Protein 4DJK (pdb70)

Organism: Escherichia coli (strain K12) (NCBI:txid83333)

Nearest PDB structures (foldseek):
  4djk-assembly3_A  TM=1.002E+00  e=6.702E-62  Escherichia coli K-12
  4djk-assembly3_B  TM=9.937E-01  e=9.110E-53  Escherichia coli K-12
  4dji-assembly3_A  TM=9.880E-01  e=6.728E-50  Escherichia coli K-12
  4dji-assembly3_B  TM=9.810E-01  e=1.676E-48  Escherichia coli K-12
  7o82-assembly1_B  TM=6.705E-01  e=9.237E-10  Escherichia coli O157:H7

Secondary structure (DSSP, 8-state):
---HHHHHHHTGGGG--GGGHHHHHTTTTHHHHHHHIIIIIIIHHHHHHHHHHHTTS---HHHHHHHHH-HHHHHHHHHHHHHHHHHHTHHHHHHHHHHHHTTTT-GGGTS-SSHHHHHHHHHHHHHHHHHHT-SSSHHHHTHHHHIIIIIHHHHHHHHHHHHHT------TTSTTTTTTHHHHHHHHTTGGGGTGGGSSSS--TTTHHHHHHHHHHHHHHHHHHHHHHHHTTS-TTS--SSSTHHHHHHHHHSSS-SS-TTHHHHHHHHHHHHHHHHHHHHTTHHHHHT-HHHHGGG-SSS-----SSS---HHHHHHHHHHHHHHHHHHSSSSHHHHHHHHHHHHHHHHHHHHHHHHHHHHHHHHHH--S---S---SSTTHHHHHHHHHHHHHHHHHHHHTT---S-STT-----HHHHHHHHHHHHHHHHHHHHH--TTS-TTT---/---HHHHHHHS-TTS--TTTHHHHHTTTTHHHHHHHHHIIIIIHHHHHHHHHHHTTS---HHHHHHHHT-SHHHHHHHHHHHHHHHHHHHHHHHHHHHHHHHHTT-GGGTS-HHHHHHHHHHHHHHHHHHHHT-TTTHHHHHHHHHIIIIIHHHHHHHHHHHHHTT--------STTSSTTHHHHHHHHTT-STTSGGGSSS---STTHHHHHHHHHHHHHHHHHHHHHHHHTSS-STT--TTTHHHHHHHHHHTTT-SSSTTHHHHHHHHHHHHHHHHHHHHTTHHHHHTTHHHHGGGS------SSS--HHHHHHHHHHHHHHHHHHHHTSSS-TTHHHHHHHHHHHHHHHHHHHHHHHHHHHHHHHS-----SS--SSTTHHHHHHHHHHHHHHHHHHHHTT---S-BTTB----HHHHHHHHHHHHHHHHHHHHTT---TTS-GGG---

Structure (mmCIF, N/CA/C/O backbone):
data_4DJK
#
_entry.id   4DJK
#
_cell.length_a   71.962
_cell.length_b   106.408
_cell.length_c   185.982
_cell.angle_alpha   90.00
_cell.angle_beta   90.00
_cell.angle_gamma   90.00
#
_symmetry.space_group_name_H-M   'P 21 21 21'
#
loop_
_atom_site.group_PDB
_atom_site.id
_atom_site.type_symbol
_atom_site.label_atom_id
_atom_site.label_alt_id
_atom_site.label_comp_id
_atom_site.label_asym_id
_atom_site.label_entity_id
_atom_site.label_seq_id
_atom_site.pdbx_PDB_ins_code
_atom_site.Cartn_x
_atom_site.Cartn_y
_atom_site.Cartn_z
_atom_site.occupancy
_atom_site.B_iso_or_equiv
_atom_site.auth_seq_id
_atom_site.auth_comp_id
_atom_site.auth_asym_id
_atom_site.auth_atom_id
_atom_site.pdbx_PDB_model_num
ATOM 1 N N . GLN A 1 12 ? 27.494 19.849 41.895 1.00 215.26 12 GLN A N 1
ATOM 2 C CA . GLN A 1 12 ? 28.794 20.503 41.753 1.00 218.04 12 GLN A CA 1
ATOM 3 C C . GLN A 1 12 ? 28.865 21.574 40.645 1.00 214.40 12 GLN A C 1
ATOM 4 O O . GLN A 1 12 ? 28.343 21.402 39.540 1.00 213.92 12 GLN A O 1
ATOM 10 N N . LEU A 1 13 ? 29.541 22.671 40.981 1.00 203.35 13 LEU A N 1
ATOM 11 C CA . LEU A 1 13 ? 29.822 23.800 40.099 1.00 182.71 13 LEU A CA 1
ATOM 12 C C . LEU A 1 13 ? 31.128 24.352 40.659 1.00 174.35 13 LEU A C 1
ATOM 13 O O . LEU A 1 13 ? 31.240 24.560 41.867 1.00 173.23 13 LEU A O 1
ATOM 18 N N . THR A 1 14 ? 32.128 24.557 39.810 1.00 174.05 14 THR A N 1
ATOM 19 C CA . THR A 1 14 ? 33.472 24.868 40.310 1.00 182.00 14 THR A CA 1
ATOM 20 C C . THR A 1 14 ? 33.714 26.342 40.664 1.00 180.40 14 THR A C 1
ATOM 21 O O . THR A 1 14 ? 32.914 27.211 40.319 1.00 173.01 14 THR A O 1
ATOM 25 N N . LEU A 1 15 ? 34.826 26.604 41.355 1.00 185.74 15 LEU A N 1
ATOM 26 C CA . LEU A 1 15 ? 35.210 27.961 41.759 1.00 181.72 15 LEU A CA 1
ATOM 27 C C . LEU A 1 15 ? 35.083 28.955 40.604 1.00 188.54 15 LEU A C 1
ATOM 28 O O . LEU A 1 15 ? 34.533 30.047 40.771 1.00 184.53 15 LEU A O 1
ATOM 33 N N . LEU A 1 16 ? 35.586 28.570 39.434 1.00 202.16 16 LEU A N 1
ATOM 34 C CA . LEU A 1 16 ? 35.414 29.372 38.228 1.00 203.41 16 LEU A CA 1
ATOM 35 C C . LEU A 1 16 ? 33.931 29.613 37.996 1.00 196.73 16 LEU A C 1
ATOM 36 O O . LEU A 1 16 ? 33.523 30.700 37.590 1.00 195.77 16 LEU A O 1
ATOM 41 N N . GLY A 1 17 ? 33.129 28.587 38.267 1.00 186.41 17 GLY A N 1
ATOM 42 C CA . GLY A 1 17 ? 31.696 28.663 38.062 1.00 170.13 17 GLY A CA 1
ATOM 43 C C . GLY A 1 17 ? 31.099 29.809 38.840 1.00 147.22 17 GLY A C 1
ATOM 44 O O . GLY A 1 17 ? 30.437 30.684 38.287 1.00 143.90 17 GLY A O 1
ATOM 45 N N . PHE A 1 18 ? 31.354 29.827 40.135 1.00 141.95 18 PHE A N 1
ATOM 46 C CA . PHE A 1 18 ? 30.872 30.928 40.934 1.00 142.04 18 PHE A CA 1
ATOM 47 C C . PHE A 1 18 ? 31.446 32.249 40.414 1.00 148.36 18 PHE A C 1
ATOM 48 O O . PHE A 1 18 ? 30.713 33.221 40.225 1.00 144.06 18 PHE A O 1
ATOM 56 N N . PHE A 1 19 ? 32.750 32.275 40.153 1.00 155.75 19 PHE A N 1
ATOM 57 C CA . PHE A 1 19 ? 33.399 33.503 39.701 1.00 149.31 19 PHE A CA 1
ATOM 58 C C . PHE A 1 19 ? 32.867 33.963 38.361 1.00 138.87 19 PHE A C 1
ATOM 59 O O . PHE A 1 19 ? 33.276 35.007 37.856 1.00 130.86 19 PHE A O 1
ATOM 67 N N . ALA A 1 20 ? 31.979 33.167 37.772 1.00 146.47 20 ALA A N 1
ATOM 68 C CA . ALA A 1 20 ? 31.329 33.540 36.518 1.00 145.42 20 ALA A CA 1
ATOM 69 C C . ALA A 1 20 ? 29.895 33.944 36.805 1.00 149.50 20 ALA A C 1
ATOM 70 O O . ALA A 1 20 ? 29.561 35.135 36.832 1.00 160.55 20 ALA A O 1
ATOM 72 N N . ILE A 1 21 ? 29.055 32.944 37.042 1.00 132.87 21 ILE A N 1
ATOM 73 C CA . ILE A 1 21 ? 27.652 33.176 37.352 1.00 124.82 21 ILE A CA 1
ATOM 74 C C . ILE A 1 21 ? 27.404 34.472 38.166 1.00 136.64 21 ILE A C 1
ATOM 75 O O . ILE A 1 21 ? 26.367 35.114 38.016 1.00 136.53 21 ILE A O 1
ATOM 80 N N . THR A 1 22 ? 28.355 34.878 39.003 1.00 134.46 22 THR A N 1
ATOM 81 C CA . THR A 1 22 ? 28.210 36.155 39.707 1.00 146.35 22 THR A CA 1
ATOM 82 C C . THR A 1 22 ? 29.122 37.263 39.160 1.00 146.24 22 THR A C 1
ATOM 83 O O . THR A 1 22 ? 28.989 38.421 39.555 1.00 152.53 22 THR A O 1
ATOM 87 N N . ALA A 1 23 ? 30.033 36.921 38.250 1.00 133.31 23 ALA A N 1
ATOM 88 C CA . ALA A 1 23 ? 31.057 37.870 37.821 1.00 129.79 23 ALA A CA 1
ATOM 89 C C . ALA A 1 23 ? 30.407 39.106 37.253 1.00 117.71 23 ALA A C 1
ATOM 90 O O . ALA A 1 23 ? 31.058 40.139 37.079 1.00 93.07 23 ALA A O 1
ATOM 92 N N . SER A 1 24 ? 29.112 38.992 36.981 1.00 128.56 24 SER A N 1
ATOM 93 C CA . SER A 1 24 ? 28.341 40.094 36.430 1.00 137.89 24 SER A CA 1
ATOM 94 C C . SER A 1 24 ? 28.801 41.463 36.942 1.00 120.61 24 SER A C 1
ATOM 95 O O . SER A 1 24 ? 28.804 42.431 36.175 1.00 92.37 24 SER A O 1
ATOM 98 N N . MET A 1 25 ? 29.220 41.523 38.213 1.00 119.85 25 MET A N 1
ATOM 99 C CA . MET A 1 25 ? 29.433 42.794 38.925 1.00 120.98 25 MET A CA 1
ATOM 100 C C . MET A 1 25 ? 30.874 43.287 39.058 1.00 124.83 25 MET A C 1
ATOM 101 O O . MET A 1 25 ? 31.130 44.213 39.819 1.00 123.93 25 MET A O 1
ATOM 106 N N . VAL A 1 26 ? 31.805 42.676 38.335 1.00 132.35 26 VAL A N 1
ATOM 107 C CA . VAL A 1 26 ? 33.186 43.151 38.326 1.00 137.36 26 VAL A CA 1
ATOM 108 C C . VAL A 1 26 ? 33.347 44.487 37.579 1.00 132.95 26 VAL A C 1
ATOM 109 O O . VAL A 1 26 ? 34.320 45.203 37.792 1.00 143.50 26 VAL A O 1
ATOM 113 N N . MET A 1 27 ? 32.412 44.817 36.694 1.00 117.25 27 MET A N 1
ATOM 114 C CA . MET A 1 27 ? 32.452 46.108 36.003 1.00 122.44 27 MET A CA 1
ATOM 115 C C . MET A 1 27 ? 31.642 47.152 36.766 1.00 118.17 27 MET A C 1
ATOM 116 O O . MET A 1 27 ? 30.485 46.910 37.106 1.00 121.68 27 MET A O 1
ATOM 121 N N . ALA A 1 28 ? 32.234 48.321 37.003 1.00 108.63 28 ALA A N 1
ATOM 122 C CA . ALA A 1 28 ? 31.599 49.337 37.837 1.00 117.80 28 ALA A CA 1
ATOM 123 C C . ALA A 1 28 ? 31.565 50.717 37.206 1.00 123.19 28 ALA A C 1
ATOM 124 O O . ALA A 1 28 ? 31.651 51.720 37.904 1.00 128.45 28 ALA A O 1
ATOM 126 N N . VAL A 1 29 ? 31.420 50.780 35.892 1.00 129.06 29 VAL A N 1
ATOM 127 C CA . VAL A 1 29 ? 31.635 52.041 35.183 1.00 128.91 29 VAL A CA 1
ATOM 128 C C . VAL A 1 29 ? 30.953 53.262 35.829 1.00 131.50 29 VAL A C 1
ATOM 129 O O . VAL A 1 29 ? 31.628 54.150 36.332 1.00 130.30 29 VAL A O 1
ATOM 133 N N . TYR A 1 30 ? 29.627 53.282 35.855 1.00 137.77 30 TYR A N 1
ATOM 134 C CA . TYR A 1 30 ? 28.880 54.453 36.305 1.00 140.42 30 TYR A CA 1
ATOM 135 C C . TYR A 1 30 ? 29.592 55.078 37.465 1.00 130.11 30 TYR A C 1
ATOM 136 O O . TYR A 1 30 ? 29.509 56.287 37.693 1.00 127.32 30 TYR A O 1
ATOM 145 N N . GLU A 1 31 ? 30.309 54.231 38.190 1.00 132.72 31 GLU A N 1
ATOM 146 C CA . GLU A 1 31 ? 31.027 54.648 39.386 1.00 144.40 31 GLU A CA 1
ATOM 147 C C . GLU A 1 31 ? 32.431 55.165 39.044 1.00 143.75 31 GLU A C 1
ATOM 148 O O . GLU A 1 31 ? 32.998 55.957 39.795 1.00 143.13 31 GLU A O 1
ATOM 154 N N . TYR A 1 32 ? 32.977 54.735 37.906 1.00 147.29 32 TYR A N 1
ATOM 155 C CA . TYR A 1 32 ? 34.342 55.113 37.508 1.00 151.19 32 TYR A CA 1
ATOM 156 C C . TYR A 1 32 ? 34.679 56.610 37.627 1.00 152.83 32 TYR A C 1
ATOM 157 O O . TYR A 1 32 ? 35.738 56.963 38.145 1.00 160.23 32 TYR A O 1
ATOM 166 N N . PRO A 1 33 ? 33.783 57.493 37.158 1.00 142.55 33 PRO A N 1
ATOM 167 C CA . PRO A 1 33 ? 34.033 58.929 37.309 1.00 150.69 33 PRO A CA 1
ATOM 168 C C . PRO A 1 33 ? 34.460 59.325 38.728 1.00 151.86 33 PRO A C 1
ATOM 169 O O . PRO A 1 33 ? 35.515 59.934 38.899 1.00 161.10 33 PRO A O 1
ATOM 173 N N . THR A 1 34 ? 33.658 58.979 39.727 1.00 134.32 34 THR A N 1
ATOM 174 C CA . THR A 1 34 ? 33.925 59.409 41.096 1.00 137.69 34 THR A CA 1
ATOM 175 C C . THR A 1 34 ? 35.159 58.753 41.746 1.00 139.20 34 THR A C 1
ATOM 176 O O . THR A 1 34 ? 35.858 59.391 42.537 1.00 132.45 34 THR A O 1
ATOM 180 N N . PHE A 1 35 ? 35.451 57.505 41.389 1.00 140.38 35 PHE A N 1
ATOM 181 C CA . PHE A 1 35 ? 36.627 56.828 41.935 1.00 145.13 35 PHE A CA 1
ATOM 182 C C . PHE A 1 35 ? 37.903 57.662 41.784 1.00 148.54 35 PHE A C 1
ATOM 183 O O . PHE A 1 35 ? 38.783 57.626 42.638 1.00 151.77 35 PHE A O 1
ATOM 191 N N . ALA A 1 36 ? 38.009 58.406 40.692 1.00 146.37 36 ALA A N 1
ATOM 192 C CA . ALA A 1 36 ? 39.202 59.212 40.445 1.00 147.59 36 ALA A CA 1
ATOM 193 C C . ALA A 1 36 ? 39.393 60.346 41.465 1.00 146.65 36 ALA A C 1
ATOM 194 O O . ALA A 1 36 ? 40.522 60.700 41.821 1.00 149.86 36 ALA A O 1
ATOM 196 N N . THR A 1 37 ? 38.287 60.913 41.930 1.00 128.87 37 THR A N 1
ATOM 197 C CA . THR A 1 37 ? 38.347 62.082 42.782 1.00 124.65 37 THR A CA 1
ATOM 198 C C . THR A 1 37 ? 39.096 61.747 44.061 1.00 128.19 37 THR A C 1
ATOM 199 O O . THR A 1 37 ? 39.416 62.620 44.863 1.00 133.42 37 THR A O 1
ATOM 203 N N . SER A 1 38 ? 39.377 60.468 44.252 1.00 128.85 38 SER A N 1
ATOM 204 C CA . SER A 1 38 ? 40.188 60.051 45.382 1.00 134.48 38 SER A CA 1
ATOM 205 C C . SER A 1 38 ? 41.662 60.188 45.031 1.00 136.87 38 SER A C 1
ATOM 206 O O . SER A 1 38 ? 42.514 60.286 45.909 1.00 133.78 38 SER A O 1
ATOM 209 N N . GLY A 1 39 ? 41.959 60.228 43.739 1.00 148.17 39 GLY A N 1
ATOM 210 C CA . GLY A 1 39 ? 43.341 60.211 43.302 1.00 153.16 39 GLY A CA 1
ATOM 211 C C . GLY A 1 39 ? 43.884 58.824 43.576 1.00 144.37 39 GLY A C 1
ATOM 212 O O . GLY A 1 39 ? 43.105 57.887 43.735 1.00 133.75 39 GLY A O 1
ATOM 213 N N . PHE A 1 40 ? 45.205 58.686 43.649 1.00 141.27 40 PHE A N 1
ATOM 214 C CA . PHE A 1 40 ? 45.809 57.367 43.802 1.00 143.58 40 PHE A CA 1
ATOM 215 C C . PHE A 1 40 ? 45.189 56.597 44.959 1.00 142.33 40 PHE A C 1
ATOM 216 O O . PHE A 1 40 ? 45.223 55.370 44.971 1.00 141.47 40 PHE A O 1
ATOM 224 N N . SER A 1 41 ? 44.608 57.317 45.918 1.00 141.71 41 SER A N 1
ATOM 225 C CA . SER A 1 41 ? 44.007 56.685 47.090 1.00 148.52 41 SER A CA 1
ATOM 226 C C . SER A 1 41 ? 42.784 55.820 46.753 1.00 137.01 41 SER A C 1
ATOM 227 O O . SER A 1 41 ? 42.145 55.257 47.644 1.00 120.71 41 SER A O 1
ATOM 230 N N . LEU A 1 42 ? 42.463 55.705 45.468 1.00 139.48 42 LEU A N 1
ATOM 231 C CA . LEU A 1 42 ? 41.320 54.893 45.054 1.00 134.80 42 LEU A CA 1
ATOM 232 C C . LEU A 1 42 ? 41.632 53.404 44.963 1.00 134.77 42 LEU A C 1
ATOM 233 O O . LEU A 1 42 ? 40.717 52.586 45.023 1.00 141.66 42 LEU A O 1
ATOM 238 N N . VAL A 1 43 ? 42.902 53.048 44.788 1.00 127.67 43 VAL A N 1
ATOM 239 C CA . VAL A 1 43 ? 43.301 51.665 45.000 1.00 136.07 43 VAL A CA 1
ATOM 240 C C . VAL A 1 43 ? 42.957 51.333 46.450 1.00 163.86 43 VAL A C 1
ATOM 241 O O . VAL A 1 43 ? 42.456 50.248 46.753 1.00 183.22 43 VAL A O 1
ATOM 245 N N . PHE A 1 44 ? 43.233 52.279 47.347 1.00 154.11 44 PHE A N 1
ATOM 246 C CA . PHE A 1 44 ? 43.022 52.066 48.767 1.00 143.85 44 PHE A CA 1
ATOM 247 C C . PHE A 1 44 ? 41.590 51.656 49.044 1.00 146.75 44 PHE A C 1
ATOM 248 O O . PHE A 1 44 ? 41.335 50.514 49.431 1.00 152.38 44 PHE A O 1
ATOM 256 N N . PHE A 1 45 ? 40.655 52.577 48.826 1.00 138.22 45 PHE A N 1
ATOM 257 C CA . PHE A 1 45 ? 39.267 52.327 49.189 1.00 132.16 45 PHE A CA 1
ATOM 258 C C . PHE A 1 45 ? 38.786 50.977 48.670 1.00 146.32 45 PHE A C 1
ATOM 259 O O . PHE A 1 45 ? 37.913 50.356 49.270 1.00 157.02 45 PHE A O 1
ATOM 267 N N . LEU A 1 46 ? 39.367 50.522 47.563 1.00 141.04 46 LEU A N 1
ATOM 268 C CA . LEU A 1 46 ? 38.992 49.242 46.965 1.00 130.11 46 LEU A CA 1
ATOM 269 C C . LEU A 1 46 ? 39.423 48.027 47.774 1.00 133.26 46 LEU A C 1
ATOM 270 O O . LEU A 1 46 ? 38.692 47.041 47.825 1.00 143.10 46 LEU A O 1
ATOM 275 N N . LEU A 1 47 ? 40.615 48.081 48.372 1.00 124.49 47 LEU A N 1
ATOM 276 C CA . LEU A 1 47 ? 41.079 47.000 49.240 1.00 128.76 47 LEU A CA 1
ATOM 277 C C . LEU A 1 47 ? 40.272 47.029 50.522 1.00 137.75 47 LEU A C 1
ATOM 278 O O . LEU A 1 47 ? 39.888 45.993 51.063 1.00 143.56 47 LEU A O 1
ATOM 283 N N . LEU A 1 48 ? 40.024 48.241 51.001 1.00 133.40 48 LEU A N 1
ATOM 284 C CA . LEU A 1 48 ? 39.167 48.453 52.147 1.00 133.95 48 LEU A CA 1
ATOM 285 C C . LEU A 1 48 ? 37.849 47.715 51.911 1.00 131.79 48 LEU A C 1
ATOM 286 O O . LEU A 1 48 ? 37.544 46.738 52.601 1.00 130.85 48 LEU A O 1
ATOM 291 N N . GLY A 1 49 ? 37.092 48.161 50.911 1.00 123.65 49 GLY A N 1
ATOM 292 C CA . GLY A 1 49 ? 35.771 47.613 50.639 1.00 121.73 49 GLY A CA 1
ATOM 293 C C . GLY A 1 49 ? 35.752 46.110 50.438 1.00 126.71 49 GLY A C 1
ATOM 294 O O . GLY A 1 49 ? 34.770 45.428 50.743 1.00 125.45 49 GLY A O 1
ATOM 295 N N . GLY A 1 50 ? 36.856 45.592 49.921 1.00 129.12 50 GLY A N 1
ATOM 296 C CA . GLY A 1 50 ? 36.939 44.197 49.552 1.00 124.16 50 GLY A CA 1
ATOM 297 C C . GLY A 1 50 ? 37.240 43.301 50.721 1.00 128.58 50 GLY A C 1
ATOM 298 O O . GLY A 1 50 ? 36.570 42.285 50.907 1.00 144.47 50 GLY A O 1
ATOM 299 N N . ILE A 1 51 ? 38.254 43.669 51.502 1.00 120.64 51 ILE A N 1
ATOM 300 C CA . ILE A 1 51 ? 38.656 42.874 52.664 1.00 114.30 51 ILE A CA 1
ATOM 301 C C . ILE A 1 51 ? 37.664 43.048 53.792 1.00 119.31 51 ILE A C 1
ATOM 302 O O . ILE A 1 51 ? 37.201 42.079 54.381 1.00 129.47 51 ILE A O 1
ATOM 307 N N . LEU A 1 52 ? 37.336 44.297 54.086 1.00 119.20 52 LEU A N 1
ATOM 308 C CA . LEU A 1 52 ? 36.577 44.603 55.284 1.00 125.39 52 LEU A CA 1
ATOM 309 C C . LEU A 1 52 ? 35.072 44.544 55.106 1.00 122.22 52 LEU A C 1
ATOM 310 O O . LEU A 1 52 ? 34.339 44.432 56.092 1.00 117.13 52 LEU A O 1
ATOM 315 N N . TRP A 1 53 ? 34.603 44.607 53.864 1.00 112.29 53 TRP A N 1
ATOM 316 C CA . TRP A 1 53 ? 33.165 44.540 53.640 1.00 109.63 53 TRP A CA 1
ATOM 317 C C . TRP A 1 53 ? 32.717 43.457 52.659 1.00 126.70 53 TRP A C 1
ATOM 318 O O . TRP A 1 53 ? 31.939 42.570 53.017 1.00 128.19 53 TRP A O 1
ATOM 329 N N . PHE A 1 54 ? 33.206 43.530 51.427 1.00 132.84 54 PHE A N 1
ATOM 330 C CA . PHE A 1 54 ? 32.866 42.543 50.411 1.00 123.28 54 PHE A CA 1
ATOM 331 C C . PHE A 1 54 ? 32.994 41.098 50.916 1.00 120.05 54 PHE A C 1
ATOM 332 O O . PHE A 1 54 ? 32.001 40.382 51.021 1.00 120.39 54 PHE A O 1
ATOM 340 N N . ILE A 1 55 ? 34.215 40.679 51.231 1.00 104.43 55 ILE A N 1
ATOM 341 C CA . ILE A 1 55 ? 34.455 39.320 51.689 1.00 112.09 55 ILE A CA 1
ATOM 342 C C . ILE A 1 55 ? 33.638 38.955 52.923 1.00 127.23 55 ILE A C 1
ATOM 343 O O . ILE A 1 55 ? 33.187 37.819 53.042 1.00 137.35 55 ILE A O 1
ATOM 348 N N . PRO A 1 56 ? 33.469 39.898 53.865 1.00 126.35 56 PRO A N 1
ATOM 349 C CA . PRO A 1 56 ? 32.660 39.550 55.040 1.00 128.97 56 PRO A CA 1
ATOM 350 C C . PRO A 1 56 ? 31.191 39.372 54.686 1.00 120.38 56 PRO A C 1
ATOM 351 O O . PRO A 1 56 ? 30.601 38.365 55.076 1.00 114.96 56 PRO A O 1
ATOM 355 N N . VAL A 1 57 ? 30.616 40.318 53.947 1.00 116.69 57 VAL A N 1
ATOM 356 C CA . VAL A 1 57 ? 29.230 40.191 53.496 1.00 117.78 57 VAL A CA 1
ATOM 357 C C . VAL A 1 57 ? 28.999 38.882 52.761 1.00 128.85 57 VAL A C 1
ATOM 358 O O . VAL A 1 57 ? 28.028 38.163 53.035 1.00 131.85 57 VAL A O 1
ATOM 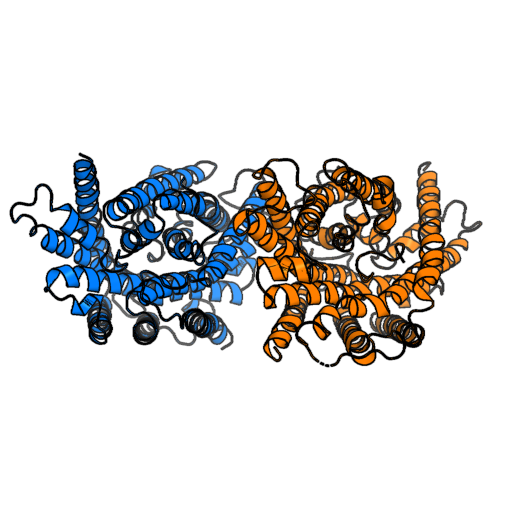362 N N . GLY A 1 58 ? 29.888 38.585 51.818 1.00 125.61 58 GLY A N 1
ATOM 363 C CA . GLY A 1 58 ? 29.928 37.270 51.208 1.00 125.67 58 GLY A CA 1
ATOM 364 C C . GLY A 1 58 ? 29.916 36.164 52.258 1.00 110.29 58 GLY A C 1
ATOM 365 O O . GLY A 1 58 ? 28.862 35.589 52.552 1.00 96.72 58 GLY A O 1
ATOM 366 N N . LEU A 1 59 ? 31.076 35.882 52.847 1.00 102.84 59 LEU A N 1
ATOM 367 C CA . LEU A 1 59 ? 31.198 34.795 53.818 1.00 113.97 59 LEU A CA 1
ATOM 368 C C . LEU A 1 59 ? 29.953 34.578 54.701 1.00 121.55 59 LEU A C 1
ATOM 369 O O . LEU A 1 59 ? 29.405 33.467 54.757 1.00 133.84 59 LEU A O 1
ATOM 374 N N . CYS A 1 60 ? 29.483 35.624 55.372 1.00 115.34 60 CYS A N 1
ATOM 375 C CA . CYS A 1 60 ? 28.282 35.463 56.191 1.00 110.08 60 CYS A CA 1
ATOM 376 C C . CYS A 1 60 ? 27.064 35.053 55.351 1.00 112.03 60 CYS A C 1
ATOM 377 O O . CYS A 1 60 ? 26.486 33.981 55.561 1.00 116.88 60 CYS A O 1
ATOM 380 N N . ALA A 1 6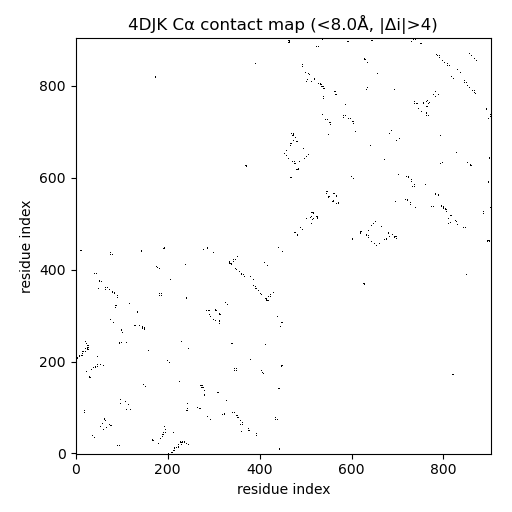1 ? 26.677 35.886 54.386 1.00 115.25 61 ALA A N 1
ATOM 381 C CA . ALA A 1 61 ? 25.415 35.643 53.684 1.00 112.80 61 ALA A CA 1
ATOM 382 C C . ALA A 1 61 ? 25.420 34.249 53.111 1.00 119.62 61 ALA A C 1
ATOM 383 O O . ALA A 1 61 ? 24.367 33.627 52.927 1.00 128.65 61 ALA A O 1
ATOM 385 N N . ALA A 1 62 ? 26.625 33.760 52.849 1.00 127.26 62 ALA A N 1
ATOM 386 C CA . ALA A 1 62 ? 26.813 32.385 52.414 1.00 142.06 62 ALA A CA 1
ATOM 387 C C . ALA A 1 62 ? 26.438 31.413 53.536 1.00 132.13 62 ALA A C 1
ATOM 388 O O . ALA A 1 62 ? 25.409 30.743 53.458 1.00 129.98 62 ALA A O 1
ATOM 390 N N . GLU A 1 63 ? 27.244 31.352 54.592 1.00 128.58 63 GLU A N 1
ATOM 391 C CA . GLU A 1 63 ? 26.961 30.380 55.652 1.00 141.59 63 GLU A CA 1
ATOM 392 C C . GLU A 1 63 ? 25.482 30.378 56.042 1.00 141.84 63 GLU A C 1
ATOM 393 O O . GLU A 1 63 ? 24.967 29.386 56.554 1.00 141.66 63 GLU A O 1
ATOM 399 N N . MET A 1 64 ? 24.796 31.490 55.804 1.00 146.81 64 MET A N 1
ATOM 400 C CA . MET A 1 64 ? 23.375 31.548 56.137 1.00 153.46 64 MET A CA 1
ATOM 401 C C . MET A 1 64 ? 22.486 30.960 55.045 1.00 155.64 64 MET A C 1
ATOM 402 O O . MET A 1 64 ? 21.496 30.289 55.344 1.00 164.23 64 MET A O 1
ATOM 407 N N . ALA A 1 65 ? 22.836 31.219 53.785 1.00 150.70 65 ALA A N 1
ATOM 408 C CA . ALA A 1 65 ? 22.064 30.693 52.652 1.00 152.60 65 ALA A CA 1
ATOM 409 C C . ALA A 1 65 ? 22.102 29.161 52.511 1.00 163.25 65 ALA A C 1
ATOM 410 O O . ALA A 1 65 ? 21.481 28.604 51.598 1.00 170.00 65 ALA A O 1
ATOM 412 N N . THR A 1 66 ? 22.812 28.479 53.409 1.00 148.61 66 THR A N 1
ATOM 413 C CA . THR A 1 66 ? 23.007 27.046 53.247 1.00 157.13 66 THR A CA 1
ATOM 414 C C . THR A 1 66 ? 22.505 26.150 54.384 1.00 174.48 66 THR A C 1
ATOM 415 O O . THR A 1 66 ? 23.281 25.380 54.949 1.00 184.43 66 THR A O 1
ATOM 419 N N . VAL A 1 67 ? 21.216 26.255 54.708 1.00 170.06 67 VAL A N 1
ATOM 420 C CA . VAL A 1 67 ? 20.500 25.163 55.384 1.00 168.60 67 VAL A CA 1
ATOM 421 C C . VAL A 1 67 ? 19.185 25.546 56.058 1.00 174.63 67 VAL A C 1
ATOM 422 O O . VAL A 1 67 ? 18.321 24.678 56.260 1.00 156.55 67 VAL A O 1
ATOM 426 N N . ASP A 1 68 ? 19.032 26.825 56.409 1.00 201.42 68 ASP A N 1
ATOM 427 C CA . ASP A 1 68 ? 17.834 27.268 57.136 1.00 221.94 68 ASP A CA 1
ATOM 428 C C . ASP A 1 68 ? 16.547 26.756 56.465 1.00 236.92 68 ASP A C 1
ATOM 429 O O . ASP A 1 68 ? 15.885 25.862 57.000 1.00 245.21 68 ASP A O 1
ATOM 434 N N . GLY A 1 69 ? 16.208 27.271 55.286 1.00 227.42 69 GLY A N 1
ATOM 435 C CA . GLY A 1 69 ? 16.994 28.266 54.588 1.00 206.98 69 GLY A CA 1
ATOM 436 C C . GLY A 1 69 ? 16.378 28.451 53.225 1.00 198.60 69 GLY A C 1
ATOM 437 O O . GLY A 1 69 ? 15.366 27.820 52.923 1.00 198.59 69 GLY A O 1
ATOM 438 N N . TRP A 1 70 ? 16.984 29.316 52.414 1.00 196.55 70 TRP A N 1
ATOM 439 C CA . TRP A 1 70 ? 16.571 29.540 51.026 1.00 192.07 70 TRP A CA 1
ATOM 440 C C . TRP A 1 70 ? 15.227 30.266 50.914 1.00 185.45 70 TRP A C 1
ATOM 441 O O . TRP A 1 70 ? 14.441 30.009 50.000 1.00 180.10 70 TRP A O 1
ATOM 452 N N . GLY A 1 74 ? 15.813 34.216 49.922 1.00 156.90 74 GLY A N 1
ATOM 453 C CA . GLY A 1 74 ? 16.820 35.260 49.819 1.00 157.07 74 GLY A CA 1
ATOM 454 C C . GLY A 1 74 ? 17.343 35.752 51.163 1.00 150.64 74 GLY A C 1
ATOM 455 O O . GLY A 1 74 ? 17.569 34.967 52.082 1.00 132.30 74 GLY A O 1
ATOM 456 N N . VAL A 1 75 ? 17.569 37.058 51.272 1.00 160.30 75 VAL A N 1
ATOM 457 C CA . VAL A 1 75 ? 17.923 37.655 52.558 1.00 158.12 75 VAL A CA 1
ATOM 458 C C . VAL A 1 75 ? 16.671 37.716 53.435 1.00 148.00 75 VAL A C 1
ATOM 459 O O . VAL A 1 75 ? 16.755 37.647 54.665 1.00 131.21 75 VAL A O 1
ATOM 463 N N . PHE A 1 76 ? 15.508 37.829 52.794 1.00 145.38 76 PHE A N 1
ATOM 464 C CA . PHE A 1 76 ? 14.245 37.789 53.515 1.00 129.19 76 PHE A CA 1
ATOM 465 C C . PHE A 1 76 ? 14.277 36.561 54.389 1.00 119.50 76 PHE A C 1
ATOM 466 O O . PHE A 1 76 ? 14.015 36.615 55.582 1.00 103.33 76 PHE A O 1
ATOM 474 N N . ALA A 1 77 ? 14.633 35.441 53.781 1.00 134.72 77 ALA A N 1
ATOM 475 C CA . ALA A 1 77 ? 14.663 34.187 54.505 1.00 129.46 77 ALA A CA 1
ATOM 476 C C . ALA A 1 77 ? 15.624 34.267 55.671 1.00 104.56 77 ALA A C 1
ATOM 477 O O . ALA A 1 77 ? 15.229 34.005 56.780 1.00 115.08 77 ALA A O 1
ATOM 479 N N . TRP A 1 78 ? 16.869 34.653 55.433 1.00 91.02 78 TRP A N 1
ATOM 480 C CA . TRP A 1 78 ? 17.895 34.592 56.476 1.00 107.00 78 TRP A CA 1
ATOM 481 C C . TRP A 1 78 ? 17.634 35.519 57.676 1.00 109.14 78 TRP A C 1
ATOM 482 O O . TRP A 1 78 ? 17.713 35.106 58.847 1.00 109.25 78 TRP A O 1
ATOM 493 N N . VAL A 1 79 ? 17.324 36.779 57.392 1.00 118.76 79 VAL A N 1
ATOM 494 C CA . VAL A 1 79 ? 16.997 37.712 58.465 1.00 117.96 79 VAL A CA 1
ATOM 495 C C . VAL A 1 79 ? 15.698 37.308 59.149 1.00 126.16 79 VAL A C 1
ATOM 496 O O . VAL A 1 79 ? 15.602 37.359 60.361 1.00 127.45 79 VAL A O 1
ATOM 500 N N . SER A 1 80 ? 14.708 36.881 58.373 1.00 131.31 80 SER A N 1
ATOM 501 C CA . SER A 1 80 ? 13.451 36.403 58.949 1.00 129.88 80 SER A CA 1
ATOM 502 C C . SER A 1 80 ? 13.683 35.257 59.945 1.00 126.95 80 SER A C 1
ATOM 503 O O . SER A 1 80 ? 13.254 35.334 61.092 1.00 110.67 80 SER A O 1
ATOM 506 N N . ASN A 1 81 ? 14.369 34.204 59.499 1.00 139.11 81 ASN A N 1
ATOM 507 C CA . ASN A 1 81 ? 14.758 33.085 60.357 1.00 143.37 81 ASN A CA 1
ATOM 508 C C . ASN A 1 81 ? 15.413 33.581 61.646 1.00 145.08 81 ASN A C 1
ATOM 509 O O . ASN A 1 81 ? 15.046 33.127 62.734 1.00 158.43 81 ASN A O 1
ATOM 514 N N . THR A 1 82 ? 16.364 34.516 61.547 1.00 136.24 82 THR A N 1
ATOM 515 C CA . THR A 1 82 ? 17.085 34.911 62.774 1.00 128.04 82 THR A CA 1
ATOM 516 C C . THR A 1 82 ? 16.535 36.016 63.689 1.00 117.88 82 THR A C 1
ATOM 517 O O . THR A 1 82 ? 16.893 36.041 64.855 1.00 105.74 82 THR A O 1
ATOM 521 N N . LEU A 1 83 ? 15.691 36.912 63.194 1.00 121.55 83 LEU A N 1
ATOM 522 C CA . LEU A 1 83 ? 15.148 37.946 64.050 1.00 76.16 83 LEU A CA 1
ATOM 523 C C . LEU A 1 83 ? 13.696 38.271 63.796 1.00 133.81 83 LEU A C 1
ATOM 524 O O . LEU A 1 83 ? 13.252 39.357 64.110 1.00 132.08 83 LEU A O 1
ATOM 529 N N . GLY A 1 84 ? 12.955 37.333 63.225 1.00 141.76 84 GLY A N 1
ATOM 530 C CA . GLY A 1 84 ? 11.516 37.499 63.079 1.00 141.02 84 GLY A CA 1
ATOM 531 C C . GLY A 1 84 ? 10.997 37.819 61.686 1.00 130.31 84 GLY A C 1
ATOM 532 O O . GLY A 1 84 ? 11.764 37.916 60.740 1.00 124.33 84 GLY A O 1
ATOM 533 N N . PRO A 1 85 ? 9.673 37.984 61.552 1.00 142.37 85 PRO A N 1
ATOM 534 C CA . PRO A 1 85 ? 9.059 38.260 60.248 1.00 145.37 85 PRO A CA 1
ATOM 535 C C . PRO A 1 85 ? 9.253 39.716 59.847 1.00 144.88 85 PRO A C 1
ATOM 536 O O . PRO A 1 85 ? 9.654 40.000 58.712 1.00 157.60 85 PRO A O 1
ATOM 540 N N . ARG A 1 86 ? 8.980 40.621 60.783 1.00 137.45 86 ARG A N 1
ATOM 541 C CA . ARG A 1 86 ? 9.088 42.059 60.548 1.00 140.92 86 ARG A CA 1
ATOM 542 C C . ARG A 1 86 ? 10.478 42.439 60.063 1.00 127.79 86 ARG A C 1
ATOM 543 O O . ARG A 1 86 ? 10.648 43.075 59.019 1.00 125.95 86 ARG A O 1
ATOM 551 N N . TRP A 1 87 ? 11.485 42.037 60.820 1.00 129.60 87 TRP A N 1
ATOM 552 C CA . TRP A 1 87 ? 12.825 42.503 60.519 1.00 140.95 87 TRP A CA 1
ATOM 553 C C . TRP A 1 87 ? 13.316 41.971 59.143 1.00 124.04 87 TRP A C 1
ATOM 554 O O . TRP A 1 87 ? 13.902 42.720 58.337 1.00 126.06 87 TRP A O 1
ATOM 565 N N . GLY A 1 88 ? 13.012 40.712 58.843 1.00 109.83 88 GLY A N 1
ATOM 566 C CA . GLY A 1 88 ? 13.323 40.163 57.536 1.00 102.68 88 GLY A CA 1
ATOM 567 C C . GLY A 1 88 ? 12.635 40.941 56.429 1.00 124.38 88 GLY A C 1
ATOM 568 O O . GLY A 1 88 ? 13.279 41.468 55.508 1.00 145.94 88 GLY A O 1
ATOM 569 N N . PHE A 1 89 ? 11.315 41.029 56.525 1.00 120.37 89 PHE A N 1
ATOM 570 C CA . PHE A 1 89 ? 10.538 41.765 55.541 1.00 120.48 89 PHE A CA 1
ATOM 571 C C . PHE A 1 89 ? 11.141 43.130 55.223 1.00 133.85 89 PHE A C 1
ATOM 572 O O . PHE A 1 89 ? 11.385 43.472 54.055 1.00 150.42 89 PHE A O 1
ATOM 580 N N . ALA A 1 90 ? 11.384 43.921 56.259 1.00 126.55 90 ALA A N 1
ATOM 581 C CA . ALA A 1 90 ? 12.011 45.210 56.021 1.00 137.05 90 ALA A CA 1
ATOM 582 C C . ALA A 1 90 ? 13.311 45.005 55.254 1.00 129.55 90 ALA A C 1
ATOM 583 O O . ALA A 1 90 ? 13.588 45.712 54.280 1.00 120.30 90 ALA A O 1
ATOM 585 N N . ALA A 1 91 ? 14.098 44.022 55.687 1.00 127.83 91 ALA A N 1
ATOM 586 C CA . ALA A 1 91 ? 15.399 43.768 55.074 1.00 127.48 91 ALA A CA 1
ATOM 587 C C . ALA A 1 91 ? 15.274 43.703 53.567 1.00 115.19 91 ALA A C 1
ATOM 588 O O . ALA A 1 91 ? 16.009 44.381 52.830 1.00 125.07 91 ALA A O 1
ATOM 590 N N . ILE A 1 92 ? 14.324 42.900 53.107 1.00 113.41 92 ILE A N 1
ATOM 591 C CA . ILE A 1 92 ? 14.081 42.792 51.664 1.00 127.85 92 ILE A CA 1
ATOM 592 C C . ILE A 1 92 ? 13.641 44.140 51.066 1.00 115.29 92 ILE A C 1
ATOM 593 O O . ILE A 1 92 ? 14.181 44.580 50.043 1.00 115.75 92 ILE A O 1
ATOM 598 N N . SER A 1 93 ? 12.700 44.812 51.729 1.00 111.06 93 SER A N 1
ATOM 599 C CA . SER A 1 93 ? 12.197 46.092 51.236 1.00 121.39 93 SER A CA 1
ATOM 600 C C . SER A 1 93 ? 13.299 47.141 51.027 1.00 123.15 93 SER A C 1
ATOM 601 O O . SER A 1 93 ? 13.196 48.027 50.178 1.00 110.79 93 SER A O 1
ATOM 604 N N . PHE A 1 94 ? 14.359 47.049 51.806 1.00 128.67 94 PHE A N 1
ATOM 605 C CA . PHE A 1 94 ? 15.490 47.913 51.556 1.00 126.12 94 PHE A CA 1
ATOM 606 C C . PHE A 1 94 ? 16.291 47.365 50.391 1.00 122.70 94 PHE A C 1
ATOM 607 O O . PHE A 1 94 ? 16.686 48.124 49.508 1.00 130.88 94 PHE A O 1
ATOM 615 N N . GLY A 1 95 ? 16.515 46.050 50.381 1.00 109.27 95 GLY A N 1
ATOM 616 C CA . GLY A 1 95 ? 17.126 45.401 49.226 1.00 124.30 95 GLY A CA 1
ATOM 617 C C . GLY A 1 95 ? 16.319 45.476 47.920 1.00 127.10 95 GLY A C 1
ATOM 618 O O . GLY A 1 95 ? 16.576 44.737 46.948 1.00 126.87 95 GLY A O 1
ATOM 619 N N . TYR A 1 96 ? 15.330 46.366 47.914 1.00 107.84 96 TYR A N 1
ATOM 620 C CA . TYR A 1 96 ? 14.477 46.596 46.761 1.00 93.75 96 TYR A CA 1
ATOM 621 C C . TYR A 1 96 ? 14.394 48.090 46.493 1.00 108.54 96 TYR A C 1
ATOM 622 O O . TYR A 1 96 ? 14.612 48.555 45.367 1.00 127.41 96 TYR A O 1
ATOM 631 N N . LEU A 1 97 ? 14.085 48.851 47.533 1.00 106.59 97 LEU A N 1
ATOM 632 C CA . LEU A 1 97 ? 14.064 50.300 47.416 1.00 103.28 97 LEU A CA 1
ATOM 633 C C . LEU A 1 97 ? 15.431 50.813 46.977 1.00 92.17 97 LEU A C 1
ATOM 634 O O . LEU A 1 97 ? 15.538 51.766 46.198 1.00 83.96 97 LEU A O 1
ATOM 639 N N . GLN A 1 98 ? 16.477 50.161 47.460 1.00 76.18 98 GLN A N 1
ATOM 640 C CA . GLN A 1 98 ? 17.828 50.565 47.139 1.00 81.54 98 GLN A CA 1
ATOM 641 C C . GLN A 1 98 ? 18.073 50.477 45.650 1.00 104.23 98 GLN A C 1
ATOM 642 O O . GLN A 1 98 ? 19.044 51.024 45.140 1.00 118.29 98 GLN A O 1
ATOM 648 N N . ILE A 1 99 ? 17.193 49.755 44.962 1.00 116.41 99 ILE A N 1
ATOM 649 C CA . ILE A 1 99 ? 17.144 49.720 43.497 1.00 101.15 99 ILE A CA 1
ATOM 650 C C . ILE A 1 99 ? 16.247 50.835 42.997 1.00 100.19 99 ILE A C 1
ATOM 651 O O . ILE A 1 99 ? 16.692 51.723 42.284 1.00 99.08 99 ILE A O 1
ATOM 656 N N . ALA A 1 100 ? 14.984 50.812 43.414 1.00 118.42 100 ALA A N 1
ATOM 657 C CA . ALA A 1 100 ? 14.065 51.913 43.100 1.00 133.77 100 ALA A CA 1
ATOM 658 C C . ALA A 1 100 ? 14.731 53.296 43.150 1.00 124.28 100 ALA A C 1
ATOM 659 O O . ALA A 1 100 ? 14.156 54.287 42.705 1.00 108.51 100 ALA A O 1
ATOM 661 N N . ILE A 1 101 ? 15.935 53.356 43.709 1.00 122.73 101 ILE A N 1
ATOM 662 C CA . ILE A 1 101 ? 16.726 54.583 43.677 1.00 114.22 101 ILE A CA 1
ATOM 663 C C . ILE A 1 101 ? 18.084 54.378 43.024 1.00 115.11 101 ILE A C 1
ATOM 664 O O . ILE A 1 101 ? 18.505 55.177 42.195 1.00 102.56 101 ILE A O 1
ATOM 669 N N . GLY A 1 102 ? 18.756 53.293 43.398 1.00 124.55 102 GLY A N 1
ATOM 670 C CA . GLY A 1 102 ? 20.073 52.959 42.875 1.00 119.20 102 GLY A CA 1
ATOM 671 C C . GLY A 1 102 ? 20.136 53.160 41.382 1.00 114.60 102 GLY A C 1
ATOM 672 O O . GLY A 1 102 ? 21.210 53.089 40.778 1.00 106.82 102 GLY A O 1
ATOM 673 N N . PHE A 1 103 ? 18.953 53.411 40.820 1.00 113.65 103 PHE A N 1
ATOM 674 C CA . PHE A 1 103 ? 18.714 53.688 39.412 1.00 124.05 103 PHE A CA 1
ATOM 675 C C . PHE A 1 103 ? 19.356 54.995 38.997 1.00 143.07 103 PHE A C 1
ATOM 676 O O . PHE A 1 103 ? 19.975 55.097 37.935 1.00 154.75 103 PHE A O 1
ATOM 684 N N . ILE A 1 104 ? 19.171 56.007 39.839 1.00 139.67 104 ILE A N 1
ATOM 685 C CA . ILE A 1 104 ? 19.359 57.388 39.418 1.00 124.61 104 ILE A CA 1
ATOM 686 C C . ILE A 1 104 ? 20.745 57.681 38.853 1.00 112.09 104 ILE A C 1
ATOM 687 O O . ILE A 1 104 ? 20.862 58.224 37.760 1.00 102.03 104 ILE A O 1
ATOM 692 N N . PRO A 1 105 ? 21.799 57.298 39.576 1.00 96.00 105 PRO A N 1
ATOM 693 C CA . PRO A 1 105 ? 23.160 57.496 39.074 1.00 95.22 105 PRO A CA 1
ATOM 694 C C . PRO A 1 105 ? 23.291 57.015 37.647 1.00 110.43 105 PRO A C 1
ATOM 695 O O . PRO A 1 105 ? 23.968 57.655 36.834 1.00 128.22 105 PRO A O 1
ATOM 699 N N . MET A 1 106 ? 22.638 55.899 37.339 1.00 112.22 106 MET A N 1
ATOM 700 C CA . MET A 1 106 ? 22.659 55.379 35.975 1.00 116.42 106 MET A CA 1
ATOM 701 C C . MET A 1 106 ? 21.967 56.319 35.005 1.00 108.20 106 MET A C 1
ATOM 702 O O . MET A 1 106 ? 22.553 56.693 34.014 1.00 118.85 106 MET A O 1
ATOM 707 N N . LEU A 1 107 ? 20.743 56.730 35.300 1.00 95.61 107 LEU A N 1
ATOM 708 C CA . LEU A 1 107 ? 20.098 57.763 34.494 1.00 113.72 107 LEU A CA 1
ATOM 709 C C . LEU A 1 107 ? 20.978 58.997 34.231 1.00 124.02 107 LEU A C 1
ATOM 710 O O . LEU A 1 107 ? 20.956 59.559 33.145 1.00 116.26 107 LEU A O 1
ATOM 715 N N . TYR A 1 108 ? 21.738 59.430 35.229 1.00 132.70 108 TYR A N 1
ATOM 716 C CA . TYR A 1 108 ? 22.646 60.557 35.031 1.00 129.93 108 TYR A CA 1
ATOM 717 C C . TYR A 1 108 ? 23.754 60.169 34.071 1.00 133.47 108 TYR A C 1
ATOM 718 O O . TYR A 1 108 ? 24.228 60.984 33.285 1.00 138.52 108 TYR A O 1
ATOM 727 N N . PHE A 1 109 ? 24.175 58.915 34.144 1.00 118.60 109 PHE A N 1
ATOM 728 C CA . PHE A 1 109 ? 25.247 58.457 33.285 1.00 113.21 109 PHE A CA 1
ATOM 729 C C . PHE A 1 109 ? 24.751 58.280 31.858 1.00 115.01 109 PHE A C 1
ATOM 730 O O . PHE A 1 109 ? 25.515 58.366 30.895 1.00 129.32 109 PHE A O 1
ATOM 738 N N . VAL A 1 110 ? 23.457 58.032 31.739 1.00 114.14 110 VAL A N 1
ATOM 739 C CA . VAL A 1 110 ? 22.783 57.934 30.465 1.00 126.04 110 VAL A CA 1
ATOM 740 C C . VAL A 1 110 ? 22.722 59.318 29.885 1.00 137.17 110 VAL A C 1
ATOM 741 O O . VAL A 1 110 ? 23.182 59.562 28.766 1.00 153.94 110 VAL A O 1
ATOM 745 N N . LEU A 1 111 ? 22.154 60.231 30.661 1.00 109.97 111 LEU A N 1
ATOM 746 C CA . LEU A 1 111 ? 21.961 61.571 30.175 1.00 122.96 111 LEU A CA 1
ATOM 747 C C . LEU A 1 111 ? 23.321 62.174 29.854 1.00 128.01 111 LEU A C 1
ATOM 748 O O . LEU A 1 111 ? 23.438 63.068 29.013 1.00 124.42 111 LEU A O 1
ATOM 753 N N . GLY A 1 112 ? 24.351 61.641 30.501 1.00 119.76 112 GLY A N 1
ATOM 754 C CA . GLY A 1 112 ? 25.719 62.050 30.244 1.00 116.86 112 GLY A CA 1
ATOM 755 C C . GLY A 1 112 ? 26.227 61.568 28.900 1.00 121.20 112 GLY A C 1
ATOM 756 O O . GLY A 1 112 ? 26.706 62.355 28.071 1.00 137.84 112 GLY A O 1
ATOM 757 N N . ALA A 1 113 ? 26.119 60.270 28.656 1.00 107.84 113 ALA A N 1
ATOM 758 C CA . ALA A 1 113 ? 26.545 59.756 27.358 1.00 120.32 113 ALA A CA 1
ATOM 759 C C . ALA A 1 113 ? 25.764 60.416 26.190 1.00 145.27 113 ALA A C 1
ATOM 760 O O . ALA A 1 113 ? 26.332 60.748 25.129 1.00 154.73 113 ALA A O 1
ATOM 762 N N . LEU A 1 114 ? 24.465 60.621 26.390 1.00 133.72 114 LEU A N 1
ATOM 763 C CA . LEU A 1 114 ? 23.662 61.328 25.403 1.00 135.66 114 LEU A CA 1
ATOM 764 C C . LEU A 1 114 ? 24.144 62.757 25.301 1.00 137.84 114 LEU A C 1
ATOM 765 O O . LEU A 1 114 ? 23.980 63.400 24.278 1.00 147.13 114 LEU A O 1
ATOM 770 N N . SER A 1 115 ? 24.728 63.257 26.383 1.00 137.25 115 SER A N 1
ATOM 771 C CA . SER A 1 115 ? 25.298 6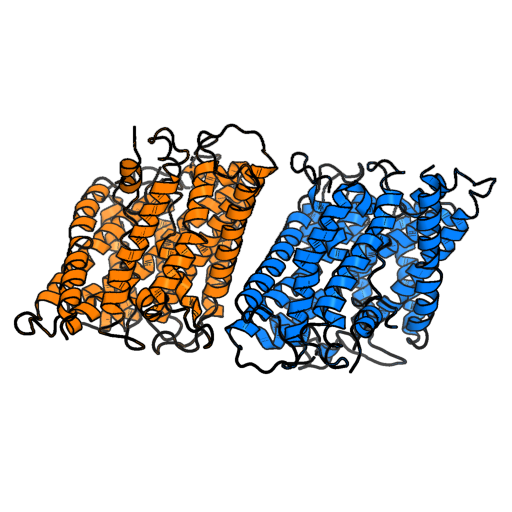4.600 26.387 1.00 141.10 115 SER A CA 1
ATOM 772 C C . SER A 1 115 ? 26.452 64.676 25.413 1.00 136.04 115 SER A C 1
ATOM 773 O O . SER A 1 115 ? 26.604 65.654 24.697 1.00 139.71 115 SER A O 1
ATOM 776 N N . TYR A 1 116 ? 27.287 63.647 25.392 1.00 147.79 116 TYR A N 1
ATOM 777 C CA . TYR A 1 116 ? 28.364 63.632 24.396 1.00 156.21 116 TYR A CA 1
ATOM 778 C C . TYR A 1 116 ? 27.931 63.028 23.028 1.00 183.68 116 TYR A C 1
ATOM 779 O O . TYR A 1 116 ? 28.761 62.839 22.131 1.00 188.25 116 TYR A O 1
ATOM 788 N N . ILE A 1 117 ? 26.639 62.731 22.866 1.00 176.00 117 ILE A N 1
ATOM 789 C CA . ILE A 1 117 ? 26.096 62.496 21.507 1.00 160.78 117 ILE A CA 1
ATOM 790 C C . ILE A 1 117 ? 25.214 63.646 20.923 1.00 144.08 117 ILE A C 1
ATOM 791 O O . ILE A 1 117 ? 25.765 64.536 20.301 1.00 132.28 117 ILE A O 1
ATOM 796 N N . LEU A 1 118 ? 23.888 63.659 21.143 1.00 154.08 118 LEU A N 1
ATOM 797 C CA . LEU A 1 118 ? 22.995 64.700 20.567 1.00 182.61 118 LEU A CA 1
ATOM 798 C C . LEU A 1 118 ? 23.592 66.123 20.643 1.00 212.43 118 LEU A C 1
ATOM 799 O O . LEU A 1 118 ? 22.948 67.111 20.261 1.00 235.86 118 LEU A O 1
ATOM 804 N N . LYS A 1 119 ? 24.835 66.212 21.111 1.00 199.46 119 LYS A N 1
ATOM 805 C CA . LYS A 1 119 ? 25.535 67.490 21.257 1.00 191.41 119 LYS A CA 1
ATOM 806 C C . LYS A 1 119 ? 24.705 68.516 21.984 1.00 182.71 119 LYS A C 1
ATOM 807 O O . LYS A 1 119 ? 23.966 69.318 21.357 1.00 192.31 119 LYS A O 1
ATOM 813 N N . TRP A 1 120 ? 24.902 68.507 23.302 1.00 134.42 120 TRP A N 1
ATOM 814 C CA . TRP A 1 120 ? 23.986 69.091 24.240 1.00 125.72 120 TRP A CA 1
ATOM 815 C C . TRP A 1 120 ? 24.642 68.910 25.587 1.00 162.37 120 TRP A C 1
ATOM 816 O O . TRP A 1 120 ? 24.639 67.803 26.133 1.00 163.41 120 TRP A O 1
ATOM 827 N N . PRO A 1 121 ? 25.236 69.979 26.127 1.00 176.25 121 PRO A N 1
ATOM 828 C CA . PRO A 1 121 ? 25.629 69.879 27.535 1.00 156.45 121 PRO A CA 1
ATOM 829 C C . PRO A 1 121 ? 24.378 70.027 28.387 1.00 154.72 121 PRO A C 1
ATOM 830 O O . PRO A 1 121 ? 24.350 69.575 29.519 1.00 162.06 121 PRO A O 1
ATOM 834 N N . ALA A 1 122 ? 23.340 70.633 27.819 1.00 168.83 122 ALA A N 1
ATOM 835 C CA . ALA A 1 122 ? 22.092 70.895 28.535 1.00 179.96 122 ALA A CA 1
ATOM 836 C C . ALA A 1 122 ? 21.540 69.661 29.261 1.00 179.86 122 ALA A C 1
ATOM 837 O O . ALA A 1 122 ? 20.752 69.779 30.212 1.00 172.65 122 ALA A O 1
ATOM 839 N N . LEU A 1 123 ? 21.963 68.484 28.814 1.00 179.39 123 LEU A N 1
ATOM 840 C CA . LEU A 1 123 ? 21.568 67.237 29.462 1.00 181.24 123 LEU A CA 1
ATOM 841 C C . LEU A 1 123 ? 22.325 66.964 30.770 1.00 172.27 123 LEU A C 1
ATOM 842 O O . LEU A 1 123 ? 21.715 66.638 31.793 1.00 165.54 123 LEU A O 1
ATOM 847 N N . ASN A 1 124 ? 23.649 67.090 30.739 1.00 161.05 124 ASN A N 1
ATOM 848 C CA . ASN A 1 124 ? 24.442 66.780 31.920 1.00 148.27 124 ASN A CA 1
ATOM 849 C C . ASN A 1 124 ? 24.573 67.924 32.917 1.00 155.39 124 ASN A C 1
ATOM 850 O O . ASN A 1 124 ? 25.155 67.738 33.986 1.00 164.63 124 ASN A O 1
ATOM 855 N N . GLU A 1 125 ? 24.037 69.097 32.578 1.00 152.45 125 GLU A N 1
ATOM 856 C CA . GLU A 1 125 ? 24.054 70.232 33.503 1.00 149.08 125 GLU A CA 1
ATOM 857 C C . GLU A 1 125 ? 22.677 70.751 33.888 1.00 142.18 125 GLU A C 1
ATOM 858 O O . GLU A 1 125 ? 22.237 70.598 35.034 1.00 123.80 125 GLU A O 1
ATOM 864 N N . ASP A 1 126 ? 22.001 71.349 32.915 1.00 149.01 126 ASP A N 1
ATOM 865 C CA . ASP A 1 126 ? 20.859 72.216 33.182 1.00 159.44 126 ASP A CA 1
ATOM 866 C C . ASP A 1 126 ? 19.482 71.536 33.211 1.00 162.54 126 ASP A C 1
ATOM 867 O O . ASP A 1 126 ? 18.884 71.321 32.146 1.00 158.05 126 ASP A O 1
ATOM 872 N N . PRO A 1 127 ? 18.974 71.202 34.428 1.00 146.70 127 PRO A N 1
ATOM 873 C CA . PRO A 1 127 ? 17.545 70.910 34.595 1.00 144.93 127 PRO A CA 1
ATOM 874 C C . PRO A 1 127 ? 16.703 72.157 34.271 1.00 160.30 127 PRO A C 1
ATOM 875 O O . PRO A 1 127 ? 17.250 73.257 34.203 1.00 157.33 127 PRO A O 1
ATOM 879 N N . ILE A 1 128 ? 15.395 72.005 34.092 1.00 163.77 128 ILE A N 1
ATOM 880 C CA . ILE A 1 128 ? 14.703 70.745 34.302 1.00 164.75 128 ILE A CA 1
ATOM 881 C C . ILE A 1 128 ? 15.052 69.714 33.237 1.00 152.66 128 ILE A C 1
ATOM 882 O O . ILE A 1 128 ? 14.805 68.518 33.416 1.00 146.26 128 ILE A O 1
ATOM 887 N N . THR A 1 129 ? 15.658 70.168 32.144 1.00 146.59 129 THR A N 1
ATOM 888 C CA . THR A 1 129 ? 15.958 69.251 31.049 1.00 155.92 129 THR A CA 1
ATOM 889 C C . THR A 1 129 ? 16.526 67.934 31.570 1.00 154.56 129 THR A C 1
ATOM 890 O O . THR A 1 129 ? 16.037 66.875 31.207 1.00 162.34 129 THR A O 1
ATOM 894 N N . LYS A 1 130 ? 17.528 67.978 32.439 1.00 145.60 130 LYS A N 1
ATOM 895 C CA . LYS A 1 130 ? 18.112 66.724 32.893 1.00 133.03 130 LYS A CA 1
ATOM 896 C C . LYS A 1 130 ? 17.026 65.851 33.478 1.00 119.86 130 LYS A C 1
ATOM 897 O O . LYS A 1 130 ? 16.933 64.663 33.167 1.00 113.40 130 LYS A O 1
ATOM 903 N N . THR A 1 131 ? 16.178 66.453 34.300 1.00 118.55 131 THR A N 1
ATOM 904 C CA . THR A 1 131 ? 15.121 65.692 34.938 1.00 124.17 131 THR A CA 1
ATOM 905 C C . THR A 1 131 ? 14.066 65.208 33.951 1.00 126.84 131 THR A C 1
ATOM 906 O O . THR A 1 131 ? 13.736 64.032 33.938 1.00 134.56 131 THR A O 1
ATOM 910 N N . ILE A 1 132 ? 13.531 66.094 33.120 1.00 120.02 132 ILE A N 1
ATOM 911 C CA . ILE A 1 132 ? 12.468 65.665 32.212 1.00 135.35 132 ILE A CA 1
ATOM 912 C C . ILE A 1 132 ? 12.948 64.607 31.195 1.00 153.97 132 ILE A C 1
ATOM 913 O O . ILE A 1 132 ? 12.208 63.674 30.858 1.00 171.27 132 ILE A O 1
ATOM 918 N N . ALA A 1 133 ? 14.193 64.737 30.741 1.00 148.71 133 ALA A N 1
ATOM 919 C CA . ALA A 1 133 ? 14.810 63.748 29.857 1.00 133.78 133 ALA A CA 1
ATOM 920 C C . ALA A 1 133 ? 14.944 62.419 30.571 1.00 133.45 133 ALA A C 1
ATOM 921 O O . ALA A 1 133 ? 14.684 61.359 29.987 1.00 147.38 133 ALA A O 1
ATOM 923 N N . ALA A 1 134 ? 15.354 62.470 31.837 1.00 121.63 134 ALA A N 1
ATOM 924 C CA . ALA A 1 134 ? 15.406 61.246 32.631 1.00 126.35 134 ALA A CA 1
ATOM 925 C C . ALA A 1 134 ? 14.027 60.600 32.740 1.00 131.94 134 ALA A C 1
ATOM 926 O O . ALA A 1 134 ? 13.879 59.400 32.506 1.00 137.02 134 ALA A O 1
ATOM 928 N N . LEU A 1 135 ? 13.022 61.394 33.095 1.00 123.45 135 LEU A N 1
ATOM 929 C CA . LEU A 1 135 ? 11.660 60.894 33.175 1.00 124.93 135 LEU A CA 1
ATOM 930 C C . LEU A 1 135 ? 11.289 60.157 31.887 1.00 132.92 135 LEU A C 1
ATOM 931 O O . LEU A 1 135 ? 10.836 59.012 31.930 1.00 144.37 135 LEU A O 1
ATOM 936 N N . ILE A 1 136 ? 11.501 60.801 30.743 1.00 119.28 136 ILE A N 1
ATOM 937 C CA . ILE A 1 136 ? 11.167 60.182 29.459 1.00 122.93 136 ILE A CA 1
ATOM 938 C C . ILE A 1 136 ? 11.905 58.861 29.197 1.00 129.40 136 ILE A C 1
ATOM 939 O O . ILE A 1 136 ? 11.289 57.866 28.810 1.00 137.60 136 ILE A O 1
ATOM 944 N N . ILE A 1 137 ? 13.214 58.836 29.404 1.00 124.50 137 ILE A N 1
ATOM 945 C CA . ILE A 1 137 ? 13.938 57.584 29.247 1.00 123.78 137 ILE A CA 1
ATOM 946 C C . ILE A 1 137 ? 13.378 56.484 30.156 1.00 130.14 137 ILE A C 1
ATOM 947 O O . ILE A 1 137 ? 13.266 55.319 29.751 1.00 110.57 137 ILE A O 1
ATOM 952 N N . LEU A 1 138 ? 13.016 56.869 31.381 1.00 137.67 138 LEU A N 1
ATOM 953 C CA . LEU A 1 138 ? 12.628 55.922 32.440 1.00 127.70 138 LEU A CA 1
ATOM 954 C C . LEU A 1 138 ? 11.239 55.317 32.245 1.00 125.93 138 LEU A C 1
ATOM 955 O O . LEU A 1 138 ? 11.068 54.102 32.310 1.00 131.37 138 LEU A O 1
ATOM 960 N N . TRP A 1 139 ? 10.245 56.155 31.998 1.00 115.75 139 TRP A N 1
ATOM 961 C CA . TRP A 1 139 ? 8.932 55.625 31.695 1.00 126.55 139 TRP A CA 1
ATOM 962 C C . TRP A 1 139 ? 8.826 55.047 30.268 1.00 151.13 139 TRP A C 1
ATOM 963 O O . TRP A 1 139 ? 7.903 54.278 29.971 1.00 172.63 139 TRP A O 1
ATOM 974 N N . ALA A 1 140 ? 9.770 55.394 29.392 1.00 138.68 140 ALA A N 1
ATOM 975 C CA . ALA A 1 140 ? 9.848 54.733 28.092 1.00 120.58 140 ALA A CA 1
ATOM 976 C C . ALA A 1 140 ? 10.400 53.315 28.259 1.00 117.55 140 ALA A C 1
ATOM 977 O O . ALA A 1 140 ? 9.886 52.360 27.668 1.00 122.51 140 ALA A O 1
ATOM 979 N N . LEU A 1 141 ? 11.436 53.168 29.080 1.00 113.68 141 LEU A N 1
ATOM 980 C CA . LEU A 1 141 ? 11.921 51.832 29.420 1.00 133.46 141 LEU A CA 1
ATOM 981 C C . LEU A 1 141 ? 10.835 51.018 30.135 1.00 140.45 141 LEU A C 1
ATOM 982 O O . LEU A 1 141 ? 10.684 49.810 29.915 1.00 154.41 141 LEU A O 1
ATOM 987 N N . ALA A 1 142 ? 10.059 51.695 30.969 1.00 126.90 142 ALA A N 1
ATOM 988 C CA . ALA A 1 142 ? 8.877 51.087 31.554 1.00 129.72 142 ALA A CA 1
ATOM 989 C C . ALA A 1 142 ? 7.954 50.541 30.466 1.00 132.80 142 ALA A C 1
ATOM 990 O O . ALA A 1 142 ? 7.596 49.366 30.483 1.00 137.74 142 ALA A O 1
ATOM 992 N N . LEU A 1 143 ? 7.578 51.384 29.509 1.00 141.22 143 LEU A N 1
ATOM 993 C CA . LEU A 1 143 ? 6.737 50.922 28.400 1.00 152.62 143 LEU A CA 1
ATOM 994 C C . LEU A 1 143 ? 7.313 49.682 27.714 1.00 150.10 143 LEU A C 1
ATOM 995 O O . LEU A 1 143 ? 6.590 48.719 27.469 1.00 156.95 143 LEU A O 1
ATOM 1000 N N . THR A 1 144 ? 8.610 49.690 27.416 1.00 144.84 144 THR A N 1
ATOM 1001 C CA . THR A 1 144 ? 9.203 48.539 26.727 1.00 154.38 144 THR A CA 1
ATOM 1002 C C . THR A 1 144 ? 9.248 47.263 27.560 1.00 145.92 144 THR A C 1
ATOM 1003 O O . THR A 1 144 ? 9.281 46.169 26.999 1.00 159.63 144 THR A O 1
ATOM 1007 N N . GLN A 1 145 ? 9.264 47.380 28.885 1.00 119.91 145 GLN A N 1
ATOM 1008 C CA . GLN A 1 145 ? 9.215 46.163 29.702 1.00 124.50 145 GLN A CA 1
ATOM 1009 C C . GLN A 1 145 ? 7.818 45.644 30.007 1.00 147.01 145 GLN A C 1
ATOM 1010 O O . GLN A 1 145 ? 7.580 44.440 29.948 1.00 165.37 145 GLN A O 1
ATOM 1016 N N . PHE A 1 146 ? 6.893 46.535 30.333 1.00 149.44 146 PHE A N 1
ATOM 1017 C CA . PHE A 1 146 ? 5.543 46.095 30.653 1.00 162.17 146 PHE A CA 1
ATOM 1018 C C . PHE A 1 146 ? 5.046 45.030 29.673 1.00 169.37 146 PHE A C 1
ATOM 1019 O O . PHE A 1 146 ? 4.289 44.138 30.049 1.00 165.08 146 PHE A O 1
ATOM 1027 N N . GLY A 1 147 ? 5.477 45.115 28.419 1.00 182.95 147 GLY A N 1
ATOM 1028 C CA . GLY A 1 147 ? 5.032 44.170 27.407 1.00 193.62 147 GLY A CA 1
ATOM 1029 C C . GLY A 1 147 ? 5.280 42.723 27.802 1.00 191.19 147 GLY A C 1
ATOM 1030 O O . GLY A 1 147 ? 4.609 41.808 27.318 1.00 200.93 147 GLY A O 1
ATOM 1031 N N . GLY A 1 148 ? 6.242 42.516 28.694 1.00 173.39 148 GLY A N 1
ATOM 1032 C CA . GLY A 1 148 ? 6.660 41.181 29.068 1.00 172.04 148 GLY A CA 1
ATOM 1033 C C . GLY A 1 148 ? 8.153 41.058 28.863 1.00 166.19 148 GLY A C 1
ATOM 1034 O O . GLY A 1 148 ? 8.711 41.668 27.961 1.00 171.02 148 GLY A O 1
ATOM 1035 N N . THR A 1 149 ? 8.802 40.263 29.699 1.00 156.83 149 THR A N 1
ATOM 1036 C CA . THR A 1 149 ? 10.256 40.176 29.686 1.00 148.21 149 THR A CA 1
ATOM 1037 C C . THR A 1 149 ? 10.852 39.024 28.852 1.00 149.59 149 THR A C 1
ATOM 1038 O O . THR A 1 149 ? 11.904 38.485 29.188 1.00 141.76 149 THR A O 1
ATOM 1042 N N . LYS A 1 150 ? 10.193 38.652 27.763 1.00 156.90 150 LYS A N 1
ATOM 1043 C CA . LYS A 1 150 ? 10.791 37.713 26.818 1.00 173.35 150 LYS A CA 1
ATOM 1044 C C . LYS A 1 150 ? 12.242 38.123 26.526 1.00 168.84 150 LYS A C 1
ATOM 1045 O O . LYS A 1 150 ? 13.167 37.317 26.670 1.00 156.54 150 LYS A O 1
ATOM 1051 N N . TYR A 1 151 ? 12.429 39.393 26.160 1.00 173.80 151 TYR A N 1
ATOM 1052 C CA . TYR A 1 151 ? 13.729 39.908 25.706 1.00 166.80 151 TYR A CA 1
ATOM 1053 C C . TYR A 1 151 ? 14.826 40.156 26.756 1.00 148.64 151 TYR A C 1
ATOM 1054 O O . TYR A 1 151 ? 15.861 39.474 26.785 1.00 132.84 151 TYR A O 1
ATOM 1063 N N . THR A 1 152 ? 14.580 41.184 27.568 1.00 136.57 152 THR A N 1
ATOM 1064 C CA . THR A 1 152 ? 15.519 41.790 28.524 1.00 133.04 152 THR A CA 1
ATOM 1065 C C . THR A 1 152 ? 16.874 41.133 28.807 1.00 135.25 152 THR A C 1
ATOM 1066 O O . THR A 1 152 ? 17.921 41.723 28.543 1.00 131.74 152 THR A O 1
ATOM 1070 N N . ALA A 1 153 ? 16.860 39.940 29.386 1.00 137.21 153 ALA A N 1
ATOM 1071 C CA . ALA A 1 153 ? 18.105 39.333 29.827 1.00 139.10 153 ALA A CA 1
ATOM 1072 C C . ALA A 1 153 ? 19.155 39.173 28.714 1.00 162.64 153 ALA A C 1
ATOM 1073 O O . ALA A 1 153 ? 20.346 39.346 28.976 1.00 179.19 153 ALA A O 1
ATOM 1075 N N . ARG A 1 154 ? 18.742 38.856 27.484 1.00 156.05 154 ARG A N 1
ATOM 1076 C CA . ARG A 1 154 ? 19.739 38.737 26.414 1.00 159.81 154 ARG A CA 1
ATOM 1077 C C . ARG A 1 154 ? 20.064 40.083 25.765 1.00 164.17 154 ARG A C 1
ATOM 1078 O O . ARG A 1 154 ? 21.203 40.318 25.356 1.00 173.36 154 ARG A O 1
ATOM 1086 N N . ILE A 1 155 ? 19.079 40.971 25.672 1.00 161.40 155 ILE A N 1
ATOM 1087 C CA . ILE A 1 155 ? 19.374 42.318 25.210 1.00 164.69 155 ILE A CA 1
ATOM 1088 C C . ILE A 1 155 ? 20.595 42.753 26.003 1.00 165.37 155 ILE A C 1
ATOM 1089 O O . ILE A 1 155 ? 21.584 43.224 25.439 1.00 169.33 155 ILE A O 1
ATOM 1094 N N . ALA A 1 156 ? 20.530 42.537 27.316 1.00 151.63 156 ALA A N 1
ATOM 1095 C CA . ALA A 1 156 ? 21.587 42.958 28.225 1.00 134.47 156 ALA A CA 1
ATOM 1096 C C . ALA A 1 156 ? 22.816 42.057 28.159 1.00 130.21 156 ALA A C 1
ATOM 1097 O O . ALA A 1 156 ? 23.900 42.459 28.579 1.00 134.77 156 ALA A O 1
ATOM 1099 N N . LYS A 1 157 ? 22.659 40.844 27.644 1.00 127.41 157 LYS A N 1
ATOM 1100 C CA . LYS A 1 157 ? 23.823 39.984 27.464 1.00 146.79 157 LYS A CA 1
ATOM 1101 C C . LYS A 1 157 ? 24.715 40.645 26.419 1.00 148.73 157 LYS A C 1
ATOM 1102 O O . LYS A 1 157 ? 25.841 41.060 26.710 1.00 134.59 157 LYS A O 1
ATOM 1108 N N . VAL A 1 158 ? 24.182 40.776 25.208 1.00 168.73 158 VAL A N 1
ATOM 1109 C CA . VAL A 1 158 ? 24.908 41.383 24.099 1.00 164.47 158 VAL A CA 1
ATOM 1110 C C . VAL A 1 158 ? 25.055 42.882 24.339 1.00 159.64 158 VAL A C 1
ATOM 1111 O O . VAL A 1 158 ? 25.739 43.586 23.591 1.00 170.43 158 VAL A O 1
ATOM 1115 N N . GLY A 1 159 ? 24.397 43.360 25.388 1.00 144.04 159 GLY A N 1
ATOM 1116 C CA . GLY A 1 159 ? 24.502 44.751 25.788 1.00 158.19 159 GLY A CA 1
ATOM 1117 C C . GLY A 1 159 ? 25.674 44.985 26.723 1.00 163.31 159 GLY A C 1
ATOM 1118 O O . GLY A 1 159 ? 26.519 45.843 26.475 1.00 164.95 159 GLY A O 1
ATOM 1119 N N . PHE A 1 160 ? 25.718 44.225 27.811 1.00 161.32 160 PHE A N 1
ATOM 1120 C CA . PHE A 1 160 ? 26.896 44.206 28.654 1.00 154.83 160 PHE A CA 1
ATOM 1121 C C . PHE A 1 160 ? 28.079 44.020 27.720 1.00 150.78 160 PHE A C 1
ATOM 1122 O O . PHE A 1 160 ? 29.104 44.684 27.857 1.00 154.27 160 PHE A O 1
ATOM 1130 N N . PHE A 1 161 ? 27.917 43.127 26.748 1.00 138.72 161 PHE A N 1
ATOM 1131 C CA . PHE A 1 161 ? 28.987 42.837 25.807 1.00 140.06 161 PHE A CA 1
ATOM 1132 C C . PHE A 1 161 ? 29.370 44.052 24.986 1.00 144.23 161 PHE A C 1
ATOM 1133 O O . PHE A 1 161 ? 30.511 44.501 25.035 1.00 146.60 161 PHE A O 1
ATOM 1141 N N . ALA A 1 162 ? 28.417 44.575 24.222 1.00 150.64 162 ALA A N 1
ATOM 1142 C CA . ALA A 1 162 ? 28.715 45.655 23.289 1.00 149.19 162 ALA A CA 1
ATOM 1143 C C . ALA A 1 162 ? 29.127 46.923 24.024 1.00 149.98 162 ALA A C 1
ATOM 1144 O O . ALA A 1 162 ? 30.247 47.400 23.859 1.00 151.40 162 ALA A O 1
ATOM 1146 N N . GLY A 1 163 ? 28.224 47.453 24.846 1.00 149.34 163 GLY A N 1
ATOM 1147 C CA . GLY A 1 163 ? 28.462 48.702 25.550 1.00 153.15 163 GLY A CA 1
ATOM 1148 C C . GLY A 1 163 ? 28.946 48.611 26.991 1.00 157.37 163 GLY A C 1
ATOM 1149 O O . GLY A 1 163 ? 28.379 49.259 27.869 1.00 148.41 163 GLY A O 1
ATOM 1150 N N . ILE A 1 164 ? 29.979 47.805 27.241 1.00 163.75 164 ILE A N 1
ATOM 1151 C CA . ILE A 1 164 ? 30.689 47.825 28.528 1.00 158.86 164 ILE A CA 1
ATOM 1152 C C . ILE A 1 164 ? 32.050 47.112 28.530 1.00 159.06 164 ILE A C 1
ATOM 1153 O O . ILE A 1 164 ? 33.048 47.692 28.957 1.00 165.98 164 ILE A O 1
ATOM 1158 N N . LEU A 1 165 ? 32.105 45.865 28.078 1.00 150.03 165 LEU A N 1
ATOM 1159 C CA . LEU A 1 165 ? 33.389 45.183 28.020 1.00 148.95 165 LEU A CA 1
ATOM 1160 C C . LEU A 1 165 ? 34.238 45.864 26.965 1.00 164.11 165 LEU A C 1
ATOM 1161 O O . LEU A 1 165 ? 35.394 46.231 27.203 1.00 172.37 165 LEU A O 1
ATOM 1166 N N . LEU A 1 166 ? 33.630 46.037 25.797 1.00 167.57 166 LEU A N 1
ATOM 1167 C CA . LEU A 1 166 ? 34.273 46.653 24.651 1.00 157.68 166 LEU A CA 1
ATOM 1168 C C . LEU A 1 166 ? 34.711 48.084 24.951 1.00 148.04 166 LEU A C 1
ATOM 1169 O O . LEU A 1 166 ? 35.884 48.399 24.814 1.00 140.62 166 LEU A O 1
ATOM 1174 N N . PRO A 1 167 ? 33.772 48.955 25.371 1.00 148.67 167 PRO A N 1
ATOM 1175 C CA . PRO A 1 167 ? 34.154 50.354 25.595 1.00 149.08 167 PRO A CA 1
ATOM 1176 C C . PRO A 1 167 ? 35.316 50.476 26.564 1.00 151.32 167 PRO A C 1
ATOM 1177 O O . PRO A 1 167 ? 36.221 51.276 26.328 1.00 154.99 167 PRO A O 1
ATOM 1181 N N . ALA A 1 168 ? 35.297 49.693 27.638 1.00 152.72 168 ALA A N 1
ATOM 1182 C CA . ALA A 1 168 ? 36.442 49.662 28.539 1.00 148.16 168 ALA A CA 1
ATOM 1183 C C . ALA A 1 168 ? 37.662 49.204 27.737 1.00 170.64 168 ALA A C 1
ATOM 1184 O O . ALA A 1 168 ? 38.458 50.039 27.324 1.00 183.50 168 ALA A O 1
ATOM 1186 N N . PHE A 1 169 ? 37.788 47.908 27.456 1.00 168.12 169 PHE A N 1
ATOM 1187 C CA . PHE A 1 169 ? 38.975 47.419 26.743 1.00 176.35 169 PHE A CA 1
ATOM 1188 C C . PHE A 1 169 ? 39.523 48.462 25.757 1.00 171.34 169 PHE A C 1
ATOM 1189 O O . PHE A 1 169 ? 40.743 48.632 25.610 1.00 179.18 169 PHE A O 1
ATOM 1197 N N . ILE A 1 170 ? 38.611 49.168 25.098 1.00 151.95 170 ILE A N 1
ATOM 1198 C CA . ILE A 1 170 ? 38.988 50.289 24.261 1.00 150.48 170 ILE A CA 1
ATOM 1199 C C . ILE A 1 170 ? 39.712 51.296 25.140 1.00 149.88 170 ILE A C 1
ATOM 1200 O O . ILE A 1 170 ? 40.834 51.687 24.837 1.00 158.56 170 ILE A O 1
ATOM 1205 N N . LEU A 1 171 ? 39.088 51.684 26.249 1.00 149.05 171 LEU A N 1
ATOM 1206 C CA . LEU A 1 171 ? 39.689 52.673 27.149 1.00 162.26 171 LEU A CA 1
ATOM 1207 C C . LEU A 1 171 ? 40.969 52.184 27.834 1.00 175.75 171 LEU A C 1
ATOM 1208 O O . LEU A 1 171 ? 41.984 52.874 27.822 1.00 188.63 171 LEU A O 1
ATOM 1213 N N . ILE A 1 172 ? 40.914 51.008 28.446 1.00 176.07 172 ILE A N 1
ATOM 1214 C CA . ILE A 1 172 ? 42.094 50.407 29.059 1.00 186.00 172 ILE A CA 1
ATOM 1215 C C . ILE A 1 172 ? 43.292 50.421 28.095 1.00 196.81 172 ILE A C 1
ATOM 1216 O O . ILE A 1 172 ? 44.351 50.983 28.411 1.00 200.92 172 ILE A O 1
ATOM 1221 N N . ALA A 1 173 ? 43.118 49.839 26.909 1.00 198.53 173 ALA A N 1
ATOM 1222 C CA . ALA A 1 173 ? 44.214 49.777 25.943 1.00 192.50 173 ALA A CA 1
ATOM 1223 C C . ALA A 1 173 ? 44.656 51.176 25.503 1.00 190.10 173 ALA A C 1
ATOM 1224 O O . ALA A 1 173 ? 45.856 51.461 25.385 1.00 198.55 173 ALA A O 1
ATOM 1226 N N . LEU A 1 174 ? 43.673 52.045 25.290 1.00 181.29 174 LEU A N 1
ATOM 1227 C CA . LEU A 1 174 ? 43.892 53.400 24.788 1.00 181.35 174 LEU A CA 1
ATOM 1228 C C . LEU A 1 174 ? 44.759 54.238 25.732 1.00 196.35 174 LEU A C 1
ATOM 1229 O O . LEU A 1 174 ? 45.824 54.738 25.343 1.00 211.18 174 LEU A O 1
ATOM 1234 N N . ALA A 1 175 ? 44.305 54.383 26.974 1.00 194.11 175 ALA A N 1
ATOM 1235 C CA . ALA A 1 175 ? 45.063 55.108 27.990 1.00 190.96 175 ALA A CA 1
ATOM 1236 C C . ALA A 1 175 ? 46.411 54.442 28.233 1.00 190.49 175 ALA A C 1
ATOM 1237 O O . ALA A 1 175 ? 47.437 55.120 28.324 1.00 187.14 175 ALA A O 1
ATOM 1239 N N . ALA A 1 176 ? 46.412 53.114 28.330 1.00 191.38 176 ALA A N 1
ATOM 1240 C CA . ALA A 1 176 ? 47.666 52.390 28.506 1.00 197.53 176 ALA A CA 1
ATOM 1241 C C . ALA A 1 176 ? 48.669 52.809 27.428 1.00 200.35 176 ALA A C 1
ATOM 1242 O O . ALA A 1 176 ? 49.875 52.873 27.670 1.00 195.51 176 ALA A O 1
ATOM 1244 N N . ILE A 1 177 ? 48.171 53.109 26.235 1.00 212.37 177 ILE A N 1
ATOM 1245 C CA . ILE A 1 177 ? 49.050 53.658 25.204 1.00 222.60 177 ILE A CA 1
ATOM 1246 C C . ILE A 1 177 ? 49.369 55.149 25.433 1.00 222.15 177 ILE A C 1
ATOM 1247 O O . ILE A 1 177 ? 50.443 55.617 25.056 1.00 231.11 177 ILE A O 1
ATOM 1252 N N . TYR A 1 178 ? 48.460 55.884 26.075 1.00 209.65 178 TYR A N 1
ATOM 1253 C CA . TYR A 1 178 ? 48.731 57.292 26.410 1.00 196.18 178 TYR A CA 1
ATOM 1254 C C . TYR A 1 178 ? 49.891 57.465 27.392 1.00 205.34 178 TYR A C 1
ATOM 1255 O O . TYR A 1 178 ? 50.402 58.574 27.575 1.00 201.19 178 TYR A O 1
ATOM 1264 N N . LEU A 1 179 ? 50.295 56.361 28.016 1.00 215.65 179 LEU A N 1
ATOM 1265 C CA . LEU A 1 179 ? 51.382 56.355 28.993 1.00 227.54 179 LEU A CA 1
ATOM 1266 C C . LEU A 1 179 ? 52.663 56.993 28.450 1.00 234.98 179 LEU A C 1
ATOM 1267 O O . LEU A 1 179 ? 53.429 57.598 29.199 1.00 233.93 179 LEU A O 1
ATOM 1272 N N . HIS A 1 180 ? 52.896 56.855 27.149 1.00 238.43 180 HIS A N 1
ATOM 1273 C CA . HIS A 1 180 ? 54.083 57.431 26.520 1.00 237.88 180 HIS A CA 1
ATOM 1274 C C . HIS A 1 180 ? 53.827 58.841 25.997 1.00 216.16 180 HIS A C 1
ATOM 1275 O O . HIS A 1 180 ? 53.498 59.745 26.765 1.00 198.56 180 HIS A O 1
ATOM 1282 N N . THR A 1 193 ? 49.766 53.206 49.012 1.00 145.43 193 THR A N 1
ATOM 1283 C CA . THR A 1 193 ? 48.394 53.318 48.530 1.00 141.51 193 THR A CA 1
ATOM 1284 C C . THR A 1 193 ? 47.896 54.752 48.665 1.00 151.71 193 THR A C 1
ATOM 1285 O O . THR A 1 193 ? 46.705 54.991 48.876 1.00 136.35 193 THR A O 1
ATOM 1289 N N . PHE A 1 194 ? 48.824 55.696 48.522 1.00 176.30 194 PHE A N 1
ATOM 1290 C CA . PHE A 1 194 ? 48.579 57.103 48.826 1.00 184.32 194 PHE A CA 1
ATOM 1291 C C . PHE A 1 194 ? 47.396 57.282 49.777 1.00 192.46 194 PHE A C 1
ATOM 1292 O O . PHE A 1 194 ? 46.296 57.643 49.349 1.00 197.65 194 PHE A O 1
ATOM 1300 N N . PHE A 1 195 ? 47.638 57.018 51.062 1.00 178.17 195 PHE A N 1
ATOM 1301 C CA . PHE A 1 195 ? 46.635 57.189 52.102 1.00 154.42 195 PHE A CA 1
ATOM 1302 C C . PHE A 1 195 ? 45.799 58.425 51.865 1.00 156.60 195 PHE A C 1
ATOM 1303 O O . PHE A 1 195 ? 46.324 59.476 51.517 1.00 165.22 195 PHE A O 1
ATOM 1311 N N . PRO A 1 196 ? 44.491 58.316 52.087 1.00 150.55 196 PRO A N 1
ATOM 1312 C CA . PRO A 1 196 ? 43.620 59.480 51.922 1.00 152.01 196 PRO A CA 1
ATOM 1313 C C . PRO A 1 196 ? 44.187 60.590 52.774 1.00 165.52 196 PRO A C 1
ATOM 1314 O O . PRO A 1 196 ? 45.050 60.311 53.603 1.00 174.26 196 PRO A O 1
ATOM 1318 N N . ASP A 1 197 ? 43.733 61.822 52.590 1.00 175.50 197 ASP A N 1
ATOM 1319 C CA . ASP A 1 197 ? 44.150 62.878 53.507 1.00 194.66 197 ASP A CA 1
ATOM 1320 C C . ASP A 1 197 ? 43.030 63.249 54.479 1.00 199.28 197 ASP A C 1
ATOM 1321 O O . ASP A 1 197 ? 42.111 63.995 54.134 1.00 194.12 197 ASP A O 1
ATOM 1326 N N . PHE A 1 198 ? 43.119 62.717 55.697 1.00 202.53 198 PHE A N 1
ATOM 1327 C CA . PHE A 1 198 ? 42.102 62.942 56.721 1.00 199.59 198 PHE A CA 1
ATOM 1328 C C . PHE A 1 198 ? 42.256 64.311 57.369 1.00 210.81 198 PHE A C 1
ATOM 1329 O O . PHE A 1 198 ? 41.453 64.690 58.221 1.00 205.88 198 PHE A O 1
ATOM 1337 N N . SER A 1 199 ? 43.302 65.039 56.986 1.00 224.77 199 SER A N 1
ATOM 1338 C CA . SER A 1 199 ? 43.516 66.398 57.488 1.00 229.21 199 SER A CA 1
ATOM 1339 C C . SER A 1 199 ? 42.752 67.452 56.672 1.00 221.24 199 SER A C 1
ATOM 1340 O O . SER A 1 199 ? 42.690 68.619 57.065 1.00 212.90 199 SER A O 1
ATOM 1343 N N . LYS A 1 200 ? 42.181 67.035 55.540 1.00 220.38 200 LYS A N 1
ATOM 1344 C CA . LYS A 1 200 ? 41.242 67.871 54.785 1.00 219.96 200 LYS A CA 1
ATOM 1345 C C . LYS A 1 200 ? 39.839 67.240 54.789 1.00 221.38 200 LYS A C 1
ATOM 1346 O O . LYS A 1 200 ? 39.701 66.022 54.651 1.00 218.92 200 LYS A O 1
ATOM 1352 N N . VAL A 1 201 ? 38.810 68.074 54.956 1.00 226.49 201 VAL A N 1
ATOM 1353 C CA . VAL A 1 201 ? 37.459 67.601 55.305 1.00 221.86 201 VAL A CA 1
ATOM 1354 C C . VAL A 1 201 ? 36.571 67.140 54.137 1.00 213.14 201 VAL A C 1
ATOM 1355 O O . VAL A 1 201 ? 36.624 67.690 53.031 1.00 210.07 201 VAL A O 1
ATOM 1359 N N . GLY A 1 202 ? 35.746 66.131 54.415 1.00 198.65 202 GLY A N 1
ATOM 1360 C CA . GLY A 1 202 ? 34.845 65.555 53.434 1.00 175.12 202 GLY A CA 1
ATOM 1361 C C . GLY A 1 202 ? 35.514 64.441 52.663 1.00 153.00 202 GLY A C 1
ATOM 1362 O O . GLY A 1 202 ? 34.888 63.766 51.857 1.00 145.61 202 GLY A O 1
ATOM 1363 N N . THR A 1 203 ? 36.795 64.240 52.935 1.00 150.36 203 THR A N 1
ATOM 1364 C CA . THR A 1 203 ? 37.611 63.323 52.159 1.00 155.64 203 THR A CA 1
ATOM 1365 C C . THR A 1 203 ? 37.274 61.865 52.409 1.00 152.24 203 THR A C 1
ATOM 1366 O O . THR A 1 203 ? 38.049 60.985 52.045 1.00 161.38 203 THR A O 1
ATOM 1370 N N . LEU A 1 204 ? 36.136 61.597 53.037 1.00 140.72 204 LEU A N 1
ATOM 1371 C CA . LEU A 1 204 ? 35.737 60.209 53.245 1.00 132.07 204 LEU A CA 1
ATOM 1372 C C . LEU A 1 204 ? 34.450 59.804 52.532 1.00 121.52 204 LEU A C 1
ATOM 1373 O O . LEU A 1 204 ? 34.265 58.630 52.223 1.00 114.44 204 LEU A O 1
ATOM 1378 N N . VAL A 1 205 ? 33.576 60.766 52.253 1.00 113.86 205 VAL A N 1
ATOM 1379 C CA . VAL A 1 205 ? 32.290 60.460 51.628 1.00 101.05 205 VAL A CA 1
ATOM 1380 C C . VAL A 1 205 ? 32.421 59.588 50.370 1.00 100.06 205 VAL A C 1
ATOM 1381 O O . VAL A 1 205 ? 31.602 58.706 50.150 1.00 103.71 205 VAL A O 1
ATOM 1385 N N . VAL A 1 206 ? 33.458 59.799 49.566 1.00 102.89 206 VAL A N 1
ATOM 1386 C CA . VAL A 1 206 ? 33.626 59.025 48.328 1.00 116.57 206 VAL A CA 1
ATOM 1387 C C . VAL A 1 206 ? 33.489 57.511 48.549 1.00 126.60 206 VAL A C 1
ATOM 1388 O O . VAL A 1 206 ? 33.143 56.756 47.627 1.00 114.90 206 VAL A O 1
ATOM 1392 N N . PHE A 1 207 ? 33.754 57.068 49.776 1.00 137.29 207 PHE A N 1
ATOM 1393 C CA . PHE A 1 207 ? 33.738 55.641 50.085 1.00 127.12 207 PHE A CA 1
ATOM 1394 C C . PHE A 1 207 ? 32.400 55.036 49.709 1.00 112.94 207 PHE A C 1
ATOM 1395 O O . PHE A 1 207 ? 32.320 53.895 49.240 1.00 110.49 207 PHE A O 1
ATOM 1403 N N . VAL A 1 208 ? 31.357 55.832 49.904 1.00 91.77 208 VAL A N 1
ATOM 1404 C CA . VAL A 1 208 ? 30.032 55.482 49.447 1.00 91.64 208 VAL A CA 1
ATOM 1405 C C . VAL A 1 208 ? 30.115 54.684 48.148 1.00 100.30 208 VAL A C 1
ATOM 1406 O O . VAL A 1 208 ? 29.778 53.497 48.135 1.00 105.96 208 VAL A O 1
ATOM 1410 N N . ALA A 1 209 ? 30.631 55.298 47.081 1.00 96.37 209 ALA A N 1
ATOM 1411 C CA . ALA A 1 209 ? 30.582 54.662 45.765 1.00 87.27 209 ALA A CA 1
ATOM 1412 C C . ALA A 1 209 ? 31.340 53.349 45.748 1.00 106.02 209 ALA A C 1
ATOM 1413 O O . ALA A 1 209 ? 30.813 52.349 45.260 1.00 135.06 209 ALA A O 1
ATOM 1415 N N . PHE A 1 210 ? 32.547 53.320 46.308 1.00 104.77 210 PHE A N 1
ATOM 1416 C CA . PHE A 1 210 ? 33.283 52.056 46.362 1.00 123.08 210 PHE A CA 1
ATOM 1417 C C . PHE A 1 210 ? 32.421 50.954 46.993 1.00 123.48 210 PHE A C 1
ATOM 1418 O O . PHE A 1 210 ? 32.311 49.841 46.463 1.00 110.63 210 PHE A O 1
ATOM 1426 N N . ILE A 1 211 ? 31.798 51.271 48.126 1.00 120.94 211 ILE A N 1
ATOM 1427 C CA . ILE A 1 211 ? 30.961 50.292 48.803 1.00 107.84 211 ILE A CA 1
ATOM 1428 C C . ILE A 1 211 ? 29.746 49.958 47.945 1.00 107.16 211 ILE A C 1
ATOM 1429 O O . ILE A 1 211 ? 29.362 48.796 47.835 1.00 102.17 211 ILE A O 1
ATOM 1434 N N . LEU A 1 212 ? 29.161 50.972 47.310 1.00 113.37 212 LEU A N 1
ATOM 1435 C CA . LEU A 1 212 ? 28.015 50.739 46.441 1.00 110.04 212 LEU A CA 1
ATOM 1436 C C . LEU A 1 212 ? 28.424 49.774 45.345 1.00 115.56 212 LEU A C 1
ATOM 1437 O O . LEU A 1 212 ? 27.581 49.084 44.791 1.00 123.31 212 LEU A O 1
ATOM 1442 N N . SER A 1 213 ? 29.722 49.714 45.044 1.00 118.55 213 SER A N 1
ATOM 1443 C CA . SER A 1 213 ? 30.193 48.825 43.990 1.00 124.17 213 SER A CA 1
ATOM 1444 C C . SER A 1 213 ? 30.008 47.369 44.388 1.00 133.28 213 SER A C 1
ATOM 1445 O O . SER A 1 213 ? 29.658 46.544 43.541 1.00 151.63 213 SER A O 1
ATOM 1448 N N . TYR A 1 214 ? 30.232 47.054 45.666 1.00 117.16 214 TYR A N 1
ATOM 1449 C CA . TYR A 1 214 ? 30.208 45.661 46.101 1.00 107.27 214 TYR A CA 1
ATOM 1450 C C . TYR A 1 214 ? 28.822 45.174 46.527 1.00 105.24 214 TYR A C 1
ATOM 1451 O O . TYR A 1 214 ? 28.589 43.977 46.579 1.00 109.19 214 TYR A O 1
ATOM 1460 N N . MET A 1 215 ? 27.907 46.091 46.829 1.00 105.61 215 MET A N 1
ATOM 1461 C CA . MET A 1 215 ? 26.551 45.717 47.258 1.00 105.48 215 MET A CA 1
ATOM 1462 C C . MET A 1 215 ? 25.843 44.791 46.247 1.00 111.45 215 MET A C 1
ATOM 1463 O O . MET A 1 215 ? 25.788 45.094 45.058 1.00 95.89 215 MET A O 1
ATOM 1468 N N . GLY A 1 216 ? 25.293 43.673 46.721 1.00 120.93 216 GLY A N 1
ATOM 1469 C CA . GLY A 1 216 ? 24.483 42.803 45.876 1.00 120.54 216 GLY A CA 1
ATOM 1470 C C . GLY A 1 216 ? 24.789 41.316 45.972 1.00 123.38 216 GLY A C 1
ATOM 1471 O O . GLY A 1 216 ? 23.987 40.480 45.539 1.00 120.49 216 GLY A O 1
ATOM 1472 N N . VAL A 1 217 ? 25.942 40.994 46.558 1.00 115.05 217 VAL A N 1
ATOM 1473 C CA . VAL A 1 217 ? 26.509 39.648 46.514 1.00 111.94 217 VAL A CA 1
ATOM 1474 C C . VAL A 1 217 ? 25.603 38.587 47.122 1.00 117.35 217 VAL A C 1
ATOM 1475 O O . VAL A 1 217 ? 25.574 37.430 46.679 1.00 115.16 217 VAL A O 1
ATOM 1479 N N . GLU A 1 218 ? 24.861 38.986 48.143 1.00 111.40 218 GLU A N 1
ATOM 1480 C CA . GLU A 1 218 ? 23.942 38.075 48.798 1.00 111.34 218 GLU A CA 1
ATOM 1481 C C . GLU A 1 218 ? 23.032 37.365 47.798 1.00 120.84 218 GLU A C 1
ATOM 1482 O O . GLU A 1 218 ? 22.831 36.149 47.888 1.00 128.63 218 GLU A O 1
ATOM 1488 N N . ALA A 1 219 ? 22.489 38.122 46.844 1.00 106.69 219 ALA A N 1
ATOM 1489 C CA . ALA A 1 219 ? 21.500 37.578 45.920 1.00 98.25 219 ALA A CA 1
ATOM 1490 C C . ALA A 1 219 ? 22.051 36.359 45.199 1.00 105.91 219 ALA A C 1
ATOM 1491 O O . ALA A 1 219 ? 21.295 35.463 44.806 1.00 104.89 219 ALA A O 1
ATOM 1493 N N . SER A 1 220 ? 23.374 36.319 45.048 1.00 109.00 220 SER A N 1
ATOM 1494 C CA . SER A 1 220 ? 24.010 35.224 44.329 1.00 128.00 220 SER A CA 1
ATOM 1495 C C . SER A 1 220 ? 24.788 34.360 45.288 1.00 119.59 220 SER A C 1
ATOM 1496 O O . SER A 1 220 ? 25.733 33.685 44.894 1.00 112.45 220 SER A O 1
ATOM 1499 N N . ALA A 1 221 ? 24.402 34.397 46.556 1.00 130.85 221 ALA A N 1
ATOM 1500 C CA . ALA A 1 221 ? 25.075 33.588 47.565 1.00 130.01 221 ALA A CA 1
ATOM 1501 C C . ALA A 1 221 ? 24.469 32.199 47.586 1.00 127.36 221 ALA A C 1
ATOM 1502 O O . ALA A 1 221 ? 25.182 31.204 47.703 1.00 107.41 221 ALA A O 1
ATOM 1504 N N . THR A 1 222 ? 23.149 32.140 47.436 1.00 132.86 222 THR A N 1
ATOM 1505 C CA . THR A 1 222 ? 22.440 30.868 47.459 1.00 134.96 222 THR A CA 1
ATOM 1506 C C . THR A 1 222 ? 23.090 29.882 46.496 1.00 132.16 222 THR A C 1
ATOM 1507 O O . THR A 1 222 ? 23.307 28.714 46.836 1.00 114.86 222 THR A O 1
ATOM 1511 N N . HIS A 1 223 ? 23.440 30.369 45.305 1.00 148.77 223 HIS A N 1
ATOM 1512 C CA . HIS A 1 223 ? 24.012 29.518 44.257 1.00 152.93 223 HIS A CA 1
ATOM 1513 C C . HIS A 1 223 ? 25.268 28.797 44.755 1.00 156.97 223 HIS A C 1
ATOM 1514 O O . HIS A 1 223 ? 26.162 28.471 43.964 1.00 170.56 223 HIS A O 1
ATOM 1521 N N . VAL A 1 224 ? 25.326 28.564 46.069 1.00 126.43 224 VAL A N 1
ATOM 1522 C CA . VAL A 1 224 ? 26.406 27.795 46.675 1.00 119.43 224 VAL A CA 1
ATOM 1523 C C . VAL A 1 224 ? 25.987 26.338 46.895 1.00 136.63 224 VAL A C 1
ATOM 1524 O O . VAL A 1 224 ? 26.826 25.449 47.061 1.00 140.47 224 VAL A O 1
ATOM 1528 N N . ASN A 1 225 ? 24.679 26.098 46.868 1.00 149.09 225 ASN A N 1
ATOM 1529 C CA . ASN A 1 225 ? 24.142 24.739 46.756 1.00 162.72 225 ASN A CA 1
ATOM 1530 C C . ASN A 1 225 ? 24.299 24.172 45.333 1.00 173.66 225 ASN A C 1
ATOM 1531 O O . ASN A 1 225 ? 24.881 23.104 45.160 1.00 161.15 225 ASN A O 1
ATOM 1536 N N . GLU A 1 226 ? 23.796 24.904 44.326 1.00 197.41 226 GLU A N 1
ATOM 1537 C CA . GLU A 1 226 ? 23.981 24.574 42.897 1.00 208.71 226 GLU A CA 1
ATOM 1538 C C . GLU A 1 226 ? 25.480 24.329 42.653 1.00 207.34 226 GLU A C 1
ATOM 1539 O O . GLU A 1 226 ? 25.902 24.030 41.534 1.00 216.79 226 GLU A O 1
ATOM 1545 N N . MET A 1 227 ? 26.257 24.427 43.736 1.00 187.48 227 MET A N 1
ATOM 1546 C CA . MET A 1 227 ? 27.718 24.371 43.724 1.00 173.99 227 MET A CA 1
ATOM 1547 C C . MET A 1 227 ? 28.216 23.440 44.816 1.00 166.91 227 MET A C 1
ATOM 1548 O O . MET A 1 227 ? 27.697 23.456 45.930 1.00 157.33 227 MET A O 1
ATOM 1553 N N . SER A 1 228 ? 29.231 22.638 44.509 1.00 177.97 228 SER A N 1
ATOM 1554 C CA . SER A 1 228 ? 29.672 21.614 45.454 1.00 195.41 228 SER A CA 1
ATOM 1555 C C . SER A 1 228 ? 31.163 21.667 45.784 1.00 198.09 228 SER A C 1
ATOM 1556 O O . SER A 1 228 ? 31.962 22.228 45.018 1.00 188.59 228 SER A O 1
ATOM 1559 N N . ASN A 1 229 ? 31.507 21.033 46.911 1.00 201.93 229 ASN A N 1
ATOM 1560 C CA . ASN A 1 229 ? 32.726 21.309 47.691 1.00 202.15 229 ASN A CA 1
ATOM 1561 C C . ASN A 1 229 ? 32.801 22.757 48.204 1.00 188.85 229 ASN A C 1
ATOM 1562 O O . ASN A 1 229 ? 33.887 23.348 48.267 1.00 174.24 229 ASN A O 1
ATOM 1567 N N . PRO A 1 230 ? 31.644 23.336 48.573 1.00 176.92 230 PRO A N 1
ATOM 1568 C CA . PRO A 1 230 ? 31.736 24.704 49.060 1.00 162.07 230 PRO A CA 1
ATOM 1569 C C . PRO A 1 230 ? 32.993 24.812 49.897 1.00 169.95 230 PRO A C 1
ATOM 1570 O O . PRO A 1 230 ? 33.930 25.478 49.464 1.00 175.95 230 PRO A O 1
ATOM 1574 N N . GLY A 1 231 ? 33.025 24.119 51.035 1.00 171.50 231 GLY A N 1
ATOM 1575 C CA . GLY A 1 231 ? 34.192 24.083 51.901 1.00 169.88 231 GLY A CA 1
ATOM 1576 C C . GLY A 1 231 ? 35.087 25.299 51.760 1.00 168.37 231 GLY A C 1
ATOM 1577 O O . GLY A 1 231 ? 34.621 26.415 51.525 1.00 149.67 231 GLY A O 1
ATOM 1578 N N . ARG A 1 232 ? 36.386 25.093 51.923 1.00 188.64 232 ARG A N 1
ATOM 1579 C CA . ARG A 1 232 ? 37.336 26.134 51.572 1.00 207.59 232 ARG A CA 1
ATOM 1580 C C . ARG A 1 232 ? 37.530 26.089 50.054 1.00 221.88 232 ARG A C 1
ATOM 1581 O O . ARG A 1 232 ? 38.099 25.135 49.512 1.00 233.25 232 ARG A O 1
ATOM 1589 N N . ASP A 1 233 ? 37.029 27.120 49.377 1.00 217.42 233 ASP A N 1
ATOM 1590 C CA . ASP A 1 233 ? 36.961 27.146 47.917 1.00 212.43 233 ASP A CA 1
ATOM 1591 C C . ASP A 1 233 ? 36.211 28.396 47.431 1.00 189.14 233 ASP A C 1
ATOM 1592 O O . ASP A 1 233 ? 36.772 29.247 46.740 1.00 183.43 233 ASP A O 1
ATOM 1597 N N . TYR A 1 234 ? 34.938 28.493 47.799 1.00 168.83 234 TYR A N 1
ATOM 1598 C CA . TYR A 1 234 ? 34.160 29.708 47.599 1.00 140.62 234 TYR A CA 1
ATOM 1599 C C . TYR A 1 234 ? 34.873 30.915 48.204 1.00 139.35 234 TYR A C 1
ATOM 1600 O O . TYR A 1 234 ? 34.799 32.009 47.656 1.00 129.13 234 TYR A O 1
ATOM 1609 N N . PRO A 1 235 ? 35.565 30.731 49.347 1.00 155.44 235 PRO A N 1
ATOM 1610 C CA . PRO A 1 235 ? 36.367 31.875 49.800 1.00 163.63 235 PRO A CA 1
ATOM 1611 C C . PRO A 1 235 ? 37.412 32.300 48.759 1.00 168.98 235 PRO A C 1
ATOM 1612 O O . PRO A 1 235 ? 37.916 33.418 48.834 1.00 162.43 235 PRO A O 1
ATOM 1616 N N . LEU A 1 236 ? 37.730 31.417 47.813 1.00 170.34 236 LEU A N 1
ATOM 1617 C CA . LEU A 1 236 ? 38.653 31.752 46.736 1.00 167.15 236 LEU A CA 1
ATOM 1618 C C . LEU A 1 236 ? 37.921 32.399 45.577 1.00 158.34 236 LEU A C 1
ATOM 1619 O O . LEU A 1 236 ? 38.457 33.283 44.932 1.00 157.69 236 LEU A O 1
ATOM 1624 N N . ALA A 1 237 ? 36.707 31.945 45.290 1.00 146.43 237 ALA A N 1
ATOM 1625 C CA . ALA A 1 237 ? 35.908 32.622 44.283 1.00 138.96 237 ALA A CA 1
ATOM 1626 C C . ALA A 1 237 ? 35.789 34.065 44.721 1.00 134.94 237 ALA A C 1
ATOM 1627 O O . ALA A 1 237 ? 35.930 34.983 43.928 1.00 130.18 237 ALA A O 1
ATOM 1629 N N . MET A 1 238 ? 35.537 34.234 46.012 1.00 132.41 238 MET A N 1
ATOM 1630 C CA . MET A 1 238 ? 35.459 35.528 46.652 1.00 129.41 238 MET A CA 1
ATOM 1631 C C . MET A 1 238 ? 36.789 36.255 46.615 1.00 144.90 238 MET A C 1
ATOM 1632 O O . MET A 1 238 ? 36.868 37.398 46.197 1.00 148.72 238 MET A O 1
ATOM 1637 N N . LEU A 1 239 ? 37.836 35.579 47.062 1.00 149.27 239 LEU A N 1
ATOM 1638 C CA . LEU A 1 239 ? 39.171 36.142 47.071 1.00 151.47 239 LEU A CA 1
ATOM 1639 C C . LEU A 1 239 ? 39.443 36.765 45.708 1.00 154.06 239 LEU A C 1
ATOM 1640 O O . LEU A 1 239 ? 39.821 37.932 45.595 1.00 161.24 239 LEU A O 1
ATOM 1645 N N . LEU A 1 240 ? 39.210 35.966 44.676 1.00 139.83 240 LEU A N 1
ATOM 1646 C CA . LEU A 1 240 ? 39.425 36.346 43.295 1.00 137.68 240 LEU A CA 1
ATOM 1647 C C . LEU A 1 240 ? 38.504 37.487 42.929 1.00 131.35 240 LEU A C 1
ATOM 1648 O O . LEU A 1 240 ? 38.917 38.633 42.888 1.00 125.53 240 LEU A O 1
ATOM 1653 N N . LEU A 1 241 ? 37.248 37.147 42.666 1.00 128.67 241 LEU A N 1
ATOM 1654 C CA . LEU A 1 241 ? 36.173 38.113 42.486 1.00 116.04 241 LEU A CA 1
ATOM 1655 C C . LEU A 1 241 ? 36.524 39.487 43.056 1.00 112.47 241 LEU A C 1
ATOM 1656 O O . LEU A 1 241 ? 36.375 40.506 42.383 1.00 105.51 241 LEU A O 1
ATOM 1661 N N . MET A 1 242 ? 37.008 39.508 44.292 1.00 122.03 242 MET A N 1
ATOM 1662 C CA . MET A 1 242 ? 37.448 40.744 44.922 1.00 132.50 242 MET A CA 1
ATOM 1663 C C . MET A 1 242 ? 38.678 41.266 44.202 1.00 136.12 242 MET A C 1
ATOM 1664 O O . MET A 1 242 ? 38.708 42.408 43.763 1.00 139.86 242 MET A O 1
ATOM 1669 N N . VAL A 1 243 ? 39.689 40.416 44.074 1.00 133.29 243 VAL A N 1
ATOM 1670 C CA . VAL A 1 243 ? 40.914 40.793 43.384 1.00 139.38 243 VAL A CA 1
ATOM 1671 C C . VAL A 1 243 ? 40.585 41.446 42.040 1.00 147.79 243 VAL A C 1
ATOM 1672 O O . VAL A 1 243 ? 40.904 42.624 41.806 1.00 143.21 243 VAL A O 1
ATOM 1676 N N . ALA A 1 244 ? 39.930 40.673 41.173 1.00 151.75 244 ALA A N 1
ATOM 1677 C CA . ALA A 1 244 ? 39.435 41.163 39.894 1.00 137.58 244 ALA A CA 1
ATOM 1678 C C . ALA A 1 244 ? 38.789 42.513 40.104 1.00 137.86 244 ALA A C 1
ATOM 1679 O O . ALA A 1 244 ? 39.413 43.527 39.875 1.00 139.51 244 ALA A O 1
ATOM 1681 N N . ALA A 1 245 ? 37.554 42.529 40.590 1.00 131.71 245 ALA A N 1
ATOM 1682 C CA . ALA A 1 245 ? 36.828 43.784 40.736 1.00 117.07 245 ALA A CA 1
ATOM 1683 C C . ALA A 1 245 ? 37.683 44.924 41.295 1.00 121.04 245 ALA A C 1
ATOM 1684 O O . ALA A 1 245 ? 37.327 46.097 41.168 1.00 132.75 245 ALA A O 1
ATOM 1686 N N . ILE A 1 246 ? 38.822 44.591 41.888 1.00 113.46 246 ILE A N 1
ATOM 1687 C CA . ILE A 1 246 ? 39.727 45.626 42.378 1.00 124.63 246 ILE A CA 1
ATOM 1688 C C . ILE A 1 246 ? 40.630 46.182 41.287 1.00 140.81 246 ILE A C 1
ATOM 1689 O O . ILE A 1 246 ? 40.571 47.372 40.977 1.00 138.34 246 ILE A O 1
ATOM 1694 N N . CYS A 1 247 ? 41.474 45.327 40.710 1.00 154.16 247 CYS A N 1
ATOM 1695 C CA . CYS A 1 247 ? 42.377 45.781 39.645 1.00 149.93 247 CYS A CA 1
ATOM 1696 C C . CYS A 1 247 ? 41.568 46.221 38.424 1.00 138.06 247 CYS A C 1
ATOM 1697 O O . CYS A 1 247 ? 41.960 47.095 37.650 1.00 142.10 247 CYS A O 1
ATOM 1700 N N . LEU A 1 248 ? 40.404 45.618 38.296 1.00 128.38 248 LEU A N 1
ATOM 1701 C CA . LEU A 1 248 ? 39.466 45.919 37.243 1.00 131.27 248 LEU A CA 1
ATOM 1702 C C . LEU A 1 248 ? 38.791 47.275 37.494 1.00 132.40 248 LEU A C 1
ATOM 1703 O O . LEU A 1 248 ? 38.966 48.205 36.712 1.00 120.84 248 LEU A O 1
ATOM 1708 N N . SER A 1 249 ? 38.032 47.409 38.581 1.00 141.75 249 SER A N 1
ATOM 1709 C CA . SER A 1 249 ? 37.361 48.691 38.817 1.00 143.52 249 SER A CA 1
ATOM 1710 C C . SER A 1 249 ? 38.363 49.800 39.111 1.00 145.45 249 SER A C 1
ATOM 1711 O O . SER A 1 249 ? 37.975 50.953 39.294 1.00 142.21 249 SER A O 1
ATOM 1714 N N . SER A 1 250 ? 39.648 49.454 39.152 1.00 147.55 250 SER A N 1
ATOM 1715 C CA . SER A 1 250 ? 40.668 50.466 39.433 1.00 153.08 250 SER A CA 1
ATOM 1716 C C . SER A 1 250 ? 41.564 50.818 38.243 1.00 154.34 250 SER A C 1
ATOM 1717 O O . SER A 1 250 ? 42.231 51.853 38.259 1.00 166.20 250 SER A O 1
ATOM 1720 N N . VAL A 1 251 ? 41.585 49.983 37.211 1.00 141.74 251 VAL A N 1
ATOM 1721 C CA . VAL A 1 251 ? 42.254 50.407 35.982 1.00 147.36 251 VAL A CA 1
ATOM 1722 C C . VAL A 1 251 ? 41.508 51.598 35.358 1.00 147.60 251 VAL A C 1
ATOM 1723 O O . VAL A 1 251 ? 42.078 52.674 35.158 1.00 149.21 251 VAL A O 1
ATOM 1727 N N . GLY A 1 252 ? 40.224 51.409 35.077 1.00 143.47 252 GLY A N 1
ATOM 1728 C CA . GLY A 1 252 ? 39.387 52.491 34.590 1.00 144.28 252 GLY A CA 1
ATOM 1729 C C . GLY A 1 252 ? 39.212 53.635 35.583 1.00 138.50 252 GLY A C 1
ATOM 1730 O O . GLY A 1 252 ? 38.751 54.724 35.231 1.00 129.66 252 GLY A O 1
ATOM 1731 N N . GLY A 1 253 ? 39.559 53.395 36.839 1.00 140.53 253 GLY A N 1
ATOM 1732 C CA . GLY A 1 253 ? 39.513 54.458 37.823 1.00 146.89 253 GLY A CA 1
ATOM 1733 C C . GLY A 1 253 ? 40.737 55.333 37.663 1.00 152.74 253 GLY A C 1
ATOM 1734 O O . GLY A 1 253 ? 40.657 56.565 37.551 1.00 161.17 253 GLY A O 1
ATOM 1735 N N . LEU A 1 254 ? 41.885 54.672 37.630 1.00 144.01 254 LEU A N 1
ATOM 1736 C CA . LEU A 1 254 ? 43.158 55.354 37.487 1.00 148.17 254 LEU A CA 1
ATOM 1737 C C . LEU A 1 254 ? 43.299 56.078 36.144 1.00 167.02 254 LEU A C 1
ATOM 1738 O O . LEU A 1 254 ? 43.978 57.102 36.048 1.00 175.99 254 LEU A O 1
ATOM 1743 N N . SER A 1 255 ? 42.666 55.543 35.105 1.00 163.02 255 SER A N 1
ATOM 1744 C CA . SER A 1 255 ? 42.731 56.171 33.789 1.00 149.82 255 SER A CA 1
ATOM 1745 C C . SER A 1 255 ? 42.148 57.579 33.828 1.00 151.12 255 SER A C 1
ATOM 1746 O O . SER A 1 255 ? 42.880 58.564 33.712 1.00 161.14 255 SER A O 1
ATOM 1749 N N . ILE A 1 256 ? 40.835 57.669 34.001 1.00 140.13 256 ILE A N 1
ATOM 1750 C CA . ILE A 1 256 ? 40.200 58.951 34.228 1.00 143.17 256 ILE A CA 1
ATOM 1751 C C . ILE A 1 256 ? 41.090 59.758 35.144 1.00 157.71 256 ILE A C 1
ATOM 1752 O O . ILE A 1 256 ? 41.474 60.895 34.837 1.00 161.63 256 ILE A O 1
ATOM 1757 N N . ALA A 1 257 ? 41.427 59.129 36.268 1.00 160.16 257 ALA A N 1
ATOM 1758 C CA . ALA A 1 257 ? 42.029 59.809 37.410 1.00 166.34 257 ALA A CA 1
ATOM 1759 C C . ALA A 1 257 ? 43.320 60.556 37.119 1.00 166.93 257 ALA A C 1
ATOM 1760 O O . ALA A 1 257 ? 43.538 61.654 37.640 1.00 163.54 257 ALA A O 1
ATOM 1762 N N . MET A 1 258 ? 44.186 59.958 36.310 1.00 171.48 258 MET A N 1
ATOM 1763 C CA . MET A 1 258 ? 45.488 60.557 36.074 1.00 180.89 258 MET A CA 1
ATOM 1764 C C . MET A 1 258 ? 45.683 60.941 34.626 1.00 141.63 258 MET A C 1
ATOM 1765 O O . MET A 1 258 ? 46.768 60.771 34.084 1.00 128.17 258 MET A O 1
ATOM 1770 N N . VAL A 1 259 ? 44.606 61.441 34.021 1.00 135.70 259 VAL A N 1
ATOM 1771 C CA . VAL A 1 259 ? 44.667 62.221 32.781 1.00 152.81 259 VAL A CA 1
ATOM 1772 C C . VAL A 1 259 ? 43.577 63.294 32.799 1.00 142.50 259 VAL A C 1
ATOM 1773 O O . VAL A 1 259 ? 43.336 63.968 31.803 1.00 126.33 259 VAL A O 1
ATOM 1777 N N . ILE A 1 260 ? 42.922 63.441 33.945 1.00 140.49 260 ILE A N 1
ATOM 1778 C CA . ILE A 1 260 ? 41.910 64.473 34.138 1.00 149.98 260 ILE A CA 1
ATOM 1779 C C . ILE A 1 260 ? 41.975 64.952 35.584 1.00 173.53 260 ILE A C 1
ATOM 1780 O O . ILE A 1 260 ? 41.646 64.196 36.498 1.00 182.62 260 ILE A O 1
ATOM 1785 N N . PRO A 1 261 ? 42.408 66.208 35.800 1.00 183.93 261 PRO A N 1
ATOM 1786 C CA . PRO A 1 261 ? 42.601 66.741 37.157 1.00 181.75 261 PRO A CA 1
ATOM 1787 C C . PRO A 1 261 ? 41.395 66.517 38.076 1.00 164.11 261 PRO A C 1
ATOM 1788 O O . PRO A 1 261 ? 40.302 67.028 37.820 1.00 156.27 261 PRO A O 1
ATOM 1792 N N . GLY A 1 262 ? 41.607 65.759 39.146 1.00 152.96 262 GLY A N 1
ATOM 1793 C CA . GLY A 1 262 ? 40.537 65.411 40.064 1.00 159.58 262 GLY A CA 1
ATOM 1794 C C . GLY A 1 262 ? 39.892 66.595 40.759 1.00 160.59 262 GLY A C 1
ATOM 1795 O O . GLY A 1 262 ? 39.835 66.661 41.989 1.00 160.27 262 GLY A O 1
ATOM 1796 N N . ASN A 1 263 ? 39.388 67.529 39.966 1.00 160.16 263 ASN A N 1
ATOM 1797 C CA . ASN A 1 263 ? 38.788 68.735 40.506 1.00 175.81 263 ASN A CA 1
ATOM 1798 C C . ASN A 1 263 ? 37.548 69.058 39.688 1.00 180.77 263 ASN A C 1
ATOM 1799 O O . ASN A 1 263 ? 36.559 69.577 40.213 1.00 176.94 263 ASN A O 1
ATOM 1804 N N . GLU A 1 264 ? 37.604 68.721 38.400 1.00 184.38 264 GLU A N 1
ATOM 1805 C CA . GLU A 1 264 ? 36.519 69.020 37.471 1.00 190.30 264 GLU A CA 1
ATOM 1806 C C . GLU A 1 264 ? 36.005 67.796 36.705 1.00 189.78 264 GLU A C 1
ATOM 1807 O O . GLU A 1 264 ? 35.322 67.945 35.684 1.00 195.00 264 GLU A O 1
ATOM 1813 N N . ILE A 1 265 ? 36.337 66.597 37.194 1.00 173.78 265 ILE A N 1
ATOM 1814 C CA . ILE A 1 265 ? 35.761 65.363 36.656 1.00 146.19 265 ILE A CA 1
ATOM 1815 C C . ILE A 1 265 ? 34.271 65.373 36.901 1.00 139.76 265 ILE A C 1
ATOM 1816 O O . ILE A 1 265 ? 33.854 65.279 38.045 1.00 131.02 265 ILE A O 1
ATOM 1821 N N . ASN A 1 266 ? 33.458 65.476 35.857 1.00 142.63 266 ASN A N 1
ATOM 1822 C CA . ASN A 1 266 ? 32.027 65.351 36.073 1.00 135.83 266 ASN A CA 1
ATOM 1823 C C . ASN A 1 266 ? 31.705 63.896 36.388 1.00 129.55 266 ASN A C 1
ATOM 1824 O O . ASN A 1 266 ? 32.298 62.986 35.818 1.00 118.94 266 ASN A O 1
ATOM 1829 N N . LEU A 1 267 ? 30.781 63.677 37.315 1.00 129.03 267 LEU A N 1
ATOM 1830 C CA . LEU A 1 267 ? 30.494 62.325 37.780 1.00 130.93 267 LEU A CA 1
ATOM 1831 C C . LEU A 1 267 ? 29.589 61.590 36.820 1.00 121.46 267 LEU A C 1
ATOM 1832 O O . LEU A 1 267 ? 29.643 60.363 36.732 1.00 117.00 267 LEU A O 1
ATOM 1837 N N . SER A 1 268 ? 28.737 62.345 36.132 1.00 115.04 268 SER A N 1
ATOM 1838 C CA . SER A 1 268 ? 27.871 61.781 35.107 1.00 112.95 268 SER A CA 1
ATOM 1839 C C . SER A 1 268 ? 28.697 61.485 33.865 1.00 112.13 268 SER A C 1
ATOM 1840 O O . SER A 1 268 ? 28.879 60.325 33.488 1.00 108.46 268 SER A O 1
ATOM 1843 N N . ALA A 1 269 ? 29.209 62.541 33.244 1.00 116.46 269 ALA A N 1
ATOM 1844 C CA . ALA A 1 269 ? 30.127 62.396 32.130 1.00 126.38 269 ALA A CA 1
ATOM 1845 C C . ALA A 1 269 ? 31.355 61.641 32.603 1.00 132.96 269 ALA A C 1
ATOM 1846 O O . ALA A 1 269 ? 31.382 60.411 32.620 1.00 132.16 269 ALA A O 1
ATOM 1848 N N . GLY A 1 270 ? 32.372 62.396 32.997 1.00 138.22 270 GLY A N 1
ATOM 1849 C CA . GLY A 1 270 ? 33.585 61.821 33.540 1.00 145.74 270 GLY A CA 1
ATOM 1850 C C . GLY A 1 270 ? 34.231 60.800 32.629 1.00 153.04 270 GLY A C 1
ATOM 1851 O O . GLY A 1 270 ? 35.334 61.014 32.129 1.00 152.42 270 GLY A O 1
ATOM 1852 N N . VAL A 1 271 ? 33.545 59.684 32.413 1.00 158.78 271 VAL A N 1
ATOM 1853 C CA . VAL A 1 271 ? 34.061 58.640 31.539 1.00 169.77 271 VAL A CA 1
ATOM 1854 C C . VAL A 1 271 ? 34.360 59.186 30.145 1.00 174.61 271 VAL A C 1
ATOM 1855 O O . VAL A 1 271 ? 35.523 59.362 29.767 1.00 181.25 271 VAL A O 1
ATOM 1859 N N . MET A 1 272 ? 33.307 59.461 29.383 1.00 161.52 272 MET A N 1
ATOM 1860 C CA . MET A 1 272 ? 33.490 59.950 28.028 1.00 151.69 272 MET A CA 1
ATOM 1861 C C . MET A 1 272 ? 34.285 61.250 27.993 1.00 142.42 272 MET A C 1
ATOM 1862 O O . MET A 1 272 ? 34.898 61.571 26.992 1.00 142.79 272 MET A O 1
ATOM 1867 N N . GLN A 1 273 ? 34.280 62.004 29.079 1.00 137.64 273 GLN A N 1
ATOM 1868 C CA . GLN A 1 273 ? 35.164 63.156 29.169 1.00 137.95 273 GLN A CA 1
ATOM 1869 C C . GLN A 1 273 ? 36.592 62.655 29.017 1.00 129.23 273 GLN A C 1
ATOM 1870 O O . GLN A 1 273 ? 37.358 63.111 28.148 1.00 137.80 273 GLN A O 1
ATOM 1876 N N . THR A 1 274 ? 36.926 61.685 29.858 1.00 116.92 274 THR A N 1
ATOM 1877 C CA . THR A 1 274 ? 38.215 61.029 29.809 1.00 126.81 274 THR A CA 1
ATOM 1878 C C . THR A 1 274 ? 38.509 60.589 28.394 1.00 148.00 274 THR A C 1
ATOM 1879 O O . THR A 1 274 ? 39.629 60.751 27.905 1.00 158.58 274 THR A O 1
ATOM 1883 N N . PHE A 1 275 ? 37.499 60.037 27.731 1.00 157.73 275 PHE A N 1
ATOM 1884 C CA . PHE A 1 275 ? 37.669 59.610 26.346 1.00 166.96 275 PHE A CA 1
ATOM 1885 C C . PHE A 1 275 ? 38.040 60.779 25.421 1.00 157.05 275 PHE A C 1
ATOM 1886 O O . PHE A 1 275 ? 39.158 60.829 24.934 1.00 150.20 275 PHE A O 1
ATOM 1894 N N . THR A 1 276 ? 37.128 61.726 25.204 1.00 150.55 276 THR A N 1
ATOM 1895 C CA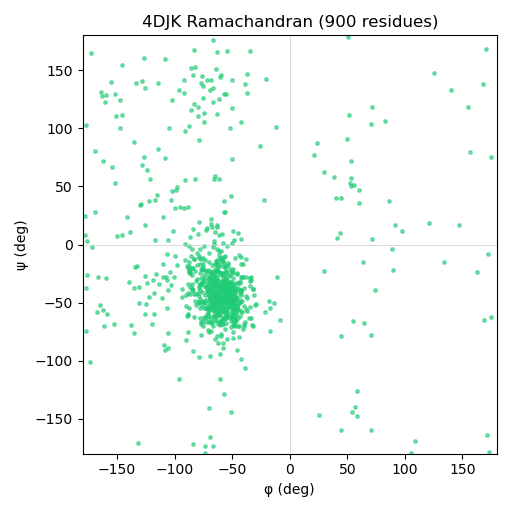 . THR A 1 276 ? 37.412 62.824 24.288 1.00 148.27 276 THR A CA 1
ATOM 1896 C C . THR A 1 276 ? 38.824 63.322 24.514 1.00 153.50 276 THR A C 1
ATOM 1897 O O . THR A 1 276 ? 39.636 63.309 23.590 1.00 164.03 276 THR A O 1
ATOM 1901 N N . VAL A 1 277 ? 39.142 63.743 25.735 1.00 150.73 277 VAL A N 1
ATOM 1902 C CA . VAL A 1 277 ? 40.474 64.321 25.927 1.00 159.84 277 VAL A CA 1
ATOM 1903 C C . VAL A 1 277 ? 41.600 63.293 25.768 1.00 155.26 277 VAL A C 1
ATOM 1904 O O . VAL A 1 277 ? 42.757 63.657 25.556 1.00 158.58 277 VAL A O 1
ATOM 1908 N N . LEU A 1 278 ? 41.253 62.013 25.851 1.00 149.11 278 LEU A N 1
ATOM 1909 C CA . LEU A 1 278 ? 42.234 60.948 25.655 1.00 160.28 278 LEU A CA 1
ATOM 1910 C C . LEU A 1 278 ? 42.534 60.716 24.170 1.00 158.97 278 LEU A C 1
ATOM 1911 O O . LEU A 1 278 ? 43.674 60.430 23.791 1.00 149.67 278 LEU A O 1
ATOM 1916 N N . MET A 1 279 ? 41.501 60.831 23.340 1.00 161.48 279 MET A N 1
ATOM 1917 C CA . MET A 1 279 ? 41.637 60.629 21.910 1.00 163.75 279 MET A CA 1
ATOM 1918 C C . MET A 1 279 ? 42.705 61.582 21.427 1.00 176.08 279 MET A C 1
ATOM 1919 O O . MET A 1 279 ? 43.559 61.213 20.628 1.00 190.01 279 MET A O 1
ATOM 1924 N N . SER A 1 280 ? 42.674 62.805 21.939 1.00 170.81 280 SER A N 1
ATOM 1925 C CA . SER A 1 280 ? 43.715 63.765 21.625 1.00 178.53 280 SER A CA 1
ATOM 1926 C C . SER A 1 280 ? 45.078 63.122 21.851 1.00 193.46 280 SER A C 1
ATOM 1927 O O . SER A 1 280 ? 45.765 63.412 22.833 1.00 200.92 280 SER A O 1
ATOM 1930 N N . HIS A 1 281 ? 45.430 62.233 20.924 1.00 195.80 281 HIS A N 1
ATOM 1931 C CA . HIS A 1 281 ? 46.650 61.430 20.954 1.00 206.80 281 HIS A CA 1
ATOM 1932 C C . HIS A 1 281 ? 46.417 60.191 20.105 1.00 207.95 281 HIS A C 1
ATOM 1933 O O . HIS A 1 281 ? 46.168 59.108 20.634 1.00 203.88 281 HIS A O 1
ATOM 1940 N N . VAL A 1 282 ? 46.526 60.372 18.790 1.00 216.58 282 VAL A N 1
ATOM 1941 C CA . VAL A 1 282 ? 46.064 59.417 17.773 1.00 207.72 282 VAL A CA 1
ATOM 1942 C C . VAL A 1 282 ? 44.571 59.661 17.464 1.00 183.66 282 VAL A C 1
ATOM 1943 O O . VAL A 1 282 ? 43.796 58.726 17.248 1.00 163.88 282 VAL A O 1
ATOM 1947 N N . ALA A 1 283 ? 44.186 60.939 17.456 1.00 178.17 283 ALA A N 1
ATOM 1948 C CA . ALA A 1 283 ? 42.838 61.350 17.075 1.00 167.92 283 ALA A CA 1
ATOM 1949 C C . ALA A 1 283 ? 42.869 62.402 15.980 1.00 171.98 283 ALA A C 1
ATOM 1950 O O . ALA A 1 283 ? 42.649 63.590 16.247 1.00 157.59 283 ALA A O 1
ATOM 1952 N N . PRO A 1 284 ? 43.161 61.959 14.744 1.00 192.58 284 PRO A N 1
ATOM 1953 C CA . PRO A 1 284 ? 43.077 62.747 13.511 1.00 206.17 284 PRO A CA 1
ATOM 1954 C C . PRO A 1 284 ? 41.632 62.829 13.060 1.00 206.50 284 PRO A C 1
ATOM 1955 O O . PRO A 1 284 ? 41.183 61.971 12.299 1.00 206.70 284 PRO A O 1
ATOM 1959 N N . GLU A 1 285 ? 40.914 63.846 13.525 1.00 204.98 285 GLU A N 1
ATOM 1960 C CA . GLU A 1 285 ? 39.473 63.911 13.336 1.00 193.51 285 GLU A CA 1
ATOM 1961 C C . GLU A 1 285 ? 38.858 62.733 14.081 1.00 175.23 285 GLU A C 1
ATOM 1962 O O . GLU A 1 285 ? 37.652 62.703 14.317 1.00 167.43 285 GLU A O 1
ATOM 1968 N N . ILE A 1 286 ? 39.700 61.769 14.450 1.00 163.99 286 ILE A N 1
ATOM 1969 C CA . ILE A 1 286 ? 39.272 60.602 15.218 1.00 163.31 286 ILE A CA 1
ATOM 1970 C C . ILE A 1 286 ? 38.652 61.019 16.554 1.00 172.98 286 ILE A C 1
ATOM 1971 O O . ILE A 1 286 ? 37.987 60.222 17.219 1.00 170.89 286 ILE A O 1
ATOM 1976 N N . GLU A 1 287 ? 38.861 62.280 16.929 1.00 180.56 287 GLU A N 1
ATOM 1977 C CA . GLU A 1 287 ? 38.045 62.928 17.950 1.00 173.16 287 GLU A CA 1
ATOM 1978 C C . GLU A 1 287 ? 36.580 62.858 17.512 1.00 174.69 287 GLU A C 1
ATOM 1979 O O . GLU A 1 287 ? 35.819 63.809 17.702 1.00 168.49 287 GLU A O 1
ATOM 1985 N N . TRP A 1 288 ? 36.207 61.734 16.899 1.00 177.08 288 TRP A N 1
ATOM 1986 C CA . TRP A 1 288 ? 34.861 61.514 16.377 1.00 166.28 288 TRP A CA 1
ATOM 1987 C C . TRP A 1 288 ? 34.406 60.118 16.779 1.00 160.33 288 TRP A C 1
ATOM 1988 O O . TRP A 1 288 ? 33.243 59.907 17.130 1.00 151.05 288 TRP A O 1
ATOM 1999 N N . THR A 1 289 ? 35.345 59.174 16.752 1.00 157.09 289 THR A N 1
ATOM 2000 C CA . THR A 1 289 ? 35.074 57.807 17.161 1.00 152.48 289 THR A CA 1
ATOM 2001 C C . THR A 1 289 ? 34.534 57.867 18.579 1.00 158.69 289 THR A C 1
ATOM 2002 O O . THR A 1 289 ? 33.878 56.941 19.055 1.00 159.79 289 THR A O 1
ATOM 2006 N N . VAL A 1 290 ? 34.810 58.988 19.239 1.00 165.01 290 VAL A N 1
ATOM 2007 C CA . VAL A 1 290 ? 34.413 59.205 20.621 1.00 162.98 290 VAL A CA 1
ATOM 2008 C C . VAL A 1 290 ? 32.895 59.304 20.829 1.00 147.28 290 VAL A C 1
ATOM 2009 O O . VAL A 1 290 ? 32.365 58.633 21.724 1.00 138.69 290 VAL A O 1
ATOM 2013 N N . ARG A 1 291 ? 32.184 60.108 20.030 1.00 134.62 291 ARG A N 1
ATOM 2014 C CA . ARG A 1 291 ? 30.722 60.117 20.191 1.00 138.59 291 ARG A CA 1
ATOM 2015 C C . ARG A 1 291 ? 30.079 58.755 19.799 1.00 143.65 291 ARG A C 1
ATOM 2016 O O . ARG A 1 291 ? 29.013 58.384 20.317 1.00 151.86 291 ARG A O 1
ATOM 2024 N N . VAL A 1 292 ? 30.766 57.979 18.959 1.00 129.20 292 VAL A N 1
ATOM 2025 C CA . VAL A 1 292 ? 30.397 56.568 18.757 1.00 125.92 292 VAL A CA 1
ATOM 2026 C C . VAL A 1 292 ? 30.543 55.759 20.066 1.00 122.79 292 VAL A C 1
ATOM 2027 O O . VAL A 1 292 ? 29.586 55.130 20.546 1.00 124.16 292 VAL A O 1
ATOM 2031 N N . ILE A 1 293 ? 31.732 55.805 20.659 1.00 114.59 293 ILE A N 1
ATOM 2032 C CA . ILE A 1 293 ? 31.972 55.162 21.938 1.00 116.24 293 ILE A CA 1
ATOM 2033 C C . ILE A 1 293 ? 30.852 55.487 22.940 1.00 116.98 293 ILE A C 1
ATOM 2034 O O . ILE A 1 293 ? 30.324 54.597 23.624 1.00 130.47 293 ILE A O 1
ATOM 2039 N N . SER A 1 294 ? 30.486 56.761 23.021 1.00 92.15 294 SER A N 1
ATOM 2040 C CA . SER A 1 294 ? 29.310 57.146 23.784 1.00 106.22 294 SER A CA 1
ATOM 2041 C C . SER A 1 294 ? 28.084 56.338 23.373 1.00 115.27 294 SER A C 1
ATOM 2042 O O . SER A 1 294 ? 27.407 55.753 24.219 1.00 129.72 294 SER A O 1
ATOM 2045 N N . ALA A 1 295 ? 27.784 56.302 22.082 1.00 115.57 295 ALA A N 1
ATOM 2046 C CA . ALA A 1 295 ? 26.648 55.498 21.641 1.00 134.11 295 ALA A CA 1
ATOM 2047 C C . ALA A 1 295 ? 26.663 54.122 22.302 1.00 125.43 295 ALA A C 1
ATOM 2048 O O . ALA A 1 295 ? 25.677 53.716 22.929 1.00 120.04 295 ALA A O 1
ATOM 2050 N N . LEU A 1 296 ? 27.782 53.409 22.171 1.00 121.37 296 LEU A N 1
ATOM 2051 C CA . LEU A 1 296 ? 27.887 52.092 22.796 1.00 126.17 296 LEU A CA 1
ATOM 2052 C C . LEU A 1 296 ? 27.599 52.142 24.309 1.00 132.57 296 LEU A C 1
ATOM 2053 O O . LEU A 1 296 ? 26.869 51.294 24.843 1.00 135.36 296 LEU A O 1
ATOM 2058 N N . LEU A 1 297 ? 28.166 53.123 25.005 1.00 126.60 297 LEU A N 1
ATOM 2059 C CA . LEU A 1 297 ? 27.905 53.223 26.443 1.00 123.59 297 LEU A CA 1
ATOM 2060 C C . LEU A 1 297 ? 26.425 53.346 26.762 1.00 122.87 297 LEU A C 1
ATOM 2061 O O . LEU A 1 297 ? 25.841 52.457 27.395 1.00 138.47 297 LEU A O 1
ATOM 2066 N N . LEU A 1 298 ? 25.807 54.436 26.328 1.00 112.46 298 LEU A N 1
ATOM 2067 C CA . LEU A 1 298 ? 24.401 54.616 26.650 1.00 113.82 298 LEU A CA 1
ATOM 2068 C C . LEU A 1 298 ? 23.624 53.378 26.227 1.00 126.25 298 LEU A C 1
ATOM 2069 O O . LEU A 1 298 ? 22.589 53.066 26.824 1.00 134.25 298 LEU A O 1
ATOM 2074 N N . LEU A 1 299 ? 24.125 52.657 25.221 1.00 124.00 299 LEU A N 1
ATOM 2075 C CA . LEU A 1 299 ? 23.460 51.414 24.827 1.00 132.44 299 LEU A CA 1
ATOM 2076 C C . LEU A 1 299 ? 23.502 50.403 25.981 1.00 140.98 299 LEU A C 1
ATOM 2077 O O . LEU A 1 299 ? 22.462 50.056 26.563 1.00 138.31 299 LEU A O 1
ATOM 2082 N N . GLY A 1 300 ? 24.703 49.958 26.339 1.00 146.02 300 GLY A N 1
ATOM 2083 C CA . GLY A 1 300 ? 24.842 49.038 27.458 1.00 145.34 300 GLY A CA 1
ATOM 2084 C C . GLY A 1 300 ? 24.017 49.430 28.679 1.00 139.63 300 GLY A C 1
ATOM 2085 O O . GLY A 1 300 ? 23.189 48.637 29.172 1.00 144.86 300 GLY A O 1
ATOM 2086 N N . VAL A 1 301 ? 24.221 50.654 29.171 1.00 133.08 301 VAL A N 1
ATOM 2087 C CA . VAL A 1 301 ? 23.492 51.081 30.372 1.00 142.42 301 VAL A CA 1
ATOM 2088 C C . VAL A 1 301 ? 21.976 51.016 30.164 1.00 148.08 301 VAL A C 1
ATOM 2089 O O . VAL A 1 301 ? 21.228 50.638 31.080 1.00 157.50 301 VAL A O 1
ATOM 2093 N N . LEU A 1 302 ? 21.520 51.369 28.965 1.00 134.56 302 LEU A N 1
ATOM 2094 C CA . LEU A 1 302 ? 20.093 51.304 28.690 1.00 126.81 302 LEU A CA 1
ATOM 2095 C C . LEU A 1 302 ? 19.613 49.870 28.834 1.00 132.43 302 LEU A C 1
ATOM 2096 O O . LEU A 1 302 ? 18.549 49.620 29.409 1.00 145.57 302 LEU A O 1
ATOM 2101 N N . ALA A 1 303 ? 20.420 48.930 28.348 1.00 121.85 303 ALA A N 1
ATOM 2102 C CA . ALA A 1 303 ? 20.111 47.507 28.508 1.00 128.41 303 ALA A CA 1
ATOM 2103 C C . ALA A 1 303 ? 19.935 47.113 29.976 1.00 120.85 303 ALA A C 1
ATOM 2104 O O . ALA A 1 303 ? 18.862 46.621 30.378 1.00 106.53 303 ALA A O 1
ATOM 2106 N N . GLU A 1 304 ? 20.975 47.335 30.782 1.00 120.48 304 GLU A N 1
ATOM 2107 C CA . GLU A 1 304 ? 20.850 47.002 32.199 1.00 119.80 304 GLU A CA 1
ATOM 2108 C C . GLU A 1 304 ? 19.572 47.623 32.776 1.00 102.32 304 GLU A C 1
ATOM 2109 O O . GLU A 1 304 ? 18.674 46.913 33.250 1.00 97.12 304 GLU A O 1
ATOM 2115 N N . ILE A 1 305 ? 19.469 48.943 32.701 1.00 100.58 305 ILE A N 1
ATOM 2116 C CA . ILE A 1 305 ? 18.322 49.636 33.288 1.00 117.58 305 ILE A CA 1
ATOM 2117 C C . ILE A 1 305 ? 16.996 48.988 32.887 1.00 119.57 305 ILE A C 1
ATOM 2118 O O . ILE A 1 305 ? 16.087 48.772 33.713 1.00 128.96 305 ILE A O 1
ATOM 2123 N N . ALA A 1 306 ? 16.897 48.625 31.623 1.00 118.75 306 ALA A N 1
ATOM 2124 C CA . ALA A 1 306 ? 15.753 47.844 31.217 1.00 124.02 306 ALA A CA 1
ATOM 2125 C C . ALA A 1 306 ? 15.613 46.639 32.146 1.00 129.36 306 ALA A C 1
ATOM 2126 O O . ALA A 1 306 ? 14.547 46.426 32.730 1.00 127.31 306 ALA A O 1
ATOM 2128 N N . SER A 1 307 ? 16.684 45.859 32.309 1.00 129.48 307 SER A N 1
ATOM 2129 C CA . SER A 1 307 ? 16.549 44.627 33.105 1.00 119.13 307 SER A CA 1
ATOM 2130 C C . SER A 1 307 ? 16.031 44.916 34.494 1.00 117.59 307 SER A C 1
ATOM 2131 O O . SER A 1 307 ? 15.235 44.144 35.022 1.00 129.21 307 SER A O 1
ATOM 2134 N N . TRP A 1 308 ? 16.478 46.032 35.072 1.00 103.95 308 TRP A N 1
ATOM 2135 C CA . TRP A 1 308 ? 16.065 46.430 36.430 1.00 99.24 308 TRP A CA 1
ATOM 2136 C C . TRP A 1 308 ? 14.648 46.992 36.544 1.00 106.09 308 TRP A C 1
ATOM 2137 O O . TRP A 1 308 ? 14.163 47.201 37.662 1.00 104.04 308 TRP A O 1
ATOM 2148 N N . ILE A 1 309 ? 13.997 47.292 35.420 1.00 109.59 309 ILE A N 1
ATOM 2149 C CA . ILE A 1 309 ? 12.598 47.727 35.518 1.00 118.22 309 ILE A CA 1
ATOM 2150 C C . ILE A 1 309 ? 11.656 46.647 36.091 1.00 129.52 309 ILE A C 1
ATOM 2151 O O . ILE A 1 309 ? 10.582 46.971 36.608 1.00 124.48 309 ILE A O 1
ATOM 2156 N N . VAL A 1 310 ? 12.056 45.374 35.998 1.00 135.92 310 VAL A N 1
ATOM 2157 C CA . VAL A 1 310 ? 11.203 44.247 36.415 1.00 122.91 310 VAL A CA 1
ATOM 2158 C C . VAL A 1 310 ? 11.863 43.212 37.327 1.00 118.63 310 VAL A C 1
ATOM 2159 O O . VAL A 1 310 ? 11.212 42.692 38.220 1.00 124.17 310 VAL A O 1
ATOM 2163 N N . GLY A 1 31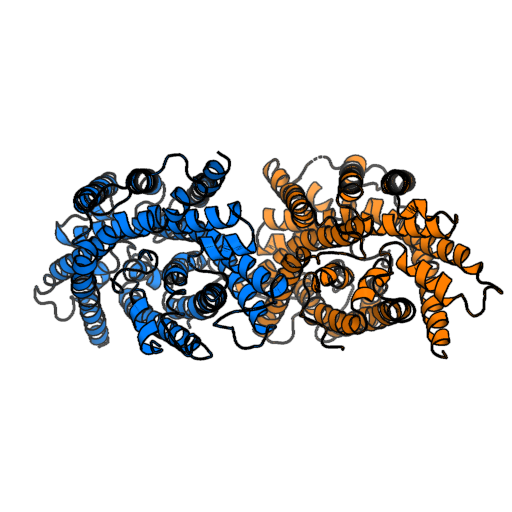1 ? 13.144 42.921 37.105 1.00 121.95 311 GLY A N 1
ATOM 2164 C CA . GLY A 1 311 ? 13.882 41.920 37.874 1.00 123.12 311 GLY A CA 1
ATOM 2165 C C . GLY A 1 311 ? 13.705 41.923 39.385 1.00 139.42 311 GLY A C 1
ATOM 2166 O O . GLY A 1 311 ? 13.121 40.994 39.949 1.00 156.38 311 GLY A O 1
ATOM 2167 N N . PRO A 1 312 ? 14.235 42.951 40.064 1.00 148.15 312 PRO A N 1
ATOM 2168 C CA . PRO A 1 312 ? 14.050 43.119 41.512 1.00 151.98 312 PRO A CA 1
ATOM 2169 C C . PRO A 1 312 ? 12.577 43.132 41.968 1.00 145.19 312 PRO A C 1
ATOM 2170 O O . PRO A 1 312 ? 12.189 42.387 42.891 1.00 146.24 312 PRO A O 1
ATOM 2174 N N . SER A 1 313 ? 11.769 43.970 41.326 1.00 136.00 313 SER A N 1
ATOM 2175 C CA . SER A 1 313 ? 10.348 44.061 41.647 1.00 136.07 313 SER A CA 1
ATOM 2176 C C . SER A 1 313 ? 9.764 42.652 41.854 1.00 136.67 313 SER A C 1
ATOM 2177 O O . SER A 1 313 ? 9.013 42.385 42.795 1.00 132.25 313 SER A O 1
ATOM 2180 N N . ARG A 1 314 ? 10.159 41.753 40.964 1.00 141.00 314 ARG A N 1
ATOM 2181 C CA . ARG A 1 314 ? 9.775 40.345 40.974 1.00 140.59 314 ARG A CA 1
ATOM 2182 C C . ARG A 1 314 ? 10.468 39.596 42.111 1.00 136.84 314 ARG A C 1
ATOM 2183 O O . ARG A 1 314 ? 9.863 38.761 42.776 1.00 134.70 314 ARG A O 1
ATOM 2191 N N . GLY A 1 315 ? 11.744 39.893 42.328 1.00 137.59 315 GLY A N 1
ATOM 2192 C CA . GLY A 1 315 ? 12.479 39.275 43.416 1.00 148.28 315 GLY A CA 1
ATOM 2193 C C . GLY A 1 315 ? 11.901 39.560 44.799 1.00 160.06 315 GLY A C 1
ATOM 2194 O O . GLY A 1 315 ? 12.309 38.937 45.790 1.00 151.20 315 GLY A O 1
ATOM 2195 N N . MET A 1 316 ? 10.963 40.504 44.886 1.00 165.64 316 MET A N 1
ATOM 2196 C CA . MET A 1 316 ? 10.301 40.748 46.176 1.00 159.70 316 MET A CA 1
ATOM 2197 C C . MET A 1 316 ? 8.785 40.593 46.169 1.00 155.80 316 MET A C 1
ATOM 2198 O O . MET A 1 316 ? 8.079 41.354 46.825 1.00 144.94 316 MET A O 1
ATOM 2203 N N . TYR A 1 317 ? 8.284 39.615 45.428 1.00 164.84 317 TYR A N 1
ATOM 2204 C CA . TYR A 1 317 ? 6.878 39.256 45.536 1.00 160.31 317 TYR A CA 1
ATOM 2205 C C . TYR A 1 317 ? 6.728 38.243 46.657 1.00 145.83 317 TYR A C 1
ATOM 2206 O O . TYR A 1 317 ? 5.650 38.086 47.232 1.00 132.13 317 TYR A O 1
ATOM 2215 N N . VAL A 1 318 ? 7.834 37.576 46.970 1.00 137.88 318 VAL A N 1
ATOM 2216 C CA . VAL A 1 318 ? 7.837 36.493 47.937 1.00 136.41 318 VAL A CA 1
ATOM 2217 C C . VAL A 1 318 ? 6.963 36.869 49.123 1.00 152.95 318 VAL A C 1
ATOM 2218 O O . VAL A 1 318 ? 6.387 35.999 49.781 1.00 174.28 318 VAL A O 1
ATOM 2222 N N . THR A 1 319 ? 6.850 38.173 49.371 1.00 139.74 319 THR A N 1
ATOM 2223 C CA . THR A 1 319 ? 6.068 38.690 50.488 1.00 138.96 319 THR A CA 1
ATOM 2224 C C . THR A 1 319 ? 4.585 38.805 50.169 1.00 150.15 319 THR A C 1
ATOM 2225 O O . THR A 1 319 ? 3.742 38.465 50.997 1.00 164.92 319 THR A O 1
ATOM 2229 N N . ALA A 1 320 ? 4.256 39.296 48.980 1.00 140.60 320 ALA A N 1
ATOM 2230 C CA . ALA A 1 320 ? 2.870 39.258 48.548 1.00 156.96 320 ALA A CA 1
ATOM 2231 C C . ALA A 1 320 ? 2.340 37.863 48.861 1.00 172.12 320 ALA A C 1
ATOM 2232 O O . ALA A 1 320 ? 1.249 37.702 49.419 1.00 178.73 320 ALA A O 1
ATOM 2234 N N . GLN A 1 321 ? 3.152 36.865 48.513 1.00 172.03 321 GLN A N 1
ATOM 2235 C CA . GLN A 1 321 ? 2.843 35.456 48.740 1.00 164.16 321 GLN A CA 1
ATOM 2236 C C . GLN A 1 321 ? 2.735 35.139 50.232 1.00 152.81 321 GLN A C 1
ATOM 2237 O O . GLN A 1 321 ? 1.678 34.724 50.690 1.00 155.36 321 GLN A O 1
ATOM 2243 N N . LYS A 1 322 ? 3.814 35.350 50.988 1.00 148.67 322 LYS A N 1
ATOM 2244 C CA . LYS A 1 322 ? 3.825 35.045 52.428 1.00 158.49 322 LYS A CA 1
ATOM 2245 C C . LYS A 1 322 ? 2.796 35.851 53.235 1.00 176.24 322 LYS A C 1
ATOM 2246 O O . LYS A 1 322 ? 2.761 37.078 53.176 1.00 170.05 322 LYS A O 1
ATOM 2252 N N . ASN A 1 323 ? 1.954 35.137 53.976 1.00 202.87 323 ASN A N 1
ATOM 2253 C CA . ASN A 1 323 ? 0.971 35.729 54.891 1.00 226.52 323 ASN A CA 1
ATOM 2254 C C . ASN A 1 323 ? 0.193 36.947 54.366 1.00 226.33 323 ASN A C 1
ATOM 2255 O O . ASN A 1 323 ? -0.523 37.605 55.123 1.00 233.01 323 ASN A O 1
ATOM 2260 N N . LEU A 1 324 ? 0.314 37.240 53.076 1.00 213.65 324 LEU A N 1
ATOM 2261 C CA . LEU A 1 324 ? -0.288 38.450 52.538 1.00 200.34 324 LEU A CA 1
ATOM 2262 C C . LEU A 1 324 ? 0.246 39.638 53.356 1.00 186.75 324 LEU A C 1
ATOM 2263 O O . LEU A 1 324 ? -0.524 40.454 53.878 1.00 184.58 324 LEU A O 1
ATOM 2268 N N . LEU A 1 325 ? 1.575 39.696 53.483 1.00 168.30 325 LEU A N 1
ATOM 2269 C CA . LEU A 1 325 ? 2.273 40.810 54.133 1.00 147.69 325 LEU A CA 1
ATOM 2270 C C . LEU A 1 325 ? 1.930 42.157 53.462 1.00 155.51 325 LEU A C 1
ATOM 2271 O O . LEU A 1 325 ? 1.334 43.024 54.103 1.00 146.60 325 LEU A O 1
ATOM 2276 N N . PRO A 1 326 ? 2.280 42.331 52.163 1.00 178.27 326 PRO A N 1
ATOM 2277 C CA . PRO A 1 326 ? 1.882 43.543 51.425 1.00 173.01 326 PRO A CA 1
ATOM 2278 C C . PRO A 1 326 ? 0.404 43.500 51.042 1.00 170.64 326 PRO A C 1
ATOM 2279 O O . PRO A 1 326 ? -0.033 42.529 50.408 1.00 170.93 326 PRO A O 1
ATOM 2283 N N . ALA A 1 327 ? -0.352 44.532 51.407 1.00 157.22 327 ALA A N 1
ATOM 2284 C CA . ALA A 1 327 ? -1.790 44.527 51.151 1.00 158.60 327 ALA A CA 1
ATOM 2285 C C . ALA A 1 327 ? -2.114 44.579 49.643 1.00 170.22 327 ALA A C 1
ATOM 2286 O O . ALA A 1 327 ? -1.675 45.498 48.953 1.00 183.28 327 ALA A O 1
ATOM 2288 N N . ALA A 1 328 ? -2.856 43.585 49.135 1.00 157.36 328 ALA A N 1
ATOM 2289 C CA . ALA A 1 328 ? -3.332 43.558 47.734 1.00 145.19 328 ALA A CA 1
ATOM 2290 C C . ALA A 1 328 ? -2.295 44.023 46.699 1.00 144.03 328 ALA A C 1
ATOM 2291 O O . ALA A 1 328 ? -2.589 44.150 45.497 1.00 116.18 328 ALA A O 1
ATOM 2293 N N . PHE A 1 329 ? -1.085 44.277 47.189 1.00 165.03 329 PHE A N 1
ATOM 2294 C CA . PHE A 1 329 ? 0.038 44.734 46.379 1.00 172.41 329 PHE A CA 1
ATOM 2295 C C . PHE A 1 329 ? 0.462 43.662 45.390 1.00 166.78 329 PHE A C 1
ATOM 2296 O O . PHE A 1 329 ? 1.623 43.249 45.377 1.00 164.51 329 PHE A O 1
ATOM 2304 N N . ALA A 1 330 ? -0.467 43.205 44.562 1.00 156.72 330 ALA A N 1
ATOM 2305 C CA . ALA A 1 330 ? -0.155 42.104 43.668 1.00 145.29 330 ALA A CA 1
ATOM 2306 C C . ALA A 1 330 ? -1.196 41.994 42.566 1.00 157.69 330 ALA A C 1
ATOM 2307 O O . ALA A 1 330 ? -2.395 42.015 42.838 1.00 174.78 330 ALA A O 1
ATOM 2309 N N . LYS A 1 331 ? -0.738 41.881 41.323 1.00 150.18 331 LYS A N 1
ATOM 2310 C CA . LYS A 1 331 ? -1.652 41.771 40.193 1.00 164.83 331 LYS A CA 1
ATOM 2311 C C . LYS A 1 331 ? -1.020 40.952 39.063 1.00 165.82 331 LYS A C 1
ATOM 2312 O O . LYS A 1 331 ? -1.578 40.851 37.967 1.00 166.18 331 LYS A O 1
ATOM 2318 N N . MET A 1 332 ? 0.145 40.372 39.358 1.00 166.07 332 MET A N 1
ATOM 2319 C CA . MET A 1 332 ? 0.847 39.425 38.481 1.00 181.44 332 MET A CA 1
ATOM 2320 C C . MET A 1 332 ? 0.024 38.888 37.293 1.00 215.75 332 MET A C 1
ATOM 2321 O O . MET A 1 332 ? -0.791 37.974 37.453 1.00 236.41 332 MET A O 1
ATOM 2326 N N . ASN A 1 333 ? 0.250 39.436 36.101 1.00 217.83 333 ASN A N 1
ATOM 2327 C CA . ASN A 1 333 ? -0.453 38.959 34.910 1.00 219.86 333 ASN A CA 1
ATOM 2328 C C . ASN A 1 333 ? 0.438 38.178 33.940 1.00 223.82 333 ASN A C 1
ATOM 2329 O O . ASN A 1 333 ? 0.578 36.962 34.066 1.00 230.27 333 ASN A O 1
ATOM 2334 N N . LYS A 1 334 ? 1.045 38.888 32.992 1.00 219.51 334 LYS A N 1
ATOM 2335 C CA . LYS A 1 334 ? 1.828 38.284 31.915 1.00 214.46 334 LYS A CA 1
ATOM 2336 C C . LYS A 1 334 ? 2.533 39.380 31.114 1.00 223.29 334 LYS A C 1
ATOM 2337 O O . LYS A 1 334 ? 2.188 40.550 31.247 1.00 232.35 334 LYS A O 1
ATOM 2343 N N . ASN A 1 335 ? 3.529 39.026 30.302 1.00 223.05 335 ASN A N 1
ATOM 2344 C CA . ASN A 1 335 ? 4.033 37.665 30.201 1.00 225.25 335 ASN A CA 1
ATOM 2345 C C . ASN A 1 335 ? 4.775 37.290 31.484 1.00 217.46 335 ASN A C 1
ATOM 2346 O O . ASN A 1 335 ? 4.813 36.126 31.882 1.00 215.76 335 ASN A O 1
ATOM 2351 N N . GLY A 1 336 ? 5.351 38.294 32.137 1.00 212.97 336 GLY A N 1
ATOM 2352 C CA . GLY A 1 336 ? 5.923 38.104 33.458 1.00 216.96 336 GLY A CA 1
ATOM 2353 C C . GLY A 1 336 ? 4.849 37.657 34.436 1.00 221.21 336 GLY A C 1
ATOM 2354 O O . GLY A 1 336 ? 4.289 36.571 34.251 1.00 225.72 336 GLY A O 1
ATOM 2355 N N . VAL A 1 337 ? 4.529 38.457 35.462 1.00 217.44 337 VAL A N 1
ATOM 2356 C CA . VAL A 1 337 ? 5.123 39.770 35.768 1.00 209.56 337 VAL A CA 1
ATOM 2357 C C . VAL A 1 337 ? 4.270 40.483 36.827 1.00 205.36 337 VAL A C 1
ATOM 2358 O O . VAL A 1 337 ? 3.044 40.437 36.756 1.00 220.69 337 VAL A O 1
ATOM 2362 N N . PRO A 1 338 ? 4.911 41.136 37.816 1.00 179.62 338 PRO A N 1
ATOM 2363 C CA . PRO A 1 338 ? 4.199 41.978 38.797 1.00 167.95 338 PRO A CA 1
ATOM 2364 C C . PRO A 1 338 ? 3.643 43.248 38.154 1.00 160.50 338 PRO A C 1
ATOM 2365 O O . PRO A 1 338 ? 3.593 43.317 36.926 1.00 158.12 338 PRO A O 1
ATOM 2369 N N . VAL A 1 339 ? 3.230 44.232 38.953 1.00 160.96 339 VAL A N 1
ATOM 2370 C CA . VAL A 1 339 ? 2.798 45.516 38.383 1.00 166.10 339 VAL A CA 1
ATOM 2371 C C . VAL A 1 339 ? 2.781 46.689 39.364 1.00 165.65 339 VAL A C 1
ATOM 2372 O O . VAL A 1 339 ? 3.601 47.600 39.245 1.00 169.15 339 VAL A O 1
ATOM 2376 N N . THR A 1 340 ? 1.859 46.681 40.321 1.00 161.13 340 THR A N 1
ATOM 2377 C CA . THR A 1 340 ? 1.779 47.791 41.246 1.00 164.28 340 THR A CA 1
ATOM 2378 C C . THR A 1 340 ? 3.194 48.001 41.745 1.00 178.45 340 THR A C 1
ATOM 2379 O O . THR A 1 340 ? 3.673 49.126 41.821 1.00 185.19 340 THR A O 1
ATOM 2383 N N . LEU A 1 341 ? 3.877 46.899 42.038 1.00 183.81 341 LEU A N 1
ATOM 2384 C CA . LEU A 1 341 ? 5.242 46.965 42.551 1.00 179.97 341 LEU A CA 1
ATOM 2385 C C . LEU A 1 341 ? 6.168 47.725 41.599 1.00 167.29 341 LEU A C 1
ATOM 2386 O O . LEU A 1 341 ? 6.895 48.628 42.018 1.00 167.67 341 LEU A O 1
ATOM 2391 N N . VAL A 1 342 ? 6.128 47.369 40.319 1.00 144.34 342 VAL A N 1
ATOM 2392 C CA . VAL A 1 342 ? 6.934 48.061 39.324 1.00 126.92 342 VAL A CA 1
ATOM 2393 C C . VAL A 1 342 ? 6.535 49.534 39.239 1.00 126.26 342 VAL A C 1
ATOM 2394 O O . VAL A 1 342 ? 7.373 50.432 39.301 1.00 130.39 342 VAL A O 1
ATOM 2398 N N . ILE A 1 343 ? 5.243 49.781 39.103 1.00 121.42 343 ILE A N 1
ATOM 2399 C CA . ILE A 1 343 ? 4.770 51.137 38.945 1.00 121.95 343 ILE A CA 1
ATOM 2400 C C . ILE A 1 343 ? 5.208 52.041 40.091 1.00 124.58 343 ILE A C 1
ATOM 2401 O O . ILE A 1 343 ? 5.725 53.126 39.848 1.00 131.89 343 ILE A O 1
ATOM 2406 N N . SER A 1 344 ? 5.008 51.602 41.331 1.00 123.46 344 SER A N 1
ATOM 2407 C CA . SER A 1 344 ? 5.301 52.455 42.482 1.00 128.03 344 SER A CA 1
ATOM 2408 C C . SER A 1 344 ? 6.777 52.391 42.837 1.00 123.03 344 SER A C 1
ATOM 2409 O O . SER A 1 344 ? 7.274 53.208 43.616 1.00 127.45 344 SER A O 1
ATOM 2412 N N . GLN A 1 345 ? 7.478 51.424 42.262 1.00 107.54 345 GLN A N 1
ATOM 2413 C CA . GLN A 1 345 ? 8.924 51.510 42.222 1.00 115.89 345 GLN A CA 1
ATOM 2414 C C . GLN A 1 345 ? 9.281 52.681 41.323 1.00 128.49 345 GLN A C 1
ATOM 2415 O O . GLN A 1 345 ? 10.305 53.333 41.502 1.00 134.20 345 GLN A O 1
ATOM 2421 N N . LEU A 1 346 ? 8.422 52.945 40.347 1.00 132.38 346 LEU A N 1
ATOM 2422 C CA . LEU A 1 346 ? 8.652 54.050 39.426 1.00 133.13 346 LEU A CA 1
ATOM 2423 C C . LEU A 1 346 ? 8.162 55.394 39.948 1.00 132.85 346 LEU A C 1
ATOM 2424 O O . LEU A 1 346 ? 8.665 56.422 39.543 1.00 146.62 346 LEU A O 1
ATOM 2429 N N . VAL A 1 347 ? 7.172 55.395 40.829 1.00 117.64 347 VAL A N 1
ATOM 2430 C CA . VAL A 1 347 ? 6.743 56.633 41.461 1.00 134.31 347 VAL A CA 1
ATOM 2431 C C . VAL A 1 347 ? 7.742 56.965 42.551 1.00 142.20 347 VAL A C 1
ATOM 2432 O O . VAL A 1 347 ? 8.036 58.130 42.820 1.00 134.38 347 VAL A O 1
ATOM 2436 N N . ILE A 1 348 ? 8.273 55.929 43.183 1.00 143.02 348 ILE A N 1
ATOM 2437 C CA . ILE A 1 348 ? 9.400 56.148 44.056 1.00 125.87 348 ILE A CA 1
ATOM 2438 C C . ILE A 1 348 ? 10.498 56.773 43.227 1.00 113.91 348 ILE A C 1
ATOM 2439 O O . ILE A 1 348 ? 10.798 57.946 43.398 1.00 96.39 348 ILE A O 1
ATOM 2444 N N . THR A 1 349 ? 11.054 56.005 42.296 1.00 101.24 349 THR A N 1
ATOM 2445 C CA . THR A 1 349 ? 12.245 56.436 41.584 1.00 112.74 349 THR A CA 1
ATOM 2446 C C . THR A 1 349 ? 12.054 57.766 40.874 1.00 123.94 349 THR A C 1
ATOM 2447 O O . THR A 1 349 ? 12.992 58.559 40.753 1.00 127.03 349 THR A O 1
ATOM 2451 N N . SER A 1 350 ? 10.841 58.012 40.402 1.00 126.93 350 SER A N 1
ATOM 2452 C CA . SER A 1 350 ? 10.542 59.264 39.732 1.00 130.16 350 SER A CA 1
ATOM 2453 C C . SER A 1 350 ? 10.502 60.386 40.746 1.00 132.82 350 SER A C 1
ATOM 2454 O O . SER A 1 350 ? 10.932 61.493 40.448 1.00 146.46 350 SER A O 1
ATOM 2457 N N . ILE A 1 351 ? 9.991 60.116 41.946 1.00 120.09 351 ILE A N 1
ATOM 2458 C CA . ILE A 1 351 ? 9.964 61.163 42.959 1.00 109.07 351 ILE A CA 1
ATOM 2459 C C . ILE A 1 351 ? 11.366 61.454 43.479 1.00 110.87 351 ILE A C 1
ATOM 2460 O O . ILE A 1 351 ? 11.711 62.597 43.784 1.00 113.60 351 ILE A O 1
ATOM 2465 N N . ALA A 1 352 ? 12.170 60.406 43.578 1.00 109.31 352 ALA A N 1
ATOM 2466 C CA . ALA A 1 352 ? 13.539 60.527 44.036 1.00 119.39 352 ALA A CA 1
ATOM 2467 C C . ALA A 1 352 ? 14.282 61.335 43.009 1.00 125.65 352 ALA A C 1
ATOM 2468 O O . ALA A 1 352 ? 15.170 62.108 43.346 1.00 129.00 352 ALA A O 1
ATOM 2470 N N . LEU A 1 353 ? 13.901 61.145 41.750 1.00 122.25 353 LEU A N 1
ATOM 2471 C CA . LEU A 1 353 ? 14.500 61.862 40.632 1.00 125.94 353 LEU A CA 1
ATOM 2472 C C . LEU A 1 353 ? 14.131 63.363 40.626 1.00 130.93 353 LEU A C 1
ATOM 2473 O O . LEU A 1 353 ? 15.004 64.228 40.572 1.00 131.90 353 LEU A O 1
ATOM 2478 N N . ILE A 1 354 ? 12.840 63.670 40.687 1.00 123.38 354 ILE A N 1
ATOM 2479 C CA . ILE A 1 354 ? 12.404 65.053 40.628 1.00 111.65 354 ILE A CA 1
ATOM 2480 C C . ILE A 1 354 ? 12.941 65.799 41.831 1.00 126.86 354 ILE A C 1
ATOM 2481 O O . ILE A 1 354 ? 13.552 66.857 41.690 1.00 136.23 354 ILE A O 1
ATOM 2486 N N . ILE A 1 355 ? 12.733 65.232 43.016 1.00 128.79 355 ILE A N 1
ATOM 2487 C CA . ILE A 1 355 ? 13.151 65.887 44.250 1.00 126.48 355 ILE A CA 1
ATOM 2488 C C . ILE A 1 355 ? 14.666 66.011 44.357 1.00 133.31 355 ILE A C 1
ATOM 2489 O O . ILE A 1 355 ? 15.187 67.076 44.655 1.00 143.99 355 ILE A O 1
ATOM 2494 N N . LEU A 1 356 ? 15.373 64.920 44.106 1.00 128.63 356 LEU A N 1
ATOM 2495 C CA . LEU A 1 356 ? 16.821 64.899 44.272 1.00 117.17 356 LEU A CA 1
ATOM 2496 C C . LEU A 1 356 ? 17.603 65.598 43.133 1.00 116.66 356 LEU A C 1
ATOM 2497 O O . LEU A 1 356 ? 18.805 65.844 43.256 1.00 110.88 356 LEU A O 1
ATOM 2502 N N . THR A 1 357 ? 16.931 65.911 42.027 1.00 121.80 357 THR A N 1
ATOM 2503 C CA . THR A 1 357 ? 17.612 66.487 40.858 1.00 134.26 357 THR A CA 1
ATOM 2504 C C . THR A 1 357 ? 17.624 68.017 40.890 1.00 134.85 357 THR A C 1
ATOM 2505 O O . THR A 1 357 ? 18.367 68.663 40.146 1.00 128.74 357 THR A O 1
ATOM 2509 N N . ASN A 1 358 ? 16.814 68.593 41.773 1.00 140.47 358 ASN A N 1
ATOM 2510 C CA . ASN A 1 358 ? 16.611 70.039 41.771 1.00 154.36 358 ASN A CA 1
ATOM 2511 C C . ASN A 1 358 ? 16.783 70.776 43.113 1.00 168.42 358 ASN A C 1
ATOM 2512 O O . ASN A 1 358 ? 16.078 71.755 43.376 1.00 184.68 358 ASN A O 1
ATOM 2517 N N . THR A 1 359 ? 17.715 70.314 43.950 1.00 154.69 359 THR A N 1
ATOM 2518 C CA . THR A 1 359 ? 18.128 71.073 45.137 1.00 146.29 359 THR A CA 1
ATOM 2519 C C . THR A 1 359 ? 19.595 70.877 45.496 1.00 129.34 359 THR A C 1
ATOM 2520 O O . THR A 1 359 ? 20.063 69.757 45.703 1.00 92.88 359 THR A O 1
ATOM 2524 N N . GLY A 1 360 ? 20.315 71.985 45.585 1.00 144.54 360 GLY A N 1
ATOM 2525 C CA . GLY A 1 360 ? 21.713 71.930 45.944 1.00 147.25 360 GLY A CA 1
ATOM 2526 C C . GLY A 1 360 ? 22.659 72.235 44.800 1.00 148.97 360 GLY A C 1
ATOM 2527 O O . GLY A 1 360 ? 22.260 72.712 43.728 1.00 133.25 360 GLY A O 1
ATOM 2528 N N . GLY A 1 361 ? 23.935 71.966 45.054 1.00 151.47 361 GLY A N 1
ATOM 2529 C CA . GLY A 1 361 ? 24.989 72.226 44.100 1.00 149.52 361 GLY A CA 1
ATOM 2530 C C . GLY A 1 361 ? 24.810 71.357 42.888 1.00 157.97 361 GLY A C 1
ATOM 2531 O O . GLY A 1 361 ? 25.662 70.539 42.572 1.00 167.36 361 GLY A O 1
ATOM 2532 N N . GLY A 1 362 ? 23.662 71.508 42.241 1.00 160.95 362 GLY A N 1
ATOM 2533 C CA . GLY A 1 362 ? 23.413 70.922 40.938 1.00 161.22 362 GLY A CA 1
ATOM 2534 C C . GLY A 1 362 ? 23.806 69.482 40.659 1.00 152.32 362 GLY A C 1
ATOM 2535 O O . GLY A 1 362 ? 24.005 68.651 41.559 1.00 146.63 362 GLY A O 1
ATOM 2536 N N . ASN A 1 363 ? 23.927 69.206 39.366 1.00 144.74 363 ASN A N 1
ATOM 2537 C CA . ASN A 1 363 ? 24.035 67.853 38.850 1.00 149.35 363 ASN A CA 1
ATOM 2538 C C . ASN A 1 363 ? 25.280 67.056 39.250 1.00 142.41 363 ASN A C 1
ATOM 2539 O O . ASN A 1 363 ? 25.530 65.985 38.696 1.00 146.74 363 ASN A O 1
ATOM 2544 N N . ASN A 1 364 ? 26.064 67.554 40.198 1.00 121.54 364 ASN A N 1
ATOM 2545 C CA . ASN A 1 364 ? 27.169 66.743 40.695 1.00 116.16 364 ASN A CA 1
ATOM 2546 C C . ASN A 1 364 ? 26.961 66.264 42.131 1.00 114.38 364 ASN A C 1
ATOM 2547 O O . ASN A 1 364 ? 27.166 65.084 42.457 1.00 110.76 364 ASN A O 1
ATOM 2552 N N . MET A 1 365 ? 26.543 67.194 42.978 1.00 112.07 365 MET A N 1
ATOM 2553 C CA . MET A 1 365 ? 26.076 66.859 44.299 1.00 107.49 365 MET A CA 1
ATOM 2554 C C . MET A 1 365 ? 24.907 65.920 44.110 1.00 122.26 365 MET A C 1
ATOM 2555 O O . MET A 1 365 ? 24.727 65.007 44.899 1.00 134.30 365 MET A O 1
ATOM 2560 N N . SER A 1 366 ? 24.111 66.118 43.061 1.00 120.85 366 SER A N 1
ATOM 2561 C CA . SER A 1 366 ? 23.024 65.167 42.803 1.00 123.06 366 SER A CA 1
ATOM 2562 C C . SER A 1 366 ? 23.520 63.728 42.557 1.00 113.12 366 SER A C 1
ATOM 2563 O O . SER A 1 366 ? 23.174 62.807 43.298 1.00 108.19 366 SER A O 1
ATOM 2566 N N . PHE A 1 367 ? 24.344 63.529 41.541 1.00 103.18 367 PHE A N 1
ATOM 2567 C CA . PHE A 1 367 ? 24.952 62.221 41.357 1.00 106.15 367 PHE A CA 1
ATOM 2568 C C . PHE A 1 367 ? 25.441 61.649 42.699 1.00 109.42 367 PHE A C 1
ATOM 2569 O O . PHE A 1 367 ? 24.946 60.613 43.151 1.00 117.23 367 PHE A O 1
ATOM 2577 N N . LEU A 1 368 ? 26.379 62.324 43.360 1.00 107.66 368 LEU A N 1
ATOM 2578 C CA . LEU A 1 368 ? 26.951 61.763 44.598 1.00 106.06 368 LEU A CA 1
ATOM 2579 C C . LEU A 1 368 ? 25.937 61.445 45.707 1.00 98.31 368 LEU A C 1
ATOM 2580 O O . LEU A 1 368 ? 25.976 60.368 46.295 1.00 76.18 368 LEU A O 1
ATOM 2585 N N . ILE A 1 369 ? 25.050 62.391 45.994 1.00 96.10 369 ILE A N 1
ATOM 2586 C CA . ILE A 1 369 ? 24.015 62.211 47.001 1.00 89.25 369 ILE A CA 1
ATOM 2587 C C . ILE A 1 369 ? 23.108 61.032 46.665 1.00 103.74 369 ILE A C 1
ATOM 2588 O O . ILE A 1 369 ? 22.718 60.293 47.558 1.00 121.81 369 ILE A O 1
ATOM 2593 N N . ALA A 1 370 ? 22.765 60.848 45.391 1.00 91.99 370 ALA A N 1
ATOM 2594 C CA . ALA A 1 370 ? 21.891 59.737 45.018 1.00 91.92 370 ALA A CA 1
ATOM 2595 C C . ALA A 1 370 ? 22.614 58.389 45.164 1.00 107.78 370 ALA A C 1
ATOM 2596 O O . ALA A 1 370 ? 22.039 57.398 45.662 1.00 128.47 370 ALA A O 1
ATOM 2598 N N . LEU A 1 371 ? 23.880 58.371 44.761 1.00 87.17 371 LEU A N 1
ATOM 2599 C CA . LEU A 1 371 ? 24.794 57.333 45.203 1.00 95.91 371 LEU A CA 1
ATOM 2600 C C . LEU A 1 371 ? 24.584 57.001 46.681 1.00 115.05 371 LEU A C 1
ATOM 2601 O O . LEU A 1 371 ? 24.043 55.947 47.040 1.00 139.25 371 LEU A O 1
ATOM 2606 N N . ALA A 1 372 ? 25.014 57.919 47.540 1.00 100.97 372 ALA A N 1
ATOM 2607 C CA . ALA A 1 372 ? 25.021 57.696 48.987 1.00 105.43 372 ALA A CA 1
ATOM 2608 C C . ALA A 1 372 ? 23.683 57.311 49.601 1.00 109.87 372 ALA A C 1
ATOM 2609 O O . ALA A 1 372 ? 23.641 56.404 50.425 1.00 118.49 372 ALA A O 1
ATOM 2611 N N . LEU A 1 373 ? 22.604 57.999 49.233 1.00 98.73 373 LEU A N 1
ATOM 2612 C CA . LEU A 1 373 ? 21.274 57.660 49.745 1.00 100.40 373 LEU A CA 1
ATOM 2613 C C . LEU A 1 373 ? 20.817 56.231 49.359 1.00 112.88 373 LEU A C 1
ATOM 2614 O O . LEU A 1 373 ? 20.241 55.484 50.195 1.00 119.86 373 LEU A O 1
ATOM 2619 N N . THR A 1 374 ? 21.085 55.844 48.109 1.00 87.43 374 THR A N 1
ATOM 2620 C CA . THR A 1 374 ? 20.922 54.440 47.718 1.00 92.88 374 THR A CA 1
ATOM 2621 C C . THR A 1 374 ? 21.673 53.551 48.706 1.00 101.70 374 THR A C 1
ATOM 2622 O O . THR A 1 374 ? 21.128 52.584 49.282 1.00 105.00 374 THR A O 1
ATOM 2626 N N . VAL A 1 375 ? 22.934 53.915 48.913 1.00 114.71 375 VAL A N 1
ATOM 2627 C CA . VAL A 1 375 ? 23.820 53.177 49.802 1.00 117.79 375 VAL A CA 1
ATOM 2628 C C . VAL A 1 375 ? 23.269 52.971 51.208 1.00 121.12 375 VAL A C 1
ATOM 2629 O O . VAL A 1 375 ? 23.228 51.838 51.665 1.00 134.03 375 VAL A O 1
ATOM 2633 N N . VAL A 1 376 ? 22.863 54.038 51.901 1.00 114.74 376 VAL A N 1
ATOM 2634 C CA . VAL A 1 376 ? 22.369 53.883 53.277 1.00 116.60 376 VAL A CA 1
ATOM 2635 C C . VAL A 1 376 ? 21.087 53.050 53.310 1.00 114.36 376 VAL A C 1
ATOM 2636 O O . VAL A 1 376 ? 20.985 52.097 54.109 1.00 118.96 376 VAL A O 1
ATOM 2640 N N . ILE A 1 377 ? 20.134 53.369 52.424 1.00 96.85 377 ILE A N 1
ATOM 2641 C CA . ILE A 1 377 ? 18.915 52.562 52.350 1.00 88.51 377 ILE A CA 1
ATOM 2642 C C . ILE A 1 377 ? 19.265 51.063 52.357 1.00 96.93 377 ILE A C 1
ATOM 2643 O O . ILE A 1 377 ? 18.790 50.316 53.222 1.00 87.77 377 ILE A O 1
ATOM 2648 N N . TYR A 1 378 ? 20.126 50.640 51.426 1.00 92.14 378 TYR A N 1
ATOM 2649 C CA . TYR A 1 378 ? 20.575 49.241 51.368 1.00 93.63 378 TYR A CA 1
ATOM 2650 C C . TYR A 1 378 ? 21.360 48.747 52.609 1.00 97.04 378 TYR A C 1
ATOM 2651 O O . TYR A 1 378 ? 21.288 47.570 53.017 1.00 97.01 378 TYR A O 1
ATOM 2660 N N . LEU A 1 379 ? 22.147 49.649 53.180 1.00 96.63 379 LEU A N 1
ATOM 2661 C CA . LEU A 1 379 ? 23.041 49.309 54.269 1.00 95.18 379 LEU A CA 1
ATOM 2662 C C . LEU A 1 379 ? 22.190 48.865 55.413 1.00 103.94 379 LEU A C 1
ATOM 2663 O O . LEU A 1 379 ? 22.602 48.040 56.211 1.00 111.93 379 LEU A O 1
ATOM 2668 N N . CYS A 1 380 ? 20.990 49.419 55.500 1.00 100.18 380 CYS A N 1
ATOM 2669 C CA . CYS A 1 380 ? 20.069 48.926 56.504 1.00 96.94 380 CYS A CA 1
ATOM 2670 C C . CYS A 1 380 ? 20.010 47.407 56.459 1.00 107.54 380 CYS A C 1
ATOM 2671 O O . CYS A 1 380 ? 20.465 46.704 57.382 1.00 108.74 380 CYS A O 1
ATOM 2674 N N . ALA A 1 381 ? 19.468 46.899 55.360 1.00 111.06 381 ALA A N 1
ATOM 2675 C CA . ALA A 1 381 ? 19.399 45.464 55.161 1.00 100.67 381 ALA A CA 1
ATOM 2676 C C . ALA A 1 381 ? 20.737 44.805 55.481 1.00 100.97 381 ALA A C 1
ATOM 2677 O O . ALA A 1 381 ? 20.768 43.746 56.079 1.00 111.92 381 ALA A O 1
ATOM 2679 N N . TYR A 1 382 ? 21.852 45.425 55.126 1.00 98.15 382 TYR A N 1
ATOM 2680 C CA . TYR A 1 382 ? 23.121 44.772 55.468 1.00 102.43 382 TYR A CA 1
ATOM 2681 C C . TYR A 1 382 ? 23.390 44.624 56.966 1.00 87.25 382 TYR A C 1
ATOM 2682 O O . TYR A 1 382 ? 23.985 43.628 57.385 1.00 73.73 382 TYR A O 1
ATOM 2691 N N . PHE A 1 383 ? 22.970 45.626 57.747 1.00 90.22 383 PHE A N 1
ATOM 2692 C CA . PHE A 1 383 ? 23.100 45.637 59.213 1.00 84.73 383 PHE A CA 1
ATOM 2693 C C . PHE A 1 383 ? 22.300 44.466 59.696 1.00 97.40 383 PHE A C 1
ATOM 2694 O O . PHE A 1 383 ? 22.800 43.625 60.433 1.00 104.67 383 PHE A O 1
ATOM 2702 N N . MET A 1 384 ? 21.041 44.411 59.269 1.00 100.97 384 MET A N 1
ATOM 2703 C CA . MET A 1 384 ? 20.200 43.274 59.626 1.00 100.07 384 MET A CA 1
ATOM 2704 C C . MET A 1 384 ? 20.842 41.929 59.278 1.00 104.18 384 MET A C 1
ATOM 2705 O O . MET A 1 384 ? 20.806 40.986 60.070 1.00 100.92 384 MET A O 1
ATOM 2710 N N . LEU A 1 385 ? 21.447 41.846 58.102 1.00 96.72 385 LEU A N 1
ATOM 2711 C CA . LEU A 1 385 ? 22.101 40.616 57.695 1.00 97.11 385 LEU A CA 1
ATOM 2712 C C . LEU A 1 385 ? 23.156 40.258 58.715 1.00 98.96 385 LEU A C 1
ATOM 2713 O O . LEU A 1 385 ? 23.116 39.190 59.299 1.00 100.84 385 LEU A O 1
ATOM 2718 N N . PHE A 1 386 ? 24.093 41.161 58.946 1.00 103.83 386 PHE A N 1
ATOM 2719 C CA . PHE A 1 386 ? 25.173 40.893 59.890 1.00 118.36 386 PHE A CA 1
ATOM 2720 C C . PHE A 1 386 ? 24.725 40.508 61.317 1.00 118.01 386 PHE A C 1
ATOM 2721 O O . PHE A 1 386 ? 25.256 39.559 61.918 1.00 127.43 386 PHE A O 1
ATOM 2729 N N . ILE A 1 387 ? 23.760 41.243 61.858 1.00 104.66 387 ILE A N 1
ATOM 2730 C CA . ILE A 1 387 ? 23.280 40.990 63.214 1.00 97.58 387 ILE A CA 1
ATOM 2731 C C . ILE A 1 387 ? 22.573 39.636 63.282 1.00 99.90 387 ILE A C 1
ATOM 2732 O O . ILE A 1 387 ? 22.795 38.850 64.209 1.00 107.26 387 ILE A O 1
ATOM 2737 N N . GLY A 1 388 ? 21.726 39.359 62.294 1.00 83.36 388 GLY A N 1
ATOM 2738 C CA . GLY A 1 388 ? 21.133 38.038 62.151 1.00 97.34 388 GLY A CA 1
ATOM 2739 C C . GLY A 1 388 ? 22.117 36.887 61.907 1.00 107.99 388 GLY A C 1
ATOM 2740 O O . GLY A 1 388 ? 21.789 35.707 62.101 1.00 107.96 388 GLY A O 1
ATOM 2741 N N . TYR A 1 389 ? 23.326 37.212 61.460 1.00 109.76 389 TYR A N 1
ATOM 2742 C CA . TYR A 1 389 ? 24.353 36.191 61.343 1.00 104.09 389 TYR A CA 1
ATOM 2743 C C . TYR A 1 389 ? 25.002 35.947 62.681 1.00 122.07 389 TYR A C 1
ATOM 2744 O O . TYR A 1 389 ? 25.260 34.799 63.032 1.00 142.10 389 TYR A O 1
ATOM 2753 N N . ILE A 1 390 ? 25.285 37.014 63.431 1.00 120.95 390 ILE A N 1
ATOM 2754 C CA . ILE A 1 390 ? 25.804 36.819 64.787 1.00 123.06 390 ILE A CA 1
ATOM 2755 C C . ILE A 1 390 ? 24.815 35.905 65.501 1.00 127.17 390 ILE A C 1
ATOM 2756 O O . ILE A 1 390 ? 25.203 34.884 66.077 1.00 127.96 390 ILE A O 1
ATOM 2761 N N . VAL A 1 391 ? 23.530 36.253 65.411 1.00 128.45 391 VAL A N 1
ATOM 2762 C CA . VAL A 1 391 ? 22.467 35.461 66.040 1.00 131.48 391 VAL A CA 1
ATOM 2763 C C . VAL A 1 391 ? 22.374 34.003 65.557 1.00 124.72 391 VAL A C 1
ATOM 2764 O O . VAL A 1 391 ? 22.155 33.112 66.365 1.00 139.80 391 VAL A O 1
ATOM 2768 N N . LEU A 1 392 ? 22.537 33.743 64.264 1.00 121.93 392 LEU A N 1
ATOM 2769 C CA . LEU A 1 392 ? 22.607 32.345 63.808 1.00 123.34 392 LEU A CA 1
ATOM 2770 C C . LEU A 1 392 ? 23.793 31.658 64.478 1.00 117.71 392 LEU A C 1
ATOM 2771 O O . LEU A 1 392 ? 23.701 30.503 64.888 1.00 122.00 392 LEU A O 1
ATOM 2776 N N . VAL A 1 393 ? 24.906 32.372 64.599 1.00 107.55 393 VAL A N 1
ATOM 2777 C CA . VAL A 1 393 ? 26.102 31.757 65.138 1.00 105.82 393 VAL A CA 1
ATOM 2778 C C . VAL A 1 393 ? 25.831 31.329 66.549 1.00 127.79 393 VAL A C 1
ATOM 2779 O O . VAL A 1 393 ? 25.933 30.149 66.868 1.00 144.65 393 VAL A O 1
ATOM 2783 N N . LEU A 1 394 ? 25.462 32.300 67.383 1.00 131.86 394 LEU A N 1
ATOM 2784 C CA . LEU A 1 394 ? 25.463 32.133 68.838 1.00 134.78 394 LEU A CA 1
ATOM 2785 C C . LEU A 1 394 ? 24.177 31.564 69.414 1.00 134.44 394 LEU A C 1
ATOM 2786 O O . LEU A 1 394 ? 24.230 30.721 70.305 1.00 129.95 394 LEU A O 1
ATOM 2791 N N . LYS A 1 395 ? 23.033 32.026 68.914 1.00 144.52 395 LYS A N 1
ATOM 2792 C CA . LYS A 1 395 ? 21.726 31.530 69.368 1.00 160.11 395 LYS A CA 1
ATOM 2793 C C . LYS A 1 395 ? 21.220 30.268 68.605 1.00 174.60 395 LYS A C 1
ATOM 2794 O O . LYS A 1 395 ? 20.164 29.707 68.929 1.00 174.00 395 LYS A O 1
ATOM 2800 N N . HIS A 1 396 ? 21.997 29.807 67.625 1.00 168.76 396 HIS A N 1
ATOM 2801 C CA . HIS A 1 396 ? 21.596 28.688 66.771 1.00 168.52 396 HIS A CA 1
ATOM 2802 C C . HIS A 1 396 ? 22.792 27.908 66.229 1.00 177.11 396 HIS A C 1
ATOM 2803 O O . HIS A 1 396 ? 22.895 27.704 65.021 1.00 182.76 396 HIS A O 1
ATOM 2810 N N . PRO A 1 397 ? 23.697 27.458 67.111 1.00 176.63 397 PRO A N 1
ATOM 2811 C CA . PRO A 1 397 ? 24.931 26.827 66.642 1.00 177.24 397 PRO A CA 1
ATOM 2812 C C . PRO A 1 397 ? 24.665 25.374 66.360 1.00 187.35 397 PRO A C 1
ATOM 2813 O O . PRO A 1 397 ? 25.601 24.595 66.196 1.00 193.12 397 PRO A O 1
ATOM 2817 N N . ASP A 1 398 ? 23.388 25.020 66.308 1.00 197.24 398 ASP A N 1
ATOM 2818 C CA . ASP A 1 398 ? 22.979 23.625 66.387 1.00 208.50 398 ASP A CA 1
ATOM 2819 C C . ASP A 1 398 ? 22.117 23.137 65.220 1.00 203.86 398 ASP A C 1
ATOM 2820 O O . ASP A 1 398 ? 20.962 22.765 65.428 1.00 206.47 398 ASP A O 1
ATOM 2825 N N . LEU A 1 399 ? 22.645 23.120 63.997 1.00 190.25 399 LEU A N 1
ATOM 2826 C CA . LEU A 1 399 ? 23.967 23.617 63.622 1.00 177.73 399 LEU A CA 1
ATOM 2827 C C . LEU A 1 399 ? 23.870 23.636 62.115 1.00 155.25 399 LEU A C 1
ATOM 2828 O O . LEU A 1 399 ? 24.017 24.687 61.493 1.00 126.66 399 LEU A O 1
ATOM 2833 N N . LYS A 1 400 ? 23.591 22.444 61.570 1.00 162.13 400 LYS A N 1
ATOM 2834 C CA . LYS A 1 400 ? 23.251 22.169 60.156 1.00 154.70 400 LYS A CA 1
ATOM 2835 C C . LYS A 1 400 ? 24.308 22.603 59.107 1.00 167.63 400 LYS A C 1
ATOM 2836 O O . LYS A 1 400 ? 25.469 22.190 59.194 1.00 183.67 400 LYS A O 1
ATOM 2842 N N . ARG A 1 401 ? 23.899 23.392 58.110 1.00 137.86 401 ARG A N 1
ATOM 2843 C CA . ARG A 1 401 ? 24.840 24.064 57.200 1.00 131.29 401 ARG A CA 1
ATOM 2844 C C . ARG A 1 401 ? 25.558 23.147 56.198 1.00 153.41 401 ARG A C 1
ATOM 2845 O O . ARG A 1 401 ? 26.312 22.250 56.600 1.00 165.15 401 ARG A O 1
ATOM 2853 N N . THR A 1 402 ? 25.329 23.393 54.901 1.00 147.34 402 THR A N 1
ATOM 2854 C CA . THR A 1 402 ? 26.092 22.763 53.820 1.00 132.84 402 THR A CA 1
ATOM 2855 C C . THR A 1 402 ? 27.439 23.478 53.623 1.00 133.09 402 THR A C 1
ATOM 2856 O O . THR A 1 402 ? 28.295 23.006 52.870 1.00 134.32 402 THR A O 1
ATOM 2858 N N . PHE A 1 403 ? 27.607 24.596 54.342 1.00 130.59 403 PHE A N 1
ATOM 2859 C CA . PHE A 1 403 ? 28.769 25.510 54.269 1.00 140.65 403 PHE A CA 1
ATOM 2860 C C . PHE A 1 403 ? 29.132 26.145 55.635 1.00 178.71 403 PHE A C 1
ATOM 2861 O O . PHE A 1 403 ? 28.271 26.303 56.505 1.00 177.77 403 PHE A O 1
ATOM 2869 N N . ASN A 1 404 ? 30.397 26.540 55.803 1.00 144.02 404 ASN A N 1
ATOM 2870 C CA . ASN A 1 404 ? 30.914 26.991 57.103 1.00 149.56 404 ASN A CA 1
ATOM 2871 C C . ASN A 1 404 ? 32.187 27.849 56.972 1.00 145.40 404 ASN A C 1
ATOM 2872 O O . ASN A 1 404 ? 33.153 27.434 56.321 1.00 133.29 404 ASN A O 1
ATOM 2877 N N . ILE A 1 405 ? 32.202 29.027 57.601 1.00 147.53 405 ILE A N 1
ATOM 2878 C CA . ILE A 1 405 ? 33.422 29.842 57.654 1.00 149.66 405 ILE A CA 1
ATOM 2879 C C . ILE A 1 405 ? 34.474 29.131 58.493 1.00 153.48 405 ILE A C 1
ATOM 2880 O O . ILE A 1 405 ? 34.169 28.620 59.570 1.00 150.86 405 ILE A O 1
ATOM 2885 N N . PRO A 1 406 ? 35.718 29.095 57.995 1.00 159.05 406 PRO A N 1
ATOM 2886 C CA . PRO A 1 406 ? 36.874 28.460 58.637 1.00 168.75 406 PRO A CA 1
ATOM 2887 C C . PRO A 1 406 ? 36.969 28.605 60.169 1.00 165.73 406 PRO A C 1
ATOM 2888 O O . PRO A 1 406 ? 36.212 27.945 60.880 1.00 158.82 406 PRO A O 1
ATOM 2892 N N . GLY A 1 407 ? 37.888 29.443 60.650 1.00 166.53 407 GLY A N 1
ATOM 2893 C CA . GLY A 1 407 ? 38.238 29.560 62.065 1.00 157.85 407 GLY A CA 1
ATOM 2894 C C . GLY A 1 407 ? 37.256 29.119 63.140 1.00 147.49 407 GLY A C 1
ATOM 2895 O O . GLY A 1 407 ? 37.144 29.751 64.192 1.00 136.31 407 GLY A O 1
ATOM 2896 N N . GLY A 1 408 ? 36.548 28.028 62.883 1.00 150.28 408 GLY A N 1
ATOM 2897 C CA . GLY A 1 408 ? 35.644 27.455 63.863 1.00 148.65 408 GLY A CA 1
ATOM 2898 C C . GLY A 1 408 ? 34.462 28.324 64.252 1.00 138.03 408 GLY A C 1
ATOM 2899 O O . GLY A 1 408 ? 33.314 27.979 63.949 1.00 122.14 408 GLY A O 1
ATOM 2900 N N . LYS A 1 409 ? 34.742 29.439 64.928 1.00 138.09 409 LYS A N 1
ATOM 2901 C CA . LYS A 1 409 ? 33.700 30.292 65.495 1.00 142.73 409 LYS A CA 1
ATOM 2902 C C . LYS A 1 409 ? 34.275 31.543 66.130 1.00 158.93 409 LYS A C 1
ATOM 2903 O O . LYS A 1 409 ? 33.586 32.555 66.234 1.00 166.09 409 LYS A O 1
ATOM 2909 N N . GLY A 1 410 ? 35.523 31.476 66.580 1.00 165.60 410 GLY A N 1
ATOM 2910 C CA . GLY A 1 410 ? 36.223 32.696 66.930 1.00 159.64 410 GLY A CA 1
ATOM 2911 C C . GLY A 1 410 ? 36.168 33.577 65.690 1.00 148.79 410 GLY A C 1
ATOM 2912 O O . GLY A 1 410 ? 35.566 34.658 65.677 1.00 138.26 410 GLY A O 1
ATOM 2913 N N . VAL A 1 411 ? 36.765 33.089 64.612 1.00 144.99 411 VAL A N 1
ATOM 2914 C CA . VAL A 1 411 ? 36.714 33.824 63.363 1.00 141.89 411 VAL A CA 1
ATOM 2915 C C . VAL A 1 411 ? 35.289 34.073 62.873 1.00 139.08 411 VAL A C 1
ATOM 2916 O O . VAL A 1 411 ? 34.970 35.211 62.551 1.00 152.27 411 VAL A O 1
ATOM 2920 N N . LYS A 1 412 ? 34.426 33.056 62.833 1.00 120.56 412 LYS A N 1
ATOM 2921 C CA . LYS A 1 412 ? 33.039 33.303 62.411 1.00 122.01 412 LYS A CA 1
ATOM 2922 C C . LYS A 1 412 ? 32.558 34.667 62.953 1.00 130.52 412 LYS A C 1
ATOM 2923 O O . LYS A 1 412 ? 32.176 35.592 62.200 1.00 137.11 412 LYS A O 1
ATOM 2929 N N . LEU A 1 413 ? 32.620 34.808 64.270 1.00 127.29 413 LEU A N 1
ATOM 2930 C CA . LEU A 1 413 ? 32.234 36.060 64.887 1.00 126.71 413 LEU A CA 1
ATOM 2931 C C . LEU A 1 413 ? 33.106 37.237 64.450 1.00 134.90 413 LEU A C 1
ATOM 2932 O O . LEU A 1 413 ? 32.631 38.130 63.736 1.00 136.81 413 LEU A O 1
ATOM 2937 N N . VAL A 1 414 ? 34.374 37.243 64.854 1.00 142.59 414 VAL A N 1
ATOM 2938 C CA . VAL A 1 414 ? 35.217 38.417 64.598 1.00 148.09 414 VAL A CA 1
ATOM 2939 C C . VAL A 1 414 ? 35.002 38.977 63.171 1.00 137.92 414 VAL A C 1
ATOM 2940 O O . VAL A 1 414 ? 34.938 40.203 62.969 1.00 147.74 414 VAL A O 1
ATOM 2944 N N . VAL A 1 415 ? 34.844 38.089 62.193 1.00 108.22 415 VAL A N 1
ATOM 2945 C CA . VAL A 1 415 ? 34.511 38.530 60.840 1.00 110.82 415 VAL A CA 1
ATOM 2946 C C . VAL A 1 415 ? 33.137 39.195 60.748 1.00 119.98 415 VAL A C 1
ATOM 2947 O O . VAL A 1 415 ? 33.013 40.294 60.196 1.00 130.98 415 VAL A O 1
ATOM 2951 N N . ALA A 1 416 ? 32.099 38.546 61.268 1.00 118.19 416 ALA A N 1
ATOM 2952 C CA . ALA A 1 416 ? 30.790 39.194 61.191 1.00 114.92 416 ALA A CA 1
ATOM 2953 C C . ALA A 1 416 ? 30.783 40.592 61.825 1.00 116.97 416 ALA A C 1
ATOM 2954 O O . ALA A 1 416 ? 30.112 41.502 61.320 1.00 122.07 416 ALA A O 1
ATOM 2956 N N . ILE A 1 417 ? 31.525 40.780 62.918 1.00 118.70 417 ILE A N 1
ATOM 2957 C CA . ILE A 1 417 ? 31.578 42.119 63.534 1.00 125.21 417 ILE A CA 1
ATOM 2958 C C . ILE A 1 417 ? 32.434 43.116 62.745 1.00 128.59 417 ILE A C 1
ATOM 2959 O O . ILE A 1 417 ? 32.132 44.311 62.740 1.00 133.62 417 ILE A O 1
ATOM 2964 N N . VAL A 1 418 ? 33.486 42.635 62.081 1.00 118.97 418 VAL A N 1
ATOM 2965 C CA . VAL A 1 418 ? 34.245 43.494 61.162 1.00 114.17 418 VAL A CA 1
ATOM 2966 C C . VAL A 1 418 ? 33.370 44.021 60.002 1.00 110.40 418 VAL A C 1
ATOM 2967 O O . VAL A 1 418 ? 33.327 45.232 59.720 1.00 103.98 418 VAL A O 1
ATOM 2971 N N . GLY A 1 419 ? 32.659 43.119 59.339 1.00 111.62 419 GLY A N 1
ATOM 2972 C CA . GLY A 1 419 ? 31.670 43.559 58.376 1.00 111.05 419 GLY A CA 1
ATOM 2973 C C . GLY A 1 419 ? 30.761 44.613 58.999 1.00 101.90 419 GLY A C 1
ATOM 2974 O O . GLY A 1 419 ? 30.750 45.771 58.576 1.00 89.81 419 GLY A O 1
ATOM 2975 N N . LEU A 1 420 ? 30.011 44.223 60.026 1.00 107.39 420 LEU A N 1
ATOM 2976 C CA . LEU A 1 420 ? 29.074 45.154 60.661 1.00 112.76 420 LEU A CA 1
ATOM 2977 C C . LEU A 1 420 ? 29.686 46.528 60.816 1.00 126.99 420 LEU A C 1
ATOM 2978 O O . LEU A 1 420 ? 29.073 47.552 60.482 1.00 136.46 420 LEU A O 1
ATOM 2983 N N . LEU A 1 421 ? 30.903 46.538 61.339 1.00 127.26 421 LEU A N 1
ATOM 2984 C CA . LEU A 1 421 ? 31.617 47.778 61.560 1.00 119.58 421 LEU A CA 1
ATOM 2985 C C . LEU A 1 421 ? 31.787 48.599 60.273 1.00 119.72 421 LEU A C 1
ATOM 2986 O O . LEU A 1 421 ? 31.234 49.710 60.177 1.00 126.29 421 LEU A O 1
ATOM 2991 N N . THR A 1 422 ? 32.528 48.081 59.284 1.00 93.72 422 THR A N 1
ATOM 2992 C CA . THR A 1 422 ? 32.719 48.889 58.080 1.00 96.80 422 THR A CA 1
ATOM 2993 C C . THR A 1 422 ? 31.362 49.379 57.586 1.00 104.17 422 THR A C 1
ATOM 2994 O O . THR A 1 422 ? 31.211 50.543 57.202 1.00 110.00 422 THR A O 1
ATOM 2998 N N . SER A 1 423 ? 30.363 48.506 57.631 1.00 105.57 423 SER A N 1
ATOM 2999 C CA . SER A 1 423 ? 29.026 48.926 57.240 1.00 107.99 423 SER A CA 1
ATOM 3000 C C . SER A 1 423 ? 28.647 50.216 57.962 1.00 106.39 423 SER A C 1
ATOM 3001 O O . SER A 1 423 ? 28.262 51.186 57.307 1.00 104.09 423 SER A O 1
ATOM 3004 N N . ILE A 1 424 ? 28.776 50.245 59.294 1.00 99.29 424 ILE A N 1
ATOM 3005 C CA . ILE A 1 424 ? 28.400 51.449 60.050 1.00 104.41 424 ILE A CA 1
ATOM 3006 C C . ILE A 1 424 ? 29.225 52.671 59.654 1.00 113.39 424 ILE A C 1
ATOM 3007 O O . ILE A 1 424 ? 28.692 53.786 59.593 1.00 113.54 424 ILE A O 1
ATOM 3012 N N . MET A 1 425 ? 30.519 52.465 59.404 1.00 114.65 425 MET A N 1
ATOM 3013 C CA . MET A 1 425 ? 31.366 53.534 58.874 1.00 113.36 425 MET A CA 1
ATOM 3014 C C . MET A 1 425 ? 30.631 54.118 57.697 1.00 114.43 425 MET A C 1
ATOM 3015 O O . MET A 1 425 ? 30.043 55.201 57.798 1.00 111.95 425 MET A O 1
ATOM 3020 N N . ALA A 1 426 ? 30.655 53.364 56.594 1.00 104.35 426 ALA A N 1
ATOM 3021 C CA . ALA A 1 426 ? 29.928 53.697 55.367 1.00 91.67 426 ALA A CA 1
ATOM 3022 C C . ALA A 1 426 ? 28.635 54.452 55.636 1.00 92.34 426 ALA A C 1
ATOM 3023 O O . ALA A 1 426 ? 28.328 55.431 54.955 1.00 92.76 426 ALA A O 1
ATOM 3025 N N . PHE A 1 427 ? 27.882 54.002 56.635 1.00 90.80 427 PHE A N 1
ATOM 3026 C CA . PHE A 1 427 ? 26.630 54.664 56.974 1.00 90.33 427 PHE A CA 1
ATOM 3027 C C . PHE A 1 427 ? 26.777 56.076 57.521 1.00 103.76 427 PHE A C 1
ATOM 3028 O O . PHE A 1 427 ? 26.033 56.961 57.098 1.00 110.58 427 PHE A O 1
ATOM 3036 N N . ILE A 1 428 ? 27.680 56.308 58.478 1.00 103.00 428 ILE A N 1
ATOM 3037 C CA . ILE A 1 428 ? 27.851 57.696 58.922 1.00 99.55 428 ILE A CA 1
ATOM 3038 C C . ILE A 1 428 ? 28.555 58.468 57.819 1.00 102.73 428 ILE A C 1
ATOM 3039 O O . ILE A 1 428 ? 27.975 59.385 57.233 1.00 98.69 428 ILE A O 1
ATOM 3044 N N . VAL A 1 429 ? 29.781 58.065 57.501 1.00 99.74 429 VAL A N 1
ATOM 3045 C CA . VAL A 1 429 ? 30.555 58.750 56.466 1.00 103.05 429 VAL A CA 1
ATOM 3046 C C . VAL A 1 429 ? 29.729 59.151 55.235 1.00 112.35 429 VAL A C 1
ATOM 3047 O O . VAL A 1 429 ? 30.053 60.130 54.562 1.00 121.62 429 VAL A O 1
ATOM 3051 N N . SER A 1 430 ? 28.657 58.412 54.949 1.00 116.43 430 SER A N 1
ATOM 3052 C CA . SER A 1 430 ? 27.693 58.842 53.926 1.00 122.87 430 SER A CA 1
ATOM 3053 C C . SER A 1 430 ? 27.126 60.232 54.204 1.00 113.51 430 SER A C 1
ATOM 3054 O O . SER A 1 430 ? 26.426 60.804 53.357 1.00 93.85 430 SER A O 1
ATOM 3057 N N . PHE A 1 431 ? 27.414 60.758 55.396 1.00 116.31 431 PHE A N 1
ATOM 3058 C CA . PHE A 1 431 ? 26.824 62.020 55.853 1.00 112.12 431 PHE A CA 1
ATOM 3059 C C . PHE A 1 431 ? 27.803 63.167 56.112 1.00 110.61 431 PHE A C 1
ATOM 3060 O O . PHE A 1 431 ? 27.403 64.229 56.588 1.00 102.83 431 PHE A O 1
ATOM 3068 N N . LEU A 1 432 ? 29.080 62.954 55.824 1.00 112.38 432 LEU A N 1
ATOM 3069 C CA . LEU A 1 432 ? 30.057 64.019 55.990 1.00 118.03 432 LEU A CA 1
ATOM 3070 C C . LEU A 1 432 ? 30.630 64.427 54.650 1.00 129.70 432 LEU A C 1
ATOM 3071 O O . LEU A 1 432 ? 31.707 63.974 54.266 1.00 146.90 432 LEU A O 1
ATOM 3076 N N . PRO A 1 433 ? 29.892 65.279 53.931 1.00 117.48 433 PRO A N 1
ATOM 3077 C CA . PRO A 1 433 ? 30.244 65.846 52.629 1.00 114.25 433 PRO A CA 1
ATOM 3078 C C . PRO A 1 433 ? 31.267 66.940 52.791 1.00 114.73 433 PRO A C 1
ATOM 3079 O O . PRO A 1 433 ? 31.199 67.662 53.762 1.00 120.55 433 PRO A O 1
ATOM 3083 N N . PRO A 1 434 ? 32.193 67.083 51.846 1.00 126.78 434 PRO A N 1
ATOM 3084 C CA . PRO A 1 434 ? 33.146 68.191 51.951 1.00 150.18 434 PRO A CA 1
ATOM 3085 C C . PRO A 1 434 ? 32.440 69.541 51.780 1.00 160.85 434 PRO A C 1
ATOM 3086 O O . PRO A 1 434 ? 31.206 69.578 51.716 1.00 158.08 434 PRO A O 1
ATOM 3090 N N . ASP A 1 435 ? 33.211 70.627 51.712 1.00 166.27 435 ASP A N 1
ATOM 3091 C CA . ASP A 1 435 ? 32.653 71.946 51.440 1.00 171.81 435 ASP A CA 1
ATOM 3092 C C . ASP A 1 435 ? 31.840 71.887 50.167 1.00 162.44 435 ASP A C 1
ATOM 3093 O O . ASP A 1 435 ? 30.744 72.446 50.108 1.00 139.91 435 ASP A O 1
ATOM 3098 N N . ASN A 1 436 ? 32.391 71.174 49.177 1.00 176.44 436 ASN A N 1
ATOM 3099 C CA . ASN A 1 436 ? 31.879 71.097 47.803 1.00 168.73 436 ASN A CA 1
ATOM 3100 C C . ASN A 1 436 ? 32.409 69.880 47.032 1.00 150.24 436 ASN A C 1
ATOM 3101 O O . ASN A 1 436 ? 33.626 69.718 46.894 1.00 141.21 436 ASN A O 1
ATOM 3106 N N . ILE A 1 437 ? 31.510 69.034 46.525 1.00 140.91 437 ILE A N 1
ATOM 3107 C CA . ILE A 1 437 ? 31.898 68.001 45.561 1.00 130.74 437 ILE A CA 1
ATOM 3108 C C . ILE A 1 437 ? 31.946 68.606 44.177 1.00 138.44 437 ILE A C 1
ATOM 3109 O O . ILE A 1 437 ? 30.947 69.143 43.695 1.00 136.03 437 ILE A O 1
ATOM 3114 N N . GLN A 1 438 ? 33.124 68.533 43.562 1.00 156.58 438 GLN A N 1
ATOM 3115 C CA . GLN A 1 438 ? 33.417 69.177 42.277 1.00 162.94 438 GLN A CA 1
ATOM 3116 C C . GLN A 1 438 ? 32.917 70.627 42.148 1.00 171.17 438 GLN A C 1
ATOM 3117 O O . GLN A 1 438 ? 32.426 71.030 41.093 1.00 167.65 438 GLN A O 1
ATOM 3123 N N . GLY A 1 439 ? 33.053 71.395 43.228 1.00 179.36 439 GLY A N 1
ATOM 3124 C CA . GLY A 1 439 ? 32.753 72.819 43.233 1.00 188.15 439 GLY A CA 1
ATOM 3125 C C . GLY A 1 439 ? 31.326 73.203 42.888 1.00 192.70 439 GLY A C 1
ATOM 3126 O O . GLY A 1 439 ? 31.117 74.124 42.085 1.00 212.63 439 GLY A O 1
ATOM 3127 N N . ASP A 1 440 ? 30.346 72.531 43.496 1.00 170.29 440 ASP A N 1
ATOM 3128 C CA . ASP A 1 440 ? 28.951 72.737 43.092 1.00 173.26 440 ASP A CA 1
ATOM 3129 C C . ASP A 1 440 ? 28.114 73.862 43.754 1.00 225.47 440 ASP A C 1
ATOM 3130 O O . ASP A 1 440 ? 27.903 74.889 43.101 1.00 247.19 440 ASP A O 1
ATOM 3135 N N . SER A 1 441 ? 27.627 73.739 44.993 1.00 197.89 441 SER A N 1
ATOM 3136 C CA . SER A 1 441 ? 27.744 72.607 45.903 1.00 178.15 441 SER A CA 1
ATOM 3137 C C . SER A 1 441 ? 26.966 72.983 47.165 1.00 172.16 441 SER A C 1
ATOM 3138 O O . SER A 1 441 ? 27.009 72.276 48.165 1.00 126.02 441 SER A O 1
ATOM 3141 N N . THR A 1 442 ? 26.250 74.106 47.092 1.00 203.11 442 THR A N 1
ATOM 3142 C CA . THR A 1 442 ? 25.591 74.758 48.244 1.00 209.89 442 THR A CA 1
ATOM 3143 C C . THR A 1 442 ? 25.505 73.972 49.574 1.00 181.79 442 THR A C 1
ATOM 3144 O O . THR A 1 442 ? 25.459 74.562 50.667 1.00 163.05 442 THR A O 1
ATOM 3148 N N . ASP A 1 443 ? 25.487 72.650 49.479 1.00 163.61 443 ASP A N 1
ATOM 3149 C CA . ASP A 1 443 ? 25.353 71.825 50.669 1.00 151.17 443 ASP A CA 1
ATOM 3150 C C . ASP A 1 443 ? 24.131 72.238 51.484 1.00 140.34 443 ASP A C 1
ATOM 3151 O O . ASP A 1 443 ? 24.238 72.899 52.513 1.00 121.60 443 ASP A O 1
ATOM 3156 N N . MET A 1 444 ? 22.967 71.908 50.932 1.00 141.06 444 MET A N 1
ATOM 3157 C CA . MET A 1 444 ? 21.762 71.680 51.702 1.00 121.20 444 MET A CA 1
ATOM 3158 C C . MET A 1 444 ? 21.727 70.160 51.765 1.00 111.48 444 MET A C 1
ATOM 3159 O O . MET A 1 444 ? 20.661 69.552 51.794 1.00 111.68 444 MET A O 1
ATOM 3164 N N . TYR A 1 445 ? 22.917 69.560 51.770 1.00 111.55 445 TYR A N 1
ATOM 3165 C CA . TYR A 1 445 ? 23.112 68.104 51.712 1.00 119.53 445 TYR A CA 1
ATOM 3166 C C . TYR A 1 445 ? 22.444 67.282 52.838 1.00 112.51 445 TYR A C 1
ATOM 3167 O O . TYR A 1 445 ? 21.333 66.775 52.669 1.00 111.57 445 TYR A O 1
ATOM 3176 N N . VAL A 1 446 ? 23.120 67.150 53.980 1.00 106.13 446 VAL A N 1
ATOM 3177 C CA . VAL A 1 446 ? 22.627 66.327 55.101 1.00 98.99 446 VAL A CA 1
ATOM 3178 C C . VAL A 1 446 ? 21.179 66.585 55.490 1.00 93.72 446 VAL A C 1
ATOM 3179 O O . VAL A 1 446 ? 20.447 65.676 55.898 1.00 88.51 446 VAL A O 1
ATOM 3183 N N . GLU A 1 447 ? 20.760 67.827 55.362 1.00 100.20 447 GLU A N 1
ATOM 3184 C CA . GLU A 1 447 ? 19.349 68.117 55.479 1.00 113.45 447 GLU A CA 1
ATOM 3185 C C . GLU A 1 447 ? 18.583 67.127 54.572 1.00 115.49 447 GLU A C 1
ATOM 3186 O O . GLU A 1 447 ? 17.770 66.318 55.066 1.00 115.86 447 GLU A O 1
ATOM 3192 N N . LEU A 1 448 ? 18.909 67.137 53.274 1.00 108.36 448 LEU A N 1
ATOM 3193 C CA . LEU A 1 448 ? 18.234 66.300 52.262 1.00 107.01 448 LEU A CA 1
ATOM 3194 C C . LEU A 1 448 ? 18.470 64.775 52.327 1.00 120.54 448 LEU A C 1
ATOM 3195 O O . LEU A 1 448 ? 17.521 63.979 52.234 1.00 124.22 448 LEU A O 1
ATOM 3200 N N . LEU A 1 449 ? 19.728 64.364 52.449 1.00 111.53 449 LEU A N 1
ATOM 3201 C CA . LEU A 1 449 ? 20.026 62.952 52.592 1.00 107.69 449 LEU A CA 1
ATOM 3202 C C . LEU A 1 449 ? 19.233 62.403 53.781 1.00 120.78 449 LEU A C 1
ATOM 3203 O O . LEU A 1 449 ? 18.567 61.372 53.671 1.00 133.59 449 LEU A O 1
ATOM 3208 N N . VAL A 1 450 ? 19.257 63.114 54.906 1.00 118.04 450 VAL A N 1
ATOM 3209 C CA . VAL A 1 450 ? 18.513 62.641 56.069 1.00 109.55 450 VAL A CA 1
ATOM 3210 C C . VAL A 1 450 ? 17.000 62.618 55.883 1.00 116.03 450 VAL A C 1
ATOM 3211 O O . VAL A 1 450 ? 16.416 61.536 55.885 1.00 134.39 450 VAL A O 1
ATOM 3215 N N . VAL A 1 451 ? 16.353 63.772 55.725 1.00 94.48 451 VAL A N 1
ATOM 3216 C CA . VAL A 1 451 ? 14.902 63.729 55.509 1.00 113.90 451 VAL A CA 1
ATOM 3217 C C . VAL A 1 451 ? 14.496 62.633 54.514 1.00 125.74 451 VAL A C 1
ATOM 3218 O O . VAL A 1 451 ? 13.497 61.921 54.713 1.00 137.33 451 VAL A O 1
ATOM 3222 N N . SER A 1 452 ? 15.273 62.496 53.443 1.00 119.55 452 SER A N 1
ATOM 3223 C CA . SER A 1 452 ? 14.990 61.474 52.441 1.00 120.30 452 SER A CA 1
ATOM 3224 C C . SER A 1 452 ? 14.985 60.076 53.064 1.00 106.68 452 SER A C 1
ATOM 3225 O O . SER A 1 452 ? 13.937 59.421 53.189 1.00 99.64 452 SER A O 1
ATOM 3228 N N . PHE A 1 453 ? 16.173 59.647 53.472 1.00 101.06 453 PHE A N 1
ATOM 3229 C CA . PHE A 1 453 ? 16.390 58.299 53.978 1.00 96.55 453 PHE A CA 1
ATOM 3230 C C . PHE A 1 453 ? 15.473 57.967 55.136 1.00 102.38 453 PHE A C 1
ATOM 3231 O O . PHE A 1 453 ? 15.207 56.795 55.408 1.00 104.24 453 PHE A O 1
ATOM 3239 N N . LEU A 1 454 ? 15.005 59.000 55.827 1.00 102.05 454 LEU A N 1
ATOM 3240 C CA . LEU A 1 454 ? 13.974 58.813 56.829 1.00 98.64 454 LEU A CA 1
ATOM 3241 C C . LEU A 1 454 ? 12.653 58.459 56.147 1.00 110.99 454 LEU A C 1
ATOM 3242 O O . LEU A 1 454 ? 12.122 57.360 56.331 1.00 119.36 454 LEU A O 1
ATOM 3247 N N . VAL A 1 455 ? 12.135 59.354 55.321 1.00 103.72 455 VAL A N 1
ATOM 3248 C CA . VAL A 1 455 ? 10.843 59.058 54.738 1.00 109.06 455 VAL A CA 1
ATOM 3249 C C . VAL A 1 455 ? 10.840 57.684 54.082 1.00 118.96 455 VAL A C 1
ATOM 3250 O O . VAL A 1 455 ? 9.811 57.017 54.071 1.00 130.16 455 VAL A O 1
ATOM 3254 N N . VAL A 1 456 ? 11.985 57.260 53.541 1.00 114.21 456 VAL A N 1
ATOM 3255 C CA . VAL A 1 456 ? 12.109 55.905 52.983 1.00 111.90 456 VAL A CA 1
ATOM 3256 C C . VAL A 1 456 ? 12.104 54.829 54.059 1.00 112.05 456 VAL A C 1
ATOM 3257 O O . VAL A 1 456 ? 11.200 54.002 54.124 1.00 120.83 456 VAL A O 1
ATOM 3261 N N . LEU A 1 457 ? 13.140 54.829 54.887 1.00 100.49 457 LEU A N 1
ATOM 3262 C CA . LEU A 1 457 ? 13.301 53.819 55.918 1.00 96.04 457 LEU A CA 1
ATOM 3263 C C . LEU A 1 457 ? 11.983 53.613 56.653 1.00 108.07 457 LEU A C 1
ATOM 3264 O O . LEU A 1 457 ? 11.725 52.547 57.200 1.00 103.31 457 LEU A O 1
ATOM 3269 N N . ALA A 1 458 ? 11.138 54.636 56.646 1.00 114.27 458 ALA A N 1
ATOM 3270 C CA . ALA A 1 458 ? 9.819 54.512 57.241 1.00 119.94 458 ALA A CA 1
ATOM 3271 C C . ALA A 1 458 ? 8.961 53.484 56.504 1.00 127.16 458 ALA A C 1
ATOM 3272 O O . ALA A 1 458 ? 8.261 52.696 57.142 1.00 123.09 458 ALA A O 1
ATOM 3274 N N . LEU A 1 459 ? 9.037 53.485 55.169 1.00 125.80 459 LEU A N 1
ATOM 3275 C CA . LEU A 1 459 ? 8.128 52.696 54.317 1.00 110.87 459 LEU A CA 1
ATOM 3276 C C . LEU A 1 459 ? 7.962 51.245 54.732 1.00 117.29 459 LEU A C 1
ATOM 3277 O O . LEU A 1 459 ? 6.892 50.866 55.193 1.00 126.23 459 LEU A O 1
ATOM 3282 N N . PRO A 1 460 ? 9.015 50.426 54.582 1.00 122.90 460 PRO A N 1
ATOM 3283 C CA . PRO A 1 460 ? 8.824 48.997 54.856 1.00 127.17 460 PRO A CA 1
ATOM 3284 C C . PRO A 1 460 ? 8.123 48.718 56.197 1.00 133.99 460 PRO A C 1
ATOM 3285 O O . PRO A 1 460 ? 7.307 47.796 56.270 1.00 133.44 460 PRO A O 1
ATOM 3289 N N . PHE A 1 461 ? 8.416 49.495 57.236 1.00 125.75 461 PHE A N 1
ATOM 3290 C CA . PHE A 1 461 ? 7.807 49.226 58.532 1.00 115.84 461 PHE A CA 1
ATOM 3291 C C . PHE A 1 461 ? 6.350 49.646 58.584 1.00 122.57 461 PHE A C 1
ATOM 3292 O O . PHE A 1 461 ? 5.541 48.979 59.229 1.00 134.43 461 PHE A O 1
ATOM 3300 N N . ILE A 1 462 ? 6.002 50.745 57.921 1.00 114.61 462 ILE A N 1
ATOM 3301 C CA . ILE A 1 462 ? 4.623 51.214 57.995 1.00 123.15 462 ILE A CA 1
ATOM 3302 C C . ILE A 1 462 ? 3.663 50.238 57.309 1.00 131.26 462 ILE A C 1
ATOM 3303 O O . ILE A 1 462 ? 2.518 50.085 57.742 1.00 136.49 462 ILE A O 1
ATOM 3308 N N . LEU A 1 463 ? 4.145 49.559 56.267 1.00 130.43 463 LEU A N 1
ATOM 3309 C CA . LEU A 1 463 ? 3.311 48.628 55.500 1.00 142.66 463 LEU A CA 1
ATOM 3310 C C . LEU A 1 463 ? 3.004 47.340 56.254 1.00 154.93 463 LEU A C 1
ATOM 3311 O O . LEU A 1 463 ? 1.856 46.903 56.302 1.00 167.63 463 LEU A O 1
ATOM 3316 N N . TYR A 1 464 ? 4.037 46.731 56.830 1.00 158.43 464 TYR A N 1
ATOM 3317 C CA . TYR A 1 464 ? 3.901 45.468 57.558 1.00 177.09 464 TYR A CA 1
ATOM 3318 C C . TYR A 1 464 ? 2.888 45.532 58.701 1.00 194.64 464 TYR A C 1
ATOM 3319 O O . TYR A 1 464 ? 2.112 44.594 58.906 1.00 211.51 464 TYR A O 1
ATOM 3328 N N . ALA A 1 465 ? 2.906 46.629 59.454 1.00 184.13 465 ALA A N 1
ATOM 3329 C CA . ALA A 1 465 ? 1.991 46.786 60.575 1.00 184.26 465 ALA A CA 1
ATOM 3330 C C . ALA A 1 465 ? 0.535 46.689 60.122 1.00 187.22 465 ALA A C 1
ATOM 3331 O O . ALA A 1 465 ? -0.317 46.161 60.842 1.00 189.35 465 ALA A O 1
ATOM 3333 N N . VAL A 1 466 ? 0.260 47.198 58.922 1.00 184.39 466 VAL A N 1
ATOM 3334 C CA . VAL A 1 466 ? -1.082 47.147 58.338 1.00 176.72 466 VAL A CA 1
ATOM 3335 C C . VAL A 1 466 ? -1.187 46.101 57.219 1.00 158.56 466 VAL A C 1
ATOM 3336 O O . VAL A 1 466 ? -1.883 45.090 57.347 1.00 145.90 466 VAL A O 1
ATOM 3340 N N . HIS A 1 491 ? 22.068 36.552 31.311 1.00 109.72 491 HIS A N 1
ATOM 3341 C CA . HIS A 1 491 ? 21.343 36.666 32.574 1.00 118.10 491 HIS A CA 1
ATOM 3342 C C . HIS A 1 491 ? 22.303 36.688 33.755 1.00 112.77 491 HIS A C 1
ATOM 3343 O O . HIS A 1 491 ? 22.470 37.724 34.395 1.00 124.94 491 HIS A O 1
ATOM 3350 N N . PHE A 1 492 ? 22.963 35.573 34.036 1.00 96.31 492 PHE A N 1
ATOM 3351 C CA . PHE A 1 492 ? 24.127 35.638 34.904 1.00 115.46 492 PHE A CA 1
ATOM 3352 C C . PHE A 1 492 ? 25.083 36.619 34.253 1.00 141.74 492 PHE A C 1
ATOM 3353 O O . PHE A 1 492 ? 26.307 36.555 34.402 1.00 151.69 492 PHE A O 1
ATOM 3361 N N . PHE A 1 493 ? 24.454 37.531 33.519 1.00 143.82 493 PHE A N 1
ATOM 3362 C CA . PHE A 1 493 ? 25.084 38.639 32.848 1.00 127.95 493 PHE A CA 1
ATOM 3363 C C . PHE A 1 493 ? 24.547 39.950 33.388 1.00 130.54 493 PHE A C 1
ATOM 3364 O O . PHE A 1 493 ? 25.270 40.938 33.424 1.00 141.51 493 PHE A O 1
ATOM 3372 N N . LEU A 1 494 ? 23.289 39.950 33.830 1.00 122.47 494 LEU A N 1
ATOM 3373 C CA . LEU A 1 494 ? 22.715 41.119 34.498 1.00 120.34 494 LEU A CA 1
ATOM 3374 C C . LEU A 1 494 ? 23.019 41.134 36.009 1.00 134.40 494 LEU A C 1
ATOM 3375 O O . LEU A 1 494 ? 23.216 40.079 36.608 1.00 138.16 494 LEU A O 1
ATOM 3380 N N . HIS A 1 495 ? 23.077 42.324 36.612 1.00 140.29 495 HIS A N 1
ATOM 3381 C CA . HIS A 1 495 ? 23.656 42.487 37.959 1.00 148.13 495 HIS A CA 1
ATOM 3382 C C . HIS A 1 495 ? 22.945 41.694 39.065 1.00 145.15 495 HIS A C 1
ATOM 3383 O O . HIS A 1 495 ? 21.715 41.552 39.037 1.00 152.47 495 HIS A O 1
ATOM 3390 N N . PRO A 1 496 ? 23.725 41.177 40.043 1.00 116.59 496 PRO A N 1
ATOM 3391 C CA . PRO A 1 496 ? 23.182 40.462 41.198 1.00 101.52 496 PRO A CA 1
ATOM 3392 C C . PRO A 1 496 ? 22.130 41.273 41.945 1.00 112.78 496 PRO A C 1
ATOM 3393 O O . PRO A 1 496 ? 21.093 40.716 42.283 1.00 118.28 496 PRO A O 1
ATOM 3397 N N . ARG A 1 497 ? 22.385 42.558 42.189 1.00 124.27 497 ARG A N 1
ATOM 3398 C CA . ARG A 1 497 ? 21.414 43.430 42.855 1.00 137.70 497 ARG A CA 1
ATOM 3399 C C . ARG A 1 497 ? 20.039 43.265 42.231 1.00 138.56 497 ARG A C 1
ATOM 3400 O O . ARG A 1 497 ? 19.050 43.753 42.782 1.00 137.89 497 ARG A O 1
ATOM 3408 N N . ALA A 1 498 ? 19.986 42.584 41.083 1.00 137.63 498 ALA A N 1
ATOM 3409 C CA . ALA A 1 498 ? 18.851 42.701 40.162 1.00 132.90 498 ALA A CA 1
ATOM 3410 C C . ALA A 1 498 ? 18.266 41.403 39.574 1.00 123.03 498 ALA A C 1
ATOM 3411 O O . ALA A 1 498 ? 17.128 41.417 39.085 1.00 112.78 498 ALA A O 1
ATOM 3413 N N . ARG A 1 499 ? 19.032 40.307 39.600 1.00 112.76 499 ARG A N 1
ATOM 3414 C CA . ARG A 1 499 ? 18.532 38.995 39.178 1.00 110.69 499 ARG A CA 1
ATOM 3415 C C . ARG A 1 499 ? 17.215 38.691 39.892 1.00 127.40 499 ARG A C 1
ATOM 3416 O O . ARG A 1 499 ? 16.431 39.602 40.128 1.00 143.74 499 ARG A O 1
ATOM 3424 N N . SER A 1 500 ? 16.939 37.442 40.256 1.00 129.75 500 SER A N 1
ATOM 3425 C CA . SER A 1 500 ? 15.610 37.186 40.825 1.00 140.76 500 SER A CA 1
ATOM 3426 C C . SER A 1 500 ? 15.351 35.942 41.687 1.00 174.67 500 SER A C 1
ATOM 3427 O O . SER A 1 500 ? 14.503 35.997 42.579 1.00 182.52 500 SER A O 1
ATOM 3430 N N . PRO A 1 501 ? 16.087 34.838 41.452 1.00 197.00 501 PRO A N 1
ATOM 3431 C CA . PRO A 1 501 ? 15.628 33.515 41.892 1.00 201.45 501 PRO A CA 1
ATOM 3432 C C . PRO A 1 501 ? 14.235 33.497 42.542 1.00 200.59 501 PRO A C 1
ATOM 3433 O O . PRO A 1 501 ? 13.223 33.559 41.830 1.00 194.33 501 PRO A O 1
ATOM 3437 N N . GLN B 1 12 ? 53.247 64.974 90.678 1.00 246.40 12 GLN B N 1
ATOM 3438 C CA . GLN B 1 12 ? 53.873 64.352 91.844 1.00 255.58 12 GLN B CA 1
ATOM 3439 C C . GLN B 1 12 ? 53.183 63.038 92.218 1.00 238.09 12 GLN B C 1
ATOM 3440 O O . GLN B 1 12 ? 52.742 62.857 93.359 1.00 229.53 12 GLN B O 1
ATOM 3446 N N . LEU B 1 13 ? 53.108 62.126 91.250 1.00 223.60 13 LEU B N 1
ATOM 3447 C CA . LEU B 1 13 ? 52.424 60.846 91.424 1.00 207.16 13 LEU B CA 1
ATOM 3448 C C . LEU B 1 13 ? 53.095 59.745 90.606 1.00 197.93 13 LEU B C 1
ATOM 3449 O O . LEU B 1 13 ? 52.876 59.632 89.405 1.00 202.60 13 LEU B O 1
ATOM 3454 N N . THR B 1 14 ? 53.906 58.931 91.269 1.00 195.96 14 THR B N 1
ATOM 3455 C CA . THR B 1 14 ? 54.630 57.841 90.621 1.00 207.21 14 THR B CA 1
ATOM 3456 C C . THR B 1 14 ? 53.716 56.668 90.260 1.00 204.00 14 THR B C 1
ATOM 3457 O O . THR B 1 14 ? 52.500 56.757 90.412 1.00 201.35 14 THR B O 1
ATOM 3461 N N . LEU B 1 15 ? 54.312 55.573 89.786 1.00 207.78 15 LEU B N 1
ATOM 3462 C CA . LEU B 1 15 ? 53.567 54.363 89.415 1.00 204.67 15 LEU B CA 1
ATOM 3463 C C . LEU B 1 15 ? 52.566 53.940 90.483 1.00 206.23 15 LEU B C 1
ATOM 3464 O O . LEU B 1 15 ? 51.345 53.887 90.239 1.00 204.37 15 LEU B O 1
ATOM 3469 N N . LEU B 1 16 ? 53.098 53.622 91.662 1.00 205.62 16 LEU B N 1
ATOM 3470 C CA . LEU B 1 16 ? 52.274 53.216 92.789 1.00 195.20 16 LEU B CA 1
ATOM 3471 C C . LEU B 1 16 ? 51.170 54.246 92.977 1.00 184.71 16 LEU B C 1
ATOM 3472 O O . LEU B 1 16 ? 50.029 53.896 93.259 1.00 172.89 16 LEU B O 1
ATOM 3477 N N . GLY B 1 17 ? 51.514 55.518 92.792 1.00 186.75 17 GLY B N 1
ATOM 3478 C CA . GLY B 1 17 ? 50.561 56.598 92.975 1.00 181.58 17 GLY B CA 1
ATOM 3479 C C . GLY B 1 17 ? 49.306 56.419 92.147 1.00 164.70 17 GLY B C 1
ATOM 3480 O O . GLY B 1 17 ? 48.179 56.527 92.650 1.00 155.68 17 GLY B O 1
ATOM 3481 N N . PHE B 1 18 ? 49.494 56.138 90.864 1.00 160.11 18 PHE B N 1
ATOM 3482 C CA . PHE B 1 18 ? 48.349 55.920 90.004 1.00 151.79 18 PHE B CA 1
ATOM 3483 C C . PHE B 1 18 ? 47.638 54.598 90.311 1.00 152.57 18 PHE B C 1
ATOM 3484 O O . PHE B 1 18 ? 46.405 54.529 90.279 1.00 138.55 18 PHE B O 1
ATOM 3492 N N . PHE B 1 19 ? 48.396 53.550 90.631 1.00 159.04 19 PHE B N 1
ATOM 3493 C CA . PHE B 1 19 ? 47.733 52.306 91.016 1.00 149.46 19 PHE B CA 1
ATOM 3494 C C . PHE B 1 19 ? 46.932 52.510 92.289 1.00 147.48 19 PHE B C 1
ATOM 3495 O O . PHE B 1 19 ? 46.123 51.668 92.674 1.00 140.93 19 PHE B O 1
ATOM 3503 N N . ALA B 1 20 ? 47.187 53.632 92.949 1.00 151.70 20 ALA B N 1
ATOM 3504 C CA . ALA B 1 20 ? 46.476 53.982 94.161 1.00 140.67 20 ALA B CA 1
ATOM 3505 C C . ALA B 1 20 ? 45.248 54.776 93.792 1.00 132.14 20 ALA B C 1
ATOM 3506 O O . ALA B 1 20 ? 44.159 54.222 93.662 1.00 124.13 20 ALA B O 1
ATOM 3508 N N . ILE B 1 21 ? 45.436 56.070 93.578 1.00 132.81 21 ILE B N 1
ATOM 3509 C CA . ILE B 1 21 ? 44.312 56.947 93.305 1.00 139.52 21 ILE B CA 1
ATOM 3510 C C . ILE B 1 21 ? 43.171 56.245 92.555 1.00 133.96 21 ILE B C 1
ATOM 3511 O O . ILE B 1 21 ? 42.008 56.505 92.832 1.00 138.18 21 ILE B O 1
ATOM 3516 N N . THR B 1 22 ? 43.474 55.354 91.615 1.00 124.42 22 THR B N 1
ATOM 3517 C CA . THR B 1 22 ? 42.388 54.532 91.077 1.00 150.73 22 THR B CA 1
ATOM 3518 C C . THR B 1 22 ? 42.163 53.325 92.005 1.00 141.37 22 THR B C 1
ATOM 3519 O O . THR B 1 22 ? 41.416 53.413 92.976 1.00 124.58 22 THR B O 1
ATOM 3523 N N . ALA B 1 23 ? 42.843 52.224 91.712 1.00 145.00 23 ALA B N 1
ATOM 3524 C CA . ALA B 1 23 ? 42.708 50.956 92.430 1.00 135.73 23 ALA B CA 1
ATOM 3525 C C . ALA B 1 23 ? 41.345 50.651 93.049 1.00 137.00 23 ALA B C 1
ATOM 3526 O O . ALA B 1 23 ? 41.028 49.492 93.272 1.00 139.73 23 ALA B O 1
ATOM 3528 N N . SER B 1 24 ? 40.534 51.672 93.310 1.00 148.33 24 SER B N 1
ATOM 3529 C CA . SER B 1 24 ? 39.266 51.475 94.016 1.00 153.82 24 SER B CA 1
ATOM 3530 C C . SER B 1 24 ? 38.329 50.523 93.278 1.00 155.21 24 SER B C 1
ATOM 3531 O O . SER B 1 24 ? 37.329 50.067 93.847 1.00 150.23 24 SER B O 1
ATOM 3534 N N . MET B 1 25 ? 38.673 50.224 92.021 1.00 149.44 25 MET B N 1
ATOM 3535 C CA . MET B 1 25 ? 37.831 49.429 91.117 1.00 132.16 25 MET B CA 1
ATOM 3536 C C . MET B 1 25 ? 38.255 47.964 91.000 1.00 129.05 25 MET B C 1
ATOM 3537 O O . MET B 1 25 ? 37.542 47.161 90.402 1.00 138.37 25 MET B O 1
ATOM 3542 N N . VAL B 1 26 ? 39.424 47.638 91.546 1.00 123.93 26 VAL B N 1
ATOM 3543 C CA . VAL B 1 26 ? 39.893 46.258 91.686 1.00 139.85 26 VAL B CA 1
ATOM 3544 C C . VAL B 1 26 ? 38.902 45.364 92.454 1.00 145.81 26 VAL B C 1
ATOM 3545 O O . VAL B 1 26 ? 38.759 44.179 92.160 1.00 161.58 26 VAL B O 1
ATOM 3549 N N . MET B 1 27 ? 38.240 45.928 93.456 1.00 126.44 27 MET B N 1
ATOM 3550 C CA . MET B 1 27 ? 37.172 45.230 94.158 1.00 109.96 27 MET B CA 1
ATOM 3551 C C . MET B 1 27 ? 35.862 45.438 93.402 1.00 120.37 27 MET B C 1
ATOM 3552 O O . MET B 1 27 ? 35.371 46.569 93.303 1.00 114.51 27 MET B O 1
ATOM 3557 N N . ALA B 1 28 ? 35.292 44.361 92.868 1.00 131.71 28 ALA B N 1
ATOM 3558 C CA . ALA B 1 28 ? 33.955 44.436 92.270 1.00 131.98 28 ALA B CA 1
ATOM 3559 C C . ALA B 1 28 ? 33.110 43.251 92.707 1.00 133.99 28 ALA B C 1
ATOM 3560 O O . ALA B 1 28 ? 33.072 42.216 92.047 1.00 134.40 28 ALA B O 1
ATOM 3562 N N . VAL B 1 29 ? 32.441 43.424 93.840 1.00 130.89 29 VAL B N 1
ATOM 3563 C CA . VAL B 1 29 ? 31.691 42.363 94.493 1.00 116.00 29 VAL B CA 1
ATOM 3564 C C . VAL B 1 29 ? 30.348 42.116 93.808 1.00 106.26 29 VAL B C 1
ATOM 3565 O O . VAL B 1 29 ? 30.057 41.005 93.382 1.00 107.80 29 VAL B O 1
ATOM 3569 N N . TYR B 1 30 ? 29.561 43.174 93.670 1.00 99.16 30 TYR B N 1
ATOM 3570 C CA . TYR B 1 30 ? 28.169 43.104 93.216 1.00 96.77 30 TYR B CA 1
ATOM 3571 C C . TYR B 1 30 ? 27.980 41.991 92.212 1.00 97.75 30 TYR B C 1
ATOM 3572 O O . TYR B 1 30 ? 26.904 41.386 92.108 1.00 93.06 30 TYR B O 1
ATOM 3581 N N . GLU B 1 31 ? 29.064 41.706 91.504 1.00 100.86 31 GLU B N 1
ATOM 3582 C CA . GLU B 1 31 ? 29.035 40.805 90.377 1.00 116.48 31 GLU B CA 1
ATOM 3583 C C . GLU B 1 31 ? 29.381 39.397 90.806 1.00 114.66 31 GLU B C 1
ATOM 3584 O O . GLU B 1 31 ? 28.692 38.458 90.420 1.00 121.42 31 GLU B O 1
ATOM 3590 N N . TYR B 1 32 ? 30.429 39.254 91.617 1.00 108.57 32 TYR B N 1
ATOM 3591 C CA . TYR B 1 32 ? 30.924 37.929 92.000 1.00 109.08 32 TYR B CA 1
ATOM 3592 C C . TYR B 1 32 ? 29.898 36.826 91.740 1.00 107.79 32 TYR B C 1
ATOM 3593 O O . TYR B 1 32 ? 30.201 35.876 91.031 1.00 99.97 32 TYR B O 1
ATOM 3602 N N . PRO B 1 33 ? 28.673 36.959 92.289 1.00 118.03 33 PRO B N 1
ATOM 3603 C CA . PRO B 1 33 ? 27.602 36.039 91.903 1.00 118.56 33 PRO B CA 1
ATOM 3604 C C . PRO B 1 33 ? 27.606 35.709 90.406 1.00 111.67 33 PRO B C 1
ATOM 3605 O O . PRO B 1 33 ? 27.947 34.584 90.047 1.00 115.36 33 PRO B O 1
ATOM 3609 N N . THR B 1 34 ? 27.252 36.658 89.546 1.00 104.35 34 THR B N 1
ATOM 3610 C CA . THR B 1 34 ? 27.214 36.381 88.105 1.00 105.12 34 THR B CA 1
ATOM 3611 C C . THR B 1 34 ? 28.586 35.999 87.491 1.00 97.32 34 THR B C 1
ATOM 3612 O O . THR B 1 34 ? 28.667 35.079 86.682 1.00 99.80 34 THR B O 1
ATOM 3616 N N . PHE B 1 35 ? 29.656 36.687 87.876 1.00 94.49 35 PHE B N 1
ATOM 3617 C CA . PHE B 1 35 ? 31.007 36.205 87.571 1.00 120.60 35 PHE B CA 1
ATOM 3618 C C . PHE B 1 35 ? 31.153 34.676 87.722 1.00 132.49 35 PHE B C 1
ATOM 3619 O O . PHE B 1 35 ? 31.890 34.037 86.967 1.00 139.68 35 PHE B O 1
ATOM 3627 N N . ALA B 1 36 ? 30.488 34.099 88.721 1.00 128.76 36 ALA B N 1
ATOM 3628 C CA . ALA B 1 36 ? 30.671 32.683 89.047 1.00 130.34 36 ALA B CA 1
ATOM 3629 C C . ALA B 1 36 ? 30.129 31.728 87.980 1.00 135.79 36 ALA B C 1
ATOM 3630 O O . ALA B 1 36 ? 30.723 30.668 87.721 1.00 144.63 36 ALA B O 1
ATOM 3632 N N . THR B 1 37 ? 29.010 32.109 87.365 1.00 113.78 37 THR B N 1
ATOM 3633 C CA . THR B 1 37 ? 28.336 31.272 86.374 1.00 110.16 37 THR B CA 1
ATOM 3634 C C . THR B 1 37 ? 29.239 30.761 85.240 1.00 122.77 37 THR B C 1
ATOM 3635 O O . THR B 1 37 ? 28.972 29.715 84.645 1.00 116.99 37 THR B O 1
ATOM 3639 N N . SER B 1 38 ? 30.306 31.499 84.947 1.00 133.34 38 SER B N 1
ATOM 3640 C CA . SER B 1 38 ? 31.281 31.081 83.945 1.00 135.48 38 SER B CA 1
ATOM 3641 C C . SER B 1 38 ? 32.177 29.951 84.458 1.00 141.26 38 SER B C 1
ATOM 3642 O O . SER B 1 38 ? 33.040 29.454 83.731 1.00 146.33 38 SER B O 1
ATOM 3645 N N . GLY B 1 39 ? 31.978 29.541 85.706 1.00 139.72 39 GLY B N 1
ATOM 3646 C CA . GLY B 1 39 ? 32.820 28.503 86.263 1.00 150.83 39 GLY B CA 1
ATOM 3647 C C . GLY B 1 39 ? 34.261 28.932 86.090 1.00 154.43 39 GLY B C 1
ATOM 3648 O O . GLY B 1 39 ? 34.552 30.122 86.187 1.00 157.19 39 GLY B O 1
ATOM 3649 N N . PHE B 1 40 ? 35.162 27.989 85.819 1.00 145.79 40 PHE B N 1
ATOM 3650 C CA . PHE B 1 40 ? 36.578 28.330 85.709 1.00 138.60 40 PHE B CA 1
ATOM 3651 C C . PHE B 1 40 ? 36.785 29.372 84.614 1.00 136.26 40 PHE B C 1
ATO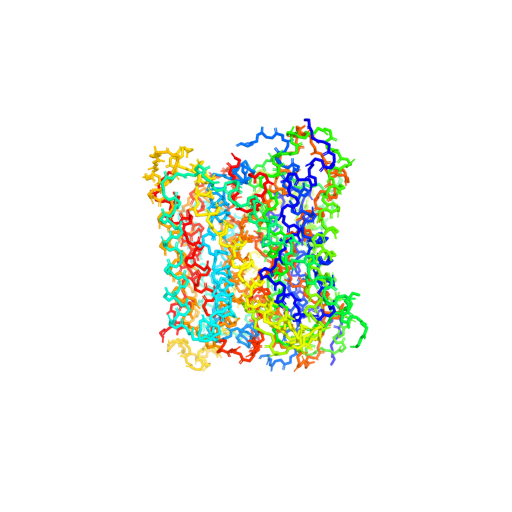M 3652 O O . PHE B 1 40 ? 37.634 30.256 84.731 1.00 131.28 40 PHE B O 1
ATOM 3660 N N . SER B 1 41 ? 35.989 29.278 83.558 1.00 136.67 41 SER B N 1
ATOM 3661 C CA . SER B 1 41 ? 36.145 30.160 82.411 1.00 140.36 41 SER B CA 1
ATOM 3662 C C . SER B 1 41 ? 35.995 31.643 82.762 1.00 124.48 41 SER B C 1
ATOM 3663 O O . SER B 1 41 ? 36.199 32.515 81.912 1.00 105.47 41 SER B O 1
ATOM 3666 N N . LEU B 1 42 ? 35.632 31.934 84.006 1.00 122.90 42 LEU B N 1
ATOM 3667 C CA . LEU B 1 42 ? 35.554 33.324 84.428 1.00 114.81 42 LEU B CA 1
ATOM 3668 C C . LEU B 1 42 ? 36.939 33.961 84.365 1.00 128.90 42 LEU B C 1
ATOM 3669 O O . LEU B 1 42 ? 37.066 35.144 84.047 1.00 144.19 42 LEU B O 1
ATOM 3674 N N . VAL B 1 43 ? 37.978 33.175 84.643 1.00 121.38 43 VAL B N 1
ATOM 3675 C CA . VAL B 1 43 ? 39.345 33.671 84.517 1.00 130.40 43 VAL B CA 1
ATOM 3676 C C . VAL B 1 43 ? 39.655 34.008 83.048 1.00 144.27 43 VAL B C 1
ATOM 3677 O O . VAL B 1 43 ? 40.238 35.060 82.740 1.00 152.82 43 VAL B O 1
ATOM 3681 N N . PHE B 1 44 ? 39.246 33.133 82.135 1.00 137.09 44 PHE B N 1
ATOM 3682 C CA . PHE B 1 44 ? 39.316 33.476 80.728 1.00 133.43 44 PHE B CA 1
ATOM 3683 C C . PHE B 1 44 ? 38.670 34.850 80.537 1.00 127.81 44 PHE B C 1
ATOM 3684 O O . PHE B 1 44 ? 39.336 35.805 80.142 1.00 129.00 44 PHE B O 1
ATOM 3692 N N . PHE B 1 45 ? 37.385 34.957 80.858 1.00 115.51 45 PHE B N 1
ATOM 3693 C CA . PHE B 1 45 ? 36.654 36.200 80.643 1.00 114.75 45 PHE B CA 1
ATOM 3694 C C . PHE B 1 45 ? 37.378 37.445 81.146 1.00 126.71 45 PHE B C 1
ATOM 3695 O O . PHE B 1 45 ? 37.380 38.486 80.484 1.00 131.16 45 PHE B O 1
ATOM 3703 N N . LEU B 1 46 ? 37.994 37.341 82.316 1.00 136.97 46 LEU B N 1
ATOM 3704 C CA . LEU B 1 46 ? 38.775 38.457 82.837 1.00 140.26 46 LEU B CA 1
ATOM 3705 C C . LEU B 1 46 ? 39.963 38.763 81.943 1.00 151.58 46 LEU B C 1
ATOM 3706 O O . LEU B 1 46 ? 40.205 39.922 81.623 1.00 160.78 46 LEU B O 1
ATOM 3711 N N . LEU B 1 47 ? 40.714 37.732 81.556 1.00 144.55 47 LEU B N 1
ATOM 3712 C CA . LEU B 1 47 ? 41.834 37.930 80.638 1.00 140.96 47 LEU B CA 1
ATOM 3713 C C . LEU B 1 47 ? 41.376 38.691 79.397 1.00 134.70 47 LEU B C 1
ATOM 3714 O O . LEU B 1 47 ? 41.945 39.717 79.023 1.00 129.61 47 LEU B O 1
ATOM 3719 N N . LEU B 1 48 ? 40.335 38.161 78.767 1.00 126.07 48 LEU B N 1
ATOM 3720 C CA . LEU B 1 48 ? 39.746 38.752 77.583 1.00 122.65 48 LEU B CA 1
ATOM 3721 C C . LEU B 1 48 ? 39.438 40.232 77.809 1.00 117.21 48 LEU B C 1
ATOM 3722 O O . LEU B 1 48 ? 40.117 41.100 77.267 1.00 114.12 48 LEU B O 1
ATOM 3727 N N . GLY B 1 49 ? 38.436 40.525 78.627 1.00 121.38 49 GLY B N 1
ATOM 3728 C CA . GLY B 1 49 ? 38.069 41.912 78.868 1.00 134.86 49 GLY B CA 1
ATOM 3729 C C . GLY B 1 49 ? 39.238 42.823 79.219 1.00 138.72 49 GLY B C 1
ATOM 3730 O O . GLY B 1 49 ? 39.339 43.950 78.730 1.00 145.31 49 GLY B O 1
ATOM 3731 N N . GLY B 1 50 ? 40.131 42.328 80.065 1.00 121.03 50 GLY B N 1
ATOM 3732 C CA . GLY B 1 50 ? 41.257 43.106 80.536 1.00 124.14 50 GLY B CA 1
ATOM 3733 C C . GLY B 1 50 ? 42.276 43.455 79.476 1.00 140.31 50 GLY B C 1
ATOM 3734 O O . GLY B 1 50 ? 42.763 44.583 79.437 1.00 152.35 50 GLY B O 1
ATOM 3735 N N . ILE B 1 51 ? 42.622 42.494 78.627 1.00 142.45 51 ILE B N 1
ATOM 3736 C CA . ILE B 1 51 ? 43.562 42.768 77.550 1.00 134.54 51 ILE B CA 1
ATOM 3737 C C . ILE B 1 51 ? 42.844 43.518 76.456 1.00 120.11 51 ILE B C 1
ATOM 3738 O O . ILE B 1 51 ? 43.120 44.680 76.204 1.00 118.40 51 ILE B O 1
ATOM 3743 N N . LEU B 1 52 ? 41.899 42.842 75.822 1.00 123.42 52 LEU B N 1
ATOM 3744 C CA . LEU B 1 52 ? 41.272 43.358 74.614 1.00 133.80 52 LEU B CA 1
ATOM 3745 C C . LEU B 1 52 ? 40.317 44.511 74.832 1.00 134.64 52 LEU B C 1
ATOM 3746 O O . LEU B 1 52 ? 39.579 44.858 73.919 1.00 134.60 52 LEU B O 1
ATOM 3751 N N . TRP B 1 53 ? 40.310 45.111 76.014 1.00 123.85 53 TRP B N 1
ATOM 3752 C CA . TRP B 1 53 ? 39.391 46.220 76.226 1.00 111.38 53 TRP B CA 1
ATOM 3753 C C . TRP B 1 53 ? 39.864 47.212 77.264 1.00 122.67 53 TRP B C 1
ATOM 3754 O O . TRP B 1 53 ? 40.177 48.356 76.940 1.00 127.98 53 TRP B O 1
ATOM 3765 N N . PHE B 1 54 ? 39.896 46.771 78.515 1.00 127.01 54 PHE B N 1
ATOM 3766 C CA . PHE B 1 54 ? 40.441 47.570 79.603 1.00 126.75 54 PHE B CA 1
ATOM 3767 C C . PHE B 1 54 ? 41.706 48.314 79.156 1.00 126.99 54 PHE B C 1
ATOM 3768 O O . PHE B 1 54 ? 41.691 49.533 79.023 1.00 126.07 54 PHE B O 1
ATOM 3776 N N . ILE B 1 55 ? 42.787 47.584 78.893 1.00 119.95 55 ILE B N 1
ATOM 3777 C CA . ILE B 1 55 ? 44.045 48.215 78.507 1.00 115.50 55 ILE B CA 1
ATOM 3778 C C . ILE B 1 55 ? 43.916 49.184 77.325 1.00 114.96 55 ILE B C 1
ATOM 3779 O O . ILE B 1 55 ? 44.526 50.251 77.332 1.00 115.00 55 ILE B O 1
ATOM 3784 N N . PRO B 1 56 ? 43.142 48.810 76.294 1.00 114.16 56 PRO B N 1
ATOM 3785 C CA . PRO B 1 56 ? 42.927 49.748 75.192 1.00 130.43 56 PRO B CA 1
ATOM 3786 C C . PRO B 1 56 ? 42.173 50.991 75.635 1.00 142.37 56 PRO B C 1
ATOM 3787 O O . PRO B 1 56 ? 42.657 52.098 75.406 1.00 157.64 56 PRO B O 1
ATOM 3791 N N . VAL B 1 57 ? 41.017 50.813 76.264 1.00 138.67 57 VAL B N 1
ATOM 3792 C CA . VAL B 1 57 ? 40.250 51.943 76.790 1.00 137.85 57 VAL B CA 1
ATOM 3793 C C . VAL B 1 57 ? 41.133 52.899 77.588 1.00 132.27 57 VAL B C 1
ATOM 3794 O O . VAL B 1 57 ? 41.092 54.127 77.409 1.00 138.01 57 VAL B O 1
ATOM 3798 N N . GLY B 1 58 ? 41.942 52.328 78.466 1.00 112.47 58 GLY B N 1
ATOM 3799 C CA . GLY B 1 58 ? 42.852 53.123 79.250 1.00 132.83 58 GLY B CA 1
ATOM 3800 C C . GLY B 1 58 ? 43.831 53.857 78.365 1.00 139.72 58 GLY B C 1
ATOM 3801 O O . GLY B 1 58 ? 43.886 55.083 78.375 1.00 138.74 58 GLY B O 1
ATOM 3802 N N . LEU B 1 59 ? 44.592 53.098 77.587 1.00 138.91 59 LEU B N 1
ATOM 3803 C CA . LEU B 1 59 ? 45.657 53.657 76.771 1.00 142.95 59 LEU B CA 1
ATOM 3804 C C . LEU B 1 59 ? 45.173 54.829 75.891 1.00 148.59 59 LEU B C 1
ATOM 3805 O O . LEU B 1 59 ? 45.749 55.931 75.928 1.00 164.48 59 LEU B O 1
ATOM 3810 N N . CYS B 1 60 ? 44.102 54.608 75.133 1.00 126.52 60 CYS B N 1
ATOM 3811 C CA . CYS B 1 60 ? 43.485 55.686 74.378 1.00 123.64 60 CYS B CA 1
ATOM 3812 C C . CYS B 1 60 ? 43.093 56.874 75.266 1.00 137.49 60 CYS B C 1
ATOM 3813 O O . CYS B 1 60 ? 43.582 57.993 75.064 1.00 148.03 60 CYS B O 1
ATOM 3816 N N . ALA B 1 61 ? 42.224 56.634 76.250 1.00 141.48 61 ALA B N 1
ATOM 3817 C CA . ALA B 1 61 ? 41.732 57.714 77.116 1.00 140.30 61 ALA B CA 1
ATOM 3818 C C . ALA B 1 61 ? 42.857 58.585 77.656 1.00 141.21 61 ALA B C 1
ATOM 3819 O O . ALA B 1 61 ? 42.735 59.811 77.717 1.00 142.01 61 ALA B O 1
ATOM 3821 N N . ALA B 1 62 ? 43.949 57.937 78.049 1.00 143.16 62 ALA B N 1
ATOM 3822 C CA . ALA B 1 62 ? 45.123 58.625 78.567 1.00 148.92 62 ALA B CA 1
ATOM 3823 C C . ALA B 1 62 ? 45.768 59.483 77.496 1.00 156.77 62 ALA B C 1
ATOM 3824 O O . ALA B 1 62 ? 45.934 60.686 77.682 1.00 155.09 62 ALA B O 1
ATOM 3826 N N . GLU B 1 63 ? 46.127 58.868 76.371 1.00 168.17 63 GLU B N 1
ATOM 3827 C CA . GLU B 1 63 ? 46.802 59.619 75.310 1.00 178.25 63 GLU B CA 1
ATOM 3828 C C . GLU B 1 63 ? 46.025 60.872 74.917 1.00 173.69 63 GLU B C 1
ATOM 3829 O O . GLU B 1 63 ? 46.610 61.945 74.783 1.00 172.92 63 GLU B O 1
ATOM 3835 N N . MET B 1 64 ? 44.712 60.740 74.736 1.00 167.31 64 MET B N 1
ATOM 3836 C CA . MET B 1 64 ? 43.896 61.916 74.428 1.00 153.61 64 MET B CA 1
ATOM 3837 C C . MET B 1 64 ? 43.918 62.916 75.589 1.00 149.03 64 MET B C 1
ATOM 3838 O O . MET B 1 64 ? 44.201 64.096 75.396 1.00 161.74 64 MET B O 1
ATOM 3843 N N . ALA B 1 65 ? 43.634 62.447 76.797 1.00 130.26 65 ALA B N 1
ATOM 3844 C CA . ALA B 1 65 ? 43.599 63.339 77.947 1.00 138.46 65 ALA B CA 1
ATOM 3845 C C . ALA B 1 65 ? 44.842 64.239 78.072 1.00 151.17 65 ALA B C 1
ATOM 3846 O O . ALA B 1 65 ? 44.720 65.441 78.305 1.00 150.94 65 ALA B O 1
ATOM 3848 N N . THR B 1 66 ? 46.027 63.656 77.898 1.00 159.03 66 THR B N 1
ATOM 3849 C CA . THR B 1 66 ? 47.293 64.311 78.243 1.00 170.35 66 THR B CA 1
ATOM 3850 C C . THR B 1 66 ? 47.869 65.278 77.220 1.00 185.81 66 THR B C 1
ATOM 3851 O O . THR B 1 66 ? 49.019 65.111 76.805 1.00 191.50 66 THR B O 1
ATOM 3855 N N . VAL B 1 67 ? 47.104 66.289 76.821 1.00 191.87 67 VAL B N 1
ATOM 3856 C CA . VAL B 1 67 ? 47.628 67.275 75.876 1.00 189.96 67 VAL B CA 1
ATOM 3857 C C . VAL B 1 67 ? 46.678 68.431 75.544 1.00 190.98 67 VAL B C 1
ATOM 3858 O O . VAL B 1 67 ? 47.123 69.580 75.381 1.00 178.76 67 VAL B O 1
ATOM 3862 N N . ASP B 1 68 ? 45.382 68.125 75.451 1.00 196.31 68 ASP B N 1
ATOM 3863 C CA . ASP B 1 68 ? 44.390 69.088 74.947 1.00 204.93 68 ASP B CA 1
ATOM 3864 C C . ASP B 1 68 ? 44.104 70.309 75.873 1.00 213.36 68 ASP B C 1
ATOM 3865 O O . ASP B 1 68 ? 44.848 71.298 75.813 1.00 208.28 68 ASP B O 1
ATOM 3870 N N . GLY B 1 69 ? 43.062 70.272 76.712 1.00 216.11 69 GLY B N 1
ATOM 3871 C CA . GLY B 1 69 ? 42.145 69.152 76.839 1.00 216.86 69 GLY B CA 1
ATOM 3872 C C . GLY B 1 69 ? 40.953 69.387 77.749 1.00 221.09 69 GLY B C 1
ATOM 3873 O O . GLY B 1 69 ? 39.971 70.028 77.361 1.00 221.29 69 GLY B O 1
ATOM 3874 N N . TRP B 1 70 ? 41.059 68.855 78.965 1.00 220.15 70 TRP B N 1
ATOM 3875 C CA . TRP B 1 70 ? 39.987 68.831 79.963 1.00 213.68 70 TRP B CA 1
ATOM 3876 C C . TRP B 1 70 ? 39.127 70.090 79.988 1.00 214.57 70 TRP B C 1
ATOM 3877 O O . TRP B 1 70 ? 38.067 70.111 80.619 1.00 206.92 70 TRP B O 1
ATOM 3888 N N . GLY B 1 74 ? 37.019 65.824 80.999 1.00 167.30 74 GLY B N 1
ATOM 3889 C CA . GLY B 1 74 ? 36.136 64.679 80.844 1.00 163.05 74 GLY B CA 1
ATOM 3890 C C . GLY B 1 74 ? 36.224 64.058 79.462 1.00 155.79 74 GLY B C 1
ATOM 3891 O O . GLY B 1 74 ? 36.976 64.526 78.613 1.00 159.37 74 GLY B O 1
ATOM 3892 N N . VAL B 1 75 ? 35.480 62.984 79.230 1.00 151.51 75 VAL B N 1
ATOM 3893 C CA . VAL B 1 75 ? 35.409 62.439 77.887 1.00 155.05 75 VAL B CA 1
ATOM 3894 C C . VAL B 1 75 ? 34.685 63.487 77.065 1.00 157.85 75 VAL B C 1
ATOM 3895 O O . VAL B 1 75 ? 34.948 63.653 75.875 1.00 152.13 75 VAL B O 1
ATOM 3899 N N . PHE B 1 76 ? 33.791 64.212 77.733 1.00 161.07 76 PHE B N 1
ATOM 3900 C CA . PHE B 1 76 ? 33.080 65.315 77.113 1.00 156.49 76 PHE B CA 1
ATOM 3901 C C . PHE B 1 76 ? 34.083 66.077 76.287 1.00 143.52 76 PHE B C 1
ATOM 3902 O O . PHE B 1 76 ? 33.806 66.483 75.162 1.00 146.60 76 PHE B O 1
ATOM 3910 N N . ALA B 1 77 ? 35.270 66.241 76.854 1.00 127.81 77 ALA B N 1
ATOM 3911 C CA . ALA B 1 77 ? 36.330 66.978 76.201 1.00 126.95 77 ALA B CA 1
ATOM 3912 C C . ALA B 1 77 ? 36.839 66.235 74.989 1.00 130.08 77 ALA B C 1
ATOM 3913 O O . ALA B 1 77 ? 36.721 66.723 73.871 1.00 137.29 77 ALA B O 1
ATOM 3915 N N . TRP B 1 78 ? 37.398 65.052 75.205 1.00 124.08 78 TRP B N 1
ATOM 3916 C CA . TRP B 1 78 ? 38.041 64.305 74.119 1.00 137.96 78 TRP B CA 1
ATOM 3917 C C . TRP B 1 78 ? 37.148 64.098 72.860 1.00 117.08 78 TRP B C 1
ATOM 3918 O O . TRP B 1 78 ? 37.588 64.269 71.713 1.00 115.95 78 TRP B O 1
ATOM 3929 N N . VAL B 1 79 ? 35.888 63.753 73.087 1.00 115.93 79 VAL B N 1
ATOM 3930 C CA . VAL B 1 79 ? 34.910 63.680 72.018 1.00 114.87 79 VAL B CA 1
ATOM 3931 C C . VAL B 1 79 ? 34.600 65.055 71.437 1.00 140.27 79 VAL B C 1
ATOM 3932 O O . VAL B 1 79 ? 34.538 65.216 70.212 1.00 153.96 79 VAL B O 1
ATOM 3936 N N . SER B 1 80 ? 34.405 66.046 72.308 1.00 143.47 80 SER B N 1
ATOM 3937 C CA . SER B 1 80 ? 34.104 67.402 71.849 1.00 151.93 80 SER B CA 1
ATOM 3938 C C . SER B 1 80 ? 35.128 67.848 70.814 1.00 154.73 80 SER B C 1
ATOM 3939 O O . SER B 1 80 ? 34.771 68.318 69.734 1.00 145.75 80 SER B O 1
ATOM 3942 N N . ASN B 1 81 ? 36.402 67.680 71.163 1.00 162.10 81 ASN B N 1
ATOM 3943 C CA . ASN B 1 81 ? 37.522 67.921 70.263 1.00 157.45 81 ASN B CA 1
ATOM 3944 C C . ASN B 1 81 ? 37.392 67.121 68.972 1.00 159.11 81 ASN B C 1
ATOM 3945 O O . ASN B 1 81 ? 37.373 67.695 67.881 1.00 174.13 81 ASN B O 1
ATOM 3950 N N . THR B 1 82 ? 37.307 65.796 69.091 1.00 141.83 82 THR B N 1
ATOM 3951 C CA . THR B 1 82 ? 37.450 64.954 67.903 1.00 132.59 82 THR B CA 1
ATOM 3952 C C . THR B 1 82 ? 36.243 64.867 66.957 1.00 124.66 82 THR B C 1
ATOM 3953 O O . THR B 1 82 ? 36.419 64.755 65.744 1.00 115.97 82 THR B O 1
ATOM 3957 N N . LEU B 1 83 ? 35.029 64.911 67.496 1.00 125.07 83 LEU B N 1
ATOM 3958 C CA . LEU B 1 83 ? 33.847 64.672 66.673 1.00 123.54 83 LEU B CA 1
ATOM 3959 C C . LEU B 1 83 ? 32.914 65.870 66.603 1.00 125.88 83 LEU B C 1
ATOM 3960 O O . LEU B 1 83 ? 32.389 66.185 65.555 1.00 127.25 83 LEU B O 1
ATOM 3965 N N . GLY B 1 84 ? 32.692 66.536 67.724 1.00 138.87 84 GLY B N 1
ATOM 3966 C CA . GLY B 1 84 ? 31.802 67.680 67.729 1.00 143.91 84 GLY B CA 1
ATOM 3967 C C . GLY B 1 84 ? 31.521 68.153 69.134 1.00 147.62 84 GLY B C 1
ATOM 3968 O O . GLY B 1 84 ? 32.245 67.818 70.058 1.00 133.09 84 GLY B O 1
ATOM 3969 N N . PRO B 1 85 ? 30.483 68.975 69.296 1.00 165.88 85 PRO B N 1
ATOM 3970 C CA . PRO B 1 85 ? 30.005 69.374 70.618 1.00 168.86 85 PRO B CA 1
ATOM 3971 C C . PRO B 1 85 ? 28.735 68.599 70.926 1.00 163.50 85 PRO B C 1
ATOM 3972 O O . PRO B 1 85 ? 28.377 68.414 72.088 1.00 174.40 85 PRO B O 1
ATOM 3976 N N . ARG B 1 86 ? 28.052 68.155 69.878 1.00 143.64 86 ARG B N 1
ATOM 3977 C CA . ARG B 1 86 ? 26.910 67.271 70.039 1.00 139.21 86 ARG B CA 1
ATOM 3978 C C . ARG B 1 86 ? 27.394 65.925 70.552 1.00 131.90 86 ARG B C 1
ATOM 3979 O O . ARG B 1 86 ? 26.964 65.417 71.601 1.00 140.69 86 ARG B O 1
ATOM 3987 N N . TRP B 1 87 ? 28.329 65.364 69.811 1.00 114.81 87 TRP B N 1
ATOM 3988 C CA . TRP B 1 87 ? 28.737 64.010 70.062 1.00 121.07 87 TRP B CA 1
ATOM 3989 C C . TRP B 1 87 ? 29.365 63.874 71.467 1.00 121.31 87 TRP B C 1
ATOM 3990 O O . TRP B 1 87 ? 29.142 62.873 72.163 1.00 125.10 87 TRP B O 1
ATOM 4001 N N . GLY B 1 88 ? 30.072 64.909 71.915 1.00 113.60 88 GLY B N 1
ATOM 4002 C CA . GLY B 1 88 ? 30.668 64.930 73.251 1.00 116.24 88 GLY B CA 1
ATOM 4003 C C . GLY B 1 88 ? 29.704 65.110 74.414 1.00 123.92 88 GLY B C 1
ATOM 4004 O O . GLY B 1 88 ? 29.883 64.527 75.491 1.00 130.13 88 GLY B O 1
ATOM 4005 N N . PHE B 1 89 ? 28.683 65.929 74.195 1.00 126.74 89 PHE B N 1
ATOM 4006 C CA . PHE B 1 89 ? 27.598 66.091 75.148 1.00 133.02 89 PHE B CA 1
ATOM 4007 C C . PHE B 1 89 ? 26.877 64.761 75.350 1.00 130.63 89 PHE B C 1
ATOM 4008 O O . PHE B 1 89 ? 26.576 64.351 76.484 1.00 138.62 89 PHE B O 1
ATOM 4016 N N . ALA B 1 90 ? 26.599 64.072 74.251 1.00 112.27 90 ALA B N 1
ATOM 4017 C CA . ALA B 1 90 ? 26.074 62.717 74.387 1.00 116.95 90 ALA B CA 1
ATOM 4018 C C . ALA B 1 90 ? 27.047 61.849 75.210 1.00 117.49 90 ALA B C 1
ATOM 4019 O O . ALA B 1 90 ? 26.643 61.127 76.125 1.00 84.46 90 ALA B O 1
ATOM 4021 N N . ALA B 1 91 ? 28.333 61.939 74.875 1.00 129.82 91 ALA B N 1
ATOM 4022 C CA . ALA B 1 91 ? 29.353 61.132 75.534 1.00 123.79 91 ALA B CA 1
ATOM 4023 C C . ALA B 1 91 ? 29.183 61.221 77.014 1.00 112.67 91 ALA B C 1
ATOM 4024 O O . ALA B 1 91 ? 29.155 60.206 77.717 1.00 120.52 91 ALA B O 1
ATOM 4026 N N . ILE B 1 92 ? 29.070 62.456 77.483 1.00 116.13 92 ILE B N 1
ATOM 4027 C CA . ILE B 1 92 ? 28.993 62.724 78.917 1.00 126.06 92 ILE B CA 1
ATOM 4028 C C . ILE B 1 92 ? 27.667 62.233 79.500 1.00 118.57 92 ILE B C 1
ATOM 4029 O O . ILE B 1 92 ? 27.651 61.557 80.534 1.00 114.09 92 ILE B O 1
ATOM 4034 N N . SER B 1 93 ? 26.562 62.536 78.823 1.00 116.08 93 SER B N 1
ATOM 4035 C CA . SER B 1 93 ? 25.244 62.133 79.319 1.00 117.54 93 SER B CA 1
ATOM 4036 C C . SER B 1 93 ? 25.080 60.598 79.421 1.00 109.50 93 SER B C 1
ATOM 4037 O O . SER B 1 93 ? 24.260 60.063 80.173 1.00 104.68 93 SER B O 1
ATOM 4040 N N . PHE B 1 94 ? 25.879 59.892 78.649 1.00 109.24 94 PHE B N 1
ATOM 4041 C CA . PHE B 1 94 ? 25.930 58.456 78.740 1.00 95.87 94 PHE B CA 1
ATOM 4042 C C . PHE B 1 94 ? 26.785 58.095 79.927 1.00 109.18 94 PHE B C 1
ATOM 4043 O O . PHE B 1 94 ? 26.375 57.310 80.779 1.00 139.27 94 PHE B O 1
ATOM 4051 N N . GLY B 1 95 ? 27.968 58.691 80.004 1.00 107.12 95 GLY B N 1
ATOM 4052 C CA . GLY B 1 95 ? 28.813 58.545 81.186 1.00 120.03 95 GLY B CA 1
ATOM 4053 C C . GLY B 1 95 ? 28.186 59.114 82.453 1.00 119.09 95 GLY B C 1
ATOM 4054 O O . GLY B 1 95 ? 28.858 59.360 83.468 1.00 118.36 95 GLY B O 1
ATOM 4055 N N . TYR B 1 96 ? 26.878 59.329 82.371 1.00 116.75 96 TYR B N 1
ATOM 4056 C CA . TYR B 1 96 ? 26.089 59.879 83.458 1.00 122.04 96 TYR B CA 1
ATOM 4057 C C . TYR B 1 96 ? 24.928 58.930 83.766 1.00 119.49 96 TYR B C 1
ATOM 4058 O O . TYR B 1 96 ? 24.722 58.516 84.924 1.00 137.34 96 TYR B O 1
ATOM 4067 N N . LEU B 1 97 ? 24.180 58.562 82.728 1.00 98.61 97 LEU B N 1
ATOM 4068 C CA . LEU B 1 97 ? 23.069 57.619 82.902 1.00 101.26 97 LEU B CA 1
ATOM 4069 C C . LEU B 1 97 ? 23.537 56.182 83.193 1.00 97.03 97 LEU B C 1
ATOM 4070 O O . LEU B 1 97 ? 22.832 55.385 83.839 1.00 88.81 97 LEU B O 1
ATOM 4075 N N . GLN B 1 98 ? 24.736 55.850 82.740 1.00 95.81 98 GLN B N 1
ATOM 4076 C CA . GLN B 1 98 ? 25.228 54.513 82.982 1.00 100.97 98 GLN B CA 1
ATOM 4077 C C . GLN B 1 98 ? 25.287 54.338 84.469 1.00 104.26 98 GLN B C 1
ATOM 4078 O O . GLN B 1 98 ? 25.220 53.219 84.975 1.00 111.13 98 GLN B O 1
ATOM 4084 N N . ILE B 1 99 ? 25.426 55.472 85.158 1.00 113.53 99 ILE B N 1
ATOM 4085 C CA . ILE B 1 99 ? 25.318 55.564 86.618 1.00 110.09 99 ILE B CA 1
ATOM 4086 C C . ILE B 1 99 ? 23.863 55.554 87.048 1.00 107.93 99 ILE B C 1
ATOM 4087 O O . ILE B 1 99 ? 23.410 54.628 87.719 1.00 97.75 99 ILE B O 1
ATOM 4092 N N . ALA B 1 100 ? 23.117 56.575 86.642 1.00 113.11 100 ALA B N 1
ATOM 4093 C CA . ALA B 1 100 ? 21.712 56.644 87.044 1.00 118.06 100 ALA B CA 1
ATOM 4094 C C . ALA B 1 100 ? 20.993 55.294 86.969 1.00 119.78 100 ALA B C 1
ATOM 4095 O O . ALA B 1 100 ? 19.874 55.160 87.459 1.00 129.37 100 ALA B O 1
ATOM 4097 N N . ILE B 1 101 ? 21.629 54.297 86.359 1.00 108.10 101 ILE B N 1
ATOM 4098 C CA . ILE B 1 101 ? 21.024 52.963 86.282 1.00 103.75 101 ILE B CA 1
ATOM 4099 C C . ILE B 1 101 ? 21.875 51.837 86.848 1.00 106.39 101 ILE B C 1
ATOM 4100 O O . ILE B 1 101 ? 21.349 50.860 87.368 1.00 109.92 101 ILE B O 1
ATOM 4105 N N . GLY B 1 102 ? 23.190 51.957 86.710 1.00 110.46 102 GLY B N 1
ATOM 4106 C CA . GLY B 1 102 ? 24.097 50.982 87.281 1.00 102.25 102 GLY B CA 1
ATOM 4107 C C . GLY B 1 102 ? 23.873 50.939 88.769 1.00 112.45 102 GLY B C 1
ATOM 4108 O O . GLY B 1 102 ? 24.379 50.049 89.448 1.00 103.17 102 GLY B O 1
ATOM 4109 N N . PHE B 1 103 ? 23.109 51.929 89.240 1.00 126.50 103 PHE B N 1
ATOM 4110 C CA . PHE B 1 103 ? 22.678 52.121 90.632 1.00 136.78 103 PHE B CA 1
ATOM 4111 C C . PHE B 1 103 ? 21.888 50.930 91.153 1.00 139.00 103 PHE B C 1
ATOM 4112 O O . PHE B 1 103 ? 21.904 50.620 92.351 1.00 120.35 103 PHE B O 1
ATOM 4120 N N . ILE B 1 104 ? 21.181 50.287 90.226 1.00 139.81 104 ILE B N 1
ATOM 4121 C CA . ILE B 1 104 ? 20.157 49.299 90.538 1.00 117.56 104 ILE B CA 1
ATOM 4122 C C . ILE B 1 104 ? 20.723 47.990 91.066 1.00 111.15 104 ILE B C 1
ATOM 4123 O O . ILE B 1 104 ? 20.434 47.608 92.198 1.00 118.95 104 ILE B O 1
ATOM 4128 N N . PRO B 1 105 ? 21.558 47.311 90.269 1.00 99.46 105 PRO B N 1
ATOM 4129 C CA . PRO B 1 105 ? 22.071 46.019 90.735 1.00 101.09 105 PRO B CA 1
ATOM 4130 C C . PRO B 1 105 ? 22.634 46.164 92.145 1.00 106.58 105 PRO B C 1
ATOM 4131 O O . PRO B 1 105 ? 22.711 45.206 92.916 1.00 119.93 105 PRO B O 1
ATOM 4135 N N . MET B 1 106 ? 23.001 47.389 92.487 1.00 103.04 106 MET B N 1
ATOM 4136 C CA . MET B 1 106 ? 23.502 47.666 93.814 1.00 118.14 106 MET B CA 1
ATOM 4137 C C . MET B 1 106 ? 22.373 47.709 94.851 1.00 115.47 106 MET B C 1
ATOM 4138 O O . MET B 1 106 ? 22.570 47.340 96.006 1.00 107.22 106 MET B O 1
ATOM 4143 N N . LEU B 1 107 ? 21.194 48.157 94.432 1.00 109.56 107 LEU B N 1
ATOM 4144 C CA . LEU B 1 107 ? 20.006 48.069 95.270 1.00 103.44 107 LEU B CA 1
ATOM 4145 C C . LEU B 1 107 ? 19.628 46.607 95.478 1.00 102.96 107 LEU B C 1
ATOM 4146 O O . LEU B 1 107 ? 19.235 46.198 96.569 1.00 89.86 107 LEU B O 1
ATOM 4151 N N . TYR B 1 108 ? 19.739 45.820 94.414 1.00 108.58 108 TYR B N 1
ATOM 4152 C CA . TYR B 1 108 ? 19.366 44.417 94.478 1.00 109.79 108 TYR B CA 1
ATOM 4153 C C . TYR B 1 108 ? 20.322 43.757 95.420 1.00 109.56 108 TYR B C 1
ATOM 4154 O O . TYR B 1 108 ? 19.959 42.833 96.143 1.00 138.64 108 TYR B O 1
ATOM 4163 N N . PHE B 1 109 ? 21.556 44.234 95.427 1.00 81.32 109 PHE B N 1
ATOM 4164 C CA . PHE B 1 109 ? 22.490 43.696 96.402 1.00 99.73 109 PHE B CA 1
ATOM 4165 C C . PHE B 1 109 ? 22.123 44.097 97.817 1.00 95.99 109 PHE B C 1
ATOM 4166 O O . PHE B 1 109 ? 22.166 43.273 98.716 1.00 98.09 109 PHE B O 1
ATOM 4174 N N . VAL B 1 110 ? 21.768 45.362 98.008 1.00 84.70 110 VAL B N 1
ATOM 4175 C CA . VAL B 1 110 ? 21.355 45.829 99.313 1.00 111.55 110 VAL B CA 1
ATOM 4176 C C . VAL B 1 110 ? 20.284 44.891 99.809 1.00 120.77 110 VAL B C 1
ATOM 4177 O O . VAL B 1 110 ? 20.345 44.404 100.954 1.00 112.93 110 VAL B O 1
ATOM 4181 N N . LEU B 1 111 ? 19.312 44.631 98.932 1.00 102.50 111 LEU B N 1
ATOM 4182 C CA . LEU B 1 111 ? 18.110 43.938 99.332 1.00 102.11 111 LEU B CA 1
ATOM 4183 C C . LEU B 1 111 ? 18.432 42.510 99.626 1.00 106.19 111 LEU B C 1
ATOM 4184 O O . LEU B 1 111 ? 17.878 41.925 100.544 1.00 119.21 111 LEU B O 1
ATOM 4189 N N . GLY B 1 112 ? 19.345 41.943 98.856 1.00 94.92 112 GLY B N 1
ATOM 4190 C CA . GLY B 1 112 ? 19.768 40.585 99.125 1.00 90.12 112 GLY B CA 1
ATOM 4191 C C . GLY B 1 112 ? 20.344 40.531 100.520 1.00 93.58 112 GLY B C 1
ATOM 4192 O O . GLY B 1 112 ? 20.110 39.584 101.272 1.00 101.63 112 GLY B O 1
ATOM 4193 N N . ALA B 1 113 ? 21.078 41.581 100.870 1.00 95.43 113 ALA B N 1
ATOM 4194 C CA . ALA B 1 113 ? 21.802 41.637 102.130 1.00 111.06 113 ALA B CA 1
ATOM 4195 C C . ALA B 1 113 ? 20.855 41.742 103.328 1.00 130.88 113 ALA B C 1
ATOM 4196 O O . ALA B 1 113 ? 20.910 40.918 104.254 1.00 121.55 113 ALA B O 1
ATOM 4198 N N . LEU B 1 114 ? 19.985 42.754 103.304 1.00 137.81 114 LEU B N 1
ATOM 4199 C CA . LEU B 1 114 ? 18.950 42.887 104.318 1.00 131.94 114 LEU B CA 1
ATOM 4200 C C . LEU B 1 114 ? 18.276 41.546 104.421 1.00 141.84 114 LEU B C 1
ATOM 4201 O O . LEU B 1 114 ? 18.080 41.018 105.512 1.00 157.52 114 LEU B O 1
ATOM 4206 N N . SER B 1 115 ? 17.923 41.006 103.259 1.00 128.47 115 SER B N 1
ATOM 4207 C CA . SER B 1 115 ? 17.262 39.713 103.144 1.00 122.22 115 SER B CA 1
ATOM 4208 C C . SER B 1 115 ? 17.925 38.652 104.018 1.00 122.34 115 SER B C 1
ATOM 4209 O O . SER B 1 115 ? 17.253 37.996 104.807 1.00 121.68 115 SER B O 1
ATOM 4212 N N . TYR B 1 116 ? 19.238 38.484 103.885 1.00 124.35 116 TYR B N 1
ATOM 4213 C CA . TYR B 1 116 ? 19.938 37.455 104.664 1.00 131.54 116 TYR B CA 1
ATOM 4214 C C . TYR B 1 116 ? 20.153 37.823 106.142 1.00 126.77 116 TYR B C 1
ATOM 4215 O O . TYR B 1 116 ? 20.380 36.948 106.984 1.00 109.18 116 TYR B O 1
ATOM 4224 N N . ILE B 1 117 ? 20.094 39.115 106.453 1.00 129.44 117 ILE B N 1
ATOM 4225 C CA . ILE B 1 117 ? 20.065 39.543 107.845 1.00 124.75 117 ILE B CA 1
ATOM 4226 C C . ILE B 1 117 ? 18.719 39.169 108.455 1.00 129.93 117 ILE B C 1
ATOM 4227 O O . ILE B 1 117 ? 18.654 38.303 109.331 1.00 135.91 117 ILE B O 1
ATOM 4232 N N . LEU B 1 118 ? 17.648 39.803 107.966 1.00 126.82 118 LEU B N 1
ATOM 4233 C CA . LEU B 1 118 ? 16.301 39.669 108.547 1.00 143.19 118 LEU B CA 1
ATOM 4234 C C . LEU B 1 118 ? 15.659 38.279 108.396 1.00 144.08 118 LEU B C 1
ATOM 4235 O O . LEU B 1 118 ? 14.445 38.113 108.628 1.00 131.18 118 LEU B O 1
ATOM 4240 N N . LYS B 1 119 ? 16.489 37.292 108.053 1.00 145.88 119 LYS B N 1
ATOM 4241 C CA . LYS B 1 119 ? 16.009 36.014 107.550 1.00 146.78 119 LYS B CA 1
ATOM 4242 C C . LYS B 1 119 ? 14.636 36.222 106.951 1.00 151.67 119 LYS B C 1
ATOM 4243 O O . LYS B 1 119 ? 13.605 36.065 107.633 1.00 151.64 119 LYS B O 1
ATOM 4249 N N . TRP B 1 120 ? 14.675 36.592 105.662 1.00 141.25 120 TRP B N 1
ATOM 4250 C CA . TRP B 1 120 ? 13.548 37.104 104.885 1.00 125.29 120 TRP B CA 1
ATOM 4251 C C . TRP B 1 120 ? 13.823 37.000 103.395 1.00 151.51 120 TRP B C 1
ATOM 4252 O O . TRP B 1 120 ? 14.035 38.029 102.746 1.00 157.95 120 TRP B O 1
ATOM 4263 N N . PRO B 1 121 ? 13.808 35.775 102.834 1.00 160.29 121 PRO B N 1
ATOM 4264 C CA . PRO B 1 121 ? 14.189 35.657 101.425 1.00 139.45 121 PRO B CA 1
ATOM 4265 C C . PRO B 1 121 ? 13.181 36.385 100.556 1.00 125.57 121 PRO B C 1
ATOM 4266 O O . PRO B 1 121 ? 13.482 36.679 99.406 1.00 128.51 121 PRO B O 1
ATOM 4270 N N . ALA B 1 122 ? 12.010 36.690 101.105 1.00 116.65 122 ALA B N 1
ATOM 4271 C CA . ALA B 1 122 ? 11.009 37.459 100.371 1.00 132.36 122 ALA B CA 1
ATOM 4272 C C . ALA B 1 122 ? 11.536 38.800 99.816 1.00 136.60 122 ALA B C 1
ATOM 4273 O O . ALA B 1 122 ? 11.090 39.274 98.771 1.00 123.62 122 ALA B O 1
ATOM 4275 N N . LEU B 1 123 ? 12.494 39.393 100.520 1.00 148.59 123 LEU B N 1
ATOM 4276 C CA . LEU B 1 123 ? 13.055 40.693 100.153 1.00 142.79 123 LEU B CA 1
ATOM 4277 C C . LEU B 1 123 ? 13.806 40.687 98.823 1.00 134.13 123 LEU B C 1
ATOM 4278 O O . LEU B 1 123 ? 14.007 41.738 98.200 1.00 125.56 123 LEU B O 1
ATOM 4283 N N . ASN B 1 124 ? 14.231 39.499 98.408 1.00 124.63 124 ASN B N 1
ATOM 4284 C CA . ASN B 1 124 ? 15.116 39.367 97.268 1.00 127.22 124 ASN B CA 1
ATOM 4285 C C . ASN B 1 124 ? 14.426 38.657 96.117 1.00 151.57 124 ASN B C 1
ATOM 4286 O O . ASN B 1 124 ? 14.676 38.971 94.954 1.00 167.05 124 ASN B O 1
ATOM 4291 N N . GLU B 1 125 ? 13.554 37.705 96.442 1.00 148.10 125 GLU B N 1
ATOM 4292 C CA . GLU B 1 125 ? 12.731 37.050 95.429 1.00 138.15 125 GLU B CA 1
ATOM 4293 C C . GLU B 1 125 ? 11.589 37.959 95.008 1.00 124.45 125 GLU B C 1
ATOM 4294 O O . GLU B 1 125 ? 11.645 38.602 93.964 1.00 133.73 125 GLU B O 1
ATOM 4300 N N . ASP B 1 126 ? 10.563 38.025 95.841 1.00 113.81 126 ASP B N 1
ATOM 4301 C CA . ASP B 1 126 ? 9.372 38.798 95.531 1.00 129.79 126 ASP B CA 1
ATOM 4302 C C . ASP B 1 126 ? 9.704 40.089 94.791 1.00 145.59 126 ASP B C 1
ATOM 4303 O O . ASP B 1 126 ? 10.586 40.837 95.206 1.00 154.85 126 ASP B O 1
ATOM 4308 N N . PRO B 1 127 ? 9.000 40.346 93.678 1.00 152.38 127 PRO B N 1
ATOM 4309 C CA . PRO B 1 127 ? 9.140 41.597 92.928 1.00 153.26 127 PRO B CA 1
ATOM 4310 C C . PRO B 1 127 ? 8.658 42.826 93.702 1.00 148.71 127 PRO B C 1
ATOM 4311 O O . PRO B 1 127 ? 9.450 43.743 93.901 1.00 150.81 127 PRO B O 1
ATOM 4315 N N . ILE B 1 128 ? 7.400 42.839 94.137 1.00 140.17 128 ILE B N 1
ATOM 4316 C CA . ILE B 1 128 ? 6.811 44.038 94.752 1.00 147.34 128 ILE B CA 1
ATOM 4317 C C . ILE B 1 128 ? 7.520 44.551 96.016 1.00 145.03 128 ILE B C 1
ATOM 4318 O O . ILE B 1 128 ? 7.769 45.766 96.163 1.00 127.51 128 ILE B O 1
ATOM 4323 N N . THR B 1 129 ? 7.841 43.652 96.940 1.00 149.36 129 THR B N 1
ATOM 4324 C CA . THR B 1 129 ? 8.638 44.115 98.057 1.00 153.82 129 THR B CA 1
ATOM 4325 C C . THR B 1 129 ? 9.915 44.655 97.437 1.00 140.78 129 THR B C 1
ATOM 4326 O O . THR B 1 129 ? 10.126 45.870 97.447 1.00 138.44 129 THR B O 1
ATOM 4330 N N . LYS B 1 130 ? 10.707 43.782 96.813 1.00 111.78 130 LYS B N 1
ATOM 4331 C CA . LYS B 1 130 ? 12.024 44.187 96.335 1.00 91.59 130 LYS B CA 1
ATOM 4332 C C . LYS B 1 130 ? 12.003 45.613 95.781 1.00 104.72 130 LYS B C 1
ATOM 4333 O O . LYS B 1 130 ? 12.880 46.425 96.104 1.00 106.95 130 LYS B O 1
ATOM 4339 N N . THR B 1 131 ? 10.981 45.941 94.991 1.00 114.69 131 THR B N 1
ATOM 4340 C CA . THR B 1 131 ? 10.866 47.309 94.493 1.00 125.08 131 THR B CA 1
ATOM 4341 C C . THR B 1 131 ? 10.614 48.327 95.602 1.00 122.38 131 THR B C 1
ATOM 4342 O O . THR B 1 131 ? 11.396 49.258 95.746 1.00 108.03 131 THR B O 1
ATOM 4346 N N . ILE B 1 132 ? 9.557 48.169 96.400 1.00 133.08 132 ILE B N 1
ATOM 4347 C CA . ILE B 1 132 ? 9.294 49.239 97.374 1.00 140.61 132 ILE B CA 1
ATOM 4348 C C . ILE B 1 132 ? 10.411 49.362 98.436 1.00 129.84 132 ILE B C 1
ATOM 4349 O O . ILE B 1 132 ? 10.691 50.459 98.941 1.00 117.87 132 ILE B O 1
ATOM 4354 N N . ALA B 1 133 ? 11.058 48.242 98.750 1.00 115.26 133 ALA B N 1
ATOM 4355 C CA . ALA B 1 133 ? 12.226 48.249 99.623 1.00 106.43 133 ALA B CA 1
ATOM 4356 C C . ALA B 1 133 ? 13.397 49.024 99.008 1.00 122.59 133 ALA B C 1
ATOM 4357 O O . ALA B 1 133 ? 13.838 50.041 99.569 1.00 126.47 133 ALA B O 1
ATOM 4359 N N . ALA B 1 134 ? 13.892 48.566 97.854 1.00 123.24 134 ALA B N 1
ATOM 4360 C CA . ALA B 1 134 ? 15.063 49.200 97.238 1.00 121.53 134 ALA B CA 1
ATOM 4361 C C . ALA B 1 134 ? 14.783 50.647 96.828 1.00 110.74 134 ALA B C 1
ATOM 4362 O O . ALA B 1 134 ? 15.690 51.479 96.712 1.00 115.20 134 ALA B O 1
ATOM 4364 N N . LEU B 1 135 ? 13.508 50.937 96.638 1.00 89.19 135 LEU B N 1
ATOM 4365 C CA . LEU B 1 135 ? 13.045 52.273 96.312 1.00 92.23 135 LEU B CA 1
ATOM 4366 C C . LEU B 1 135 ? 13.034 53.200 97.539 1.00 108.30 135 LEU B C 1
ATOM 4367 O O . LEU B 1 135 ? 13.414 54.385 97.442 1.00 110.16 135 LEU B O 1
ATOM 4372 N N . ILE B 1 136 ? 12.598 52.668 98.689 1.00 122.06 136 ILE B N 1
ATOM 4373 C CA . ILE B 1 136 ? 12.627 53.433 99.941 1.00 133.48 136 ILE B CA 1
ATOM 4374 C C . ILE B 1 136 ? 14.068 53.709 100.352 1.00 127.07 136 ILE B C 1
ATOM 4375 O O . ILE B 1 136 ? 14.392 54.830 100.749 1.00 113.58 136 ILE B O 1
ATOM 4380 N N . ILE B 1 137 ? 14.931 52.699 100.239 1.00 112.54 137 ILE B N 1
ATOM 4381 C CA . ILE B 1 137 ? 16.351 52.906 100.486 1.00 107.64 137 ILE B CA 1
ATOM 4382 C C . ILE B 1 137 ? 16.939 53.961 99.552 1.00 118.37 137 ILE B C 1
ATOM 4383 O O . ILE B 1 137 ? 17.748 54.794 99.975 1.00 117.82 137 ILE B O 1
ATOM 4388 N N . LEU B 1 138 ? 16.539 53.912 98.279 1.00 120.45 138 LEU B N 1
ATOM 4389 C CA . LEU B 1 138 ? 17.019 54.878 97.278 1.00 124.32 138 LEU B CA 1
ATOM 4390 C C . LEU B 1 138 ? 16.683 56.293 97.711 1.00 128.07 138 LEU B C 1
ATOM 4391 O O . LEU B 1 138 ? 17.562 57.139 97.866 1.00 139.16 138 LEU B O 1
ATOM 4396 N N . TRP B 1 139 ? 15.405 56.551 97.930 1.00 130.77 139 TRP B N 1
ATOM 4397 C CA . TRP B 1 139 ? 15.012 57.903 98.293 1.00 143.64 139 TRP B CA 1
ATOM 4398 C C . TRP B 1 139 ? 15.461 58.370 99.692 1.00 152.17 139 TRP B C 1
ATOM 4399 O O . TRP B 1 139 ? 15.666 59.569 99.911 1.00 160.45 139 TRP B O 1
ATOM 4410 N N . ALA B 1 140 ? 15.627 57.442 100.631 1.00 138.48 140 ALA B N 1
ATOM 4411 C CA . ALA B 1 140 ? 16.122 57.823 101.946 1.00 134.82 140 ALA B CA 1
ATOM 4412 C C . ALA B 1 140 ? 17.589 58.203 101.835 1.00 134.68 140 ALA B C 1
ATOM 4413 O O . ALA B 1 140 ? 18.037 59.155 102.479 1.00 125.19 140 ALA B O 1
ATOM 4415 N N . LEU B 1 141 ? 18.332 57.468 101.006 1.00 131.90 141 LEU B N 1
ATOM 4416 C CA . LEU B 1 141 ? 19.727 57.824 100.733 1.00 131.82 141 LEU B CA 1
ATOM 4417 C C . LEU B 1 141 ? 19.840 59.156 100.005 1.00 145.26 141 LEU B C 1
ATOM 4418 O O . LEU B 1 141 ? 20.774 59.927 100.238 1.00 165.51 141 LEU B O 1
ATOM 4423 N N . ALA B 1 142 ? 18.883 59.435 99.131 1.00 136.29 142 ALA B N 1
ATOM 4424 C CA . ALA B 1 142 ? 18.780 60.772 98.563 1.00 145.61 142 ALA B CA 1
ATOM 4425 C C . ALA B 1 142 ? 18.557 61.799 99.677 1.00 146.45 142 ALA B C 1
ATOM 4426 O O . ALA B 1 142 ? 19.078 62.915 99.626 1.00 144.25 142 ALA B O 1
ATOM 4428 N N . LEU B 1 143 ? 17.793 61.418 100.696 1.00 151.85 143 LEU B N 1
ATOM 4429 C CA . LEU B 1 143 ? 17.567 62.320 101.820 1.00 162.20 143 LEU B CA 1
ATOM 4430 C C . LEU B 1 143 ? 18.841 62.610 102.598 1.00 160.10 143 LEU B C 1
ATOM 4431 O O . LEU B 1 143 ? 19.117 63.759 102.913 1.00 161.57 143 LEU B O 1
ATOM 4436 N N . THR B 1 144 ? 19.629 61.585 102.904 1.00 157.60 144 THR B N 1
ATOM 4437 C CA . THR B 1 144 ? 20.891 61.850 103.592 1.00 162.11 144 THR B CA 1
ATOM 4438 C C . THR B 1 144 ? 21.736 62.761 102.709 1.00 147.41 144 THR B C 1
ATOM 4439 O O . THR B 1 144 ? 22.348 63.721 103.180 1.00 146.95 144 THR B O 1
ATOM 4443 N N . GLN B 1 145 ? 21.731 62.486 101.413 1.00 123.61 145 GLN B N 1
ATOM 4444 C CA . GLN B 1 145 ? 22.614 63.218 100.510 1.00 143.40 145 GLN B CA 1
ATOM 4445 C C . GLN B 1 145 ? 22.270 64.687 100.236 1.00 164.54 145 GLN B C 1
ATOM 4446 O O . GLN B 1 145 ? 23.166 65.495 99.972 1.00 173.09 145 GLN B O 1
ATOM 4452 N N . PHE B 1 146 ? 20.993 65.048 100.286 1.00 163.82 146 PHE B N 1
ATOM 4453 C CA . PHE B 1 146 ? 20.628 66.407 99.892 1.00 161.79 146 PHE B CA 1
ATOM 4454 C C . PHE B 1 146 ? 21.316 67.469 100.736 1.00 174.47 146 PHE B C 1
ATOM 4455 O O . PHE B 1 146 ? 21.770 68.480 100.214 1.00 170.35 146 PHE B O 1
ATOM 4463 N N . GLY B 1 147 ? 21.411 67.222 102.039 1.00 195.60 147 GLY B N 1
ATOM 4464 C CA . GLY B 1 147 ? 21.906 68.212 102.982 1.00 203.74 147 GLY B CA 1
ATOM 4465 C C . GLY B 1 147 ? 23.289 68.742 102.664 1.00 208.51 147 GLY B C 1
ATOM 4466 O O . GLY B 1 147 ? 23.679 69.810 103.137 1.00 217.89 147 GLY B O 1
ATOM 4467 N N . GLY B 1 148 ? 24.041 67.991 101.869 1.00 199.19 148 GLY B N 1
ATOM 4468 C CA . GLY B 1 148 ? 25.377 68.409 101.502 1.00 194.73 148 GLY B CA 1
ATOM 4469 C C . GLY B 1 148 ? 26.383 67.279 101.487 1.00 180.25 148 GLY B C 1
ATOM 4470 O O . GLY B 1 148 ? 26.469 66.480 102.422 1.00 167.54 148 GLY B O 1
ATOM 4471 N N . THR B 1 149 ? 27.161 67.244 100.412 1.00 174.13 149 THR B N 1
ATOM 4472 C CA . THR B 1 149 ? 28.194 66.241 100.192 1.00 171.70 149 THR B CA 1
ATOM 4473 C C . THR B 1 149 ? 29.290 66.163 101.266 1.00 165.17 149 THR B C 1
ATOM 4474 O O . THR B 1 149 ? 30.288 65.464 101.087 1.00 162.17 149 THR B O 1
ATOM 4478 N N . LYS B 1 150 ? 29.111 66.870 102.377 1.00 157.53 150 LYS B N 1
ATOM 4479 C CA . LYS B 1 150 ? 30.167 66.965 103.377 1.00 166.39 150 LYS B CA 1
ATOM 4480 C C . LYS B 1 150 ? 30.652 65.614 103.904 1.00 172.74 150 LYS B C 1
ATOM 4481 O O . LYS B 1 150 ? 31.853 65.414 104.067 1.00 163.82 150 LYS B O 1
ATOM 4487 N N . TYR B 1 151 ? 29.724 64.688 104.160 1.00 190.36 151 TYR B N 1
ATOM 4488 C CA . TYR B 1 151 ? 30.081 63.389 104.751 1.00 185.58 151 TYR B CA 1
ATOM 4489 C C . TYR B 1 151 ? 30.733 62.349 103.823 1.00 164.26 151 TYR B C 1
ATOM 4490 O O . TYR B 1 151 ? 31.764 61.756 104.170 1.00 155.97 151 TYR B O 1
ATOM 4499 N N . THR B 1 152 ? 30.113 62.130 102.664 1.00 138.69 152 THR B N 1
ATOM 4500 C CA . THR B 1 152 ? 30.315 60.928 101.852 1.00 142.75 152 THR B CA 1
ATOM 4501 C C . THR B 1 152 ? 31.732 60.404 101.573 1.00 158.06 152 THR B C 1
ATOM 4502 O O . THR B 1 152 ? 31.964 59.205 101.699 1.00 159.45 152 THR B O 1
ATOM 4506 N N . ALA B 1 153 ? 32.662 61.266 101.166 1.00 163.31 153 ALA B N 1
ATOM 4507 C CA . ALA B 1 153 ? 34.038 60.818 100.920 1.00 155.31 153 ALA B CA 1
ATOM 4508 C C . ALA B 1 153 ? 34.514 59.839 102.009 1.00 160.57 153 ALA B C 1
ATOM 4509 O O . ALA B 1 153 ? 34.874 58.687 101.715 1.00 156.13 153 ALA B O 1
ATOM 4511 N N . ARG B 1 154 ? 34.491 60.303 103.264 1.00 159.71 154 ARG B N 1
ATOM 4512 C CA . ARG B 1 154 ? 35.002 59.540 104.404 1.00 159.98 154 ARG B CA 1
ATOM 4513 C C . ARG B 1 154 ? 34.021 58.456 104.861 1.00 174.04 154 ARG B C 1
ATOM 4514 O O . ARG B 1 154 ? 34.437 57.339 105.211 1.00 188.59 154 ARG B O 1
ATOM 4522 N N . ILE B 1 155 ? 32.727 58.774 104.850 1.00 172.79 155 ILE B N 1
ATOM 4523 C CA . ILE B 1 155 ? 31.714 57.756 105.118 1.00 176.81 155 ILE B CA 1
ATOM 4524 C C . ILE B 1 155 ? 32.080 56.498 104.336 1.00 167.18 155 ILE B C 1
ATOM 4525 O O . ILE B 1 155 ? 32.141 55.393 104.892 1.00 164.15 155 ILE B O 1
ATOM 4530 N N . ALA B 1 156 ? 32.341 56.679 103.043 1.00 143.45 156 ALA B N 1
ATOM 4531 C CA . ALA B 1 156 ? 32.664 55.558 102.177 1.00 130.61 156 ALA B CA 1
ATOM 4532 C C . ALA B 1 156 ? 34.131 55.141 102.237 1.00 136.12 156 ALA B C 1
ATOM 4533 O O . ALA B 1 156 ? 34.486 54.086 101.727 1.00 147.26 156 ALA B O 1
ATOM 4535 N N . LYS B 1 157 ? 34.993 55.951 102.839 1.00 132.00 157 LYS B N 1
ATOM 4536 C CA . LYS B 1 157 ? 36.338 55.443 103.114 1.00 144.10 157 LYS B CA 1
ATOM 4537 C C . LYS B 1 157 ? 36.238 54.306 104.130 1.00 138.63 157 LYS B C 1
ATOM 4538 O O . LYS B 1 157 ? 36.733 53.186 103.899 1.00 135.23 157 LYS B O 1
ATOM 4544 N N . VAL B 1 158 ? 35.550 54.582 105.236 1.00 147.85 158 VAL B N 1
ATOM 4545 C CA . VAL B 1 158 ? 35.291 53.540 106.227 1.00 149.62 158 VAL B CA 1
ATOM 4546 C C . VAL B 1 158 ? 34.385 52.471 105.607 1.00 144.88 158 VAL B C 1
ATOM 4547 O O . VAL B 1 158 ? 34.423 51.298 105.987 1.00 139.37 158 VAL B O 1
ATOM 4551 N N . GLY B 1 159 ? 33.587 52.878 104.626 1.00 141.70 159 GLY B N 1
ATOM 4552 C CA . GLY B 1 159 ? 32.744 51.932 103.917 1.00 142.76 159 GLY B CA 1
ATOM 4553 C C . GLY B 1 159 ? 33.573 50.860 103.242 1.00 140.70 159 GLY B C 1
ATOM 4554 O O . GLY B 1 159 ? 33.516 49.697 103.616 1.00 146.79 159 GLY B O 1
ATOM 4555 N N . PHE B 1 160 ? 34.360 51.267 102.256 1.00 136.49 160 PHE B N 1
ATOM 4556 C CA . PHE B 1 160 ? 35.263 50.369 101.555 1.00 144.11 160 PHE B CA 1
ATOM 4557 C C . PHE B 1 160 ? 36.036 49.544 102.571 1.00 137.93 160 PHE B C 1
ATOM 4558 O O . PHE B 1 160 ? 36.036 48.311 102.529 1.00 139.08 160 PHE B O 1
ATOM 4566 N N . PHE B 1 161 ? 36.693 50.226 103.498 1.00 119.61 161 PHE B N 1
ATOM 4567 C CA . PHE B 1 161 ? 37.557 49.508 104.415 1.00 130.01 161 PHE B CA 1
ATOM 4568 C C . PHE B 1 161 ? 36.818 48.395 105.173 1.00 138.29 161 PHE B C 1
ATOM 4569 O O . PHE B 1 161 ? 37.347 47.294 105.327 1.00 150.66 161 PHE B O 1
ATOM 4577 N N . ALA B 1 162 ? 35.602 48.670 105.640 1.00 134.04 162 ALA B N 1
ATOM 4578 C CA . ALA B 1 162 ? 34.915 47.724 106.525 1.00 135.51 162 ALA B CA 1
ATOM 4579 C C . ALA B 1 162 ? 34.059 46.692 105.799 1.00 137.23 162 ALA B C 1
ATOM 4580 O O . ALA B 1 162 ? 34.189 45.503 106.050 1.00 150.03 162 ALA B O 1
ATOM 4582 N N . GLY B 1 163 ? 33.162 47.154 104.933 1.00 109.77 163 GLY B N 1
ATOM 4583 C CA . GLY B 1 163 ? 32.298 46.274 104.159 1.00 107.58 163 GLY B CA 1
ATOM 4584 C C . GLY B 1 163 ? 32.739 46.098 102.694 1.00 129.36 163 GLY B C 1
ATOM 4585 O O . GLY B 1 163 ? 31.937 46.186 101.728 1.00 111.40 163 GLY B O 1
ATOM 4586 N N . ILE B 1 164 ? 34.038 45.871 102.515 1.00 141.04 164 ILE B N 1
ATOM 4587 C CA . ILE B 1 164 ? 34.559 45.428 101.230 1.00 138.04 164 ILE B CA 1
ATOM 4588 C C . ILE B 1 164 ? 35.948 44.822 101.370 1.00 139.41 164 ILE B C 1
ATOM 4589 O O . ILE B 1 164 ? 36.159 43.680 100.979 1.00 152.70 164 ILE B O 1
ATOM 4594 N N . LEU B 1 165 ? 36.897 45.558 101.929 1.00 122.49 165 LEU B N 1
ATOM 4595 C CA . LEU B 1 165 ? 38.212 44.973 102.100 1.00 135.52 165 LEU B CA 1
ATOM 4596 C C . LEU B 1 165 ? 38.071 43.803 103.046 1.00 149.28 165 LEU B C 1
ATOM 4597 O O . LEU B 1 165 ? 38.606 42.716 102.815 1.00 153.38 165 LEU B O 1
ATOM 4602 N N . LEU B 1 166 ? 37.325 44.043 104.117 1.00 160.63 166 LEU B N 1
ATOM 4603 C CA . LEU B 1 166 ? 37.214 43.091 105.209 1.00 154.43 166 LEU B CA 1
ATOM 4604 C C . LEU B 1 166 ? 36.332 41.901 104.843 1.00 149.27 166 LEU B C 1
ATOM 4605 O O . LEU B 1 166 ? 36.821 40.780 104.796 1.00 148.80 166 LEU B O 1
ATOM 4610 N N . PRO B 1 167 ? 35.039 42.130 104.556 1.00 143.12 167 PRO B N 1
ATOM 4611 C CA . PRO B 1 167 ? 34.260 40.925 104.279 1.00 137.40 167 PRO B CA 1
ATOM 4612 C C . PRO B 1 167 ? 34.939 40.095 103.208 1.00 147.15 167 PRO B C 1
ATOM 4613 O O . PRO B 1 167 ? 34.917 38.867 103.286 1.00 154.06 167 PRO B O 1
ATOM 4617 N N . ALA B 1 168 ? 35.562 40.760 102.239 1.00 146.80 168 ALA B N 1
ATOM 4618 C CA . ALA B 1 168 ? 36.271 40.057 101.172 1.00 147.51 168 ALA B CA 1
ATOM 4619 C C . ALA B 1 168 ? 37.441 39.221 101.698 1.00 160.04 168 ALA B C 1
ATOM 4620 O O . ALA B 1 168 ? 37.497 38.027 101.442 1.00 170.16 168 ALA B O 1
ATOM 4622 N N . PHE B 1 169 ? 38.370 39.830 102.430 1.00 155.56 169 PHE B N 1
ATOM 4623 C CA . PHE B 1 169 ? 39.491 39.061 102.955 1.00 160.09 169 PHE B CA 1
ATOM 4624 C C . PHE B 1 169 ? 38.976 37.891 103.793 1.00 166.26 169 PHE B C 1
ATOM 4625 O O . PHE B 1 169 ? 39.560 36.802 103.807 1.00 180.44 169 PHE B O 1
ATOM 4633 N N . ILE B 1 170 ? 37.864 38.120 104.478 1.00 156.68 170 ILE B N 1
ATOM 4634 C CA . ILE B 1 170 ? 37.255 37.094 105.312 1.00 156.15 170 ILE B CA 1
ATOM 4635 C C . ILE B 1 170 ? 36.701 35.952 104.472 1.00 157.07 170 ILE B C 1
ATOM 4636 O O . ILE B 1 170 ? 36.766 34.798 104.886 1.00 165.88 170 ILE B O 1
ATOM 4641 N N . LEU B 1 171 ? 36.158 36.275 103.298 1.00 141.89 171 LEU B N 1
ATOM 4642 C CA . LEU B 1 171 ? 35.638 35.252 102.388 1.00 147.11 171 LEU B CA 1
ATOM 4643 C C . LEU B 1 171 ? 36.755 34.473 101.710 1.00 154.90 171 LEU B C 1
ATOM 4644 O O . LEU B 1 171 ? 36.735 33.247 101.681 1.00 155.27 171 LEU B O 1
ATOM 4649 N N . ILE B 1 172 ? 37.712 35.198 101.141 1.00 161.61 172 ILE B N 1
ATOM 4650 C CA . ILE B 1 172 ? 38.890 34.597 100.539 1.00 160.24 172 ILE B CA 1
ATOM 4651 C C . ILE B 1 172 ? 39.480 33.614 101.519 1.00 170.52 172 ILE B C 1
ATOM 4652 O O . ILE B 1 172 ? 39.832 32.501 101.143 1.00 184.18 172 ILE B O 1
ATOM 4657 N N . ALA B 1 173 ? 39.582 34.032 102.781 1.00 163.97 173 ALA B N 1
ATOM 4658 C CA . ALA B 1 173 ? 40.183 33.197 103.821 1.00 162.86 173 ALA B CA 1
ATOM 4659 C C . ALA B 1 173 ? 39.306 31.995 104.168 1.00 160.60 173 ALA B C 1
ATOM 4660 O O . ALA B 1 173 ? 39.776 30.852 104.220 1.00 155.18 173 ALA B O 1
ATOM 4662 N N . LEU B 1 174 ? 38.027 32.273 104.394 1.00 157.16 174 LEU B N 1
ATOM 4663 C CA . LEU B 1 174 ? 37.050 31.260 104.760 1.00 152.93 174 LEU B CA 1
ATOM 4664 C C . LEU B 1 174 ? 37.025 30.146 103.715 1.00 158.11 174 LEU B C 1
ATOM 4665 O O . LEU B 1 174 ? 37.358 28.990 104.003 1.00 177.01 174 LEU B O 1
ATOM 4670 N N . ALA B 1 175 ? 36.646 30.497 102.494 1.00 139.97 175 ALA B N 1
ATOM 4671 C CA . ALA B 1 175 ? 36.698 29.558 101.390 1.00 132.23 175 ALA B CA 1
ATOM 4672 C C . ALA B 1 175 ? 38.070 28.891 101.311 1.00 138.29 175 ALA B C 1
ATOM 4673 O O . ALA B 1 175 ? 38.165 27.673 101.355 1.00 135.79 175 ALA B O 1
ATOM 4675 N N . ALA B 1 176 ? 39.131 29.691 101.205 1.00 149.42 176 ALA B N 1
ATOM 4676 C CA . ALA B 1 176 ? 40.480 29.155 100.990 1.00 155.49 176 ALA B CA 1
ATOM 4677 C C . ALA B 1 176 ? 40.863 28.178 102.079 1.00 156.36 176 ALA B C 1
ATOM 4678 O O . ALA B 1 176 ? 41.884 27.495 101.990 1.00 156.94 176 ALA B O 1
ATOM 4680 N N . ILE B 1 177 ? 40.050 28.136 103.125 1.00 168.06 177 ILE B N 1
ATOM 4681 C CA . ILE B 1 177 ? 40.195 27.102 104.143 1.00 176.06 177 ILE B CA 1
ATOM 4682 C C . ILE B 1 177 ? 39.289 25.908 103.836 1.00 167.44 177 ILE B C 1
ATOM 4683 O O . ILE B 1 177 ? 39.684 24.761 104.026 1.00 165.37 177 ILE B O 1
ATOM 4688 N N . TYR B 1 178 ? 38.087 26.182 103.333 1.00 160.45 178 TYR B N 1
ATOM 4689 C CA . TYR B 1 178 ? 37.248 25.127 102.766 1.00 157.67 178 TYR B CA 1
ATOM 4690 C C . TYR B 1 178 ? 38.061 24.372 101.700 1.00 168.06 178 TYR B C 1
ATOM 4691 O O . TYR B 1 178 ? 37.705 23.269 101.297 1.00 156.81 178 TYR B O 1
ATOM 4700 N N . LEU B 1 179 ? 39.170 24.966 101.264 1.00 192.81 179 LEU B N 1
ATOM 4701 C CA . LEU B 1 179 ? 40.060 24.334 100.289 1.00 220.43 179 LEU B CA 1
ATOM 4702 C C . LEU B 1 179 ? 40.489 22.938 100.742 1.00 240.22 179 LEU B C 1
ATOM 4703 O O . LEU B 1 179 ? 40.961 22.129 99.939 1.00 243.94 179 LEU B O 1
ATOM 4708 N N . HIS B 1 180 ? 40.329 22.666 102.035 1.00 250.90 180 HIS B N 1
ATOM 4709 C CA . HIS B 1 180 ? 40.718 21.384 102.621 1.00 253.04 180 HIS B CA 1
ATOM 4710 C C . HIS B 1 180 ? 39.519 20.429 102.774 1.00 241.96 180 HIS B C 1
ATOM 4711 O O . HIS B 1 180 ? 39.334 19.816 103.829 1.00 236.31 180 HIS B O 1
ATOM 4718 N N . SER B 1 181 ? 38.716 20.314 101.713 1.00 231.42 181 SER B N 1
ATOM 4719 C CA . SER B 1 181 ? 37.523 19.457 101.690 1.00 211.71 181 SER B CA 1
ATOM 4720 C C . SER B 1 181 ? 36.919 19.365 100.276 1.00 180.40 181 SER B C 1
ATOM 4721 O O . SER B 1 181 ? 35.885 19.975 99.966 1.00 148.94 181 SER B O 1
ATOM 4724 N N . THR B 1 193 ? 42.650 28.582 81.949 1.00 150.12 193 THR B N 1
ATOM 4725 C CA . THR B 1 193 ? 41.754 29.622 81.450 1.00 151.37 193 THR B CA 1
ATOM 4726 C C . THR B 1 193 ? 40.360 29.068 81.222 1.00 145.79 193 THR B C 1
ATOM 4727 O O . THR B 1 193 ? 39.372 29.801 81.246 1.00 146.68 193 THR B O 1
ATOM 4731 N N . PHE B 1 194 ? 40.297 27.765 80.996 1.00 142.45 194 PHE B N 1
ATOM 4732 C CA . PHE B 1 194 ? 39.064 27.091 80.608 1.00 152.21 194 PHE B CA 1
ATOM 4733 C C . PHE B 1 194 ? 38.379 27.721 79.395 1.00 157.85 194 PHE B C 1
ATOM 4734 O O . PHE B 1 194 ? 37.226 28.142 79.495 1.00 141.86 194 PHE B O 1
ATOM 4742 N N . PHE B 1 195 ? 39.121 27.794 78.280 1.00 169.16 195 PHE B N 1
ATOM 4743 C CA . PHE B 1 195 ? 38.594 28.019 76.932 1.00 162.63 195 PHE B CA 1
ATOM 4744 C C . PHE B 1 195 ? 37.155 27.502 76.975 1.00 160.70 195 PHE B C 1
ATOM 4745 O O . PHE B 1 195 ? 36.904 26.347 76.622 1.00 162.49 195 PHE B O 1
ATOM 4753 N N . PRO B 1 196 ? 36.203 28.357 77.427 1.00 153.44 196 PRO B N 1
ATOM 4754 C CA . PRO B 1 196 ? 34.850 27.964 77.856 1.00 147.85 196 PRO B CA 1
ATOM 4755 C C . PRO B 1 196 ? 33.993 27.432 76.729 1.00 181.55 196 PRO B C 1
ATOM 4756 O O . PRO B 1 196 ? 34.409 27.448 75.571 1.00 201.65 196 PRO B O 1
ATOM 4760 N N . ASP B 1 197 ? 32.792 26.978 77.070 1.00 191.34 197 ASP B N 1
ATOM 4761 C CA . ASP B 1 197 ? 31.876 26.432 76.075 1.00 205.59 197 ASP B CA 1
ATOM 4762 C C . ASP B 1 197 ? 31.259 27.548 75.232 1.00 212.92 197 ASP B C 1
ATOM 4763 O O . ASP B 1 197 ? 30.492 28.365 75.735 1.00 213.89 197 ASP B O 1
ATOM 4768 N N . PHE B 1 198 ? 31.605 27.582 73.949 1.00 217.06 198 PHE B N 1
ATOM 4769 C CA . PHE B 1 198 ? 31.010 28.537 73.023 1.00 220.03 198 PHE B CA 1
ATOM 4770 C C . PHE B 1 198 ? 29.606 28.070 72.593 1.00 219.64 198 PHE B C 1
ATOM 4771 O O . PHE B 1 198 ? 28.860 28.824 71.967 1.00 216.87 198 PHE B O 1
ATOM 4779 N N . SER B 1 199 ? 29.257 26.826 72.938 1.00 224.79 199 SER B N 1
ATOM 4780 C CA . SER B 1 199 ? 28.080 26.127 72.386 1.00 222.62 199 SER B CA 1
ATOM 4781 C C . SER B 1 199 ? 26.700 26.707 72.717 1.00 226.34 199 SER B C 1
ATOM 4782 O O . SER B 1 199 ? 26.112 27.418 71.904 1.00 233.15 199 SER B O 1
ATOM 4785 N N . LYS B 1 200 ? 26.188 26.383 73.905 1.00 220.12 200 LYS B N 1
ATOM 4786 C CA . LYS B 1 200 ? 24.781 26.628 74.251 1.00 208.41 200 LYS B CA 1
ATOM 4787 C C . LYS B 1 200 ? 24.336 28.099 74.195 1.00 191.19 200 LYS B C 1
ATOM 4788 O O . LYS B 1 200 ? 25.101 29.014 74.496 1.00 180.68 200 LYS B O 1
ATOM 4794 N N . VAL B 1 201 ? 23.085 28.311 73.802 1.00 184.18 201 VAL B N 1
ATOM 4795 C CA . VAL B 1 201 ? 22.558 29.655 73.606 1.00 182.33 201 VAL B CA 1
ATOM 4796 C C . VAL B 1 201 ? 22.389 30.421 74.930 1.00 185.19 201 VAL B C 1
ATOM 4797 O O . VAL B 1 201 ? 21.857 29.892 75.908 1.00 184.78 201 VAL B O 1
ATOM 4801 N N . GLY B 1 202 ? 22.855 31.670 74.942 1.00 179.43 202 GLY B N 1
ATOM 4802 C CA . GLY B 1 202 ? 22.784 32.534 76.110 1.00 151.78 202 GLY B CA 1
ATOM 4803 C C . GLY B 1 202 ? 24.027 32.418 76.954 1.00 135.01 202 GLY B C 1
ATOM 4804 O O . GLY B 1 202 ? 24.068 32.820 78.112 1.00 131.87 202 GLY B O 1
ATOM 4805 N N . THR B 1 203 ? 25.054 31.857 76.340 1.00 132.42 203 THR B N 1
ATOM 4806 C CA . THR B 1 203 ? 26.290 31.521 77.016 1.00 133.52 203 THR B CA 1
ATOM 4807 C C . THR B 1 203 ? 27.208 32.703 77.288 1.00 133.13 203 THR B C 1
ATOM 4808 O O . THR B 1 203 ? 28.090 32.605 78.138 1.00 124.71 203 THR B O 1
ATOM 4812 N N . LEU B 1 204 ? 27.028 33.799 76.546 1.00 138.51 204 LEU B N 1
ATOM 4813 C CA . LEU B 1 204 ? 27.968 34.926 76.582 1.00 122.37 204 LEU B CA 1
ATOM 4814 C C . LEU B 1 204 ? 27.403 36.180 77.246 1.00 114.34 204 LEU B C 1
ATOM 4815 O O . LEU B 1 204 ? 28.152 36.968 77.825 1.00 108.42 204 LEU B O 1
ATOM 4820 N N . VAL B 1 205 ? 26.088 36.355 77.183 1.00 107.51 205 VAL B N 1
ATOM 4821 C CA . VAL B 1 205 ? 25.457 37.496 77.829 1.00 107.93 205 VAL B CA 1
ATOM 4822 C C . VAL B 1 205 ? 26.186 37.865 79.124 1.00 112.36 205 VAL B C 1
ATOM 4823 O O . VAL B 1 205 ? 26.235 39.041 79.517 1.00 132.88 205 VAL B O 1
ATOM 4827 N N . VAL B 1 206 ? 26.797 36.880 79.771 1.00 99.18 206 VAL B N 1
ATOM 4828 C CA . VAL B 1 206 ? 27.436 37.149 81.064 1.00 122.51 206 VAL B CA 1
ATOM 4829 C C . VAL B 1 206 ? 28.605 38.123 80.963 1.00 137.41 206 VAL B C 1
ATOM 4830 O O . VAL B 1 206 ? 28.982 38.767 81.956 1.00 133.32 206 VAL B O 1
ATOM 4834 N N . PHE B 1 207 ? 29.168 38.241 79.763 1.00 132.53 207 PHE B N 1
ATOM 4835 C CA . PHE B 1 207 ? 30.280 39.156 79.567 1.00 115.52 207 PHE B CA 1
ATOM 4836 C C . PHE B 1 207 ? 29.878 40.535 80.045 1.00 109.49 207 PHE B C 1
ATOM 4837 O O . PHE B 1 207 ? 30.701 41.270 80.592 1.00 113.82 207 PHE B O 1
ATOM 4845 N N . VAL B 1 208 ? 28.602 40.867 79.857 1.00 89.43 208 VAL B N 1
ATOM 4846 C CA . VAL B 1 208 ? 28.082 42.104 80.382 1.00 82.10 208 VAL B CA 1
ATOM 4847 C C . VAL B 1 208 ? 28.839 42.399 81.686 1.00 103.79 208 VAL B C 1
ATOM 4848 O O . VAL B 1 208 ? 29.708 43.287 81.724 1.00 117.52 208 VAL B O 1
ATOM 4852 N N . ALA B 1 209 ? 28.593 41.591 82.717 1.00 97.72 209 ALA B N 1
ATOM 4853 C CA . ALA B 1 209 ? 29.111 41.882 84.050 1.00 95.94 209 ALA B CA 1
ATOM 4854 C C . ALA B 1 209 ? 30.623 41.972 84.094 1.00 108.86 209 ALA B C 1
ATOM 4855 O O . ALA B 1 209 ? 31.172 42.911 84.676 1.00 135.97 209 ALA B O 1
ATOM 4857 N N . PHE B 1 210 ? 31.305 41.016 83.475 1.00 88.87 210 PHE B N 1
ATOM 4858 C CA . PHE B 1 210 ? 32.760 41.074 83.465 1.00 106.03 210 PHE B CA 1
ATOM 4859 C C . PHE B 1 210 ? 33.249 42.439 82.998 1.00 115.88 210 PHE B C 1
ATOM 4860 O O . PHE B 1 210 ? 34.071 43.092 83.666 1.00 114.73 210 PHE B O 1
ATOM 4868 N N . ILE B 1 211 ? 32.710 42.894 81.870 1.00 111.90 211 ILE B N 1
ATOM 4869 C CA . ILE B 1 211 ? 33.206 44.129 81.300 1.00 100.35 211 ILE B CA 1
ATOM 4870 C C . ILE B 1 211 ? 32.787 45.302 82.185 1.00 100.85 211 ILE B C 1
ATOM 4871 O O . ILE B 1 211 ? 33.530 46.274 82.336 1.00 105.55 211 ILE B O 1
ATOM 4876 N N . LEU B 1 212 ? 31.623 45.192 82.820 1.00 94.79 212 LEU B N 1
ATOM 4877 C CA . LEU B 1 212 ? 31.236 46.217 83.781 1.00 96.98 212 LEU B CA 1
ATOM 4878 C C . LEU B 1 212 ? 32.282 46.411 84.880 1.00 90.56 212 LEU B C 1
ATOM 4879 O O . LEU B 1 212 ? 32.444 47.522 85.366 1.00 91.51 212 LEU B O 1
ATOM 4884 N N . SER B 1 213 ? 32.997 45.355 85.275 1.00 92.83 213 SER B N 1
ATOM 4885 C CA . SER B 1 213 ? 34.016 45.551 86.300 1.00 121.87 213 SER B CA 1
ATOM 4886 C C . SER B 1 213 ? 35.043 46.571 85.844 1.00 137.62 213 SER B C 1
ATOM 4887 O O . SER B 1 213 ? 35.520 47.368 86.654 1.00 147.74 213 SER B O 1
ATOM 4890 N N . TYR B 1 214 ? 35.376 46.547 84.552 1.00 122.45 214 TYR B N 1
ATOM 4891 C CA . TYR B 1 214 ? 36.461 47.374 84.032 1.00 108.56 214 TYR B CA 1
ATOM 4892 C C . TYR B 1 214 ? 36.027 48.766 83.610 1.00 113.23 214 TYR B C 1
ATOM 4893 O O . TYR B 1 214 ? 36.865 49.639 83.412 1.00 122.96 214 TYR B O 1
ATOM 4902 N N . MET B 1 215 ? 34.727 48.977 83.455 1.00 108.34 215 MET B N 1
ATOM 4903 C CA . MET B 1 215 ? 34.241 50.281 83.008 1.00 106.81 215 MET B CA 1
ATOM 4904 C C . MET B 1 215 ? 34.558 51.383 84.010 1.00 114.18 215 MET B C 1
ATOM 4905 O O . MET B 1 215 ? 34.678 51.126 85.210 1.00 106.33 215 MET B O 1
ATOM 4910 N N . GLY B 1 216 ? 34.718 52.602 83.499 1.00 116.41 216 GLY B N 1
ATOM 4911 C CA . GLY B 1 216 ? 34.885 53.781 84.331 1.00 127.71 216 GLY B CA 1
ATOM 4912 C C . GLY B 1 216 ? 36.290 54.303 84.604 1.00 132.30 216 GLY B C 1
ATOM 4913 O O . GLY B 1 216 ? 36.438 55.161 85.464 1.00 121.99 216 GLY B O 1
ATOM 4914 N N . VAL B 1 217 ? 37.310 53.812 83.893 1.00 132.98 217 VAL B N 1
ATOM 4915 C CA . VAL B 1 217 ? 38.697 54.255 84.123 1.00 124.62 217 VAL B CA 1
ATOM 4916 C C . VAL B 1 217 ? 39.052 55.612 83.529 1.00 130.97 217 VAL B C 1
ATOM 4917 O O . VAL B 1 217 ? 40.066 56.213 83.887 1.00 138.59 217 VAL B O 1
ATOM 4921 N N . GLU B 1 218 ? 38.238 56.092 82.605 1.00 116.65 218 GLU B N 1
ATOM 4922 C CA . GLU B 1 218 ? 38.498 57.396 82.020 1.00 130.06 218 GLU B CA 1
ATOM 4923 C C . GLU B 1 218 ? 38.301 58.540 83.029 1.00 133.77 218 GLU B C 1
ATOM 4924 O O . GLU B 1 218 ? 38.102 59.690 82.647 1.00 152.86 218 GLU B O 1
ATOM 4930 N N . ALA B 1 219 ? 38.377 58.238 84.317 1.00 121.13 219 ALA B N 1
ATOM 4931 C CA . ALA B 1 219 ? 37.884 59.192 85.304 1.00 154.65 219 ALA B CA 1
ATOM 4932 C C . ALA B 1 219 ? 38.649 60.510 85.499 1.00 192.64 219 ALA B C 1
ATOM 4933 O O . ALA B 1 219 ? 38.088 61.548 85.140 1.00 210.15 219 ALA B O 1
ATOM 4935 N N . SER B 1 220 ? 39.888 60.553 86.016 1.00 199.33 220 SER B N 1
ATOM 4936 C CA . SER B 1 220 ? 40.892 59.485 86.243 1.00 185.33 220 SER B CA 1
ATOM 4937 C C . SER B 1 220 ? 41.838 59.247 85.065 1.00 176.27 220 SER B C 1
ATOM 4938 O O . SER B 1 220 ? 42.934 58.717 85.241 1.00 179.41 220 SER B O 1
ATOM 4941 N N . ALA B 1 221 ? 41.420 59.644 83.870 1.00 160.20 221 ALA B N 1
ATOM 4942 C CA . ALA B 1 221 ? 42.359 59.743 82.768 1.00 154.61 221 ALA B CA 1
ATOM 4943 C C . ALA B 1 221 ? 43.296 60.905 83.063 1.00 146.87 221 ALA B C 1
ATOM 4944 O O . ALA B 1 221 ? 44.514 60.792 82.939 1.00 143.07 221 ALA B O 1
ATOM 4946 N N . THR B 1 222 ? 42.712 62.020 83.482 1.00 138.94 222 THR B N 1
ATOM 4947 C CA . THR B 1 222 ? 43.484 63.216 83.765 1.00 137.12 222 THR B CA 1
ATOM 4948 C C . THR B 1 222 ? 44.602 62.939 84.760 1.00 142.75 222 THR B C 1
ATOM 4949 O O . THR B 1 222 ? 45.760 63.194 84.457 1.00 139.14 222 THR B O 1
ATOM 4953 N N . HIS B 1 223 ? 44.268 62.388 85.927 1.00 162.95 223 HIS B N 1
ATOM 4954 C CA . HIS B 1 223 ? 45.255 62.227 87.011 1.00 177.86 223 HIS B CA 1
ATOM 4955 C C . HIS B 1 223 ? 46.547 61.580 86.539 1.00 189.36 223 HIS B C 1
ATOM 4956 O O . HIS B 1 223 ? 47.366 61.166 87.366 1.00 204.29 223 HIS B O 1
ATOM 4963 N N . VAL B 1 224 ? 46.709 61.467 85.220 1.00 164.48 224 VAL B N 1
ATOM 4964 C CA . VAL B 1 224 ? 47.977 61.065 84.632 1.00 147.87 224 VAL B CA 1
ATOM 4965 C C . VAL B 1 224 ? 48.912 62.273 84.636 1.00 158.61 224 VAL B C 1
ATOM 4966 O O . VAL B 1 224 ? 50.109 62.145 84.391 1.00 168.00 224 VAL B O 1
ATOM 4970 N N . ASN B 1 225 ? 48.353 63.448 84.924 1.00 161.30 225 ASN B N 1
ATOM 4971 C CA . ASN B 1 225 ? 49.117 64.701 84.945 1.00 167.92 225 ASN B CA 1
ATOM 4972 C C . ASN B 1 225 ? 49.448 65.188 86.366 1.00 186.78 225 ASN B C 1
ATOM 4973 O O . ASN B 1 225 ? 50.519 65.756 86.598 1.00 179.94 225 ASN B O 1
ATOM 4978 N N . GLU B 1 226 ? 48.534 64.952 87.313 1.00 206.98 226 GLU B N 1
ATOM 4979 C CA . GLU B 1 226 ? 48.873 65.045 88.734 1.00 220.65 226 GLU B CA 1
ATOM 4980 C C . GLU B 1 226 ? 49.957 63.986 88.933 1.00 229.67 226 GLU B C 1
ATOM 4981 O O . GLU B 1 226 ? 50.553 63.868 90.005 1.00 237.39 226 GLU B O 1
ATOM 4987 N N . MET B 1 227 ? 50.191 63.229 87.856 1.00 218.25 227 MET B N 1
ATOM 4988 C CA . MET B 1 227 ? 51.255 62.232 87.724 1.00 199.95 227 MET B CA 1
ATOM 4989 C C . MET B 1 227 ? 52.328 62.741 86.760 1.00 180.59 227 MET B C 1
ATOM 4990 O O . MET B 1 227 ? 52.070 63.633 85.956 1.00 159.97 227 MET B O 1
ATOM 4995 N N . SER B 1 228 ? 53.526 62.169 86.838 1.00 187.88 228 SER B N 1
ATOM 4996 C CA . SER B 1 228 ? 54.683 62.709 86.125 1.00 205.70 228 SER B CA 1
ATOM 4997 C C . SER B 1 228 ? 55.424 61.664 85.281 1.00 215.45 228 SER B C 1
ATOM 4998 O O . SER B 1 228 ? 55.594 60.521 85.702 1.00 219.28 228 SER B O 1
ATOM 5001 N N . ASN B 1 229 ? 55.869 62.089 84.096 1.00 217.32 229 ASN B N 1
ATOM 5002 C CA . ASN B 1 229 ? 56.626 61.265 83.128 1.00 211.07 229 ASN B CA 1
ATOM 5003 C C . ASN B 1 229 ? 56.008 59.921 82.710 1.00 180.70 229 ASN B C 1
ATOM 5004 O O . ASN B 1 229 ? 56.684 58.890 82.728 1.00 171.80 229 ASN B O 1
ATOM 5009 N N . PRO B 1 230 ? 54.733 59.935 82.302 1.00 160.23 230 PRO B N 1
ATOM 5010 C CA . PRO B 1 230 ? 54.088 58.673 81.940 1.00 169.82 230 PRO B CA 1
ATOM 5011 C C . PRO B 1 230 ? 55.009 57.772 81.107 1.00 188.98 230 PRO B C 1
ATOM 5012 O O . PRO B 1 230 ? 55.863 57.087 81.680 1.00 187.36 230 PRO B O 1
ATOM 5016 N N . GLY B 1 231 ? 54.850 57.777 79.786 1.00 203.18 231 GLY B N 1
ATOM 5017 C CA . GLY B 1 231 ? 55.645 56.913 78.930 1.00 218.20 231 GLY B CA 1
ATOM 5018 C C . GLY B 1 231 ? 55.433 55.463 79.321 1.00 228.70 231 GLY B C 1
ATOM 5019 O O . GLY B 1 231 ? 54.341 55.101 79.752 1.00 223.11 231 GLY B O 1
ATOM 5020 N N . ARG B 1 232 ? 56.459 54.629 79.164 1.00 244.07 232 ARG B N 1
ATOM 5021 C CA . ARG B 1 232 ? 56.397 53.256 79.671 1.00 245.53 232 ARG B CA 1
ATOM 5022 C C . ARG B 1 232 ? 56.555 53.257 81.195 1.00 235.36 232 ARG B C 1
ATOM 5023 O O . ARG B 1 232 ? 57.652 53.448 81.731 1.00 231.93 232 ARG B O 1
ATOM 5031 N N . ASP B 1 233 ? 55.431 53.040 81.873 1.00 225.46 233 ASP B N 1
ATOM 5032 C CA . ASP B 1 233 ? 55.314 53.236 83.314 1.00 216.75 233 ASP B CA 1
ATOM 5033 C C . ASP B 1 233 ? 53.830 53.166 83.701 1.00 196.79 233 ASP B C 1
ATOM 5034 O O . ASP B 1 233 ? 53.396 52.260 84.414 1.00 190.81 233 ASP B O 1
ATOM 5039 N N . TYR B 1 234 ? 53.063 54.134 83.210 1.00 181.23 234 TYR B N 1
ATOM 5040 C CA . TYR B 1 234 ? 51.609 54.134 83.317 1.00 156.58 234 TYR B CA 1
ATOM 5041 C C . TYR B 1 234 ? 51.018 52.889 82.635 1.00 157.37 234 TYR B C 1
ATOM 5042 O O . TYR B 1 234 ? 50.122 52.247 83.184 1.00 154.71 234 TYR B O 1
ATOM 5051 N N . PRO B 1 235 ? 51.518 52.531 81.440 1.00 172.39 235 PRO B N 1
ATOM 5052 C CA . PRO B 1 235 ? 51.027 51.271 80.875 1.00 179.39 235 PRO B CA 1
ATOM 5053 C C . PRO B 1 235 ? 51.241 50.134 81.867 1.00 186.71 235 PRO B C 1
ATOM 5054 O O . PRO B 1 235 ? 50.546 49.119 81.805 1.00 187.79 235 PRO B O 1
ATOM 5058 N N . LEU B 1 236 ? 52.195 50.310 82.776 1.00 191.94 236 LEU B N 1
ATOM 5059 C CA . LEU B 1 236 ? 52.436 49.322 83.820 1.00 197.10 236 LEU B CA 1
ATOM 5060 C C . LEU B 1 236 ? 51.414 49.423 84.953 1.00 187.90 236 LEU B C 1
ATOM 5061 O O . LEU B 1 236 ? 51.021 48.412 85.521 1.00 187.17 236 LEU B O 1
ATOM 5066 N N . ALA B 1 237 ? 50.985 50.636 85.286 1.00 174.29 237 ALA B N 1
ATOM 5067 C CA . ALA B 1 237 ? 49.888 50.786 86.234 1.00 153.19 237 ALA B CA 1
ATOM 5068 C C . ALA B 1 237 ? 48.679 50.031 85.689 1.00 153.68 237 ALA B C 1
ATOM 5069 O O . ALA B 1 237 ? 48.130 49.160 86.362 1.00 155.30 237 ALA B O 1
ATOM 5071 N N . MET B 1 238 ? 48.281 50.356 84.462 1.00 145.62 238 MET B N 1
ATOM 5072 C CA . MET B 1 238 ? 47.236 49.610 83.786 1.00 146.31 238 MET B CA 1
ATOM 5073 C C . MET B 1 238 ? 47.523 48.123 83.895 1.00 160.37 238 MET B C 1
ATOM 5074 O O . MET B 1 238 ? 46.637 47.340 84.223 1.00 171.27 238 MET B O 1
ATOM 5079 N N . LEU B 1 239 ? 48.766 47.739 83.613 1.00 160.36 239 LEU B N 1
ATOM 5080 C CA . LEU B 1 239 ? 49.172 46.337 83.643 1.00 157.12 239 LEU B CA 1
ATOM 5081 C C . LEU B 1 239 ? 48.720 45.707 84.955 1.00 160.02 239 LEU B C 1
ATOM 5082 O O . LEU B 1 239 ? 47.983 44.711 84.966 1.00 157.18 239 LEU B O 1
ATOM 5087 N N . LEU B 1 240 ? 49.158 46.316 86.055 1.00 158.22 240 LEU B N 1
ATOM 5088 C CA . LEU B 1 240 ? 48.826 45.872 87.398 1.00 151.07 240 LEU B CA 1
ATOM 5089 C C . LEU B 1 240 ? 47.326 45.974 87.604 1.00 147.44 240 LEU B C 1
ATOM 5090 O O . LEU B 1 240 ? 46.613 44.995 87.417 1.00 146.63 240 LEU B O 1
ATOM 5095 N N . LEU B 1 241 ? 46.857 47.161 87.983 1.00 143.84 241 LEU B N 1
ATOM 5096 C CA . LEU B 1 241 ? 45.429 47.441 88.093 1.00 141.86 241 LEU B CA 1
ATOM 5097 C C . LEU B 1 241 ? 44.600 46.350 87.413 1.00 137.14 241 LEU B C 1
ATOM 5098 O O . LEU B 1 241 ? 43.670 45.796 88.006 1.00 138.40 241 LEU B O 1
ATOM 5103 N N . MET B 1 242 ? 44.954 46.032 86.170 1.00 127.55 242 MET B N 1
ATOM 5104 C CA . MET B 1 242 ? 44.317 44.933 85.460 1.00 127.13 242 MET B CA 1
ATOM 5105 C C . MET B 1 242 ? 44.576 43.638 86.197 1.00 137.26 242 MET B C 1
ATOM 5106 O O . MET B 1 242 ? 43.636 42.978 86.624 1.00 144.09 242 MET B O 1
ATOM 5111 N N . VAL B 1 243 ? 45.851 43.288 86.358 1.00 145.51 243 VAL B N 1
ATOM 5112 C CA . VAL B 1 243 ? 46.235 42.035 87.014 1.00 155.94 243 VAL B CA 1
ATOM 5113 C C . VAL B 1 243 ? 45.553 41.880 88.386 1.00 153.96 243 VAL B C 1
ATOM 5114 O O . VAL B 1 243 ? 45.112 40.782 88.767 1.00 146.45 243 VAL B O 1
ATOM 5118 N N . ALA B 1 244 ? 45.440 42.986 89.116 1.00 154.75 244 ALA B N 1
ATOM 5119 C CA . ALA B 1 244 ? 44.641 42.989 90.329 1.00 152.64 244 ALA B CA 1
ATOM 5120 C C . ALA B 1 244 ? 43.199 42.617 89.967 1.00 149.44 244 ALA B C 1
ATOM 5121 O O . ALA B 1 244 ? 42.810 41.462 90.135 1.00 149.00 244 ALA B O 1
ATOM 5123 N N . ALA B 1 245 ? 42.426 43.563 89.426 1.00 139.99 245 ALA B N 1
ATOM 5124 C CA . ALA B 1 245 ? 41.010 43.307 89.140 1.00 139.63 245 ALA B CA 1
ATOM 5125 C C . ALA B 1 245 ? 40.784 41.858 88.705 1.00 149.81 245 ALA B C 1
ATOM 5126 O O . ALA B 1 245 ? 39.733 41.272 88.982 1.00 168.50 245 ALA B O 1
ATOM 5128 N N . ILE B 1 246 ? 41.788 41.280 88.050 1.00 133.15 246 ILE B N 1
ATOM 5129 C CA . ILE B 1 246 ? 41.744 39.884 87.638 1.00 126.16 246 ILE B CA 1
ATOM 5130 C C . ILE B 1 246 ? 41.798 38.953 88.833 1.00 139.22 246 ILE B C 1
ATOM 5131 O O . ILE B 1 246 ? 40.789 38.358 89.193 1.00 151.09 246 ILE B O 1
ATOM 5136 N N . CYS B 1 247 ? 42.972 38.814 89.450 1.00 145.54 247 CYS B N 1
ATOM 5137 C CA . CYS B 1 247 ? 43.116 37.787 90.493 1.00 151.75 247 CYS B CA 1
ATOM 5138 C C . CYS B 1 247 ? 42.319 38.104 91.756 1.00 162.16 247 CYS B C 1
ATOM 5139 O O . CYS B 1 247 ? 41.863 37.201 92.457 1.00 166.88 247 CYS B O 1
ATOM 5142 N N . LEU B 1 248 ? 42.149 39.390 92.034 1.00 160.33 248 LEU B N 1
ATOM 5143 C CA . LEU B 1 248 ? 41.282 39.820 93.113 1.00 150.83 248 LEU B CA 1
ATOM 5144 C C . LEU B 1 248 ? 39.845 39.437 92.753 1.00 148.89 248 LEU B C 1
ATOM 5145 O O . LEU B 1 248 ? 39.224 38.652 93.468 1.00 156.85 248 LEU B O 1
ATOM 5150 N N . SER B 1 249 ? 39.322 39.958 91.640 1.00 142.85 249 SER B N 1
ATOM 5151 C CA . SER B 1 249 ? 37.922 39.681 91.291 1.00 143.44 249 SER B CA 1
ATOM 5152 C C . SER B 1 249 ? 37.683 38.297 90.665 1.00 139.05 249 SER B C 1
ATOM 5153 O O . SER B 1 249 ? 36.656 38.076 90.022 1.00 141.76 249 SER B O 1
ATOM 5156 N N . SER B 1 250 ? 38.621 37.368 90.852 1.00 134.36 250 SER B N 1
ATOM 5157 C CA . SER B 1 250 ? 38.358 35.971 90.487 1.00 144.23 250 SER B CA 1
ATOM 5158 C C . SER B 1 250 ? 38.754 34.986 91.591 1.00 154.91 250 SER B C 1
ATOM 5159 O O . SER B 1 250 ? 38.287 33.848 91.604 1.00 168.50 250 SER B O 1
ATOM 5162 N N . VAL B 1 251 ? 39.589 35.423 92.528 1.00 141.68 251 VAL B N 1
ATOM 5163 C CA . VAL B 1 251 ? 39.774 34.640 93.736 1.00 140.40 251 VAL B CA 1
ATOM 5164 C C . VAL B 1 251 ? 38.379 34.479 94.333 1.00 141.32 251 VAL B C 1
ATOM 5165 O O . VAL B 1 251 ? 38.054 33.436 94.901 1.00 154.34 251 VAL B O 1
ATOM 5169 N N . GLY B 1 252 ? 37.549 35.509 94.165 1.00 130.96 252 GLY B N 1
ATOM 5170 C CA . GLY B 1 252 ? 36.218 35.549 94.749 1.00 128.86 252 GLY B CA 1
ATOM 5171 C C . GLY B 1 252 ? 35.125 34.927 93.901 1.00 123.29 252 GLY B C 1
ATOM 5172 O O . GLY B 1 252 ? 34.458 33.963 94.304 1.00 141.57 252 GLY B O 1
ATOM 5173 N N . GLY B 1 253 ? 34.929 35.483 92.718 1.00 120.70 253 GLY B N 1
ATOM 5174 C CA . GLY B 1 253 ? 34.057 34.858 91.747 1.00 136.13 253 GLY B CA 1
ATOM 5175 C C . GLY B 1 253 ? 34.303 33.360 91.685 1.00 141.27 253 GLY B C 1
ATOM 5176 O O . GLY B 1 253 ? 33.387 32.598 91.417 1.00 144.35 253 GLY B O 1
ATOM 5177 N N . LEU B 1 254 ? 35.541 32.941 91.932 1.00 130.36 254 LEU B N 1
ATOM 5178 C CA . LEU B 1 254 ? 35.863 31.527 92.053 1.00 117.13 254 LEU B CA 1
ATOM 5179 C C . LEU B 1 254 ? 35.488 30.953 93.432 1.00 148.62 254 LEU B C 1
ATOM 5180 O O . LEU B 1 254 ? 34.976 29.834 93.518 1.00 165.80 254 LEU B O 1
ATOM 5185 N N . SER B 1 255 ? 35.751 31.701 94.508 1.00 147.15 255 SER B N 1
ATOM 5186 C CA . SER B 1 255 ? 35.369 31.261 95.853 1.00 137.35 255 SER B CA 1
ATOM 5187 C C . SER B 1 255 ? 33.937 30.756 95.833 1.00 137.16 255 SER B C 1
ATOM 5188 O O . SER B 1 255 ? 33.686 29.595 96.128 1.00 155.91 255 SER B O 1
ATOM 5191 N N . ILE B 1 256 ? 32.999 31.619 95.463 1.00 118.66 256 ILE B N 1
ATOM 5192 C CA . ILE B 1 256 ? 31.658 31.146 95.151 1.00 113.30 256 ILE B CA 1
ATOM 5193 C C . ILE B 1 256 ? 31.772 30.024 94.127 1.00 130.78 256 ILE B C 1
ATOM 5194 O O . ILE B 1 256 ? 31.422 28.864 94.371 1.00 129.87 256 ILE B O 1
ATOM 5199 N N . ALA B 1 257 ? 32.301 30.414 92.971 1.00 136.05 257 ALA B N 1
ATOM 5200 C CA . ALA B 1 257 ? 32.278 29.635 91.738 1.00 142.39 257 ALA B CA 1
ATOM 5201 C C . ALA B 1 257 ? 32.528 28.144 91.869 1.00 150.51 257 ALA B C 1
ATOM 5202 O O . ALA B 1 257 ? 32.266 27.381 90.931 1.00 156.69 257 ALA B O 1
ATOM 5204 N N . MET B 1 258 ? 33.066 27.718 92.999 1.00 150.82 258 MET B N 1
ATOM 5205 C CA . MET B 1 258 ? 33.257 26.290 93.191 1.00 159.59 258 MET B CA 1
ATOM 5206 C C . MET B 1 258 ? 33.273 25.976 94.663 1.00 122.68 258 MET B C 1
ATOM 5207 O O . MET B 1 258 ? 34.295 25.612 95.235 1.00 105.03 258 MET B O 1
ATOM 5212 N N . VAL B 1 259 ? 32.098 26.185 95.239 1.00 111.64 259 VAL B N 1
ATOM 5213 C CA . VAL B 1 259 ? 31.677 25.640 96.512 1.00 132.95 259 VAL B CA 1
ATOM 5214 C C . VAL B 1 259 ? 30.185 25.958 96.558 1.00 127.40 259 VAL B C 1
ATOM 5215 O O . VAL B 1 259 ? 29.604 26.142 97.630 1.00 119.76 259 VAL B O 1
ATOM 5219 N N . ILE B 1 260 ? 29.578 26.042 95.373 1.00 124.31 260 ILE B N 1
ATOM 5220 C CA . ILE B 1 260 ? 28.160 26.389 95.246 1.00 134.18 260 ILE B CA 1
ATOM 5221 C C . ILE B 1 260 ? 27.488 25.958 93.925 1.00 155.06 260 ILE B C 1
ATOM 5222 O O . ILE B 1 260 ? 26.536 25.176 93.958 1.00 157.44 260 ILE B O 1
ATOM 5227 N N . PRO B 1 261 ? 27.994 26.447 92.767 1.00 176.82 261 PRO B N 1
ATOM 5228 C CA . PRO B 1 261 ? 27.430 26.346 91.403 1.00 175.25 261 PRO B CA 1
ATOM 5229 C C . PRO B 1 261 ? 26.668 25.066 91.054 1.00 176.60 261 PRO B C 1
ATOM 5230 O O . PRO B 1 261 ? 26.754 24.071 91.781 1.00 181.01 261 PRO B O 1
ATOM 5234 N N . GLY B 1 262 ? 25.928 25.088 89.944 1.00 170.89 262 GLY B N 1
ATOM 5235 C CA . GLY B 1 262 ? 25.802 26.254 89.084 1.00 151.66 262 GLY B CA 1
ATOM 5236 C C . GLY B 1 262 ? 24.420 26.872 89.172 1.00 141.93 262 GLY B C 1
ATOM 5237 O O . GLY B 1 262 ? 24.191 27.766 89.980 1.00 143.82 262 GLY B O 1
ATOM 5238 N N . ASN B 1 263 ? 23.486 26.370 88.371 1.00 135.25 263 ASN B N 1
ATOM 5239 C CA . ASN B 1 263 ? 22.133 26.931 88.300 1.00 150.10 263 ASN B CA 1
ATOM 5240 C C . ASN B 1 263 ? 21.435 27.279 89.642 1.00 154.17 263 ASN B C 1
ATOM 5241 O O . ASN B 1 263 ? 20.235 27.582 89.663 1.00 149.86 263 ASN B O 1
ATOM 5246 N N . GLU B 1 264 ? 22.168 27.244 90.755 1.00 153.17 264 GLU B N 1
ATOM 5247 C CA . GLU B 1 264 ? 21.577 27.614 92.045 1.00 150.18 264 GLU B CA 1
ATOM 5248 C C . GLU B 1 264 ? 21.702 29.100 92.306 1.00 162.62 264 GLU B C 1
ATOM 5249 O O . GLU B 1 264 ? 20.819 29.698 92.926 1.00 172.27 264 GLU B O 1
ATOM 5255 N N . ILE B 1 265 ? 22.808 29.686 91.840 1.00 161.87 265 ILE B N 1
ATOM 5256 C CA . ILE B 1 265 ? 23.230 31.020 92.284 1.00 143.90 265 ILE B CA 1
ATOM 5257 C C . ILE B 1 265 ? 22.204 32.113 92.066 1.00 137.74 265 ILE B C 1
ATOM 5258 O O . ILE B 1 265 ? 21.679 32.265 90.972 1.00 147.89 265 ILE B O 1
ATOM 5263 N N . ASN B 1 266 ? 21.932 32.882 93.108 1.00 119.24 266 ASN B N 1
ATOM 5264 C CA . ASN B 1 266 ? 21.135 34.067 92.946 1.00 119.64 266 ASN B CA 1
ATOM 5265 C C . ASN B 1 266 ? 22.106 35.207 92.695 1.00 134.52 266 ASN B C 1
ATOM 5266 O O . ASN B 1 266 ? 23.184 35.235 93.286 1.00 143.30 266 ASN B O 1
ATOM 5271 N N . LEU B 1 267 ? 21.745 36.133 91.811 1.00 131.69 267 LEU B N 1
ATOM 5272 C CA . LEU B 1 267 ? 22.701 37.142 91.360 1.00 121.58 267 LEU B CA 1
ATOM 5273 C C . LEU B 1 267 ? 22.838 38.293 92.338 1.00 129.92 267 LEU B C 1
ATOM 5274 O O . LEU B 1 267 ? 23.910 38.892 92.437 1.00 134.25 267 LEU B O 1
ATOM 5279 N N . SER B 1 268 ? 21.756 38.614 93.044 1.00 137.11 268 SER B N 1
ATOM 5280 C CA . SER B 1 268 ? 21.821 39.629 94.098 1.00 137.85 268 SER B CA 1
ATOM 5281 C C . SER B 1 268 ? 22.376 39.009 95.369 1.00 139.78 268 SER B C 1
ATOM 5282 O O . SER B 1 268 ? 23.349 39.497 95.942 1.00 142.15 268 SER B O 1
ATOM 5285 N N . ALA B 1 269 ? 21.765 37.904 95.776 1.00 134.07 269 ALA B N 1
ATOM 5286 C CA . ALA B 1 269 ? 22.080 37.260 97.039 1.00 133.72 269 ALA B CA 1
ATOM 5287 C C . ALA B 1 269 ? 23.421 36.541 97.047 1.00 120.35 269 ALA B C 1
ATOM 5288 O O . ALA B 1 269 ? 23.997 36.326 98.106 1.00 117.69 269 ALA B O 1
ATOM 5290 N N . GLY B 1 270 ? 23.916 36.181 95.869 1.00 106.09 270 GLY B N 1
ATOM 5291 C CA . GLY B 1 270 ? 25.054 35.281 95.741 1.00 119.40 270 GLY B CA 1
ATOM 5292 C C . GLY B 1 270 ? 26.112 35.257 96.842 1.00 128.56 270 GLY B C 1
ATOM 5293 O O . GLY B 1 270 ? 26.456 34.191 97.371 1.00 110.50 270 GLY B O 1
ATOM 5294 N N . VAL B 1 271 ? 26.635 36.432 97.183 1.00 142.12 271 VAL B N 1
ATOM 5295 C CA . VAL B 1 271 ? 27.752 36.554 98.123 1.00 138.23 271 VAL B CA 1
ATOM 5296 C C . VAL B 1 271 ? 27.420 35.957 99.492 1.00 144.73 271 VAL B C 1
ATOM 5297 O O . VAL B 1 271 ? 28.043 34.975 99.932 1.00 154.69 271 VAL B O 1
ATOM 5301 N N . MET B 1 272 ? 26.436 36.545 100.161 1.00 128.10 272 MET B N 1
ATOM 5302 C CA . MET B 1 272 ? 25.939 35.976 101.402 1.00 126.26 272 MET B CA 1
ATOM 5303 C C . MET B 1 272 ? 25.702 34.458 101.266 1.00 133.87 272 MET B C 1
ATOM 5304 O O . MET B 1 272 ? 26.297 33.657 101.987 1.00 134.29 272 MET B O 1
ATOM 5309 N N . GLN B 1 273 ? 24.852 34.062 100.330 1.00 134.23 273 GLN B N 1
ATOM 5310 C CA . GLN B 1 273 ? 24.679 32.649 100.036 1.00 131.37 273 GLN B CA 1
ATOM 5311 C C . GLN B 1 273 ? 25.984 31.911 100.268 1.00 130.04 273 GLN B C 1
ATOM 5312 O O . GLN B 1 273 ? 26.103 31.140 101.228 1.00 138.64 273 GLN B O 1
ATOM 5318 N N . THR B 1 274 ? 26.965 32.164 99.401 1.00 119.96 274 THR B N 1
ATOM 5319 C CA . THR B 1 274 ? 28.266 31.506 99.512 1.00 130.24 274 THR B CA 1
ATOM 5320 C C . THR B 1 274 ? 28.834 31.560 100.921 1.00 134.96 274 THR B C 1
ATOM 5321 O O . THR B 1 274 ? 29.449 30.596 101.377 1.00 135.57 274 THR B O 1
ATOM 5325 N N . PHE B 1 275 ? 28.637 32.667 101.626 1.00 132.60 275 PHE B N 1
ATOM 5326 C CA . PHE B 1 275 ? 28.968 32.622 103.045 1.00 149.30 275 PHE B CA 1
ATOM 5327 C C . PHE B 1 275 ? 28.136 31.504 103.680 1.00 151.14 275 PHE B C 1
ATOM 5328 O O . PHE B 1 275 ? 28.573 30.363 103.666 1.00 159.05 275 PHE B O 1
ATOM 5336 N N . THR B 1 276 ? 26.925 31.798 104.153 1.00 136.72 276 THR B N 1
ATOM 5337 C CA . THR B 1 276 ? 26.098 30.779 104.821 1.00 131.61 276 THR B CA 1
ATOM 5338 C C . THR B 1 276 ? 26.450 29.318 104.498 1.00 138.48 276 THR B C 1
ATOM 5339 O O . THR B 1 276 ? 26.746 28.542 105.407 1.00 149.97 276 THR B O 1
ATOM 5343 N N . VAL B 1 277 ? 26.418 28.924 103.227 1.00 125.51 277 VAL B N 1
ATOM 5344 C CA . VAL B 1 277 ? 26.732 27.529 102.926 1.00 132.77 277 VAL B CA 1
ATOM 5345 C C . VAL B 1 277 ? 28.190 27.219 103.243 1.00 143.74 277 VAL B C 1
ATOM 5346 O O . VAL B 1 277 ? 28.495 26.212 103.888 1.00 147.68 277 VAL B O 1
ATOM 5350 N N . LEU B 1 278 ? 29.085 28.093 102.798 1.00 145.23 278 LEU B N 1
ATOM 5351 C CA . LEU B 1 278 ? 30.511 27.882 102.997 1.00 155.20 278 LEU B CA 1
ATOM 5352 C C . LEU B 1 278 ? 30.794 27.795 104.492 1.00 159.12 278 LEU B C 1
ATOM 5353 O O . LEU B 1 278 ? 31.561 26.956 104.953 1.00 167.84 278 LEU B O 1
ATOM 5358 N N . MET B 1 279 ? 30.131 28.657 105.248 1.00 154.49 279 MET B N 1
ATOM 5359 C CA . MET B 1 279 ? 30.307 28.753 106.685 1.00 143.27 279 MET B CA 1
ATOM 5360 C C . MET B 1 279 ? 29.791 27.514 107.352 1.00 142.82 279 MET B C 1
ATOM 5361 O O . MET B 1 279 ? 30.260 27.150 108.413 1.00 156.12 279 MET B O 1
ATOM 5366 N N . SER B 1 280 ? 28.817 26.861 106.736 1.00 151.29 280 SER B N 1
ATOM 5367 C CA . SER B 1 280 ? 28.307 25.618 107.282 1.00 169.22 280 SER B CA 1
ATOM 5368 C C . SER B 1 280 ? 29.484 24.692 107.567 1.00 178.65 280 SER B C 1
ATOM 5369 O O . SER B 1 280 ? 29.426 23.496 107.280 1.00 185.22 280 SER B O 1
ATOM 5372 N N . HIS B 1 281 ? 30.558 25.254 108.120 1.00 174.54 281 HIS B N 1
ATOM 5373 C CA . HIS B 1 281 ? 31.738 24.471 108.473 1.00 168.83 281 HIS B CA 1
ATOM 5374 C C . HIS B 1 281 ? 32.349 24.761 109.845 1.00 198.41 281 HIS B C 1
ATOM 5375 O O . HIS B 1 281 ? 32.138 23.979 110.772 1.00 216.87 281 HIS B O 1
ATOM 5382 N N . VAL B 1 282 ? 33.074 25.861 110.021 1.00 200.81 282 VAL B N 1
ATOM 5383 C CA . VAL B 1 282 ? 33.520 26.174 111.383 1.00 206.57 282 VAL B CA 1
ATOM 5384 C C . VAL B 1 282 ? 32.263 26.366 112.235 1.00 204.89 282 VAL B C 1
ATOM 5385 O O . VAL B 1 282 ? 32.316 26.738 113.410 1.00 205.39 282 VAL B O 1
ATOM 5389 N N . ALA B 1 283 ? 31.135 26.042 111.610 1.00 196.72 283 ALA B N 1
ATOM 5390 C CA . ALA B 1 283 ? 29.803 26.265 112.138 1.00 193.23 283 ALA B CA 1
ATOM 5391 C C . ALA B 1 283 ? 28.978 24.978 112.001 1.00 182.76 283 ALA B C 1
ATOM 5392 O O . ALA B 1 283 ? 29.527 23.932 111.673 1.00 162.95 283 ALA B O 1
ATOM 5394 N N . PRO B 1 284 ? 27.659 25.038 112.268 1.00 194.56 284 PRO B N 1
ATOM 5395 C CA . PRO B 1 284 ? 26.880 26.185 112.752 1.00 194.60 284 PRO B CA 1
ATOM 5396 C C . PRO B 1 284 ? 27.244 26.554 114.192 1.00 208.49 284 PRO B C 1
ATOM 5397 O O . PRO B 1 284 ? 26.504 27.274 114.869 1.00 212.69 284 PRO B O 1
ATOM 5401 N N . GLU B 1 285 ? 28.395 26.065 114.647 1.00 211.34 285 GLU B N 1
ATOM 5402 C CA . GLU B 1 285 ? 28.950 26.471 115.929 1.00 218.80 285 GLU B CA 1
ATOM 5403 C C . GLU B 1 285 ? 29.078 27.992 115.965 1.00 215.14 285 GLU B C 1
ATOM 5404 O O . GLU B 1 285 ? 29.494 28.566 116.972 1.00 218.76 285 GLU B O 1
ATOM 5410 N N . ILE B 1 286 ? 28.696 28.635 114.863 1.00 204.34 286 ILE B N 1
ATOM 5411 C CA . ILE B 1 286 ? 29.006 30.037 114.620 1.00 191.68 286 ILE B CA 1
ATOM 5412 C C . ILE B 1 286 ? 28.345 30.495 113.316 1.00 207.78 286 ILE B C 1
ATOM 5413 O O . ILE B 1 286 ? 28.522 31.636 112.890 1.00 220.77 286 ILE B O 1
ATOM 5418 N N . GLU B 1 287 ? 27.583 29.604 112.683 1.00 202.32 287 GLU B N 1
ATOM 5419 C CA . GLU B 1 287 ? 26.930 29.896 111.400 1.00 181.16 287 GLU B CA 1
ATOM 5420 C C . GLU B 1 287 ? 26.016 31.116 111.493 1.00 170.19 287 GLU B C 1
ATOM 5421 O O . GLU B 1 287 ? 25.359 31.473 110.527 1.00 156.44 287 GLU B O 1
ATOM 5427 N N . TRP B 1 288 ? 25.962 31.734 112.669 1.00 180.15 288 TRP B N 1
ATOM 5428 C CA . TRP B 1 288 ? 25.109 32.892 112.899 1.00 170.66 288 TRP B CA 1
ATOM 5429 C C . TRP B 1 288 ? 25.864 34.152 112.525 1.00 169.83 288 TRP B C 1
ATOM 5430 O O . TRP B 1 288 ? 25.262 35.192 112.268 1.00 170.43 288 TRP B O 1
ATOM 5441 N N . THR B 1 289 ? 27.190 34.042 112.493 1.00 173.65 289 THR B N 1
ATOM 5442 C CA . THR B 1 289 ? 28.063 35.168 112.181 1.00 174.61 289 THR B CA 1
ATOM 5443 C C . THR B 1 289 ? 27.641 35.799 110.860 1.00 168.50 289 THR B C 1
ATOM 5444 O O . THR B 1 289 ? 27.671 37.025 110.686 1.00 158.73 289 THR B O 1
ATOM 5448 N N . VAL B 1 290 ? 27.217 34.940 109.942 1.00 157.68 290 VAL B N 1
ATOM 5449 C CA . VAL B 1 290 ? 26.837 35.356 108.605 1.00 139.05 290 VAL B CA 1
ATOM 5450 C C . VAL B 1 290 ? 25.737 36.415 108.538 1.00 137.43 290 VAL B C 1
ATOM 5451 O O . VAL B 1 290 ? 25.822 37.289 107.669 1.00 152.19 290 VAL B O 1
ATOM 5455 N N . ARG B 1 291 ? 24.706 36.377 109.395 1.00 122.40 291 ARG B N 1
ATOM 5456 C CA . ARG B 1 291 ? 23.735 37.478 109.284 1.00 132.22 291 ARG B CA 1
ATOM 5457 C C . ARG B 1 291 ? 24.429 38.824 109.623 1.00 155.73 291 ARG B C 1
ATOM 5458 O O . ARG B 1 291 ? 24.105 39.889 109.049 1.00 155.04 291 ARG B O 1
ATOM 5466 N N . VAL B 1 292 ? 25.463 38.736 110.464 1.00 145.55 292 VAL B N 1
ATOM 5467 C CA . VAL B 1 292 ? 26.304 39.891 110.803 1.00 149.69 292 VAL B CA 1
ATOM 5468 C C . VAL B 1 292 ? 27.192 40.367 109.648 1.00 149.29 292 VAL B C 1
ATOM 5469 O O . VAL B 1 292 ? 27.205 41.551 109.297 1.00 161.59 292 VAL B O 1
ATOM 5473 N N . ILE B 1 293 ? 27.943 39.448 109.057 1.00 136.37 293 ILE B N 1
ATOM 5474 C CA . ILE B 1 293 ? 28.737 39.783 107.880 1.00 124.88 293 ILE B CA 1
ATOM 5475 C C . ILE B 1 293 ? 27.868 40.417 106.786 1.00 126.71 293 ILE B C 1
ATOM 5476 O O . ILE B 1 293 ? 28.280 41.367 106.114 1.00 124.63 293 ILE B O 1
ATOM 5481 N N . SER B 1 294 ? 26.660 39.893 106.616 1.00 128.02 294 SER B N 1
ATOM 5482 C CA . SER B 1 294 ? 25.704 40.507 105.711 1.00 132.48 294 SER B CA 1
ATOM 5483 C C . SER B 1 294 ? 25.405 41.929 106.173 1.00 131.09 294 SER B C 1
ATOM 5484 O O . SER B 1 294 ? 25.220 42.829 105.355 1.00 129.11 294 SER B O 1
ATOM 5487 N N . ALA B 1 295 ? 25.355 42.158 107.480 1.00 129.77 295 ALA B N 1
ATOM 5488 C CA . ALA B 1 295 ? 25.288 43.557 107.904 1.00 141.42 295 ALA B CA 1
ATOM 5489 C C . ALA B 1 295 ? 26.444 44.321 107.259 1.00 139.60 295 ALA B C 1
ATOM 5490 O O . ALA B 1 295 ? 26.221 45.231 106.464 1.00 141.14 295 ALA B O 1
ATOM 5492 N N . LEU B 1 296 ? 27.671 43.910 107.563 1.00 128.02 296 LEU B N 1
ATOM 5493 C CA . LEU B 1 296 ? 28.878 44.525 106.990 1.00 131.73 296 LEU B CA 1
ATOM 5494 C C . LEU B 1 296 ? 28.852 44.845 105.469 1.00 126.83 296 LEU B C 1
ATOM 5495 O O . LEU B 1 296 ? 29.233 45.952 105.038 1.00 116.88 296 LEU B O 1
ATOM 5500 N N . LEU B 1 297 ? 28.431 43.881 104.657 1.00 114.53 297 LEU B N 1
ATOM 5501 C CA . LEU B 1 297 ? 28.313 44.121 103.218 1.00 108.76 297 LEU B CA 1
ATOM 5502 C C . LEU B 1 297 ? 27.217 45.144 102.925 1.00 109.40 297 LEU B C 1
ATOM 5503 O O . LEU B 1 297 ? 27.401 46.055 102.114 1.00 124.66 297 LEU B O 1
ATOM 5508 N N . LEU B 1 298 ? 26.085 45.005 103.601 1.00 98.22 298 LEU B N 1
ATOM 5509 C CA . LEU B 1 298 ? 25.014 45.967 103.450 1.00 109.07 298 LEU B CA 1
ATOM 5510 C C . LEU B 1 298 ? 25.599 47.345 103.646 1.00 121.12 298 LEU B C 1
ATOM 5511 O O . LEU B 1 298 ? 25.289 48.273 102.900 1.00 105.56 298 LEU B O 1
ATOM 5516 N N . LEU B 1 299 ? 26.449 47.463 104.664 1.00 129.91 299 LEU B N 1
ATOM 5517 C CA . LEU B 1 299 ? 27.020 48.736 105.090 1.00 125.89 299 LEU B CA 1
ATOM 5518 C C . LEU B 1 299 ? 27.938 49.328 104.027 1.00 122.97 299 LEU B C 1
ATOM 5519 O O . LEU B 1 299 ? 27.770 50.472 103.608 1.00 107.95 299 LEU B O 1
ATOM 5524 N N . GLY B 1 300 ? 28.912 48.544 103.585 1.00 127.99 300 GLY B N 1
ATOM 5525 C CA . GLY B 1 300 ? 29.740 48.978 102.473 1.00 126.31 300 GLY B CA 1
ATOM 5526 C C . GLY B 1 300 ? 28.904 49.477 101.307 1.00 123.37 300 GLY B C 1
ATOM 5527 O O . GLY B 1 300 ? 28.989 50.662 100.942 1.00 131.10 300 GLY B O 1
ATOM 5528 N N . VAL B 1 301 ? 28.071 48.605 100.734 1.00 110.97 301 VAL B N 1
ATOM 5529 C CA . VAL B 1 301 ? 27.291 49.032 99.567 1.00 117.59 301 VAL B CA 1
ATOM 5530 C C . VAL B 1 301 ? 26.410 50.262 99.824 1.00 123.11 301 VAL B C 1
ATOM 5531 O O . VAL B 1 301 ? 26.181 51.060 98.910 1.00 128.24 301 VAL B O 1
ATOM 5535 N N . LEU B 1 302 ? 25.916 50.424 101.049 1.00 111.05 302 LEU B N 1
ATOM 5536 C CA . LEU B 1 302 ? 25.112 51.597 101.353 1.00 115.98 302 LEU B CA 1
ATOM 5537 C C . LEU B 1 302 ? 25.996 52.827 101.240 1.00 132.37 302 LEU B C 1
ATOM 5538 O O . LEU B 1 302 ? 25.609 53.859 100.657 1.00 134.97 302 LEU B O 1
ATOM 5543 N N . ALA B 1 303 ? 27.200 52.694 101.787 1.00 137.26 303 ALA B N 1
ATOM 5544 C CA . ALA B 1 303 ? 28.166 53.783 101.782 1.00 146.82 303 ALA B CA 1
ATOM 5545 C C . ALA B 1 303 ? 28.386 54.236 100.361 1.00 132.80 303 ALA B C 1
ATOM 5546 O O . ALA B 1 303 ? 28.155 55.403 100.021 1.00 128.31 303 ALA B O 1
ATOM 5548 N N . GLU B 1 304 ? 28.820 53.298 99.525 1.00 122.55 304 GLU B N 1
ATOM 5549 C CA . GLU B 1 304 ? 29.011 53.615 98.117 1.00 123.13 304 GLU B CA 1
ATOM 5550 C C . GLU B 1 304 ? 27.767 54.308 97.577 1.00 131.85 304 GLU B C 1
ATOM 5551 O O . GLU B 1 304 ? 27.816 55.469 97.141 1.00 135.90 304 GLU B O 1
ATOM 5557 N N . ILE B 1 305 ? 26.644 53.603 97.629 1.00 132.67 305 ILE B N 1
ATOM 5558 C CA . ILE B 1 305 ? 25.438 54.095 96.989 1.00 137.06 305 ILE B CA 1
ATOM 5559 C C . ILE B 1 305 ? 25.159 55.553 97.334 1.00 144.36 305 ILE B C 1
ATOM 5560 O O . ILE B 1 305 ? 24.713 56.310 96.474 1.00 150.92 305 ILE B O 1
ATOM 5565 N N . ALA B 1 306 ? 25.436 55.971 98.565 1.00 141.67 306 ALA B N 1
ATOM 5566 C CA . ALA B 1 306 ? 25.248 57.393 98.879 1.00 139.25 306 ALA B CA 1
ATOM 5567 C C . ALA B 1 306 ? 26.382 58.252 98.349 1.00 157.45 306 ALA B C 1
ATOM 5568 O O . ALA B 1 306 ? 26.203 59.453 98.130 1.00 165.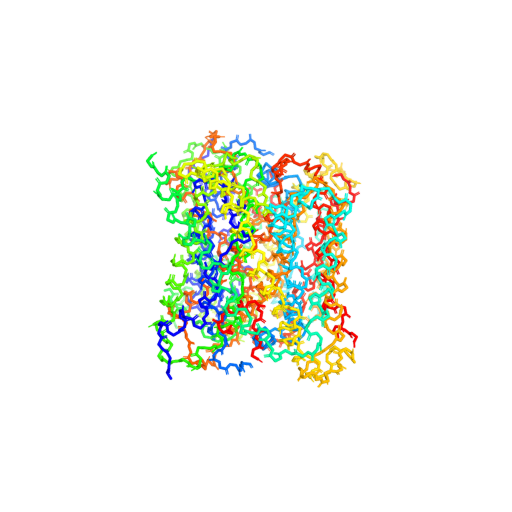28 306 ALA B O 1
ATOM 5570 N N . SER B 1 307 ? 27.552 57.647 98.152 1.00 160.04 307 SER B N 1
ATOM 5571 C CA . SER B 1 307 ? 28.645 58.386 97.523 1.00 146.80 307 SER B CA 1
ATOM 5572 C C . SER B 1 307 ? 28.213 58.810 96.139 1.00 121.09 307 SER B C 1
ATOM 5573 O O . SER B 1 307 ? 28.542 59.910 95.701 1.00 123.36 307 SER B O 1
ATOM 5576 N N . TRP B 1 308 ? 27.451 57.929 95.483 1.00 94.46 308 TRP B N 1
ATOM 5577 C CA . TRP B 1 308 ? 26.964 58.136 94.109 1.00 94.21 308 TRP B CA 1
ATOM 5578 C C . TRP B 1 308 ? 25.734 59.030 93.938 1.00 114.64 308 TRP B C 1
ATOM 5579 O O . TRP B 1 308 ? 25.463 59.478 92.825 1.00 115.10 308 TRP B O 1
ATOM 5590 N N . ILE B 1 309 ? 24.979 59.275 95.009 1.00 115.14 309 ILE B N 1
ATOM 5591 C CA . ILE B 1 309 ? 23.724 60.015 94.888 1.00 125.90 309 ILE B CA 1
ATOM 5592 C C . ILE B 1 309 ? 23.945 61.428 94.392 1.00 156.57 309 ILE B C 1
ATOM 5593 O O . ILE B 1 309 ? 23.015 62.071 93.906 1.00 170.26 309 ILE B O 1
ATOM 5598 N N . VAL B 1 310 ? 25.179 61.908 94.515 1.00 165.97 310 VAL B N 1
ATOM 5599 C CA . VAL B 1 310 ? 25.472 63.334 94.375 1.00 153.25 310 VAL B CA 1
ATOM 5600 C C . VAL B 1 310 ? 26.545 63.678 93.357 1.00 139.41 310 VAL B C 1
ATOM 5601 O O . VAL B 1 310 ? 26.544 64.775 92.825 1.00 139.41 310 VAL B O 1
ATOM 5605 N N . GLY B 1 311 ? 27.466 62.748 93.109 1.00 131.71 311 GLY B N 1
ATOM 5606 C CA . GLY B 1 311 ? 28.622 62.991 92.261 1.00 130.33 311 GLY B CA 1
ATOM 5607 C C . GLY B 1 311 ? 28.376 63.143 90.767 1.00 129.53 311 GLY B C 1
ATOM 5608 O O . GLY B 1 311 ? 28.432 64.237 90.214 1.00 132.08 311 GLY B O 1
ATOM 5609 N N . PRO B 1 312 ? 28.115 62.037 90.086 1.00 138.10 312 PRO B N 1
ATOM 5610 C CA . PRO B 1 312 ? 28.035 62.134 88.630 1.00 147.88 312 PRO B CA 1
ATOM 5611 C C . PRO B 1 312 ? 27.275 63.358 88.114 1.00 152.98 312 PRO B C 1
ATOM 5612 O O . PRO B 1 312 ? 27.591 63.804 87.012 1.00 166.60 312 PRO B O 1
ATOM 5616 N N . SER B 1 313 ? 26.319 63.899 88.867 1.00 146.18 313 SER B N 1
ATOM 5617 C CA . SER B 1 313 ? 25.658 65.140 88.438 1.00 155.72 313 SER B CA 1
ATOM 5618 C C . SER B 1 313 ? 26.685 66.281 88.384 1.00 160.07 313 SER B C 1
ATOM 5619 O O . SER B 1 313 ? 26.887 66.935 87.353 1.00 147.75 313 SER B O 1
ATOM 5622 N N . ARG B 1 314 ? 27.317 66.497 89.533 1.00 162.69 314 ARG B N 1
ATOM 5623 C CA . ARG B 1 314 ? 28.436 67.411 89.718 1.00 150.67 314 ARG B CA 1
ATOM 5624 C C . ARG B 1 314 ? 29.455 67.249 88.599 1.00 152.45 314 ARG B C 1
ATOM 5625 O O . ARG B 1 314 ? 30.018 68.230 88.112 1.00 151.32 314 ARG B O 1
ATOM 5633 N N . GLY B 1 315 ? 29.683 66.000 88.197 1.00 150.51 315 GLY B N 1
ATOM 5634 C CA . GLY B 1 315 ? 30.584 65.705 87.100 1.00 145.05 315 GLY B CA 1
ATOM 5635 C C . GLY B 1 315 ? 30.036 66.215 85.784 1.00 151.01 315 GLY B C 1
ATOM 5636 O O . GLY B 1 315 ? 30.772 66.760 84.962 1.00 148.83 315 GLY B O 1
ATOM 5637 N N . MET B 1 316 ? 28.737 66.039 85.576 1.00 159.55 316 MET B N 1
ATOM 5638 C CA . MET B 1 316 ? 28.131 66.459 84.323 1.00 170.77 316 MET B CA 1
ATOM 5639 C C . MET B 1 316 ? 27.358 67.750 84.469 1.00 173.32 316 MET B C 1
ATOM 5640 O O . MET B 1 316 ? 26.283 67.903 83.887 1.00 170.53 316 MET B O 1
ATOM 5645 N N . TYR B 1 317 ? 27.897 68.669 85.264 1.00 179.24 317 TYR B N 1
ATOM 5646 C CA . TYR B 1 317 ? 27.389 70.039 85.301 1.00 174.50 317 TYR B CA 1
ATOM 5647 C C . TYR B 1 317 ? 28.098 70.836 84.203 1.00 167.60 317 TYR B C 1
ATOM 5648 O O . TYR B 1 317 ? 27.588 71.838 83.674 1.00 145.77 317 TYR B O 1
ATOM 5657 N N . VAL B 1 318 ? 29.285 70.344 83.862 1.00 166.91 318 VAL B N 1
ATOM 5658 C CA . VAL B 1 318 ? 30.084 70.905 82.804 1.00 155.22 318 VAL B CA 1
ATOM 5659 C C . VAL B 1 318 ? 29.140 71.222 81.659 1.00 159.68 318 VAL B C 1
ATOM 5660 O O . VAL B 1 318 ? 29.265 72.262 81.016 1.00 175.25 318 VAL B O 1
ATOM 5664 N N . THR B 1 319 ? 28.170 70.340 81.431 1.00 151.50 319 THR B N 1
ATOM 5665 C CA . THR B 1 319 ? 27.171 70.556 80.387 1.00 159.20 319 THR B CA 1
ATOM 5666 C C . THR B 1 319 ? 26.277 71.744 80.682 1.00 168.71 319 THR B C 1
ATOM 5667 O O . THR B 1 319 ? 25.808 72.407 79.760 1.00 179.64 319 THR B O 1
ATOM 5671 N N . ALA B 1 320 ? 26.027 72.003 81.964 1.00 160.17 320 ALA B N 1
ATOM 5672 C CA . ALA B 1 320 ? 25.120 73.076 82.356 1.00 160.16 320 ALA B CA 1
ATOM 5673 C C . ALA B 1 320 ? 25.791 74.440 82.248 1.00 181.89 320 ALA B C 1
ATOM 5674 O O . ALA B 1 320 ? 25.146 75.443 81.925 1.00 198.58 320 ALA B O 1
ATOM 5676 N N . GLN B 1 321 ? 27.091 74.475 82.521 1.00 178.30 321 GLN B N 1
ATOM 5677 C CA . GLN B 1 321 ? 27.857 75.705 82.368 1.00 176.34 321 GLN B CA 1
ATOM 5678 C C . GLN B 1 321 ? 28.144 75.929 80.887 1.00 160.80 321 GLN B C 1
ATOM 5679 O O . GLN B 1 321 ? 27.585 76.836 80.281 1.00 155.46 321 GLN B O 1
ATOM 5685 N N . LYS B 1 322 ? 28.985 75.071 80.312 1.00 158.07 322 LYS B N 1
ATOM 5686 C CA . LYS B 1 322 ? 29.377 75.139 78.900 1.00 159.67 322 LYS B CA 1
ATOM 5687 C C . LYS B 1 322 ? 28.213 75.449 77.955 1.00 161.49 322 LYS B C 1
ATOM 5688 O O . LYS B 1 322 ? 27.394 74.586 77.672 1.00 146.28 322 LYS B O 1
ATOM 5694 N N . ASN B 1 323 ? 28.158 76.681 77.456 1.00 190.76 323 ASN B N 1
ATOM 5695 C CA . ASN B 1 323 ? 27.096 77.105 76.537 1.00 221.27 323 ASN B CA 1
ATOM 5696 C C . ASN B 1 323 ? 25.748 76.520 76.968 1.00 222.14 323 ASN B C 1
ATOM 5697 O O . ASN B 1 323 ? 24.957 76.074 76.138 1.00 229.19 323 ASN B O 1
ATOM 5702 N N . LEU B 1 324 ? 25.519 76.499 78.279 1.00 216.53 324 LEU B N 1
ATOM 5703 C CA . LEU B 1 324 ? 24.233 76.108 78.853 1.00 214.54 324 LEU B CA 1
ATOM 5704 C C . LEU B 1 324 ? 23.471 75.088 77.998 1.00 208.86 324 LEU B C 1
ATOM 5705 O O . LEU B 1 324 ? 22.375 75.372 77.524 1.00 219.71 324 LEU B O 1
ATOM 5710 N N . LEU B 1 325 ? 24.052 73.903 77.814 1.00 190.90 325 LEU B N 1
ATOM 5711 C CA . LEU B 1 325 ? 23.502 72.896 76.894 1.00 165.35 325 LEU B CA 1
ATOM 5712 C C . LEU B 1 325 ? 22.097 72.363 77.232 1.00 161.41 325 LEU B C 1
ATOM 5713 O O . LEU B 1 325 ? 21.309 72.105 76.323 1.00 150.75 325 LEU B O 1
ATOM 5718 N N . PRO B 1 326 ? 21.788 72.171 78.529 1.00 171.97 326 PRO B N 1
ATOM 5719 C CA . PRO B 1 326 ? 20.415 71.791 78.896 1.00 162.19 326 PRO B CA 1
ATOM 5720 C C . PRO B 1 326 ? 19.565 72.890 79.575 1.00 149.76 326 PRO B C 1
ATOM 5721 O O . PRO B 1 326 ? 18.340 72.872 79.421 1.00 122.69 326 PRO B O 1
ATOM 5725 N N . ALA B 1 327 ? 20.209 73.825 80.279 1.00 159.95 327 ALA B N 1
ATOM 5726 C CA . ALA B 1 327 ? 19.539 74.807 81.154 1.00 173.74 327 ALA B CA 1
ATOM 5727 C C . ALA B 1 327 ? 18.057 75.043 80.862 1.00 179.22 327 ALA B C 1
ATOM 5728 O O . ALA B 1 327 ? 17.310 75.491 81.736 1.00 179.67 327 ALA B O 1
ATOM 5730 N N . PHE B 1 329 ? 18.340 75.155 84.062 1.00 147.97 329 PHE B N 1
ATOM 5731 C CA . PHE B 1 329 ? 18.052 74.007 84.915 1.00 167.96 329 PHE B CA 1
ATOM 5732 C C . PHE B 1 329 ? 19.258 73.577 85.759 1.00 167.25 329 PHE B C 1
ATOM 5733 O O . PHE B 1 329 ? 19.325 72.449 86.246 1.00 146.85 329 PHE B O 1
ATOM 5741 N N . ALA B 1 330 ? 20.223 74.473 85.911 1.00 177.79 330 ALA B N 1
ATOM 5742 C CA . ALA B 1 330 ? 21.333 74.236 86.826 1.00 172.11 330 ALA B CA 1
ATOM 5743 C C . ALA B 1 330 ? 20.934 74.647 88.246 1.00 172.90 330 ALA B C 1
ATOM 5744 O O . ALA B 1 330 ? 19.771 74.951 88.506 1.00 162.64 330 ALA B O 1
ATOM 5746 N N . LYS B 1 331 ? 21.902 74.645 89.156 1.00 186.00 331 LYS B N 1
ATOM 5747 C CA . LYS B 1 331 ? 21.705 75.155 90.512 1.00 198.09 331 LYS B CA 1
ATOM 5748 C C . LYS B 1 331 ? 22.903 74.811 91.382 1.00 199.28 331 LYS B C 1
ATOM 5749 O O . LYS B 1 331 ? 23.750 74.010 90.996 1.00 195.99 331 LYS B O 1
ATOM 5755 N N . MET B 1 332 ? 22.959 75.423 92.558 1.00 211.55 332 MET B N 1
ATOM 5756 C CA . MET B 1 332 ? 23.996 75.148 93.548 1.00 225.23 332 MET B CA 1
ATOM 5757 C C . MET B 1 332 ? 23.615 75.809 94.869 1.00 220.18 332 MET B C 1
ATOM 5758 O O . MET B 1 332 ? 24.076 76.921 95.183 1.00 198.34 332 MET B O 1
ATOM 5763 N N . ASN B 1 333 ? 22.732 75.127 95.600 1.00 233.75 333 ASN B N 1
ATOM 5764 C CA . ASN B 1 333 ? 22.467 75.386 97.015 1.00 246.04 333 ASN B CA 1
ATOM 5765 C C . ASN B 1 333 ? 23.316 74.413 97.823 1.00 234.75 333 ASN B C 1
ATOM 5766 O O . ASN B 1 333 ? 23.333 73.218 97.522 1.00 221.25 333 ASN B O 1
ATOM 5771 N N . LYS B 1 334 ? 24.008 74.902 98.850 1.00 230.05 334 LYS B N 1
ATOM 5772 C CA . LYS B 1 334 ? 25.073 74.113 99.458 1.00 225.93 334 LYS B CA 1
ATOM 5773 C C . LYS B 1 334 ? 26.020 73.815 98.302 1.00 232.65 334 LYS B C 1
ATOM 5774 O O . LYS B 1 334 ? 26.256 74.679 97.462 1.00 246.52 334 LYS B O 1
ATOM 5780 N N . ASN B 1 335 ? 26.552 72.600 98.241 1.00 226.73 335 ASN B N 1
ATOM 5781 C CA . ASN B 1 335 ? 27.291 72.160 97.056 1.00 221.70 335 ASN B CA 1
ATOM 5782 C C . ASN B 1 335 ? 26.358 71.480 96.035 1.00 209.10 335 ASN B C 1
ATOM 5783 O O . ASN B 1 335 ? 26.450 71.710 94.826 1.00 196.83 335 ASN B O 1
ATOM 5788 N N . GLY B 1 336 ? 25.472 70.633 96.551 1.00 194.68 336 GLY B N 1
ATOM 5789 C CA . GLY B 1 336 ? 24.299 70.165 95.840 1.00 170.29 336 GLY B CA 1
ATOM 5790 C C . GLY B 1 336 ? 24.460 69.734 94.404 1.00 187.36 336 GLY B C 1
ATOM 5791 O O . GLY B 1 336 ? 24.518 68.539 94.146 1.00 205.82 336 GLY B O 1
ATOM 5792 N N . VAL B 1 337 ? 24.529 70.690 93.472 1.00 191.87 337 VAL B N 1
ATOM 5793 C CA . VAL B 1 337 ? 24.378 70.401 92.037 1.00 187.90 337 VAL B CA 1
ATOM 5794 C C . VAL B 1 337 ? 22.915 70.057 91.763 1.00 182.17 337 VAL B C 1
ATOM 5795 O O . VAL B 1 337 ? 22.524 69.748 90.638 1.00 164.00 337 VAL B O 1
ATOM 5799 N N . PRO B 1 338 ? 22.085 70.187 92.799 1.00 205.08 338 PRO B N 1
ATOM 5800 C CA . PRO B 1 338 ? 21.054 69.192 93.091 1.00 209.03 338 PRO B CA 1
ATOM 5801 C C . PRO B 1 338 ? 19.765 69.199 92.269 1.00 196.83 338 PRO B C 1
ATOM 5802 O O . PRO B 1 338 ? 19.707 68.608 91.171 1.00 179.48 338 PRO B O 1
ATOM 5806 N N . VAL B 1 339 ? 18.753 69.852 92.845 1.00 199.28 339 VAL B N 1
ATOM 5807 C CA . VAL B 1 339 ? 17.349 69.665 92.491 1.00 195.72 339 VAL B CA 1
ATOM 5808 C C . VAL B 1 339 ? 17.253 68.976 91.156 1.00 186.25 339 VAL B C 1
ATOM 5809 O O . VAL B 1 339 ? 16.967 67.785 91.058 1.00 184.73 339 VAL B O 1
ATOM 5813 N N . THR B 1 340 ? 17.544 69.747 90.130 1.00 172.67 340 THR B N 1
ATOM 5814 C CA . THR B 1 340 ? 17.525 69.261 88.791 1.00 161.28 340 THR B CA 1
ATOM 5815 C C . THR B 1 340 ? 18.242 67.922 88.723 1.00 164.49 340 THR B C 1
ATOM 5816 O O . THR B 1 340 ? 17.617 66.881 88.937 1.00 164.25 340 THR B O 1
ATOM 5820 N N . LEU B 1 341 ? 19.548 67.940 88.462 1.00 176.08 341 LEU B N 1
ATOM 5821 C CA . LEU B 1 341 ? 20.280 66.712 88.100 1.00 177.13 341 LEU B CA 1
ATOM 5822 C C . LEU B 1 341 ? 20.075 65.528 89.056 1.00 163.14 341 LEU B C 1
ATOM 5823 O O . LEU B 1 341 ? 19.726 64.415 88.626 1.00 157.58 341 LEU B O 1
ATOM 5828 N N . VAL B 1 342 ? 20.285 65.761 90.346 1.00 149.97 342 VAL B N 1
ATOM 5829 C CA . VAL B 1 342 ? 20.119 64.666 91.280 1.00 136.49 342 VAL B CA 1
ATOM 5830 C C . VAL B 1 342 ? 18.697 64.125 91.147 1.00 143.77 342 VAL B C 1
ATOM 5831 O O . VAL B 1 342 ? 18.515 62.953 90.841 1.00 140.62 342 VAL B O 1
ATOM 5835 N N . ILE B 1 343 ? 17.692 64.981 91.336 1.00 150.05 343 ILE B N 1
ATOM 5836 C CA . ILE B 1 343 ? 16.303 64.514 91.337 1.00 139.09 343 ILE B CA 1
ATOM 5837 C C . ILE B 1 343 ? 15.913 63.771 90.073 1.00 136.63 343 ILE B C 1
ATOM 5838 O O . ILE B 1 343 ? 15.221 62.763 90.140 1.00 137.84 343 ILE B O 1
ATOM 5843 N N . SER B 1 344 ? 16.342 64.274 88.921 1.00 137.87 344 SER B N 1
ATOM 5844 C CA . SER B 1 344 ? 15.943 63.674 87.646 1.00 144.50 344 SER B CA 1
ATOM 5845 C C . SER B 1 344 ? 16.664 62.345 87.371 1.00 143.87 344 SER B C 1
ATOM 5846 O O . SER B 1 344 ? 16.117 61.454 86.704 1.00 141.69 344 SER B O 1
ATOM 5849 N N . GLN B 1 345 ? 17.888 62.208 87.872 1.00 139.00 345 GLN B N 1
ATOM 5850 C CA . GLN B 1 345 ? 18.537 60.904 87.824 1.00 137.08 345 GLN B CA 1
ATOM 5851 C C . GLN B 1 345 ? 17.885 59.975 88.838 1.00 135.57 345 GLN B C 1
ATOM 5852 O O . GLN B 1 345 ? 17.951 58.741 88.719 1.00 129.61 345 GLN B O 1
ATOM 5858 N N . LEU B 1 346 ? 17.260 60.570 89.847 1.00 131.58 346 LEU B N 1
ATOM 5859 C CA . LEU B 1 346 ? 16.551 59.778 90.830 1.00 131.73 346 LEU B CA 1
ATOM 5860 C C . LEU B 1 346 ? 15.299 59.209 90.192 1.00 142.02 346 LEU B C 1
ATOM 5861 O O . LEU B 1 346 ? 15.150 57.993 90.105 1.00 145.63 346 LEU B O 1
ATOM 5866 N N . VAL B 1 347 ? 14.420 60.083 89.712 1.00 138.75 347 VAL B N 1
ATOM 5867 C CA . VAL B 1 347 ? 13.210 59.627 89.040 1.00 134.88 347 VAL B CA 1
ATOM 5868 C C . VAL B 1 347 ? 13.562 58.660 87.906 1.00 133.52 347 VAL B C 1
ATOM 5869 O O . VAL B 1 347 ? 12.913 57.633 87.746 1.00 127.66 347 VAL B O 1
ATOM 5873 N N . ILE B 1 348 ? 14.605 58.970 87.139 1.00 131.48 348 ILE B N 1
ATOM 5874 C CA . ILE B 1 348 ? 15.143 57.998 86.190 1.00 116.76 348 ILE B CA 1
ATOM 5875 C C . ILE B 1 348 ? 15.341 56.616 86.840 1.00 122.82 348 ILE B C 1
ATOM 5876 O O . ILE B 1 348 ? 14.678 55.643 86.469 1.00 116.08 348 ILE B O 1
ATOM 5881 N N . THR B 1 349 ? 16.238 56.536 87.821 1.00 115.70 349 THR B N 1
ATOM 5882 C CA . THR B 1 349 ? 16.609 55.246 88.377 1.00 118.91 349 THR B CA 1
ATOM 5883 C C . THR B 1 349 ? 15.429 54.572 89.066 1.00 125.41 349 THR B C 1
ATOM 5884 O O . THR B 1 349 ? 15.438 53.360 89.316 1.00 125.34 349 THR B O 1
ATOM 5888 N N . SER B 1 350 ? 14.404 55.355 89.360 1.00 120.25 350 SER B N 1
ATOM 5889 C CA . SER B 1 350 ? 13.218 54.807 89.983 1.00 119.51 350 SER B CA 1
ATOM 5890 C C . SER B 1 350 ? 12.263 54.237 88.951 1.00 124.88 350 SER B C 1
ATOM 5891 O O . SER B 1 350 ? 11.634 53.217 89.205 1.00 124.42 350 SER B O 1
ATOM 5894 N N . ILE B 1 351 ? 12.151 54.891 87.793 1.00 121.48 351 ILE B N 1
ATOM 5895 C CA . ILE B 1 351 ? 11.292 54.391 86.717 1.00 118.01 351 ILE B CA 1
ATOM 5896 C C . ILE B 1 351 ? 11.908 53.128 86.111 1.00 127.62 351 ILE B C 1
ATOM 5897 O O . ILE B 1 351 ? 11.209 52.149 85.804 1.00 131.00 351 ILE B O 1
ATOM 5902 N N . ALA B 1 352 ? 13.230 53.149 85.964 1.00 126.28 352 ALA B N 1
ATOM 5903 C CA . ALA B 1 352 ? 13.965 51.964 85.548 1.00 120.19 352 ALA B CA 1
ATOM 5904 C C . ALA B 1 352 ? 13.861 50.887 86.608 1.00 117.48 352 ALA B C 1
ATOM 5905 O O . ALA B 1 352 ? 13.824 49.702 86.280 1.00 101.63 352 ALA B O 1
ATOM 5907 N N . LEU B 1 353 ? 13.833 51.306 87.876 1.00 123.38 353 LEU B N 1
ATOM 5908 C CA . LEU B 1 353 ? 13.720 50.368 88.990 1.00 122.06 353 LEU B CA 1
ATOM 5909 C C . LEU B 1 353 ? 12.371 49.660 88.938 1.00 111.92 353 LEU B C 1
ATOM 5910 O O . LEU B 1 353 ? 12.312 48.442 89.041 1.00 106.31 353 LEU B O 1
ATOM 5915 N N . ILE B 1 354 ? 11.295 50.425 88.764 1.00 100.23 354 ILE B N 1
ATOM 5916 C CA . ILE B 1 354 ? 9.948 49.866 88.758 1.00 101.67 354 ILE B CA 1
ATOM 5917 C C . ILE B 1 354 ? 9.747 48.944 87.564 1.00 108.63 354 ILE B C 1
ATOM 5918 O O . ILE B 1 354 ? 9.408 47.754 87.711 1.00 102.56 354 ILE B O 1
ATOM 5923 N N . ILE B 1 355 ? 9.972 49.498 86.376 1.00 108.03 355 ILE B N 1
ATOM 5924 C CA . ILE B 1 355 ? 9.851 48.718 85.151 1.00 113.30 355 ILE B CA 1
ATOM 5925 C C . ILE B 1 355 ? 10.711 47.458 85.179 1.00 130.90 355 ILE B C 1
ATOM 5926 O O . ILE B 1 355 ? 10.204 46.343 85.115 1.00 146.67 355 ILE B O 1
ATOM 5931 N N . LEU B 1 356 ? 12.018 47.640 85.275 1.00 123.35 356 LEU B N 1
ATOM 5932 C CA . LEU B 1 356 ? 12.935 46.519 85.225 1.00 116.51 356 LEU B CA 1
ATOM 5933 C C . LEU B 1 356 ? 12.685 45.493 86.357 1.00 107.49 356 LEU B C 1
ATOM 5934 O O . LEU B 1 356 ? 12.892 44.291 86.181 1.00 85.52 356 LEU B O 1
ATOM 5939 N N . THR B 1 357 ? 12.248 45.968 87.522 1.00 114.20 357 THR B N 1
ATOM 5940 C CA . THR B 1 357 ? 12.019 45.074 88.659 1.00 114.06 357 THR B CA 1
ATOM 5941 C C . THR B 1 357 ? 10.789 44.221 88.367 1.00 107.42 357 THR B C 1
ATOM 5942 O O . THR B 1 357 ? 10.729 43.059 88.762 1.00 97.73 357 THR B O 1
ATOM 5946 N N . ASN B 1 358 ? 9.823 44.786 87.643 1.00 114.96 358 ASN B N 1
ATOM 5947 C CA . ASN B 1 358 ? 8.538 44.092 87.466 1.00 125.49 358 ASN B CA 1
ATOM 5948 C C . ASN B 1 358 ? 8.091 43.614 86.059 1.00 154.55 358 ASN B C 1
ATOM 5949 O O . ASN B 1 358 ? 6.916 43.745 85.706 1.00 169.66 358 ASN B O 1
ATOM 5954 N N . THR B 1 359 ? 9.002 43.033 85.281 1.00 119.61 359 THR B N 1
ATOM 5955 C CA . THR B 1 359 ? 8.618 42.357 84.053 1.00 107.29 359 THR B CA 1
ATOM 5956 C C . THR B 1 359 ? 9.645 41.288 83.677 1.00 125.24 359 THR B C 1
ATOM 5957 O O . THR B 1 359 ? 10.848 41.490 83.804 1.00 136.24 359 THR B O 1
ATOM 5961 N N . GLY B 1 360 ? 9.165 40.148 83.201 1.00 132.51 360 GLY B N 1
ATOM 5962 C CA . GLY B 1 360 ? 10.045 39.045 82.877 1.00 128.76 360 GLY B CA 1
ATOM 5963 C C . GLY B 1 360 ? 10.355 38.276 84.139 1.00 141.60 360 GLY B C 1
ATOM 5964 O O . GLY B 1 360 ? 11.121 38.741 84.975 1.00 137.65 360 GLY B O 1
ATOM 5965 N N . GLY B 1 361 ? 9.750 37.098 84.270 1.00 157.08 361 GLY B N 1
ATOM 5966 C CA . GLY B 1 361 ? 9.882 36.264 85.454 1.00 156.96 361 GLY B CA 1
ATOM 5967 C C . GLY B 1 361 ? 11.310 35.984 85.893 1.00 144.00 361 GLY B C 1
ATOM 5968 O O . GLY B 1 361 ? 12.006 35.105 85.342 1.00 111.44 361 GLY B O 1
ATOM 5969 N N . GLY B 1 362 ? 11.735 36.742 86.903 1.00 145.59 362 GLY B N 1
ATOM 5970 C CA . GLY B 1 362 ? 13.052 36.592 87.485 1.00 139.40 362 GLY B CA 1
ATOM 5971 C C . GLY B 1 362 ? 13.581 37.844 88.156 1.00 140.16 362 GLY B C 1
ATOM 5972 O O . GLY B 1 362 ? 13.757 38.882 87.525 1.00 143.90 362 GLY B O 1
ATOM 5973 N N . ASN B 1 363 ? 13.827 37.752 89.454 1.00 143.19 363 ASN B N 1
ATOM 5974 C CA . ASN B 1 363 ? 14.617 38.760 90.129 1.00 139.45 363 ASN B CA 1
ATOM 5975 C C . ASN B 1 363 ? 16.065 38.431 89.813 1.00 126.44 363 ASN B C 1
ATOM 5976 O O . ASN B 1 363 ? 16.986 38.992 90.402 1.00 142.09 363 ASN B O 1
ATOM 5981 N N . ASN B 1 364 ? 16.252 37.482 88.902 1.00 93.78 364 ASN B N 1
ATOM 5982 C CA . ASN B 1 364 ? 17.576 37.120 88.426 1.00 110.72 364 ASN B CA 1
ATOM 5983 C C . ASN B 1 364 ? 17.795 37.646 87.021 1.00 129.48 364 ASN B C 1
ATOM 5984 O O . ASN B 1 364 ? 18.921 37.951 86.608 1.00 121.37 364 ASN B O 1
ATOM 5989 N N . MET B 1 365 ? 16.695 37.725 86.286 1.00 141.15 365 MET B N 1
ATOM 5990 C CA . MET B 1 365 ? 16.667 38.476 85.053 1.00 129.20 365 MET B CA 1
ATOM 5991 C C . MET B 1 365 ? 16.811 39.934 85.484 1.00 118.74 365 MET B C 1
ATOM 5992 O O . MET B 1 365 ? 17.848 40.542 85.238 1.00 128.01 365 MET B O 1
ATOM 5997 N N . SER B 1 366 ? 15.808 40.474 86.175 1.00 101.16 366 SER B N 1
ATOM 5998 C CA . SER B 1 366 ? 15.845 41.881 86.559 1.00 115.48 366 SER B CA 1
ATOM 5999 C C . SER B 1 366 ? 17.289 42.344 86.738 1.00 122.47 366 SER B C 1
ATOM 6000 O O . SER B 1 366 ? 17.723 43.336 86.137 1.00 143.02 366 SER B O 1
ATOM 6003 N N . PHE B 1 367 ? 18.049 41.592 87.520 1.00 96.29 367 PHE B N 1
ATOM 6004 C CA . PHE B 1 367 ? 19.467 41.863 87.692 1.00 93.21 367 PHE B CA 1
ATOM 6005 C C . PHE B 1 367 ? 20.204 41.920 86.359 1.00 105.70 367 PHE B C 1
ATOM 6006 O O . PHE B 1 367 ? 20.466 42.998 85.809 1.00 110.55 367 PHE B O 1
ATOM 6014 N N . LEU B 1 368 ? 20.538 40.740 85.841 1.00 108.09 368 LEU B N 1
ATOM 6015 C CA . LEU B 1 368 ? 21.374 40.619 84.642 1.00 93.77 368 LEU B CA 1
ATOM 6016 C C . LEU B 1 368 ? 20.976 41.562 83.526 1.00 95.83 368 LEU B C 1
ATOM 6017 O O . LEU B 1 368 ? 21.828 42.078 82.827 1.00 103.57 368 LEU B O 1
ATOM 6022 N N . ILE B 1 369 ? 19.681 41.782 83.350 1.00 93.52 369 ILE B N 1
ATOM 6023 C CA . ILE B 1 369 ? 19.240 42.768 82.386 1.00 93.65 369 ILE B CA 1
ATOM 6024 C C . ILE B 1 369 ? 19.626 44.167 82.830 1.00 103.39 369 ILE B C 1
ATOM 6025 O O . ILE B 1 369 ? 19.887 45.013 81.985 1.00 119.19 369 ILE B O 1
ATOM 6030 N N . ALA B 1 370 ? 19.645 44.438 84.138 1.00 85.97 370 ALA B N 1
ATOM 6031 C CA . ALA B 1 370 ? 20.068 45.770 84.573 1.00 89.20 370 ALA B CA 1
ATOM 6032 C C . ALA B 1 370 ? 21.564 45.942 84.343 1.00 100.57 370 ALA B C 1
ATOM 6033 O O . ALA B 1 370 ? 22.016 46.986 83.833 1.00 133.81 370 ALA B O 1
ATOM 6035 N N . LEU B 1 371 ? 22.336 44.917 84.678 1.00 67.93 371 LEU B N 1
ATOM 6036 C CA . LEU B 1 371 ? 23.711 44.886 84.206 1.00 88.42 371 LEU B CA 1
ATOM 6037 C C . LEU B 1 371 ? 23.792 45.256 82.724 1.00 105.66 371 LEU B C 1
ATOM 6038 O O . LEU B 1 371 ? 24.295 46.316 82.342 1.00 115.21 371 LEU B O 1
ATOM 6043 N N . ALA B 1 372 ? 23.291 44.362 81.888 1.00 97.54 372 ALA B N 1
ATOM 6044 C CA . ALA B 1 372 ? 23.248 44.604 80.469 1.00 107.42 372 ALA B CA 1
ATOM 6045 C C . ALA B 1 372 ? 22.980 46.075 80.174 1.00 117.92 372 ALA B C 1
ATOM 6046 O O . ALA B 1 372 ? 23.836 46.748 79.603 1.00 142.48 372 ALA B O 1
ATOM 6048 N N . LEU B 1 373 ? 21.817 46.585 80.578 1.00 99.88 373 LEU B N 1
ATOM 6049 C CA . LEU B 1 373 ? 21.420 47.940 80.199 1.00 107.89 373 LEU B CA 1
ATOM 6050 C C . LEU B 1 373 ? 22.503 48.966 80.520 1.00 119.51 373 LEU B C 1
ATOM 6051 O O . LEU B 1 373 ? 22.902 49.775 79.649 1.00 136.98 373 LEU B O 1
ATOM 6056 N N . THR B 1 374 ? 22.985 48.938 81.761 1.00 91.64 374 THR B N 1
ATOM 6057 C CA . THR B 1 374 ? 24.109 49.797 82.114 1.00 100.44 374 THR B CA 1
ATOM 6058 C C . THR B 1 374 ? 25.216 49.649 81.056 1.00 108.76 374 THR B C 1
ATOM 6059 O O . THR B 1 374 ? 25.646 50.639 80.419 1.00 114.55 374 THR B O 1
ATOM 6063 N N . VAL B 1 375 ? 25.637 48.402 80.843 1.00 98.49 375 VAL B N 1
ATOM 6064 C CA . VAL B 1 375 ? 26.725 48.092 79.916 1.00 105.37 375 VAL B CA 1
ATOM 6065 C C . VAL B 1 375 ? 26.560 48.727 78.521 1.00 110.27 375 VAL B C 1
ATOM 6066 O O . VAL B 1 375 ? 27.479 49.386 78.040 1.00 117.83 375 VAL B O 1
ATOM 6070 N N . VAL B 1 376 ? 25.409 48.538 77.870 1.00 106.96 376 VAL B N 1
ATOM 6071 C CA . VAL B 1 376 ? 25.256 49.014 76.493 1.00 106.53 376 VAL B CA 1
ATOM 6072 C C . VAL B 1 376 ? 25.196 50.539 76.472 1.00 113.73 376 VAL B C 1
ATOM 6073 O O . VAL B 1 376 ? 25.877 51.191 75.653 1.00 127.15 376 VAL B O 1
ATOM 6077 N N . ILE B 1 377 ? 24.432 51.117 77.400 1.00 102.33 377 ILE B N 1
ATOM 6078 C CA . ILE B 1 377 ? 24.411 52.576 77.504 1.00 96.39 377 ILE B CA 1
ATOM 6079 C C . ILE B 1 377 ? 25.831 53.163 77.529 1.00 99.15 377 ILE B C 1
ATOM 6080 O O . ILE B 1 377 ? 26.238 53.846 76.587 1.00 80.45 377 ILE B O 1
ATOM 6085 N N . TYR B 1 378 ? 26.582 52.868 78.593 1.00 100.80 378 TYR B N 1
ATOM 6086 C CA . TYR B 1 378 ? 27.952 53.378 78.767 1.00 97.34 378 TYR B CA 1
ATOM 6087 C C . TYR B 1 378 ? 28.880 52.986 77.599 1.00 97.38 378 TYR B C 1
ATOM 6088 O O . TYR B 1 378 ? 29.856 53.681 77.263 1.00 103.18 378 TYR B O 1
ATOM 6097 N N . LEU B 1 379 ? 28.572 51.849 76.991 1.00 99.79 379 LEU B N 1
ATOM 6098 C CA . LEU B 1 379 ? 29.279 51.404 75.799 1.00 113.81 379 LEU B CA 1
ATOM 6099 C C . LEU B 1 379 ? 29.148 52.439 74.689 1.00 114.72 379 LEU B C 1
ATOM 6100 O O . LEU B 1 379 ? 30.060 52.615 73.891 1.00 119.88 379 LEU B O 1
ATOM 6105 N N . CYS B 1 380 ? 28.016 53.124 74.618 1.00 97.42 380 CYS B N 1
ATOM 6106 C CA . CYS B 1 380 ? 27.932 54.189 73.634 1.00 99.96 380 CYS B CA 1
ATOM 6107 C C . CYS B 1 380 ? 29.070 55.191 73.815 1.00 118.07 380 CYS B C 1
ATOM 6108 O O . CYS B 1 380 ? 29.840 55.480 72.878 1.00 118.00 380 CYS B O 1
ATOM 6111 N N . ALA B 1 381 ? 29.180 55.715 75.030 1.00 125.76 381 ALA B N 1
ATOM 6112 C CA . ALA B 1 381 ? 30.289 56.589 75.367 1.00 125.93 381 ALA B CA 1
ATOM 6113 C C . ALA B 1 381 ? 31.579 55.966 74.839 1.00 106.41 381 ALA B C 1
ATOM 6114 O O . ALA B 1 381 ? 32.270 56.569 74.040 1.00 99.89 381 ALA B O 1
ATOM 6116 N N . TYR B 1 382 ? 31.875 54.735 75.236 1.00 93.89 382 TYR B N 1
ATOM 6117 C CA . TYR B 1 382 ? 33.161 54.133 74.841 1.00 99.96 382 TYR B CA 1
ATOM 6118 C C . TYR B 1 382 ? 33.394 54.022 73.323 1.00 94.95 382 TYR B C 1
ATOM 6119 O O . TYR B 1 382 ? 34.538 54.100 72.843 1.00 92.38 382 TYR B O 1
ATOM 6128 N N . PHE B 1 383 ? 32.304 53.820 72.585 1.00 81.46 383 PHE B N 1
ATOM 6129 C CA . PHE B 1 383 ? 32.309 53.867 71.130 1.00 84.08 383 PHE B CA 1
ATOM 6130 C C . PHE B 1 383 ? 32.856 55.191 70.724 1.00 93.70 383 PHE B C 1
ATOM 6131 O O . PHE B 1 383 ? 33.905 55.267 70.098 1.00 86.90 383 PHE B O 1
ATOM 6139 N N . MET B 1 384 ? 32.138 56.247 71.095 1.00 103.35 384 MET B N 1
ATOM 6140 C CA . MET B 1 384 ? 32.626 57.593 70.825 1.00 108.14 384 MET B CA 1
ATOM 6141 C C . MET B 1 384 ? 34.103 57.754 71.178 1.00 113.24 384 MET B C 1
ATOM 6142 O O . MET B 1 384 ? 34.923 58.003 70.313 1.00 127.76 384 MET B O 1
ATOM 6147 N N . LEU B 1 385 ? 34.438 57.607 72.453 1.00 102.14 385 LEU B N 1
ATOM 6148 C CA . LEU B 1 385 ? 35.824 57.694 72.899 1.00 104.83 385 LEU B CA 1
ATOM 6149 C C . LEU B 1 385 ? 36.769 57.065 71.880 1.00 111.22 385 LEU B C 1
ATOM 6150 O O . LEU B 1 385 ? 37.796 57.651 71.532 1.00 129.65 385 LEU B O 1
ATOM 6155 N N . PHE B 1 386 ? 36.419 55.882 71.382 1.00 104.67 386 PHE B N 1
ATOM 6156 C CA . PHE B 1 386 ? 37.287 55.211 70.420 1.00 111.83 386 PHE B CA 1
ATOM 6157 C C . PHE B 1 386 ? 37.294 55.856 69.016 1.00 124.99 386 PHE B C 1
ATOM 6158 O O . PHE B 1 386 ? 38.316 56.394 68.568 1.00 124.97 386 PHE B O 1
ATOM 6166 N N . ILE B 1 387 ? 36.158 55.777 68.324 1.00 135.63 387 ILE B N 1
ATOM 6167 C CA . ILE B 1 387 ? 35.979 56.365 66.996 1.00 125.70 387 ILE B CA 1
ATOM 6168 C C . ILE B 1 387 ? 36.726 57.702 66.962 1.00 123.78 387 ILE B C 1
ATOM 6169 O O . ILE B 1 387 ? 37.618 57.933 66.130 1.00 125.47 387 ILE B O 1
ATOM 6174 N N . GLY B 1 388 ? 36.381 58.561 67.917 1.00 115.31 388 GLY B N 1
ATOM 6175 C CA . GLY B 1 388 ? 37.023 59.846 68.110 1.00 114.11 388 GLY B CA 1
ATOM 6176 C C . GLY B 1 388 ? 38.527 59.778 68.312 1.00 128.17 388 GLY B C 1
ATOM 6177 O O . GLY B 1 388 ? 39.253 60.616 67.779 1.00 154.05 388 GLY B O 1
ATOM 6178 N N . TYR B 1 389 ? 39.011 58.800 69.074 1.00 118.50 389 TYR B N 1
ATOM 6179 C CA . TYR B 1 389 ? 40.459 58.666 69.255 1.00 126.14 389 TYR B CA 1
ATOM 6180 C C . TYR B 1 389 ? 41.171 58.372 67.938 1.00 128.50 389 TYR B C 1
ATOM 6181 O O . TYR B 1 389 ? 42.258 58.896 67.677 1.00 141.31 389 TYR B O 1
ATOM 6190 N N . ILE B 1 390 ? 40.580 57.527 67.104 1.00 119.65 390 ILE B N 1
ATOM 6191 C CA . ILE B 1 390 ? 41.186 57.290 65.798 1.00 129.73 390 ILE B CA 1
ATOM 6192 C C . ILE B 1 390 ? 41.210 58.609 65.037 1.00 135.62 390 ILE B C 1
ATOM 6193 O O . ILE B 1 390 ? 42.225 58.965 64.425 1.00 137.77 390 ILE B O 1
ATOM 6198 N N . VAL B 1 391 ? 40.096 59.342 65.101 1.00 138.27 391 VAL B N 1
ATOM 6199 C CA . VAL B 1 391 ? 40.035 60.659 64.462 1.00 137.48 391 VAL B CA 1
ATOM 6200 C C . VAL B 1 391 ? 41.150 61.606 64.911 1.00 137.51 391 VAL B C 1
ATOM 6201 O O . VAL B 1 391 ? 41.648 62.383 64.099 1.00 151.14 391 VAL B O 1
ATOM 6205 N N . LEU B 1 392 ? 41.539 61.546 66.187 1.00 114.86 392 LEU B N 1
ATOM 6206 C CA . LEU B 1 392 ? 42.682 62.333 66.669 1.00 123.58 392 LEU B CA 1
ATOM 6207 C C . LEU B 1 392 ? 44.007 61.790 66.145 1.00 136.49 392 LEU B C 1
ATOM 6208 O O . LEU B 1 392 ? 44.899 62.567 65.796 1.00 153.70 392 LEU B O 1
ATOM 6213 N N . VAL B 1 393 ? 44.149 60.470 66.082 1.00 130.57 393 VAL B N 1
ATOM 6214 C CA . VAL B 1 393 ? 45.383 59.918 65.538 1.00 148.83 393 VAL B CA 1
ATOM 6215 C C . VAL B 1 393 ? 45.580 60.321 64.078 1.00 175.93 393 VAL B C 1
ATOM 6216 O O . VAL B 1 393 ? 46.716 60.463 63.616 1.00 197.51 393 VAL B O 1
ATOM 6220 N N . LEU B 1 394 ? 44.483 60.516 63.350 1.00 167.50 394 LEU B N 1
ATOM 6221 C CA . LEU B 1 394 ? 44.603 60.866 61.938 1.00 162.09 394 LEU B CA 1
ATOM 6222 C C . LEU B 1 394 ? 44.285 62.316 61.577 1.00 169.46 394 LEU B C 1
ATOM 6223 O O . LEU B 1 394 ? 45.112 62.991 60.968 1.00 178.97 394 LEU B O 1
ATOM 6228 N N . LYS B 1 395 ? 43.100 62.796 61.945 1.00 169.94 395 LYS B N 1
ATOM 6229 C CA . LYS B 1 395 ? 42.674 64.138 61.534 1.00 180.66 395 LYS B CA 1
ATOM 6230 C C . LYS B 1 395 ? 43.480 65.250 62.227 1.00 183.69 395 LYS B C 1
ATOM 6231 O O . LYS B 1 395 ? 43.577 66.367 61.711 1.00 182.71 395 LYS B O 1
ATOM 6237 N N . HIS B 1 396 ? 44.069 64.928 63.380 1.00 185.28 396 HIS B N 1
ATOM 6238 C CA . HIS B 1 396 ? 44.941 65.851 64.112 1.00 192.53 396 HIS B CA 1
ATOM 6239 C C . HIS B 1 396 ? 46.273 65.178 64.444 1.00 195.31 396 HIS B C 1
ATOM 6240 O O . HIS B 1 396 ? 46.565 64.928 65.613 1.00 189.93 396 HIS B O 1
ATOM 6247 N N . PRO B 1 397 ? 47.093 64.897 63.419 1.00 197.64 397 PRO B N 1
ATOM 6248 C CA . PRO B 1 397 ? 48.294 64.068 63.580 1.00 195.88 397 PRO B CA 1
ATOM 6249 C C . PRO B 1 397 ? 49.340 64.770 64.421 1.00 199.16 397 PRO B C 1
ATOM 6250 O O . PRO B 1 397 ? 50.202 64.131 65.028 1.00 194.55 397 PRO B O 1
ATOM 6254 N N . ASP B 1 398 ? 49.270 66.092 64.440 1.00 208.08 398 ASP B N 1
ATOM 6255 C CA . ASP B 1 398 ? 50.188 66.871 65.246 1.00 224.82 398 ASP B CA 1
ATOM 6256 C C . ASP B 1 398 ? 49.513 67.359 66.523 1.00 238.22 398 ASP B C 1
ATOM 6257 O O . ASP B 1 398 ? 48.461 67.995 66.453 1.00 245.06 398 ASP B O 1
ATOM 6262 N N . LEU B 1 399 ? 50.080 67.057 67.692 1.00 237.29 399 LEU B N 1
ATOM 6263 C CA . LEU B 1 399 ? 51.248 66.193 67.888 1.00 231.97 399 LEU B CA 1
ATOM 6264 C C . LEU B 1 399 ? 51.592 66.331 69.360 1.00 217.02 399 LEU B C 1
ATOM 6265 O O . LEU B 1 399 ? 52.418 65.595 69.888 1.00 217.93 399 LEU B O 1
ATOM 6270 N N . LYS B 1 400 ? 50.914 67.276 70.010 1.00 208.62 400 LYS B N 1
ATOM 6271 C CA . LYS B 1 400 ? 51.305 67.856 71.308 1.00 206.35 400 LYS B CA 1
ATOM 6272 C C . LYS B 1 400 ? 51.705 66.870 72.428 1.00 192.82 400 LYS B C 1
ATOM 6273 O O . LYS B 1 400 ? 52.871 66.821 72.826 1.00 184.42 400 LYS B O 1
ATOM 6279 N N . ARG B 1 401 ? 50.727 66.136 72.959 1.00 185.56 401 ARG B N 1
ATOM 6280 C CA . ARG B 1 401 ? 50.957 64.905 73.733 1.00 181.07 401 ARG B CA 1
ATOM 6281 C C . ARG B 1 401 ? 51.953 64.974 74.899 1.00 189.39 401 ARG B C 1
ATOM 6282 O O . ARG B 1 401 ? 53.161 65.106 74.687 1.00 203.59 401 ARG B O 1
ATOM 6290 N N . THR B 1 402 ? 51.446 64.856 76.127 1.00 178.78 402 THR B N 1
ATOM 6291 C CA . THR B 1 402 ? 52.310 64.701 77.295 1.00 169.71 402 THR B CA 1
ATOM 6292 C C . THR B 1 402 ? 52.542 63.216 77.551 1.00 165.02 402 THR B C 1
ATOM 6293 O O . THR B 1 402 ? 53.241 62.842 78.487 1.00 163.76 402 THR B O 1
ATOM 6295 N N . PHE B 1 403 ? 51.949 62.383 76.697 1.00 167.23 403 PHE B N 1
ATOM 6296 C CA . PHE B 1 403 ? 52.007 60.921 76.819 1.00 179.51 403 PHE B CA 1
ATOM 6297 C C . PHE B 1 403 ? 51.605 60.201 75.529 1.00 182.31 403 PHE B C 1
ATOM 6298 O O . PHE B 1 403 ? 50.520 60.418 74.984 1.00 171.67 403 PHE B O 1
ATOM 6306 N N . ASN B 1 404 ? 52.475 59.301 75.086 1.00 177.86 404 ASN B N 1
ATOM 6307 C CA . ASN B 1 404 ? 52.367 58.689 73.773 1.00 177.49 404 ASN B CA 1
ATOM 6308 C C . ASN B 1 404 ? 52.371 57.171 73.878 1.00 166.97 404 ASN B C 1
ATOM 6309 O O . ASN B 1 404 ? 53.194 56.605 74.596 1.00 169.45 404 ASN B O 1
ATOM 6314 N N . ILE B 1 405 ? 51.464 56.508 73.165 1.00 157.26 405 ILE B N 1
ATOM 6315 C CA . ILE B 1 405 ? 51.445 55.046 73.158 1.00 154.53 405 ILE B CA 1
ATOM 6316 C C . ILE B 1 405 ? 52.675 54.502 72.448 1.00 165.47 405 ILE B C 1
ATOM 6317 O O . ILE B 1 405 ? 53.112 55.071 71.453 1.00 166.21 405 ILE B O 1
ATOM 6322 N N . PRO B 1 406 ? 53.247 53.402 72.962 1.00 185.58 406 PRO B N 1
ATOM 6323 C CA . PRO B 1 406 ? 54.416 52.779 72.331 1.00 205.27 406 PRO B CA 1
ATOM 6324 C C . PRO B 1 406 ? 54.028 51.905 71.135 1.00 208.23 406 PRO B C 1
ATOM 6325 O O . PRO B 1 406 ? 53.293 50.925 71.298 1.00 197.62 406 PRO B O 1
ATOM 6329 N N . GLY B 1 407 ? 54.525 52.268 69.952 1.00 217.16 407 GLY B N 1
ATOM 6330 C CA . GLY B 1 407 ? 54.199 51.570 68.716 1.00 214.39 407 GLY B CA 1
ATOM 6331 C C . GLY B 1 407 ? 54.156 52.486 67.500 1.00 207.45 407 GLY B C 1
ATOM 6332 O O . GLY B 1 407 ? 53.591 52.135 66.458 1.00 195.11 407 GLY B O 1
ATOM 6333 N N . GLY B 1 408 ? 54.747 53.670 67.644 1.00 209.20 408 GLY B N 1
ATOM 6334 C CA . GLY B 1 408 ? 54.788 54.654 66.577 1.00 209.09 408 GLY B CA 1
ATOM 6335 C C . GLY B 1 408 ? 53.449 55.300 66.271 1.00 195.56 408 GLY B C 1
ATOM 6336 O O . GLY B 1 408 ? 53.191 56.433 66.681 1.00 185.37 408 GLY B O 1
ATOM 6337 N N . LYS B 1 409 ? 52.600 54.576 65.545 1.00 186.97 409 LYS B N 1
ATOM 6338 C CA . LYS B 1 409 ? 51.298 55.080 65.115 1.00 172.32 409 LYS B CA 1
ATOM 6339 C C . LYS B 1 409 ? 50.476 53.917 64.612 1.00 167.15 409 LYS B C 1
ATOM 6340 O O . LYS B 1 409 ? 49.250 53.944 64.663 1.00 164.35 409 LYS B O 1
ATOM 6346 N N . GLY B 1 410 ? 51.157 52.894 64.113 1.00 172.39 410 GLY B N 1
ATOM 6347 C CA . GLY B 1 410 ? 50.470 51.703 63.660 1.00 174.55 410 GLY B CA 1
ATOM 6348 C C . GLY B 1 410 ? 49.786 51.039 64.836 1.00 161.41 410 GLY B C 1
ATOM 6349 O O . GLY B 1 410 ? 48.605 50.679 64.784 1.00 135.86 410 GLY B O 1
ATOM 6350 N N . VAL B 1 411 ? 50.541 50.897 65.918 1.00 173.91 411 VAL B N 1
ATOM 6351 C CA . VAL B 1 411 ? 50.032 50.235 67.106 1.00 176.07 411 VAL B CA 1
ATOM 6352 C C . VAL B 1 411 ? 48.955 51.065 67.806 1.00 161.77 411 VAL B C 1
ATOM 6353 O O . VAL B 1 411 ? 48.039 50.504 68.410 1.00 167.88 411 VAL B O 1
ATOM 6357 N N . LYS B 1 412 ? 49.048 52.389 67.717 1.00 140.25 412 LYS B N 1
ATOM 6358 C CA . LYS B 1 412 ? 47.952 53.228 68.186 1.00 138.73 412 LYS B CA 1
ATOM 6359 C C . LYS B 1 412 ? 46.660 52.774 67.512 1.00 148.32 412 LYS B C 1
ATOM 6360 O O . LYS B 1 412 ? 45.639 52.510 68.167 1.00 158.78 412 LYS B O 1
ATOM 6366 N N . LEU B 1 413 ? 46.729 52.660 66.190 1.00 144.47 413 LEU B N 1
ATOM 6367 C CA . LEU B 1 413 ? 45.576 52.301 65.381 1.00 128.60 413 LEU B CA 1
ATOM 6368 C C . LEU B 1 413 ? 45.062 50.891 65.673 1.00 123.60 413 LEU B C 1
ATOM 6369 O O . LEU B 1 413 ? 43.867 50.704 65.942 1.00 125.87 413 LEU B O 1
ATOM 6374 N N . VAL B 1 414 ? 45.950 49.901 65.645 1.00 125.96 414 VAL B N 1
ATOM 6375 C CA . VAL B 1 414 ? 45.520 48.527 65.910 1.00 139.47 414 VAL B CA 1
ATOM 6376 C C . VAL B 1 414 ? 44.936 48.351 67.323 1.00 139.57 414 VAL B C 1
ATOM 6377 O O . VAL B 1 414 ? 43.906 47.693 67.496 1.00 139.89 414 VAL B O 1
ATOM 6381 N N . VAL B 1 415 ? 45.569 48.958 68.324 1.00 137.64 415 VAL B N 1
ATOM 6382 C CA . VAL B 1 415 ? 45.055 48.881 69.692 1.00 146.30 415 VAL B CA 1
ATOM 6383 C C . VAL B 1 415 ? 43.653 49.501 69.787 1.00 144.79 415 VAL B C 1
ATOM 6384 O O . VAL B 1 415 ? 42.709 48.866 70.300 1.00 155.97 415 VAL B O 1
ATOM 6388 N N . ALA B 1 416 ? 43.510 50.720 69.266 1.00 124.50 416 ALA B N 1
ATOM 6389 C CA . ALA B 1 416 ? 42.217 51.401 69.303 1.00 120.57 416 ALA B CA 1
ATOM 6390 C C . ALA B 1 416 ? 41.107 50.607 68.607 1.00 129.98 416 ALA B C 1
ATOM 6391 O O . ALA B 1 416 ? 39.941 50.632 69.035 1.00 133.96 416 ALA B O 1
ATOM 6393 N N . ILE B 1 417 ? 41.450 49.902 67.531 1.00 133.04 417 ILE B N 1
ATOM 6394 C CA . ILE B 1 417 ? 40.411 49.146 66.827 1.00 123.36 417 ILE B CA 1
ATOM 6395 C C . ILE B 1 417 ? 40.142 47.768 67.424 1.00 127.22 417 ILE B C 1
ATOM 6396 O O . ILE B 1 417 ? 39.066 47.205 67.195 1.00 132.04 417 ILE B O 1
ATOM 6401 N N . VAL B 1 418 ? 41.100 47.242 68.197 1.00 129.35 418 VAL B N 1
ATOM 6402 C CA . VAL B 1 418 ? 40.867 46.034 69.004 1.00 122.83 418 VAL B CA 1
ATOM 6403 C C . VAL B 1 418 ? 39.838 46.351 70.076 1.00 110.71 418 VAL B C 1
ATOM 6404 O O . VAL B 1 418 ? 38.842 45.620 70.274 1.00 100.53 418 VAL B O 1
ATOM 6408 N N . GLY B 1 419 ? 40.086 47.463 70.760 1.00 110.99 419 GLY B N 1
ATOM 6409 C CA . GLY B 1 419 ? 39.092 48.006 71.662 1.00 112.58 419 GLY B CA 1
ATOM 6410 C C . GLY B 1 419 ? 37.731 48.111 70.990 1.00 110.95 419 GLY B C 1
ATOM 6411 O O . GLY B 1 419 ? 36.760 47.503 71.443 1.00 107.56 419 GLY B O 1
ATOM 6412 N N . LEU B 1 420 ? 37.652 48.863 69.893 1.00 116.74 420 LEU B N 1
ATOM 6413 C CA . LEU B 1 420 ? 36.351 49.073 69.250 1.00 114.57 420 LEU B CA 1
ATOM 6414 C C . LEU B 1 420 ? 35.635 47.754 68.936 1.00 129.56 420 LEU B C 1
ATOM 6415 O O . LEU B 1 420 ? 34.427 47.613 69.185 1.00 124.04 420 LEU B O 1
ATOM 6420 N N . LEU B 1 421 ? 36.385 46.790 68.398 1.00 144.07 421 LEU B N 1
ATOM 6421 C CA . LEU B 1 421 ? 35.831 45.471 68.095 1.00 135.33 421 LEU B CA 1
ATOM 6422 C C . LEU B 1 421 ? 35.178 44.865 69.323 1.00 143.35 421 LEU B C 1
ATOM 6423 O O . LEU B 1 421 ? 33.982 44.535 69.295 1.00 148.57 421 LEU B O 1
ATOM 6428 N N . THR B 1 422 ? 35.950 44.723 70.405 1.00 135.59 422 THR B N 1
ATOM 6429 C CA . THR B 1 422 ? 35.400 44.051 71.587 1.00 113.02 422 THR B CA 1
ATOM 6430 C C . THR B 1 422 ? 34.238 44.809 72.224 1.00 111.32 422 THR B C 1
ATOM 6431 O O . THR B 1 422 ? 33.291 44.192 72.701 1.00 115.79 422 THR B O 1
ATOM 6435 N N . SER B 1 423 ? 34.282 46.138 72.210 1.00 118.00 423 SER B N 1
ATOM 6436 C CA . SER B 1 423 ? 33.134 46.904 72.689 1.00 113.64 423 SER B CA 1
ATOM 6437 C C . SER B 1 423 ? 31.897 46.541 71.873 1.00 119.02 423 SER B C 1
ATOM 6438 O O . SER B 1 423 ? 30.888 46.127 72.438 1.00 122.53 423 SER B O 1
ATOM 6441 N N . ILE B 1 424 ? 31.980 46.677 70.549 1.00 113.92 424 ILE B N 1
ATOM 6442 C CA . ILE B 1 424 ? 30.878 46.269 69.676 1.00 109.91 424 ILE B CA 1
ATOM 6443 C C . ILE B 1 424 ? 30.330 44.904 70.109 1.00 115.10 424 ILE B C 1
ATOM 6444 O O . ILE B 1 424 ? 29.111 44.718 70.297 1.00 122.34 424 ILE B O 1
ATOM 6449 N N . MET B 1 425 ? 31.247 43.951 70.270 1.00 110.09 425 MET B N 1
ATOM 6450 C CA . MET B 1 425 ? 30.892 42.597 70.684 1.00 111.01 425 MET B CA 1
ATOM 6451 C C . MET B 1 425 ? 30.010 42.615 71.914 1.00 104.17 425 MET B C 1
ATOM 6452 O O . MET B 1 425 ? 28.858 42.200 71.878 1.00 93.67 425 MET B O 1
ATOM 6457 N N . ALA B 1 426 ? 30.580 43.110 73.006 1.00 109.00 426 ALA B N 1
ATOM 6458 C CA . ALA B 1 426 ? 29.865 43.258 74.269 1.00 98.10 426 ALA B CA 1
ATOM 6459 C C . ALA B 1 426 ? 28.501 43.892 74.058 1.00 103.57 426 ALA B C 1
ATOM 6460 O O . ALA B 1 426 ? 27.542 43.576 74.769 1.00 120.81 426 ALA B O 1
ATOM 6462 N N . PHE B 1 427 ? 28.405 44.774 73.072 1.00 96.15 427 PHE B N 1
ATOM 6463 C CA . PHE B 1 427 ? 27.126 45.390 72.780 1.00 100.39 427 PHE B CA 1
ATOM 6464 C C . PHE B 1 427 ? 26.099 44.406 72.233 1.00 106.94 427 PHE B C 1
ATOM 6465 O O . PHE B 1 427 ? 24.957 44.375 72.691 1.00 122.78 427 PHE B O 1
ATOM 6473 N N . ILE B 1 428 ? 26.473 43.611 71.242 1.00 99.47 428 ILE B N 1
ATOM 6474 C CA . ILE B 1 428 ? 25.485 42.662 70.733 1.00 108.57 428 ILE B CA 1
ATOM 6475 C C . ILE B 1 428 ? 25.238 41.592 71.795 1.00 102.56 428 ILE B C 1
ATOM 6476 O O . ILE B 1 428 ? 24.112 41.386 72.237 1.00 109.03 428 ILE B O 1
ATOM 6481 N N . VAL B 1 429 ? 26.315 40.942 72.214 1.00 89.61 429 VAL B N 1
ATOM 6482 C CA . VAL B 1 429 ? 26.284 39.910 73.238 1.00 90.31 429 VAL B CA 1
ATOM 6483 C C . VAL B 1 429 ? 25.440 40.270 74.470 1.00 94.06 429 VAL B C 1
ATOM 6484 O O . VAL B 1 429 ? 24.841 39.401 75.083 1.00 87.93 429 VAL B O 1
ATOM 6488 N N . SER B 1 430 ? 25.399 41.546 74.841 1.00 103.51 430 SER B N 1
ATOM 6489 C CA . SER B 1 430 ? 24.509 41.999 75.913 1.00 109.45 430 SER B CA 1
ATOM 6490 C C . SER B 1 430 ? 23.048 41.635 75.674 1.00 102.48 430 SER B C 1
ATOM 6491 O O . SER B 1 430 ? 22.239 41.657 76.605 1.00 98.29 430 SER B O 1
ATOM 6494 N N . PHE B 1 431 ? 22.718 41.320 74.425 1.00 93.24 431 PHE B N 1
ATOM 6495 C CA . PHE B 1 431 ? 21.353 41.001 74.021 1.00 95.62 431 PHE B CA 1
ATOM 6496 C C . PHE B 1 431 ? 21.113 39.507 73.755 1.00 109.08 431 PHE B C 1
ATOM 6497 O O . PHE B 1 431 ? 20.028 39.118 73.307 1.00 101.89 431 PHE B O 1
ATOM 6505 N N . LEU B 1 432 ? 22.130 38.681 73.992 1.00 121.56 432 LEU B N 1
ATOM 6506 C CA . LEU B 1 432 ? 22.057 37.249 73.681 1.00 116.65 432 LEU B CA 1
ATOM 6507 C C . LEU B 1 432 ? 21.952 36.365 74.915 1.00 120.10 432 LEU B C 1
ATOM 6508 O O . LEU B 1 432 ? 22.915 35.701 75.302 1.00 111.08 432 LEU B O 1
ATOM 6513 N N . PRO B 1 433 ? 20.763 36.356 75.527 1.00 117.97 433 PRO B N 1
ATOM 6514 C CA . PRO B 1 433 ? 20.455 35.639 76.756 1.00 106.52 433 PRO B CA 1
ATOM 6515 C C . PRO B 1 433 ? 20.149 34.189 76.453 1.00 108.90 433 PRO B C 1
ATOM 6516 O O . PRO B 1 433 ? 19.676 33.899 75.364 1.00 99.25 433 PRO B O 1
ATOM 6520 N N . PRO B 1 434 ? 20.391 33.287 77.414 1.00 127.40 434 PRO B N 1
ATOM 6521 C CA . PRO B 1 434 ? 19.934 31.902 77.242 1.00 131.90 434 PRO B CA 1
ATOM 6522 C C . PRO B 1 434 ? 18.422 31.808 77.425 1.00 133.46 434 PRO B C 1
ATOM 6523 O O . PRO B 1 434 ? 17.756 32.824 77.667 1.00 131.78 434 PRO B O 1
ATOM 6527 N N . ASP B 1 435 ? 17.882 30.603 77.301 1.00 127.85 435 ASP B N 1
ATOM 6528 C CA . ASP B 1 435 ? 16.455 30.423 77.491 1.00 144.65 435 ASP B CA 1
ATOM 6529 C C . ASP B 1 435 ? 16.120 30.535 78.975 1.00 158.91 435 ASP B C 1
ATOM 6530 O O . ASP B 1 435 ? 14.957 30.675 79.335 1.00 168.88 435 ASP B O 1
ATOM 6535 N N . ASN B 1 436 ? 17.154 30.494 79.822 1.00 164.77 436 ASN B N 1
ATOM 6536 C CA . ASN B 1 436 ? 17.002 30.582 81.281 1.00 155.25 436 ASN B CA 1
ATOM 6537 C C . ASN B 1 436 ? 18.200 31.201 82.018 1.00 147.64 436 ASN B C 1
ATOM 6538 O O . ASN B 1 436 ? 19.269 30.598 82.071 1.00 148.68 436 ASN B O 1
ATOM 6543 N N . ILE B 1 437 ? 18.034 32.401 82.578 1.00 144.69 437 ILE B N 1
ATOM 6544 C CA . ILE B 1 437 ? 19.022 32.910 83.543 1.00 143.73 437 ILE B CA 1
ATOM 6545 C C . ILE B 1 437 ? 18.679 32.443 84.949 1.00 153.05 437 ILE B C 1
ATOM 6546 O O . ILE B 1 437 ? 17.772 32.969 85.596 1.00 159.78 437 ILE B O 1
ATOM 6551 N N . GLN B 1 438 ? 19.407 31.430 85.403 1.00 148.80 438 GLN B N 1
ATOM 6552 C CA . GLN B 1 438 ? 19.177 30.849 86.708 1.00 134.86 438 GLN B CA 1
ATOM 6553 C C . GLN B 1 438 ? 17.717 30.474 86.869 1.00 137.92 438 GLN B C 1
ATOM 6554 O O . GLN B 1 438 ? 17.076 30.880 87.828 1.00 157.71 438 GLN B O 1
ATOM 6560 N N . GLY B 1 439 ? 17.183 29.707 85.933 1.00 127.41 439 GLY B N 1
ATOM 6561 C CA . GLY B 1 439 ? 15.826 29.217 86.078 1.00 152.92 439 GLY B CA 1
ATOM 6562 C C . GLY B 1 439 ? 14.746 30.261 85.860 1.00 166.79 439 GLY B C 1
ATOM 6563 O O . GLY B 1 439 ? 13.704 29.961 85.287 1.00 180.98 439 GLY B O 1
ATOM 6564 N N . ASP B 1 440 ? 14.960 31.480 86.335 1.00 168.04 440 ASP B N 1
ATOM 6565 C CA . ASP B 1 440 ? 14.027 32.549 86.022 1.00 169.05 440 ASP B CA 1
ATOM 6566 C C . ASP B 1 440 ? 14.346 32.876 84.597 1.00 154.71 440 ASP B C 1
ATOM 6567 O O . ASP B 1 440 ? 15.519 32.930 84.254 1.00 147.79 440 ASP B O 1
ATOM 6572 N N . SER B 1 441 ? 13.332 33.073 83.759 1.00 177.30 441 SER B N 1
ATOM 6573 C CA . SER B 1 441 ? 13.580 33.411 82.349 1.00 199.24 441 SER B CA 1
ATOM 6574 C C . SER B 1 441 ? 12.348 33.488 81.444 1.00 216.27 441 SER B C 1
ATOM 6575 O O . SER B 1 441 ? 12.120 32.591 80.632 1.00 225.12 441 SER B O 1
ATOM 6578 N N . THR B 1 442 ? 11.568 34.557 81.559 1.00 222.94 442 THR B N 1
ATOM 6579 C CA . THR B 1 442 ? 10.477 34.768 80.616 1.00 226.01 442 THR B CA 1
ATOM 6580 C C . THR B 1 442 ? 11.103 35.051 79.263 1.00 199.78 442 THR B C 1
ATOM 6581 O O . THR B 1 442 ? 10.490 34.839 78.211 1.00 201.18 442 THR B O 1
ATOM 6585 N N . ASP B 1 443 ? 12.344 35.522 79.300 1.00 163.41 443 ASP B N 1
ATOM 6586 C CA . ASP B 1 443 ? 12.948 36.059 78.106 1.00 130.41 443 ASP B CA 1
ATOM 6587 C C . ASP B 1 443 ? 11.862 36.827 77.359 1.00 118.32 443 ASP B C 1
ATOM 6588 O O . ASP B 1 443 ? 11.481 36.470 76.256 1.00 118.24 443 ASP B O 1
ATOM 6593 N N . MET B 1 444 ? 11.294 37.812 78.059 1.00 122.70 444 MET B N 1
ATOM 6594 C CA . MET B 1 444 ? 10.738 39.033 77.474 1.00 115.89 444 MET B CA 1
ATOM 6595 C C . MET B 1 444 ? 11.905 40.005 77.503 1.00 109.52 444 MET B C 1
ATOM 6596 O O . MET B 1 444 ? 11.716 41.208 77.673 1.00 96.70 444 MET B O 1
ATOM 6601 N N . TYR B 1 445 ? 13.109 39.453 77.364 1.00 112.52 445 TYR B N 1
ATOM 6602 C CA . TYR B 1 445 ? 14.374 40.172 77.518 1.00 111.19 445 TYR B CA 1
ATOM 6603 C C . TYR B 1 445 ? 14.652 41.155 76.362 1.00 113.37 445 TYR B C 1
ATOM 6604 O O . TYR B 1 445 ? 14.491 42.355 76.548 1.00 103.27 445 TYR B O 1
ATOM 6613 N N . VAL B 1 446 ? 15.019 40.662 75.175 1.00 110.39 446 VAL B N 1
ATOM 6614 C CA . VAL B 1 446 ? 15.429 41.541 74.063 1.00 103.26 446 VAL B CA 1
ATOM 6615 C C . VAL B 1 446 ? 14.430 42.635 73.689 1.00 99.34 446 VAL B C 1
ATOM 6616 O O . VAL B 1 446 ? 14.822 43.748 73.317 1.00 102.23 446 VAL B O 1
ATOM 6620 N N . GLU B 1 447 ? 13.144 42.330 73.796 1.00 101.20 447 GLU B N 1
ATOM 6621 C CA . GLU B 1 447 ? 12.124 43.356 73.645 1.00 116.76 447 GLU B CA 1
ATOM 6622 C C . GLU B 1 447 ? 12.385 44.477 74.661 1.00 115.94 447 GLU B C 1
ATOM 6623 O O . GLU B 1 447 ? 12.459 45.660 74.294 1.00 109.58 447 GLU B O 1
ATOM 6629 N N . LEU B 1 448 ? 12.589 44.074 75.918 1.00 110.98 448 LEU B N 1
ATOM 6630 C CA . LEU B 1 448 ? 12.727 44.977 77.069 1.00 107.42 448 LEU B CA 1
ATOM 6631 C C . LEU B 1 448 ? 14.043 45.771 77.118 1.00 110.94 448 LEU B C 1
ATOM 6632 O O . LEU B 1 448 ? 14.047 47.004 77.225 1.00 109.70 448 LEU B O 1
ATOM 6637 N N . LEU B 1 449 ? 15.155 45.049 77.079 1.00 100.80 449 LEU B N 1
ATOM 6638 C CA . LEU B 1 449 ? 16.466 45.655 76.981 1.00 92.06 449 LEU B CA 1
ATOM 6639 C C . LEU B 1 449 ? 16.507 46.607 75.776 1.00 100.95 449 LEU B C 1
ATOM 6640 O O . LEU B 1 449 ? 17.061 47.697 75.886 1.00 111.75 449 LEU B O 1
ATOM 6645 N N . VAL B 1 450 ? 15.891 46.240 74.646 1.00 97.26 450 VAL B N 1
ATOM 6646 C CA . VAL B 1 450 ? 15.902 47.160 73.501 1.00 91.35 450 VAL B CA 1
ATOM 6647 C C . VAL B 1 450 ? 15.018 48.404 73.620 1.00 98.37 450 VAL B C 1
ATOM 6648 O O . VAL B 1 450 ? 15.518 49.517 73.444 1.00 106.02 450 VAL B O 1
ATOM 6652 N N . VAL B 1 451 ? 13.726 48.261 73.901 1.00 89.33 451 VAL B N 1
ATOM 6653 C CA . VAL B 1 451 ? 12.926 49.481 74.038 1.00 98.02 451 VAL B CA 1
ATOM 6654 C C . VAL B 1 451 ? 13.562 50.365 75.091 1.00 114.17 451 VAL B C 1
ATOM 6655 O O . VAL B 1 451 ? 13.525 51.593 75.004 1.00 122.93 451 VAL B O 1
ATOM 6659 N N . SER B 1 452 ? 14.150 49.720 76.093 1.00 119.70 452 SER B N 1
ATOM 6660 C CA . SER B 1 452 ? 14.803 50.424 77.185 1.00 110.89 452 SER B CA 1
ATOM 6661 C C . SER B 1 452 ? 15.943 51.281 76.657 1.00 96.50 452 SER B C 1
ATOM 6662 O O . SER B 1 452 ? 15.888 52.523 76.695 1.00 79.92 452 SER B O 1
ATOM 6665 N N . PHE B 1 453 ? 16.965 50.594 76.152 1.00 89.23 453 PHE B N 1
ATOM 6666 C CA . PHE B 1 453 ? 18.178 51.224 75.636 1.00 93.08 453 PHE B CA 1
ATOM 6667 C C . PHE B 1 453 ? 17.941 52.263 74.543 1.00 97.64 453 PHE B C 1
ATOM 6668 O O . PHE B 1 453 ? 18.708 53.221 74.419 1.00 110.77 453 PHE B O 1
ATOM 6676 N N . LEU B 1 454 ? 16.901 52.072 73.738 1.00 91.70 454 LEU B N 1
ATOM 6677 C CA . LEU B 1 454 ? 16.453 53.142 72.852 1.00 94.56 454 LEU B CA 1
ATOM 6678 C C . LEU B 1 454 ? 15.891 54.367 73.634 1.00 113.92 454 LEU B C 1
ATOM 6679 O O . LEU B 1 454 ? 16.371 55.507 73.456 1.00 123.25 454 LEU B O 1
ATOM 6684 N N . VAL B 1 455 ? 14.923 54.150 74.527 1.00 102.60 455 VAL B N 1
ATOM 6685 C CA . VAL B 1 455 ? 14.345 55.296 75.233 1.00 107.90 455 VAL B CA 1
ATOM 6686 C C . VAL B 1 455 ? 15.356 56.061 76.076 1.00 113.08 455 VAL B C 1
ATOM 6687 O O . VAL B 1 455 ? 15.144 57.232 76.363 1.00 118.61 455 VAL B O 1
ATOM 6691 N N . VAL B 1 456 ? 16.445 55.414 76.477 1.00 107.55 456 VAL B N 1
ATOM 6692 C CA . VAL B 1 456 ? 17.551 56.169 77.061 1.00 107.93 456 VAL B CA 1
ATOM 6693 C C . VAL B 1 456 ? 18.354 56.892 75.988 1.00 111.04 456 VAL B C 1
ATOM 6694 O O . VAL B 1 456 ? 18.551 58.096 76.080 1.00 135.02 456 VAL B O 1
ATOM 6698 N N . LEU B 1 457 ? 18.805 56.167 74.967 1.00 95.36 457 LEU B N 1
ATOM 6699 C CA . LEU B 1 457 ? 19.678 56.752 73.950 1.00 97.10 457 LEU B CA 1
ATOM 6700 C C . LEU B 1 457 ? 19.116 58.047 73.417 1.00 115.22 457 LEU B C 1
ATOM 6701 O O . LEU B 1 457 ? 19.869 58.939 73.045 1.00 129.56 457 LEU B O 1
ATOM 6706 N N . ALA B 1 458 ? 17.794 58.154 73.364 1.00 117.05 458 ALA B N 1
ATOM 6707 C CA . ALA B 1 458 ? 17.200 59.410 72.917 1.00 130.78 458 ALA B CA 1
ATOM 6708 C C . ALA B 1 458 ? 17.621 60.622 73.779 1.00 133.32 458 ALA B C 1
ATOM 6709 O O . ALA B 1 458 ? 17.936 61.689 73.243 1.00 125.73 458 ALA B O 1
ATOM 6711 N N . LEU B 1 459 ? 17.662 60.428 75.102 1.00 126.29 459 LEU B N 1
ATOM 6712 C CA . LEU B 1 459 ? 17.743 61.518 76.089 1.00 119.22 459 LEU B CA 1
ATOM 6713 C C . LEU B 1 459 ? 18.774 62.618 75.856 1.00 123.89 459 LEU B C 1
ATOM 6714 O O . LEU B 1 459 ? 18.422 63.801 75.888 1.00 137.81 459 LEU B O 1
ATOM 6719 N N . PRO B 1 460 ? 20.053 62.248 75.672 1.00 115.30 460 PRO B N 1
ATOM 6720 C CA . PRO B 1 460 ? 21.046 63.287 75.375 1.00 123.11 460 PRO B CA 1
ATOM 6721 C C . PRO B 1 460 ? 20.825 63.948 74.014 1.00 141.44 460 PRO B C 1
ATOM 6722 O O . PRO B 1 460 ? 21.018 65.164 73.889 1.00 153.99 460 PRO B O 1
ATOM 6726 N N . PHE B 1 461 ? 20.415 63.186 73.005 1.00 129.45 461 PHE B N 1
ATOM 6727 C CA . PHE B 1 461 ? 20.135 63.822 71.727 1.00 127.69 461 PHE B CA 1
ATOM 6728 C C . PHE B 1 461 ? 18.871 64.682 71.826 1.00 120.17 461 PHE B C 1
ATOM 6729 O O . PHE B 1 461 ? 18.930 65.884 71.594 1.00 116.20 461 PHE B O 1
ATOM 6737 N N . ILE B 1 462 ? 17.742 64.087 72.208 1.00 115.24 462 ILE B N 1
ATOM 6738 C CA . ILE B 1 462 ? 16.475 64.824 72.202 1.00 124.60 462 ILE B CA 1
ATOM 6739 C C . ILE B 1 462 ? 16.600 66.125 72.956 1.00 129.06 462 ILE B C 1
ATOM 6740 O O . ILE B 1 462 ? 15.792 67.026 72.768 1.00 128.03 462 ILE B O 1
ATOM 6745 N N . LEU B 1 463 ? 17.604 66.206 73.826 1.00 138.89 463 LEU B N 1
ATOM 6746 C CA . LEU B 1 463 ? 17.805 67.394 74.651 1.00 141.66 463 LEU B CA 1
ATOM 6747 C C . LEU B 1 463 ? 18.704 68.413 73.957 1.00 135.26 463 LEU B C 1
ATOM 6748 O O . LEU B 1 463 ? 18.269 69.536 73.676 1.00 136.96 463 LEU B O 1
ATOM 6753 N N . TYR B 1 464 ? 19.948 68.033 73.669 1.00 115.28 464 TYR B N 1
ATOM 6754 C CA . TYR B 1 464 ? 20.848 68.981 73.030 1.00 128.85 464 TYR B CA 1
ATOM 6755 C C . TYR B 1 464 ? 20.120 69.577 71.826 1.00 147.46 464 TYR B C 1
ATOM 6756 O O . TYR B 1 464 ? 20.260 70.758 71.516 1.00 156.52 464 TYR B O 1
ATOM 6765 N N . ALA B 1 465 ? 19.298 68.756 71.185 1.00 158.69 465 ALA B N 1
ATOM 6766 C CA . ALA B 1 465 ? 18.521 69.187 70.031 1.00 174.47 465 ALA B CA 1
ATOM 6767 C C . ALA B 1 465 ? 17.560 70.338 70.340 1.00 191.87 465 ALA B C 1
ATOM 6768 O O . ALA B 1 465 ? 17.314 71.191 69.477 1.00 200.52 465 ALA B O 1
ATOM 6770 N N . VAL B 1 466 ? 17.013 70.359 71.556 1.00 191.76 466 VAL B N 1
ATOM 6771 C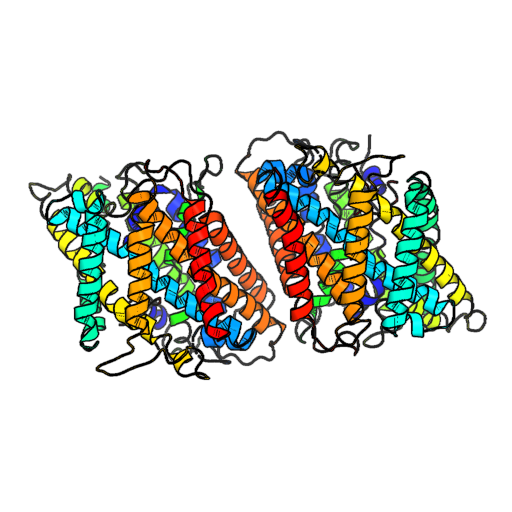 CA . VAL B 1 466 ? 16.035 71.387 71.931 1.00 198.96 466 VAL B CA 1
ATOM 6772 C C . VAL B 1 466 ? 16.669 72.668 72.470 1.00 207.44 466 VAL B C 1
ATOM 6773 O O . VAL B 1 466 ? 16.063 73.743 72.407 1.00 206.04 466 VAL B O 1
ATOM 6777 N N . HIS B 1 467 ? 17.879 72.560 73.009 1.00 211.67 467 HIS B N 1
ATOM 6778 C CA . HIS B 1 467 ? 18.545 73.744 73.534 1.00 228.29 467 HIS B CA 1
ATOM 6779 C C . HIS B 1 467 ? 19.519 74.391 72.551 1.00 235.69 467 HIS B C 1
ATOM 6780 O O . HIS B 1 467 ? 19.111 74.889 71.500 1.00 241.99 467 HIS B O 1
ATOM 6787 N N . ASP B 1 468 ? 20.801 74.399 72.902 1.00 229.33 468 ASP B N 1
ATOM 6788 C CA . ASP B 1 468 ? 21.810 75.040 72.062 1.00 224.77 468 ASP B CA 1
ATOM 6789 C C . ASP B 1 468 ? 22.844 74.042 71.550 1.00 207.89 468 ASP B C 1
ATOM 6790 O O . ASP B 1 468 ? 22.942 73.800 70.343 1.00 194.45 468 ASP B O 1
ATOM 6795 N N . HIS B 1 491 ? 37.892 60.308 98.997 1.00 145.62 491 HIS B N 1
ATOM 6796 C CA . HIS B 1 491 ? 37.464 60.646 97.642 1.00 145.76 491 HIS B CA 1
ATOM 6797 C C . HIS B 1 491 ? 38.116 59.728 96.626 1.00 143.08 491 HIS B C 1
ATOM 6798 O O . HIS B 1 491 ? 37.475 58.820 96.094 1.00 135.43 491 HIS B O 1
ATOM 6805 N N . PHE B 1 492 ? 39.401 59.945 96.374 1.00 138.14 492 PHE B N 1
ATOM 6806 C CA . PHE B 1 492 ? 40.147 59.024 95.537 1.00 128.86 492 PHE B CA 1
ATOM 6807 C C . PHE B 1 492 ? 39.889 57.603 95.991 1.00 133.44 492 PHE B C 1
ATOM 6808 O O . PHE B 1 492 ? 40.479 56.657 95.471 1.00 131.05 492 PHE B O 1
ATOM 6816 N N . PHE B 1 493 ? 38.998 57.454 96.967 1.00 151.85 493 PHE B N 1
ATOM 6817 C CA . PHE B 1 493 ? 38.562 56.125 97.376 1.00 155.72 493 PHE B CA 1
ATOM 6818 C C . PHE B 1 493 ? 37.215 55.679 96.821 1.00 139.54 493 PHE B C 1
ATOM 6819 O O . PHE B 1 493 ? 37.011 54.480 96.638 1.00 124.23 493 PHE B O 1
ATOM 6827 N N . LEU B 1 494 ? 36.309 56.615 96.531 1.00 135.81 494 LEU B N 1
ATOM 6828 C CA . LEU B 1 494 ? 35.050 56.211 95.907 1.00 137.26 494 LEU B CA 1
ATOM 6829 C C . LEU B 1 494 ? 35.239 55.907 94.402 1.00 133.05 494 LEU B C 1
ATOM 6830 O O . LEU B 1 494 ? 35.976 56.615 93.708 1.00 137.56 494 LEU B O 1
ATOM 6835 N N . HIS B 1 495 ? 34.596 54.838 93.924 1.00 118.56 495 HIS B N 1
ATOM 6836 C CA . HIS B 1 495 ? 34.840 54.290 92.587 1.00 136.33 495 HIS B CA 1
ATOM 6837 C C . HIS B 1 495 ? 34.778 55.360 91.479 1.00 151.61 495 HIS B C 1
ATOM 6838 O O . HIS B 1 495 ? 33.944 56.265 91.537 1.00 163.78 495 HIS B O 1
ATOM 6845 N N . PRO B 1 496 ? 35.665 55.255 90.467 1.00 138.77 496 PRO B N 1
ATOM 6846 C CA . PRO B 1 496 ? 35.840 56.278 89.429 1.00 132.90 496 PRO B CA 1
ATOM 6847 C C . PRO B 1 496 ? 34.586 56.579 88.617 1.00 146.82 496 PRO B C 1
ATOM 6848 O O . PRO B 1 496 ? 34.437 57.680 88.093 1.00 115.16 496 PRO B O 1
ATOM 6852 N N . ARG B 1 497 ? 33.685 55.616 88.508 1.00 147.23 497 ARG B N 1
ATOM 6853 C CA . ARG B 1 497 ? 32.484 55.841 87.719 1.00 155.47 497 ARG B CA 1
ATOM 6854 C C . ARG B 1 497 ? 31.704 57.062 88.222 1.00 154.54 497 ARG B C 1
ATOM 6855 O O . ARG B 1 497 ? 30.868 57.599 87.495 1.00 156.13 497 ARG B O 1
ATOM 6863 N N . ALA B 1 498 ? 32.011 57.520 89.441 1.00 148.56 498 ALA B N 1
ATOM 6864 C CA . ALA B 1 498 ? 31.182 58.531 90.117 1.00 140.57 498 ALA B CA 1
ATOM 6865 C C . ALA B 1 498 ? 31.890 59.664 90.894 1.00 139.53 498 ALA B C 1
ATOM 6866 O O . ALA B 1 498 ? 31.233 60.419 91.614 1.00 115.59 498 ALA B O 1
ATOM 6868 N N . ARG B 1 499 ? 33.206 59.791 90.734 1.00 126.13 499 ARG B N 1
ATOM 6869 C CA . ARG B 1 499 ? 33.962 60.912 91.305 1.00 127.37 499 ARG B CA 1
ATOM 6870 C C . ARG B 1 499 ? 33.453 62.279 90.843 1.00 131.74 499 ARG B C 1
ATOM 6871 O O . ARG B 1 499 ? 32.258 62.557 90.947 1.00 121.64 499 ARG B O 1
ATOM 6879 N N . SER B 1 500 ? 34.348 63.135 90.349 1.00 136.73 500 SER B N 1
ATOM 6880 C CA . SER B 1 500 ? 33.895 64.419 89.799 1.00 153.25 500 SER B CA 1
ATOM 6881 C C . SER B 1 500 ? 34.928 65.402 89.180 1.00 203.80 500 SER B C 1
ATOM 6882 O O . SER B 1 500 ? 34.661 66.608 89.116 1.00 202.59 500 SER B O 1
ATOM 6885 N N . PRO B 1 501 ? 36.086 64.901 88.702 1.00 202.80 501 PRO B N 1
ATOM 6886 C CA . PRO B 1 501 ? 37.115 65.832 88.209 1.00 199.59 501 PRO B CA 1
ATOM 6887 C C . PRO B 1 501 ? 36.570 66.924 87.286 1.00 190.78 501 PRO B C 1
ATOM 6888 O O . PRO B 1 501 ? 36.488 68.080 87.708 1.00 182.19 501 PRO B O 1
#

Foldseek 3Di:
DAALVRLLQLAVLQLFQPLLLLLLLLQPLQSLVLLVVLQVLALLLLLQLLQQQCFDQHDAQLTLLCSQPHNLLSLLLLLLLQLLLLQVCVSLLLLLLQLVCLAVVHCCCNFPPPNVLVVSLVLQVVLVVVPVVFVPDQLVLLVVLCVQAPPVLVVVLLVLLVVVVCNPHGDPVAFQRQLSSLSSNLSSPQCRLSSSCCVCPPPSEPRNSVSSVVSSVSSSVPSVSSNNQLNVVPPSQQQASSNSNLVSVLVSVVPVCPVVSVVSSVSSVSNSSNSSSLSSLQLFQSLQQPCVCCVPPNQFPVQADADDPGHTPSSSVVSNVSNSCCSVVLQPDWLHSRQSSSLSSLLSLLSNLSSVLSSLVSSLSCVPVPPVDRGPDDDPPPRVCSPVSSVSNNVVSVVSNCSNQTHHPANSPRGRPPRNVVSVVVSVVSSVPSNVRSVVPSNHHSSGHHD/DAALVRLLQLAVLLLFDDLFLLLCLQQQLLSLVLLVCLLQLALLLLLQLLLFQLFFDFDFLLTLLCVQPHNLLSLLLLVLLQLLLLQCLFSLLLLLQLLVCLLVVHCCSNAPLVNVQVVSLVLLVVLLVVPQVAPPPQVVLLVVLCVFQTPPLLVVLLVLLVVVVVCNPPGDPDAFQSQLSSLVSNVSSPQCSLVSNVCPCPDDPEPRNSVSSVVSSVSSSCSSCSRSNSLSPPPDDLQGASSNRPLVSLLSSVCPVDPPVSSCSSVSSVSNSSSSSSLSSLQLAFSLLQSCCCCPVLRLFPQADQDHNPSDDRPSVVSSVVNSVLSNVLSPDAFDSRSSNSLSSLLSLLSSLSSSLSSLVSSVSCVPVVVDDRTPYDDPDNSVVSVVSSVSNNVVSVVNNVSNQTHGCDRSNRGPPCRNVVSVVSSVVSSCVSVVRSVPHVVSNRHSSGHHD

B-factor: mean 142.95, std 35.5, range [58.72, 336.85]

GO terms:
  GO:0005886 plasma membrane (C, EXP)
  GO:0005886 plasma membrane (C, IDA)
  GO:0051454 intracellular pH elevation (P, IMP)

Radius of gyration: 30.5 Å; Cα contacts (8 Å, |Δi|>4): 1518; chains: 2; bounding box: 60×58×103 Å

Solvent-accessible surface area: 34233 Å² total; per-residue (Å²): 191,38,101,45,118,20,0,40,57,13,0,28,7,8,15,48,10,10,19,14,11,0,4,1,2,56,22,24,92,5,0,34,50,4,2,69,47,0,0,85,62,0,1,24,3,0,1,16,0,0,0,1,1,0,1,44,51,26,173,60,20,20,19,4,0,26,86,16,35,25,76,110,114,0,6,0,0,18,7,2,18,10,8,0,0,0,5,1,0,0,2,2,2,2,2,0,1,0,0,45,4,58,42,122,124,94,88,26,3,2,89,89,43,112,50,1,1,78,21,0,57,107,26,3,84,44,25,0,125,56,2,74,51,2,37,190,99,8,30,185,80,3,73,95,0,27,95,38,0,11,63,87,4,16,136,53,8,56,39,34,13,57,120,87,143,193,67,135,132,8,90,40,59,158,99,6,42,50,5,20,5,1,0,0,0,4,17,7,0,0,1,15,38,0,1,32,19,1,71,114,3,46,103,17,35,194,20,0,23,86,0,0,77,66,0,10,68,16,8,16,67,48,4,7,60,3,0,65,14,1,9,150,38,14,90,44,112,97,0,23,5,0,2,0,6,3,30,0,3,37,74,3,20,62,109,121,21,97,153,55,85,160,36,8,125,80,15,0,41,39,8,25,86,4,2,41,4,20,0,8,4,5,0,10,8,10,0,67,22,13,42,53,0,6,135,124,136,146,26,12,70,103,58,39,161,100,96,156,106,21,8,3,38,59,13,3,71,34,0,0,74,45,2,15,89,18,5,74,95,7,8,66,59,20,5,35,23,7,3,3,0,10,2,0,0,0,4,0,0,0,1,8,0,9,4,3,34,27,2,0,62,0,1,1,17,3,1,4,59,75,18,101,94,106,26,72,5,65,3,61,42,52,42,50,63,6,18,59,32,0,8,32,0,12,32,10,0,68,66,1,43,56,13,0,28,77,26,28,109,70,15,27,60,59,9,99,46,84,2,53,119,29,0,54,93,26,15,88,94,18,53,41,61,3,68,98,65,56,78,136,58,79,64,12,22,2,24,1,8,41,122,182,33,103,59,118,17,7,48,54,20,1,21,5,2,9,28,11,11,24,13,9,0,1,0,1,74,19,19,93,8,0,31,45,9,3,63,47,0,0,82,65,0,1,26,4,0,2,15,0,1,0,4,1,0,1,31,62,31,142,43,13,19,12,2,0,34,73,15,38,16,81,132,83,0,4,0,0,21,7,4,22,14,10,0,0,0,5,1,1,0,4,3,0,1,2,0,0,0,0,43,2,53,36,97,156,99,89,38,3,2,88,52,65,106,45,2,11,98,19,0,45,112,24,0,72,51,28,0,121,49,8,65,51,1,26,162,99,7,34,184,75,6,62,92,1,21,107,29,1,6,69,80,2,16,129,54,9,52,40,28,9,46,113,56,147,132,112,75,134,161,20,100,66,55,167,41,7,41,36,5,15,11,2,0,1,0,12,8,2,0,1,15,23,18,0,1,26,16,1,65,95,7,63,130,12,31,198,36,6,17,82,0,4,81,62,3,11,69,14,3,19,74,54,2,8,65,3,0,59,15,1,0,152,33,30,41,39,98,104,1,24,5,0,4,0,5,0,32,0,2,40,57,2,12,55,99,93,14,104,155,52,60,172,24,5,121,83,15,1,42,47,6,25,85,2,2,43,7,24,0,7,1,5,1,11,6,10,2,66,22,11,41,67,0,6,129,128,111,86,10,16,54,79,25,94,109,78,125,80,7,2,5,72,26,4,5,70,54,4,0,72,47,0,11,87,19,0,82,86,3,11,50,63,9,46,16,20,4,1,2,1,7,1,0,3,0,4,0,0,0,1,8,0,11,3,1,36,23,2,0,53,0,2,33,36,12,5,44,70,79,66,82,128,132,32,70,6,69,6,62,37,65,110,48,64,14,50,74,30,0,76,38,0,8,37,18,0,24,38,1,45,17,4,0,23,6,4,20,104,71,10,28,53,49,27,65,47,88,1,54,114,25,0,42,95,28,15,100,95,14,51,39,54,4,69,88,70,31,76,110,64,92,71,68,77,17,24,8,27,3,7,33,105

Sequence (904 aa):
QLTLLGFFAITASMVMAVYEYPTFATSGFSLVFFLLLGGILWFIPVGLCAAEMATVDGWGVFAWVSNTLGPRWGFAAISFGYLQIAIGFIPMLYFVLGALSYILKWPALNEDPITKTIAALIILWALALTQFGGTKYTARIAKVGFFAGILLPAFILIALAAIYLHTFFPDFSKVGTLVVFVAFILSYMGVEASATHVNEMSNPGRDYPLAMLLLMVAAICLSSVGGLSIAMVIPGNEINLSAGVMQTFTVLMSHVAPEIEWTVRVISALLLLGVLAEIASWIVGPSRGMYVTAQKNLLPAAFAKMNKNGVPVTLVISQLVITSIALIILTNTGGGNNMSFLIALALTVVIYLCAYFMLFIGYIVLVLKHPDLKRTFNIPGGKGVKLVVAIVGLLTSIMAFIVSFLPPDNIQGDSTDMYVELLVVSFLVVLALPFILYAVHFFLHPRARSPQLTLLGFFAITASMVMAVYEYPTFATSGFSLVFFLLLGGILWFIPVGLCAAEMATVDGWGVFAWVSNTLGPRWGFAAISFGYLQIAIGFIPMLYFVLGALSYILKWPALNEDPITKTIAALIILWALALTQFGGTKYTARIAKVGFFAGILLPAFILIALAAIYLHSTFFPDFSKVGTLVVFVAFILSYMGVEASATHVNEMSNPGRDYPLAMLLLMVAAICLSSVGGLSIAMVIPGNEINLSAGVMQTFTVLMSHVAPEIEWTVRVISALLLLGVLAEIASWIVGPSRGMYVTAQKNLLPAFAKMNKNGVPVTLVISQLVITSIALIILTNTGGGNNMSFLIALALTVVIYLCAYFMLFIGYIVLVLKHPDLKRTFNIPGGKGVKLVVAIVGLLTSIMAFIVSFLPPDNIQGDSTDMYVELLVVSFLVVLALPFILYAVHDHFFLHPRARSP

InterPro domains:
  IPR002293 Amino acid/polyamine transporter I [PF13520] (13-452)
  IPR004759 Glutamate:g-aminobutyrate antiporter [TIGR00910] (1-511)
  IPR050367 Amino acid-polyamine-organocation superfamily [PTHR42770] (1-473)